Protein AF-A0A6J8BLQ0-F1 (afdb_monomer)

Mean predicted aligned error: 15.09 Å

Sequence (767 aa):
MMFILVLSVLTITDAKKMTKLKFPCEDWDKEYPFQNGVLNNCSMAIDPISVTQFLFILKSRDFQWELFRFNLRFEPKETFKTKCAIEPHIWTWTYPAPEGAYEFLKWPKEYGIWSFGLLDMYSYSMNIKVNVYGNCPVIIGGKETTQRIAAAVLEMANKSTTIKAAPKDFLYGSVCYNSKVFIPQFIYFLCKHISCPVEATGYRCCTANETSIVCNGENLHYDGAWWVFPFVLGLLMFAFSPLFLVKVFQKVASSNTEGHMQMDDTMNEGTNKWLSCNPLSLFSIVSQSITPQNNKFQYCRIILRRVAIVIMTITVVIVQVGIHYFFDHHYTVELAKHDVPLDFRSMVAGYQRSKGNFIPTIGGPYVGLCIYLFTTMLLVCIPRDLETFINRGIPNNLGLSMSPLTLDIRTKGKLGSVYHIERQSGYPKLHNLMRAHIYMLINPSFWSLAIQIQVKRYAGVMSNITRGKVTNAIKIGIAIPYFILICTTELFLSLIYYSLPIILFFKITIRSYYIGIKRSFSHLGTSGKVVHYSLMIVTLAILVFNLYILTVVFVDSLLFITRIMIFTFTGFIAYPGNTYAYFVFAMTIIIYITESIHKIRLTYSKLFKYTVKSCVVVQNKNRFPEVVIAKKEDDFYMISRELFTYVVSRHKPIRVEIFFSVLKLAFITFMFYVAAYVIVTLHRLTDLNPLTQVITALFICLLPKLWRMLLLKDKNFEDIQENIAILKLVEDYCKQKLHIKVSDENTAVELANFNPKEPDERTKLIN

Radius of gyration: 36.41 Å; Cα contacts (8 Å, |Δi|>4): 825; chains: 1; bounding box: 108×69×100 Å

pLDDT: mean 74.21, std 16.04, range [28.42, 94.19]

Organism: Mytilus coruscus (NCBI:txid42192)

Foldseek 3Di:
DVVVVVVVVVCVVCVVVPVPPPPDPDDDDQKDWDDPDDDPFKAKAWDVVLLVVVLVVLQPPPPQAFKEWEQEDEPDDDAAEDLWFQSLRIKIKGFPDPVCSVVVLLDDPCLCLLQVNLVVVNYHYDYIYMYMGGDDHHYRSDPVNVQRVQVNVLVSQVVNVVVVSDDPRSNWMKMKGKTFDDDPPVQLSCCQEFNRLAAGIFIFIWTHDPPIIMTGRDGSGHDSCLRNVLLVVLLVCLLCVVLVVLVVVVVVVCLVCVLPDDDDPDDDDDDFRWDQAQSDDLVNLVLVLVDDPDPVCPQVSQLVVQLVVLVVLCVLLVVVLVSCLVPPLSSLLSCLVSLNADQSVLCSVPQVSQCSRHPVVQSGPVSLSVLLSVLSSCLSSVDSDQQVLLQQLDDQDPDDPLALQDDHLVVLCVLLVNPDLVVDTGSSNLSSSLSSLQSSVVRPVSVVVRVVSLVVVVVVVVVVLVPDDDPRPVCVVPVVVVSVVVSVVRVVVSCVCSNGSVNVVLSSSLSSVLVVLCVVQVPPPPVSVVVSVVVSVVNVVSSSSNSSVSSSSSSVSSSSVSSSVVSNVVSCVVCVQVVVLVVLVVVVLVVLLVVLSVVLVVVSRLLVVLLQVLLVVCVVVPVQVPDNAWDADPNTIIGGPVLSVLLCVPPPPSNVSVVVSVVVSVVLVVVVVVLVVVCVVPPVNVPDRSVVSNVVNVVVVCVVVVVVVVPPPPVVVVSVVSSVVSSVSSVVVSVVVVVVVVVVVVVVVCVVDDDDDDDDDPDDPPD

Solvent-accessible surface area (backbone atoms only — not comparable to full-atom values): 42396 Å² total; per-residue (Å²): 105,70,69,57,49,53,50,47,56,54,46,60,67,47,50,77,70,52,86,70,74,80,75,74,74,71,85,60,58,72,66,50,69,59,66,97,75,91,60,101,52,58,52,46,41,58,35,69,67,42,46,51,53,52,48,52,59,60,57,42,93,79,80,68,61,41,34,37,38,34,39,55,42,69,49,93,62,79,73,45,74,43,88,41,34,46,62,71,44,44,32,39,38,31,34,67,48,100,86,46,34,64,58,61,59,39,46,65,88,59,44,24,66,35,17,75,45,57,53,38,67,31,51,45,77,46,77,34,44,34,41,60,44,64,88,64,83,44,35,36,68,37,73,69,46,46,51,38,50,42,50,21,54,49,52,52,51,51,61,36,51,80,68,76,59,48,67,84,52,55,66,48,27,35,35,25,35,39,24,60,45,91,64,59,69,70,56,49,54,42,14,25,66,54,49,59,54,60,80,56,55,27,33,37,40,30,36,39,52,103,87,42,46,39,36,43,45,59,58,43,66,51,69,55,66,76,36,40,48,48,46,53,50,27,54,52,51,56,36,47,39,52,54,56,50,34,49,50,50,32,54,55,49,41,58,63,39,68,76,61,65,80,79,74,99,80,77,87,86,80,94,68,58,69,36,80,64,73,79,73,44,76,67,53,49,63,67,48,66,79,54,81,92,59,79,93,44,56,68,60,52,55,44,53,54,50,49,52,54,59,54,58,68,48,45,58,54,53,50,52,36,48,51,43,47,76,76,36,42,68,60,51,33,50,40,42,73,61,69,40,59,46,42,70,52,24,55,70,46,35,71,78,47,14,18,77,31,15,38,50,92,64,60,6,55,68,47,44,50,53,53,38,51,56,52,48,48,48,64,66,56,66,54,89,49,65,44,66,40,50,47,64,18,53,78,84,56,89,56,86,55,90,42,78,81,51,60,28,63,68,57,39,21,62,51,22,75,37,81,68,52,84,82,45,66,27,43,60,25,52,39,51,51,46,50,10,33,43,40,21,73,73,30,67,67,45,55,53,50,43,50,51,53,51,53,56,50,49,53,54,54,51,60,61,50,72,71,52,90,81,72,46,71,68,51,50,67,52,48,50,60,52,48,51,52,51,50,54,50,49,54,51,48,32,52,54,54,34,67,29,40,39,56,50,52,48,52,28,51,53,40,21,51,49,54,54,52,48,64,74,38,66,88,46,61,77,69,33,51,55,52,47,55,51,52,49,53,51,52,50,52,53,52,52,50,42,50,52,52,50,51,29,48,50,34,50,38,44,40,53,52,50,45,30,53,51,36,33,50,50,28,38,70,76,35,47,68,75,33,50,50,57,50,51,49,52,50,48,54,52,49,53,53,51,49,49,54,50,49,54,48,49,53,51,45,51,50,45,53,50,47,52,53,36,33,48,54,46,59,76,64,57,77,55,81,91,58,91,53,57,47,81,56,96,95,41,71,24,32,40,47,68,59,53,51,50,49,35,63,73,76,60,38,67,62,57,57,48,49,53,45,51,52,51,50,51,50,51,54,48,54,49,49,50,51,51,49,50,46,71,69,38,77,76,54,65,75,48,58,50,68,57,54,40,51,50,52,52,49,63,65,42,42,67,57,52,52,54,63,69,52,75,66,62,62,67,60,54,54,49,54,52,47,53,55,48,36,51,52,54,52,52,50,51,53,53,55,48,55,49,52,56,49,56,56,49,52,64,57,47,74,76,69,73,74,95,78,90,89,85,80,96,79,88,83,91,127

Secondary structure (DSSP, 8-state):
-HHHHHHHHHHHHHHHHHTT---------SEEE--S-S-TTEEEEE-HHHHHHHHHHHHSS----SEEEEEEEEESSPEEE-SSBSSTTEEEEE---TT-GGGGGGS-TTHHHHTTTTTGGGEEEEEEEEEEEES--EEETSHHHHHHHHHHHHHHHHHHHTTT-S-GGGGG-EEEEEEEPP--HHHHHHHHHT--SS-SEEEEEEEEETTEEEEESS-B---THHHHHHHHHHHHHHHHHHHHHHHHHHHHHHHHHTTS-------------EESS----HHHHHHHHTS---GGGHHHHHHHHHHHHHHHHHHHHHHHHHHHHHHSHHHHHHHHHTT---GGGGGGG-HHHHHHHS-GGGTSHHHHHHHHHHHHHHHHHS-S-HHHHHHHHS----S--SSGGG--HHHHHHHTT-TTGGG--HHHHHHHHHHHHHHHHH-HHHHHHHHHHHHHHHHHHHHHHTTSSSSHHHHHHHHHHHHHHHHHHHHHHHHHHHH-HHHHHHHHHHHHHHHHHHHHHTTS-HHHHHHHHHHHHHHHHHHHHHHHHHHHHHHHHHHHHHHHHHHHHHHHHH-HHHHHHHHHHHHHHHHHHHHHHHHHHHHHHHHHHHHHHHHHHHHHTTS-TT---EEEETTEEEEEHHHHHHHHHHHS-HHHHHHHHHHHHHHHHHHHHHHHHHHHH-TTTTTS-HHHHHHHHHHHHHHHHHHHHHS---HHHHHHHHHHHHHHHHHHHHHHHHHHHHHHHHHHHHTTS--------------

Structure (mmCIF, N/CA/C/O backbone):
data_AF-A0A6J8BLQ0-F1
#
_entry.id   AF-A0A6J8BLQ0-F1
#
loop_
_atom_site.group_PDB
_atom_site.id
_atom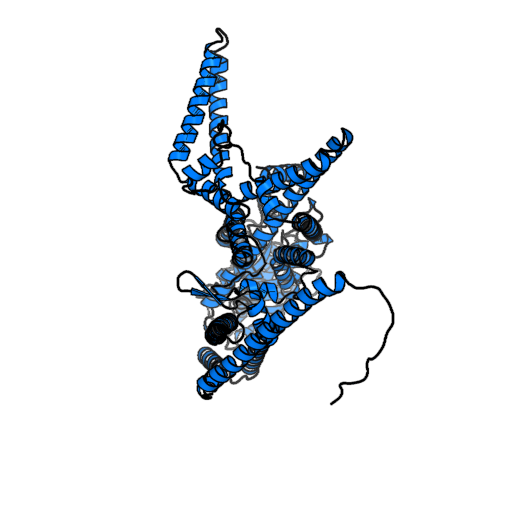_site.type_symbol
_atom_site.label_atom_id
_atom_site.label_alt_id
_atom_site.label_comp_id
_atom_site.label_asym_id
_atom_site.label_entity_id
_atom_site.label_seq_id
_atom_site.pdbx_PDB_ins_code
_atom_site.Cartn_x
_atom_site.Cartn_y
_atom_site.Cartn_z
_atom_site.occupancy
_atom_site.B_iso_or_equiv
_atom_site.auth_seq_id
_atom_site.auth_comp_id
_atom_site.auth_asym_id
_atom_site.auth_atom_id
_atom_site.pdbx_PDB_model_num
ATOM 1 N N . MET A 1 1 ? 9.297 4.542 19.751 1.00 31.48 1 MET A N 1
ATOM 2 C CA . MET A 1 1 ? 10.270 3.868 20.642 1.00 31.48 1 MET A CA 1
ATOM 3 C C . MET A 1 1 ? 10.266 2.352 20.482 1.00 31.48 1 MET A C 1
ATOM 5 O O . MET A 1 1 ? 11.299 1.849 20.103 1.00 31.48 1 MET A O 1
ATOM 9 N N . MET A 1 2 ? 9.152 1.622 20.660 1.00 30.42 2 MET A N 1
ATOM 10 C CA . MET A 1 2 ? 9.133 0.154 20.452 1.00 30.42 2 MET A CA 1
ATOM 11 C C . MET A 1 2 ? 9.454 -0.271 19.007 1.00 30.42 2 MET A C 1
ATOM 13 O O . MET A 1 2 ? 10.210 -1.208 18.808 1.00 30.42 2 MET A O 1
ATOM 17 N N . PHE A 1 3 ? 8.968 0.475 18.010 1.00 37.06 3 PHE A N 1
ATOM 18 C CA . PHE A 1 3 ? 9.333 0.287 16.598 1.00 37.06 3 PHE A CA 1
ATOM 19 C C . PHE A 1 3 ? 10.833 0.522 16.352 1.00 37.06 3 PHE A C 1
ATOM 21 O O . PHE A 1 3 ? 11.478 -0.271 15.685 1.00 37.06 3 PHE A O 1
ATOM 28 N N . ILE A 1 4 ? 11.401 1.554 16.987 1.00 38.06 4 ILE A N 1
ATOM 29 C CA . ILE A 1 4 ? 12.842 1.862 16.969 1.00 38.06 4 ILE A CA 1
ATOM 30 C C . ILE A 1 4 ? 13.644 0.790 17.720 1.00 38.06 4 ILE A C 1
ATOM 32 O O . ILE A 1 4 ? 14.761 0.511 17.325 1.00 38.06 4 ILE A O 1
ATOM 36 N N . LEU A 1 5 ? 13.076 0.168 18.760 1.00 33.12 5 LEU A N 1
ATOM 37 C CA . LEU A 1 5 ? 13.699 -0.897 19.554 1.00 33.12 5 LEU A CA 1
ATOM 38 C C . LEU A 1 5 ? 13.699 -2.244 18.815 1.00 33.12 5 LEU A C 1
ATOM 40 O O . LEU A 1 5 ? 14.665 -2.990 18.879 1.00 33.12 5 LEU A O 1
ATOM 44 N N . VAL A 1 6 ? 12.630 -2.542 18.074 1.00 42.28 6 VAL A N 1
ATOM 45 C CA . VAL A 1 6 ? 12.564 -3.705 17.177 1.00 42.28 6 VAL A CA 1
ATOM 46 C C . VAL A 1 6 ? 13.492 -3.497 15.984 1.00 42.28 6 VAL A C 1
ATOM 48 O O . VAL A 1 6 ? 14.282 -4.384 15.681 1.00 42.28 6 VAL A O 1
ATOM 51 N N . LEU A 1 7 ? 13.479 -2.307 15.371 1.00 39.69 7 LEU A N 1
ATOM 52 C CA . LEU A 1 7 ? 14.460 -1.920 14.357 1.00 39.69 7 LEU A CA 1
ATOM 53 C C . LEU A 1 7 ? 15.883 -1.993 14.908 1.00 39.69 7 LEU A C 1
ATOM 55 O O . LEU A 1 7 ? 16.737 -2.536 14.228 1.00 39.69 7 LEU A O 1
ATOM 59 N N . SER A 1 8 ? 16.149 -1.534 16.133 1.00 36.62 8 SER A N 1
ATOM 60 C CA . SER A 1 8 ? 17.502 -1.543 16.686 1.00 36.62 8 SER A CA 1
ATOM 61 C C . SER A 1 8 ? 17.990 -2.961 17.007 1.00 36.62 8 SER A C 1
ATOM 63 O O . SER A 1 8 ? 19.114 -3.312 16.657 1.00 36.62 8 SER A O 1
ATOM 65 N N . VAL A 1 9 ? 17.143 -3.832 17.561 1.00 43.19 9 VAL A N 1
ATOM 66 C CA . VAL A 1 9 ? 17.484 -5.250 17.790 1.00 43.19 9 VAL A CA 1
ATOM 67 C C . VAL A 1 9 ? 17.697 -6.006 16.468 1.00 43.19 9 VAL A C 1
ATOM 69 O O . VAL A 1 9 ? 18.651 -6.782 16.359 1.00 43.19 9 VAL A O 1
ATOM 72 N N . LEU A 1 10 ? 16.877 -5.737 15.444 1.00 42.84 10 LEU A N 1
ATOM 73 C CA . LEU A 1 10 ? 17.057 -6.286 14.093 1.00 42.84 10 LEU A CA 1
ATOM 74 C C . LEU A 1 10 ? 18.324 -5.728 13.417 1.00 42.84 10 LEU A C 1
ATOM 76 O O . LEU A 1 10 ? 19.076 -6.487 12.811 1.00 42.84 10 LEU A O 1
ATOM 80 N N . THR A 1 11 ? 18.635 -4.436 13.591 1.00 45.72 11 THR A N 1
ATOM 81 C CA . THR A 1 11 ? 19.877 -3.845 13.064 1.00 45.72 11 THR A CA 1
ATOM 82 C C . THR A 1 11 ? 21.116 -4.447 13.710 1.00 45.72 11 THR A C 1
ATOM 84 O O . THR A 1 11 ? 22.089 -4.668 13.009 1.00 45.72 11 THR A O 1
ATOM 87 N N . ILE A 1 12 ? 21.111 -4.768 15.011 1.00 43.12 12 ILE A N 1
ATOM 88 C CA . ILE A 1 12 ? 22.295 -5.318 15.697 1.00 43.12 12 ILE A CA 1
ATOM 89 C C . ILE A 1 12 ? 22.595 -6.753 15.240 1.00 43.12 12 ILE A C 1
ATOM 91 O O . ILE A 1 12 ? 23.762 -7.129 15.102 1.00 43.12 12 ILE A O 1
ATOM 95 N N . THR A 1 13 ? 21.558 -7.558 14.989 1.00 48.66 13 THR A N 1
ATOM 96 C CA . THR A 1 13 ? 21.721 -8.954 14.550 1.00 48.66 13 THR A CA 1
ATOM 97 C C . THR A 1 13 ? 22.199 -9.057 13.101 1.00 48.66 13 THR A C 1
ATOM 99 O O . THR A 1 13 ? 23.074 -9.879 12.824 1.00 48.66 13 THR A O 1
ATOM 102 N N . ASP A 1 14 ? 21.735 -8.179 12.205 1.00 46.34 14 ASP A N 1
ATOM 103 C CA . ASP A 1 14 ? 22.199 -8.148 10.811 1.00 46.34 14 ASP A CA 1
ATOM 104 C C . ASP A 1 14 ? 23.455 -7.283 10.583 1.00 46.34 14 ASP A C 1
ATOM 106 O O . ASP A 1 14 ? 24.252 -7.603 9.698 1.00 46.34 14 ASP A O 1
ATOM 110 N N . ALA A 1 15 ? 23.737 -6.269 11.414 1.00 42.91 15 ALA A N 1
ATOM 111 C CA . ALA A 1 15 ? 24.952 -5.445 11.308 1.00 42.91 15 ALA A CA 1
ATOM 112 C C . ALA A 1 15 ? 26.244 -6.281 11.355 1.00 42.91 15 ALA A C 1
ATOM 114 O O . ALA A 1 15 ? 27.201 -5.979 10.642 1.00 42.91 15 ALA A O 1
ATOM 115 N N . LYS A 1 16 ? 26.255 -7.386 12.119 1.00 44.88 16 LYS A N 1
ATOM 116 C CA . LYS A 1 16 ? 27.385 -8.336 12.166 1.00 44.88 16 LYS A CA 1
ATOM 117 C C . LYS A 1 16 ? 27.627 -9.083 10.846 1.00 44.88 16 LYS A C 1
ATOM 119 O O . LYS A 1 16 ? 28.753 -9.508 10.606 1.00 44.88 16 LYS A O 1
ATOM 124 N N . LYS A 1 17 ? 26.614 -9.230 9.983 1.00 45.72 17 LYS A N 1
ATOM 125 C CA . LYS A 1 17 ? 26.752 -9.770 8.614 1.00 45.72 17 LYS A CA 1
ATOM 126 C C . LYS A 1 17 ? 26.998 -8.679 7.563 1.00 45.72 17 LYS A C 1
ATOM 128 O O . LYS A 1 17 ? 27.463 -8.988 6.469 1.00 45.72 17 LYS A O 1
ATOM 133 N N . MET A 1 18 ? 26.705 -7.417 7.879 1.00 40.03 18 MET A N 1
ATOM 134 C CA . MET A 1 18 ? 26.668 -6.305 6.920 1.00 40.03 18 MET A CA 1
ATOM 135 C C . MET A 1 18 ? 27.987 -5.555 6.704 1.00 40.03 18 MET A C 1
ATOM 137 O O . MET A 1 18 ? 28.076 -4.784 5.751 1.00 40.03 18 MET A O 1
ATOM 141 N N . THR A 1 19 ? 29.038 -5.802 7.490 1.00 38.16 19 THR A N 1
ATOM 142 C CA . THR A 1 19 ? 30.372 -5.198 7.273 1.00 38.16 19 THR A CA 1
ATOM 143 C C . THR A 1 19 ? 31.073 -5.666 5.986 1.00 38.16 19 THR A C 1
ATOM 145 O O . THR A 1 19 ? 32.165 -5.195 5.681 1.00 38.16 19 THR A O 1
ATOM 148 N N . LYS A 1 20 ? 30.454 -6.560 5.195 1.00 37.50 20 LYS A N 1
ATOM 149 C CA . LYS A 1 20 ? 31.024 -7.134 3.961 1.00 37.50 20 LYS A CA 1
ATOM 150 C C . LYS A 1 20 ? 30.244 -6.878 2.661 1.00 37.50 20 LYS A C 1
ATOM 152 O O . LYS A 1 20 ? 30.635 -7.416 1.632 1.00 37.50 20 LYS A O 1
ATOM 157 N N . LEU A 1 21 ? 29.191 -6.056 2.639 1.00 41.44 21 LEU A N 1
ATOM 158 C CA . LEU A 1 21 ? 28.451 -5.767 1.394 1.00 41.44 21 LEU A CA 1
ATOM 159 C C . LEU A 1 21 ? 28.988 -4.506 0.697 1.00 41.44 21 LEU A C 1
ATOM 161 O O . LEU A 1 21 ? 28.283 -3.516 0.531 1.00 41.44 21 LEU A O 1
ATOM 165 N N . LYS A 1 22 ? 30.257 -4.552 0.274 1.00 38.28 22 LYS A N 1
ATOM 166 C CA . LYS A 1 22 ? 30.746 -3.688 -0.807 1.00 38.28 22 LYS A CA 1
ATOM 167 C C . LYS A 1 22 ? 30.248 -4.302 -2.116 1.00 38.28 22 LYS A C 1
ATOM 169 O O . LYS A 1 22 ? 30.799 -5.299 -2.570 1.00 38.28 22 LYS A O 1
ATOM 174 N N . PHE A 1 23 ? 29.210 -3.728 -2.712 1.00 48.69 23 PHE A N 1
ATOM 175 C CA . PHE A 1 23 ? 28.876 -3.991 -4.112 1.00 48.69 23 PHE A CA 1
ATOM 176 C C . PHE A 1 23 ? 29.263 -2.767 -4.943 1.00 48.69 23 PHE A C 1
ATOM 178 O O . PHE A 1 23 ? 28.379 -1.983 -5.289 1.00 48.69 23 PHE A O 1
ATOM 185 N N . PRO A 1 24 ? 30.556 -2.536 -5.231 1.00 47.41 24 PRO A N 1
ATOM 186 C CA . PRO A 1 24 ? 30.891 -1.531 -6.213 1.00 47.41 24 PRO A CA 1
ATOM 187 C C . PRO A 1 24 ? 30.438 -2.081 -7.567 1.00 47.41 24 PRO A C 1
ATOM 189 O O . PRO A 1 24 ? 30.967 -3.069 -8.075 1.00 47.41 24 PRO A O 1
ATOM 192 N N . CYS A 1 25 ? 29.415 -1.459 -8.143 1.00 56.81 25 CYS A N 1
ATOM 193 C CA . CYS A 1 25 ? 29.443 -1.263 -9.581 1.00 56.81 25 CYS A CA 1
ATOM 194 C C . CYS A 1 25 ? 30.658 -0.364 -9.820 1.00 56.81 25 CYS A C 1
ATOM 196 O O . CYS A 1 25 ? 30.579 0.817 -9.512 1.00 56.81 25 CYS A O 1
ATOM 198 N N . GLU A 1 26 ? 31.801 -0.956 -10.179 1.00 50.00 26 GLU A N 1
ATOM 199 C CA . GLU A 1 26 ? 33.082 -0.249 -10.309 1.00 50.00 26 GLU A CA 1
ATOM 200 C C . GLU A 1 26 ? 32.981 1.006 -11.187 1.00 50.00 26 GLU A C 1
ATOM 202 O O . GLU A 1 26 ? 32.195 1.068 -12.141 1.00 50.00 26 GLU A O 1
ATOM 207 N N . ASP A 1 27 ? 33.799 1.990 -10.804 1.00 50.12 27 ASP A N 1
ATOM 208 C CA . ASP A 1 27 ? 33.764 3.397 -11.186 1.00 50.12 27 ASP A CA 1
ATOM 209 C C . ASP A 1 27 ? 33.736 3.604 -12.702 1.00 50.12 27 ASP A C 1
ATOM 211 O O . ASP A 1 27 ? 34.723 3.424 -13.420 1.00 50.12 27 ASP A O 1
ATOM 215 N N . TRP A 1 28 ? 32.582 4.035 -13.204 1.00 48.72 28 TRP A N 1
ATOM 216 C CA . TRP A 1 28 ? 32.570 4.907 -14.366 1.00 48.72 28 TRP A CA 1
ATOM 217 C C . TRP A 1 28 ? 33.080 6.279 -13.921 1.00 48.72 28 TRP A C 1
ATOM 219 O O . TRP A 1 28 ? 32.537 6.848 -12.978 1.00 48.72 28 TRP A O 1
ATOM 229 N N . ASP A 1 29 ? 34.119 6.799 -14.577 1.00 50.16 29 ASP A N 1
ATOM 230 C CA . ASP A 1 29 ? 34.467 8.216 -14.463 1.00 50.16 29 ASP A CA 1
ATOM 231 C C . ASP A 1 29 ? 33.279 9.055 -14.960 1.00 50.16 29 ASP A C 1
ATOM 233 O O . ASP A 1 29 ? 32.456 8.560 -15.737 1.00 50.16 29 ASP A O 1
ATOM 237 N N . LYS A 1 30 ? 33.163 10.307 -14.497 1.00 55.47 30 LYS A N 1
ATOM 238 C CA . LYS A 1 30 ? 31.969 11.146 -14.720 1.00 55.47 30 LYS A CA 1
ATOM 239 C C . LYS A 1 30 ? 31.562 11.247 -16.197 1.00 55.47 30 LYS A C 1
ATOM 241 O O . LYS A 1 30 ? 30.374 11.196 -16.491 1.00 55.47 30 LYS A O 1
ATOM 246 N N . GLU A 1 31 ? 32.524 11.285 -17.118 1.00 54.44 31 GLU A N 1
ATOM 247 C CA . GLU A 1 31 ? 32.283 11.244 -18.563 1.00 54.44 31 GLU A CA 1
ATOM 248 C C . GLU A 1 31 ? 33.396 10.458 -19.266 1.00 54.44 31 GLU A C 1
ATOM 250 O O . GLU A 1 31 ? 34.575 10.619 -18.947 1.00 54.44 31 GLU A O 1
ATOM 255 N N . TYR A 1 32 ? 33.031 9.614 -20.237 1.00 57.97 32 TYR A N 1
ATOM 256 C CA . TYR A 1 32 ? 33.998 8.899 -21.074 1.00 57.97 32 TYR A CA 1
ATOM 257 C C . TYR A 1 32 ? 33.699 9.169 -22.560 1.00 57.97 32 TYR A C 1
ATOM 259 O O . TYR A 1 32 ? 32.808 8.526 -23.134 1.00 57.97 32 TYR A O 1
ATOM 267 N N . PRO A 1 33 ? 34.382 10.152 -23.185 1.00 55.84 33 PRO A N 1
ATOM 268 C CA . PRO A 1 33 ? 34.206 10.440 -24.601 1.00 55.84 33 PRO A CA 1
ATOM 269 C C . PRO A 1 33 ? 34.754 9.285 -25.441 1.00 55.84 33 PRO A C 1
ATOM 271 O O . PRO A 1 33 ? 35.781 8.688 -25.115 1.00 55.84 33 PRO A O 1
ATOM 274 N N . PHE A 1 34 ? 34.076 8.970 -26.542 1.00 51.69 34 PHE A N 1
ATOM 275 C CA . PHE A 1 34 ? 34.583 8.016 -27.522 1.00 51.69 34 PHE A CA 1
ATOM 276 C C . PHE A 1 34 ? 35.868 8.563 -28.164 1.00 51.69 34 PHE A C 1
ATOM 278 O O . PHE A 1 34 ? 35.815 9.424 -29.042 1.00 51.69 34 PHE A O 1
ATOM 285 N N . GLN A 1 35 ? 37.036 8.086 -27.729 1.00 50.16 35 GLN A N 1
ATOM 286 C CA . GLN A 1 35 ? 38.267 8.298 -28.483 1.00 50.16 35 GLN A CA 1
ATOM 287 C C . GLN A 1 35 ? 38.248 7.338 -29.675 1.00 50.16 35 GLN A C 1
ATOM 289 O O . GLN A 1 35 ? 38.288 6.120 -29.506 1.00 50.16 35 GLN A O 1
ATOM 294 N N . ASN A 1 36 ? 38.174 7.896 -30.887 1.00 41.53 36 ASN A N 1
ATOM 295 C CA . ASN A 1 36 ? 38.471 7.191 -32.134 1.00 41.53 36 ASN A CA 1
ATOM 296 C C . ASN A 1 36 ? 39.932 6.713 -32.089 1.00 41.53 36 ASN A C 1
ATOM 298 O O . ASN A 1 36 ? 40.830 7.375 -32.599 1.00 41.53 36 ASN A O 1
ATOM 302 N N . GLY A 1 37 ? 40.187 5.600 -31.410 1.00 44.97 37 GLY A N 1
ATOM 303 C CA . GLY A 1 37 ? 41.531 5.089 -31.199 1.00 44.97 37 GLY A CA 1
ATOM 304 C C . GLY A 1 37 ? 41.622 4.276 -29.919 1.00 44.97 37 GLY A C 1
ATOM 305 O O . GLY A 1 37 ? 41.794 4.839 -28.848 1.00 44.97 37 GLY A O 1
ATOM 306 N N . VAL A 1 38 ? 41.507 2.954 -30.071 1.00 40.78 38 VAL A N 1
ATOM 307 C CA . VAL A 1 38 ? 42.227 1.866 -29.371 1.00 40.78 38 VAL A CA 1
ATOM 308 C C . VAL A 1 38 ? 41.326 0.624 -29.344 1.00 40.78 38 VAL A C 1
ATOM 310 O O . VAL A 1 38 ? 40.570 0.370 -28.413 1.00 40.78 38 VAL A O 1
ATOM 313 N N . LEU A 1 39 ? 41.391 -0.111 -30.462 1.00 44.75 39 LEU A N 1
ATOM 314 C CA . LEU A 1 39 ? 41.483 -1.574 -30.625 1.00 44.75 39 LEU A CA 1
ATOM 315 C C . LEU A 1 39 ? 40.901 -1.930 -32.001 1.00 44.75 39 LEU A C 1
ATOM 317 O O . LEU A 1 39 ? 39.734 -2.289 -32.129 1.00 44.75 39 LEU A O 1
ATOM 321 N N . ASN A 1 40 ? 41.748 -1.852 -33.032 1.00 53.50 40 ASN A N 1
ATOM 322 C CA . ASN A 1 40 ? 41.447 -2.089 -34.456 1.00 53.50 40 ASN A CA 1
ATOM 323 C C . ASN A 1 40 ? 40.884 -3.491 -34.801 1.00 53.50 40 ASN A C 1
ATOM 325 O O . ASN A 1 40 ? 40.727 -3.806 -35.974 1.00 53.50 40 ASN A O 1
ATOM 329 N N . ASN A 1 41 ? 40.538 -4.321 -33.810 1.00 63.84 41 ASN A N 1
ATOM 330 C CA . ASN A 1 41 ? 40.103 -5.707 -33.986 1.00 63.84 41 ASN A CA 1
ATOM 331 C C . ASN A 1 41 ? 38.748 -6.024 -33.323 1.00 63.84 41 ASN A C 1
ATOM 333 O O . ASN A 1 41 ? 38.454 -7.201 -33.124 1.00 63.84 41 ASN A O 1
ATOM 337 N N . CYS A 1 42 ? 37.932 -5.039 -32.925 1.00 74.19 42 CYS A N 1
ATOM 338 C CA . CYS A 1 42 ? 36.568 -5.311 -32.456 1.00 74.19 42 CYS A CA 1
ATOM 339 C C . CYS A 1 42 ? 35.584 -4.189 -32.787 1.00 74.19 42 CYS A C 1
ATOM 341 O O . CYS A 1 42 ? 35.701 -3.080 -32.266 1.00 74.19 42 CYS A O 1
ATOM 343 N N . SER A 1 43 ? 34.565 -4.508 -33.581 1.00 82.94 43 SER A N 1
ATOM 344 C CA . SER A 1 43 ? 33.452 -3.608 -33.885 1.00 82.94 43 SER A CA 1
ATOM 345 C C . SER A 1 43 ? 32.116 -4.335 -33.750 1.00 82.94 43 SER A C 1
ATOM 347 O O . SER A 1 43 ? 32.039 -5.562 -33.823 1.00 82.94 43 SER A O 1
ATOM 349 N N . MET A 1 44 ? 31.054 -3.573 -33.503 1.00 88.00 44 MET A N 1
ATOM 350 C CA . MET A 1 44 ? 29.683 -4.073 -33.486 1.00 88.00 44 MET A CA 1
ATOM 351 C C . MET A 1 44 ? 28.901 -3.323 -34.550 1.00 88.00 44 MET A C 1
ATOM 353 O O . MET A 1 44 ? 29.017 -2.104 -34.635 1.00 88.00 44 MET A O 1
ATOM 357 N N . ALA A 1 45 ? 28.110 -4.037 -35.342 1.00 89.44 45 ALA A N 1
ATOM 358 C CA . ALA A 1 45 ? 27.166 -3.417 -36.261 1.00 89.44 45 ALA A CA 1
ATOM 359 C C . ALA A 1 45 ? 25.808 -4.099 -36.147 1.00 89.44 45 ALA A C 1
ATOM 361 O O . ALA A 1 45 ? 25.719 -5.295 -35.865 1.00 89.44 45 ALA A O 1
ATOM 362 N N . ILE A 1 46 ? 24.748 -3.337 -36.385 1.00 90.62 46 ILE A N 1
ATOM 363 C CA . ILE A 1 46 ? 23.402 -3.894 -36.456 1.00 90.62 46 ILE A CA 1
ATOM 364 C C . ILE A 1 46 ? 23.215 -4.600 -37.799 1.00 90.62 46 ILE A C 1
ATOM 366 O O . ILE A 1 46 ? 23.627 -4.096 -38.844 1.00 90.62 46 ILE A O 1
ATOM 370 N N . ASP A 1 47 ? 22.590 -5.773 -37.756 1.00 91.31 47 ASP A N 1
ATOM 371 C CA . ASP A 1 47 ? 22.289 -6.570 -38.936 1.00 91.31 47 ASP A CA 1
ATOM 372 C C . ASP A 1 47 ? 21.449 -5.776 -39.965 1.00 91.31 47 ASP A C 1
ATOM 374 O O . ASP A 1 47 ? 20.454 -5.147 -39.582 1.00 91.31 47 ASP A O 1
ATOM 378 N N . PRO A 1 48 ? 21.786 -5.814 -41.271 1.00 89.56 48 PRO A N 1
ATOM 379 C CA . PRO A 1 48 ? 21.096 -5.033 -42.303 1.00 89.56 48 PRO A CA 1
ATOM 380 C C . PRO A 1 48 ? 19.575 -5.245 -42.369 1.00 89.56 48 PRO A C 1
ATOM 382 O O . PRO A 1 48 ? 18.836 -4.317 -42.717 1.00 89.56 48 PRO A O 1
ATOM 385 N N . ILE A 1 49 ? 19.083 -6.439 -42.014 1.00 89.88 49 ILE A N 1
ATOM 386 C CA . ILE A 1 49 ? 17.645 -6.737 -41.981 1.00 89.88 49 ILE A CA 1
ATOM 387 C C . ILE A 1 49 ? 16.981 -5.951 -40.848 1.00 89.88 49 ILE A C 1
ATOM 389 O O . ILE A 1 49 ? 15.934 -5.338 -41.057 1.00 89.88 49 ILE A O 1
ATOM 393 N N . SER A 1 50 ? 17.619 -5.911 -39.673 1.00 90.19 50 SER A N 1
ATOM 394 C CA . SER A 1 50 ? 17.142 -5.124 -38.527 1.00 90.19 50 SER A CA 1
ATOM 395 C C . SER A 1 50 ? 17.143 -3.627 -38.857 1.00 90.19 50 SER A C 1
ATOM 397 O O . SER A 1 50 ? 16.180 -2.933 -38.546 1.00 90.19 50 SER A O 1
ATOM 399 N N . VAL A 1 51 ? 18.162 -3.134 -39.573 1.00 87.69 51 VAL A N 1
ATOM 400 C CA . VAL A 1 51 ? 18.195 -1.737 -40.045 1.00 87.69 51 VAL A CA 1
ATOM 401 C C . VAL A 1 51 ? 17.014 -1.443 -40.973 1.00 87.69 51 VAL A C 1
ATOM 403 O O . VAL A 1 51 ? 16.320 -0.447 -40.799 1.00 87.69 51 VAL A O 1
ATOM 406 N N . THR A 1 52 ? 16.741 -2.321 -41.940 1.00 87.19 52 THR A N 1
ATOM 407 C CA . THR A 1 52 ? 15.663 -2.110 -42.920 1.00 87.19 52 THR A CA 1
ATOM 408 C C . THR A 1 52 ? 14.283 -2.148 -42.261 1.00 87.19 52 THR A C 1
ATOM 410 O O . THR A 1 52 ? 13.428 -1.324 -42.578 1.00 87.19 52 THR A O 1
ATOM 413 N N . GLN A 1 53 ? 14.071 -3.060 -41.309 1.00 87.25 53 GLN A N 1
ATOM 414 C CA . GLN A 1 53 ? 12.845 -3.118 -40.510 1.00 87.25 53 GLN A CA 1
ATOM 415 C C . GLN A 1 53 ? 12.643 -1.842 -39.686 1.00 87.25 53 GLN A C 1
ATOM 417 O O . GLN A 1 53 ? 11.559 -1.264 -39.720 1.00 87.25 53 GLN A O 1
ATOM 422 N N . PHE A 1 54 ? 13.689 -1.369 -39.004 1.00 86.00 54 PHE A N 1
ATOM 423 C CA . PHE A 1 54 ? 13.641 -0.128 -38.234 1.00 86.00 54 PHE A CA 1
ATOM 424 C C . PHE A 1 54 ? 13.273 1.071 -39.122 1.00 86.00 54 PHE A C 1
ATOM 426 O O . PHE A 1 54 ? 12.349 1.817 -38.809 1.00 86.00 54 PHE A O 1
ATOM 433 N N . LEU A 1 55 ? 13.917 1.205 -40.285 1.00 84.06 55 LEU A N 1
ATOM 434 C CA . LEU A 1 55 ? 13.618 2.262 -41.257 1.00 84.06 55 LEU A CA 1
ATOM 435 C C . LEU A 1 55 ? 12.194 2.179 -41.819 1.00 84.06 55 LEU A C 1
ATOM 437 O O . LEU A 1 55 ? 11.561 3.208 -42.047 1.00 84.06 55 LEU A O 1
ATOM 441 N N . PHE A 1 56 ? 11.682 0.968 -42.047 1.00 84.06 56 PHE A N 1
ATOM 442 C CA . PHE A 1 56 ? 10.305 0.764 -42.488 1.00 84.06 56 PHE A CA 1
ATOM 443 C C . PHE A 1 56 ? 9.302 1.258 -41.438 1.00 84.06 56 PHE A C 1
ATOM 445 O O . PHE A 1 56 ? 8.357 1.964 -41.787 1.00 84.06 56 PHE A O 1
ATOM 452 N N . ILE A 1 57 ? 9.546 0.950 -40.160 1.00 80.75 57 ILE A N 1
ATOM 453 C CA . ILE A 1 57 ? 8.720 1.412 -39.038 1.00 80.75 57 ILE A CA 1
ATOM 454 C C . ILE A 1 57 ? 8.759 2.942 -38.942 1.00 80.75 57 ILE A C 1
ATOM 456 O O . ILE A 1 57 ? 7.701 3.568 -38.898 1.00 80.75 57 ILE A O 1
ATOM 460 N N . LEU A 1 58 ? 9.951 3.549 -39.010 1.00 76.75 58 LEU A N 1
ATOM 461 C CA . LEU A 1 58 ? 10.113 5.010 -39.009 1.00 76.75 58 LEU A CA 1
ATOM 462 C C . LEU A 1 58 ? 9.359 5.701 -40.159 1.00 76.75 58 LEU A C 1
ATOM 464 O O . LEU A 1 58 ? 8.860 6.808 -39.992 1.00 76.75 58 LEU A O 1
ATOM 468 N N . LYS A 1 59 ? 9.279 5.065 -41.335 1.00 75.06 59 LYS A N 1
ATOM 469 C CA . LYS A 1 59 ? 8.644 5.635 -42.535 1.00 75.06 59 LYS A CA 1
ATOM 470 C C . LYS A 1 59 ? 7.112 5.530 -42.529 1.00 75.06 59 LYS A C 1
ATOM 472 O O . LYS A 1 59 ? 6.456 6.214 -43.319 1.00 75.06 59 LYS A O 1
ATOM 477 N N . SER A 1 60 ? 6.532 4.666 -41.695 1.00 71.19 60 SER A N 1
ATOM 478 C CA . SER A 1 60 ? 5.074 4.572 -41.562 1.00 71.19 60 SER A CA 1
ATOM 479 C C . SER A 1 60 ? 4.519 5.894 -41.002 1.00 71.19 60 SER A C 1
ATOM 481 O O . SER A 1 60 ? 5.057 6.437 -40.044 1.00 71.19 60 SER A O 1
ATOM 483 N N . ARG A 1 61 ? 3.485 6.467 -41.641 1.00 50.31 61 ARG A N 1
ATOM 484 C CA . ARG A 1 61 ? 2.980 7.839 -41.385 1.00 50.31 61 ARG A CA 1
ATOM 485 C C . ARG A 1 61 ? 2.344 8.059 -39.995 1.00 50.31 61 ARG A C 1
ATOM 487 O O . ARG A 1 61 ? 1.894 9.168 -39.730 1.00 50.31 61 ARG A O 1
ATOM 494 N N . ASP A 1 62 ? 2.370 7.064 -39.111 1.00 56.59 62 ASP A N 1
ATOM 495 C CA . ASP A 1 62 ? 1.731 7.065 -37.785 1.00 56.59 62 ASP A CA 1
ATOM 496 C C . ASP A 1 62 ? 2.748 7.231 -36.637 1.00 56.59 62 ASP A C 1
ATOM 498 O O . ASP A 1 62 ? 2.629 6.620 -35.573 1.00 56.59 62 ASP A O 1
ATOM 502 N N . PHE A 1 63 ? 3.806 8.017 -36.852 1.00 61.28 63 PHE A N 1
ATOM 503 C CA . PHE A 1 63 ? 4.916 8.114 -35.905 1.00 61.28 63 PHE A CA 1
ATOM 504 C C . PHE A 1 63 ? 4.539 8.899 -34.634 1.00 61.28 63 PHE A C 1
ATOM 506 O O . PHE A 1 63 ? 4.639 10.122 -34.602 1.00 61.28 63 PHE A O 1
ATOM 513 N N . GLN A 1 64 ? 4.103 8.186 -33.590 1.00 64.75 64 GLN A N 1
ATOM 514 C CA . GLN A 1 64 ? 3.764 8.740 -32.265 1.00 64.75 64 GLN A CA 1
ATOM 515 C C . GLN A 1 64 ? 4.655 8.197 -31.128 1.00 64.75 64 GLN A C 1
ATOM 517 O O . GLN A 1 64 ? 4.409 8.482 -29.960 1.00 64.75 64 GLN A O 1
ATOM 522 N N . TRP A 1 65 ? 5.675 7.390 -31.446 1.00 72.44 65 TRP A N 1
ATOM 523 C CA . TRP A 1 65 ? 6.499 6.701 -30.448 1.00 72.44 65 TRP A CA 1
ATOM 524 C C . TRP A 1 65 ? 7.676 7.564 -30.001 1.00 72.44 65 TRP A C 1
ATOM 526 O O . TRP A 1 65 ? 8.513 7.956 -30.813 1.00 72.44 65 TRP A O 1
ATOM 536 N N . GLU A 1 66 ? 7.783 7.783 -28.697 1.00 75.69 66 GLU A N 1
ATOM 537 C CA . GLU A 1 66 ? 8.860 8.567 -28.092 1.00 75.69 66 GLU A CA 1
ATOM 538 C C . GLU A 1 66 ? 10.049 7.700 -27.649 1.00 75.69 66 GLU A C 1
ATOM 540 O O . GLU A 1 66 ? 11.184 8.172 -27.588 1.00 75.69 66 GLU A O 1
ATOM 545 N N . LEU A 1 67 ? 9.814 6.409 -27.393 1.00 81.62 67 LEU A N 1
ATOM 546 C CA . LEU A 1 67 ? 10.813 5.443 -26.943 1.00 81.62 67 LEU A CA 1
ATOM 547 C C . LEU A 1 67 ? 10.849 4.215 -27.860 1.00 81.62 67 LEU A C 1
ATOM 549 O O . LEU A 1 67 ? 9.828 3.601 -28.156 1.00 81.62 67 LEU A O 1
ATOM 553 N N . PHE A 1 68 ? 12.043 3.764 -28.230 1.00 86.38 68 PHE A N 1
ATOM 554 C CA . PHE A 1 68 ? 12.252 2.486 -28.913 1.00 86.38 68 PHE A CA 1
ATOM 555 C C . PHE A 1 68 ? 12.979 1.518 -27.993 1.00 86.38 68 PHE A C 1
ATOM 557 O O . PHE A 1 68 ? 14.130 1.742 -27.640 1.00 86.38 68 PHE A O 1
ATOM 564 N N . ARG A 1 69 ? 12.327 0.422 -27.614 1.00 88.88 69 ARG A N 1
ATOM 565 C CA . ARG A 1 69 ? 12.912 -0.668 -26.832 1.00 88.88 69 ARG A CA 1
ATOM 566 C C . ARG A 1 69 ? 13.467 -1.738 -27.775 1.00 88.88 69 ARG A C 1
ATOM 568 O O . ARG A 1 69 ? 12.733 -2.489 -28.411 1.00 88.88 69 ARG A O 1
ATOM 575 N N . PHE A 1 70 ? 14.780 -1.832 -27.853 1.00 91.19 70 PHE A N 1
ATOM 576 C CA . PHE A 1 70 ? 15.516 -2.819 -28.623 1.00 91.19 70 PHE A CA 1
ATOM 577 C C . PHE A 1 70 ? 15.885 -4.027 -27.766 1.00 91.19 70 PHE A C 1
ATOM 579 O O . PHE A 1 70 ? 16.579 -3.903 -26.761 1.00 91.19 70 PHE A O 1
ATOM 586 N N . ASN A 1 71 ? 15.461 -5.212 -28.189 1.00 91.38 71 ASN A N 1
ATOM 587 C CA . ASN A 1 71 ? 15.909 -6.485 -27.644 1.00 91.38 71 ASN A CA 1
ATOM 588 C C . ASN A 1 71 ? 17.080 -7.007 -28.487 1.00 91.38 71 ASN A C 1
ATOM 590 O O . ASN A 1 71 ? 16.882 -7.548 -29.580 1.00 91.38 71 ASN A O 1
ATOM 594 N N . LEU A 1 72 ? 18.296 -6.787 -27.996 1.00 90.19 72 LEU A N 1
ATOM 595 C CA . LEU A 1 72 ? 19.545 -7.096 -28.677 1.00 90.19 72 LEU A CA 1
ATOM 596 C C . LEU A 1 72 ? 19.870 -8.591 -28.592 1.00 90.19 72 LEU A C 1
ATOM 598 O O . LEU A 1 72 ? 19.922 -9.181 -27.512 1.00 90.19 72 LEU A O 1
ATOM 602 N N . ARG A 1 73 ? 20.157 -9.198 -29.744 1.00 89.62 73 ARG A N 1
ATOM 603 C CA . ARG A 1 73 ? 20.670 -10.568 -29.868 1.00 89.62 73 ARG A CA 1
ATOM 604 C C . ARG A 1 73 ? 22.046 -10.535 -30.517 1.00 89.62 73 ARG A C 1
ATOM 606 O O . ARG A 1 73 ? 22.183 -10.027 -31.624 1.00 89.62 73 ARG A O 1
ATOM 613 N N . PHE A 1 74 ? 23.046 -11.085 -29.838 1.00 85.62 74 PHE A N 1
ATOM 614 C CA . PHE A 1 74 ? 24.431 -11.106 -30.309 1.00 85.62 74 PHE A CA 1
ATOM 615 C C . PHE A 1 74 ? 24.733 -12.442 -31.004 1.00 85.62 74 PHE A C 1
ATOM 617 O O . PHE A 1 74 ? 24.541 -13.497 -30.402 1.00 85.62 74 PHE A O 1
ATOM 624 N N . GLU A 1 75 ? 25.221 -12.411 -32.246 1.00 80.94 75 GLU A N 1
ATOM 625 C CA . GLU A 1 75 ? 25.663 -13.598 -33.003 1.00 80.94 75 GLU A CA 1
ATOM 626 C C . GLU A 1 75 ? 27.163 -13.462 -33.370 1.00 80.94 75 GLU A C 1
ATOM 628 O O . GLU A 1 75 ? 27.574 -12.370 -33.777 1.00 80.94 75 GLU A O 1
ATOM 633 N N . PRO A 1 76 ? 28.015 -14.514 -33.260 1.00 57.78 76 PRO A N 1
ATOM 634 C CA . PRO A 1 76 ? 27.881 -15.811 -32.580 1.00 57.78 76 PRO A CA 1
ATOM 635 C C . PRO A 1 76 ? 28.850 -15.908 -31.378 1.00 57.78 76 PRO A C 1
ATOM 637 O O . PRO A 1 76 ? 29.891 -16.563 -31.455 1.00 57.78 76 PRO A O 1
ATOM 640 N N . LYS A 1 77 ? 28.563 -15.224 -30.264 1.00 67.62 77 LYS A N 1
ATOM 641 C CA . LYS A 1 77 ? 29.485 -15.185 -29.113 1.00 67.62 77 LYS A CA 1
ATOM 642 C C . LYS A 1 77 ? 28.801 -15.344 -27.769 1.00 67.62 77 LYS A C 1
ATOM 644 O O . LYS A 1 77 ? 27.692 -14.860 -27.564 1.00 67.62 77 LYS A O 1
ATOM 649 N N . GLU A 1 78 ? 29.522 -15.962 -26.836 1.00 73.44 78 GLU A N 1
ATOM 650 C CA . GLU A 1 78 ? 29.148 -15.970 -25.426 1.00 73.44 78 GLU A CA 1
ATOM 651 C C . GLU A 1 78 ? 29.099 -14.536 -24.885 1.00 73.44 78 GLU A C 1
ATOM 653 O O . GLU A 1 78 ? 30.058 -13.765 -24.979 1.00 73.44 78 GLU A O 1
ATOM 658 N N . THR A 1 79 ? 27.945 -14.172 -24.329 1.00 75.88 79 THR A N 1
ATOM 659 C CA . THR A 1 79 ? 27.723 -12.875 -23.692 1.00 75.88 79 THR A CA 1
ATOM 660 C C . THR A 1 79 ? 27.912 -13.003 -22.187 1.00 75.88 79 THR A C 1
ATOM 662 O O . THR A 1 79 ? 27.172 -13.737 -21.527 1.00 75.88 79 THR A O 1
ATOM 665 N N . PHE A 1 80 ? 28.838 -12.234 -21.628 1.00 81.31 80 PHE A N 1
ATOM 666 C CA . PHE A 1 80 ? 29.004 -12.074 -20.189 1.00 81.31 80 PHE A CA 1
ATOM 667 C C . PHE A 1 80 ? 28.186 -10.876 -19.707 1.00 81.31 80 PHE A C 1
ATOM 669 O O . PHE A 1 80 ? 28.041 -9.872 -20.405 1.00 81.31 80 PHE A O 1
ATOM 676 N N . LYS A 1 81 ? 27.630 -10.967 -18.499 1.00 79.12 81 LYS A N 1
ATOM 677 C CA . LYS A 1 81 ? 26.775 -9.924 -17.918 1.00 79.12 81 LYS A CA 1
ATOM 678 C C . LYS A 1 81 ? 27.404 -9.412 -16.632 1.00 79.12 81 LYS A C 1
ATOM 680 O O . LYS A 1 81 ? 27.768 -10.204 -15.763 1.00 79.12 81 LYS A O 1
ATOM 685 N N . THR A 1 82 ? 27.514 -8.095 -16.496 1.00 78.44 82 THR A N 1
ATOM 686 C CA . THR A 1 82 ? 27.894 -7.485 -15.217 1.00 78.44 82 THR A CA 1
ATOM 687 C C . THR A 1 82 ? 26.757 -7.609 -14.201 1.00 78.44 82 THR A C 1
ATOM 689 O O . THR A 1 82 ? 25.588 -7.738 -14.557 1.00 78.44 82 THR A O 1
ATOM 692 N N . LYS A 1 83 ? 27.079 -7.517 -12.905 1.00 74.50 83 LYS A N 1
ATOM 693 C CA . LYS A 1 83 ? 26.069 -7.511 -11.829 1.00 74.50 83 LYS A CA 1
ATOM 694 C C . LYS A 1 83 ? 25.214 -6.233 -11.793 1.00 74.50 83 LYS A C 1
ATOM 696 O O . LYS A 1 83 ? 24.263 -6.177 -11.016 1.00 74.50 83 LYS A O 1
ATOM 701 N N . CYS A 1 84 ? 25.562 -5.227 -12.595 1.00 77.25 84 CYS A N 1
ATOM 702 C CA . CYS A 1 84 ? 24.981 -3.885 -12.554 1.00 77.25 84 CYS A CA 1
ATOM 703 C C . CYS A 1 84 ? 23.972 -3.626 -13.670 1.00 77.25 84 CYS A C 1
ATOM 705 O O . CYS A 1 84 ? 23.075 -2.814 -13.471 1.00 77.25 84 CYS A O 1
ATOM 707 N N . ALA A 1 85 ? 24.099 -4.305 -14.813 1.00 83.25 85 ALA A N 1
ATOM 708 C CA . ALA A 1 85 ? 23.120 -4.232 -15.890 1.00 83.25 85 ALA A CA 1
ATOM 709 C C . ALA A 1 85 ? 21.903 -5.102 -15.549 1.00 83.25 85 ALA A C 1
ATOM 711 O O . ALA A 1 85 ? 22.034 -6.310 -15.348 1.00 83.25 85 ALA A O 1
ATOM 712 N N . ILE A 1 86 ? 20.732 -4.474 -15.489 1.00 83.19 86 ILE A N 1
ATOM 713 C CA . ILE A 1 86 ? 19.440 -5.125 -15.283 1.00 83.19 86 ILE A CA 1
ATOM 714 C C . ILE A 1 86 ? 18.824 -5.305 -16.668 1.00 83.19 86 ILE A C 1
ATOM 716 O O . ILE A 1 86 ? 18.764 -4.354 -17.436 1.00 83.19 86 ILE A O 1
ATOM 720 N N . GLU A 1 87 ? 18.406 -6.527 -17.006 1.00 85.75 87 GLU A N 1
ATOM 721 C CA . GLU A 1 87 ? 17.950 -6.873 -18.365 1.00 85.75 87 GLU A CA 1
ATOM 722 C C . GLU A 1 87 ? 18.921 -6.416 -19.471 1.00 85.75 87 GLU A C 1
ATOM 724 O O . GLU A 1 87 ? 18.563 -5.638 -20.350 1.00 85.75 87 GLU A O 1
ATOM 729 N N . PRO A 1 88 ? 20.158 -6.937 -19.481 1.00 81.56 88 PRO A N 1
ATOM 730 C CA . PRO A 1 88 ? 21.242 -6.453 -20.346 1.00 81.56 88 PRO A CA 1
ATOM 731 C C . PRO A 1 88 ? 20.950 -6.496 -21.858 1.00 81.56 88 PRO A C 1
ATOM 733 O O . PRO A 1 88 ? 21.633 -5.852 -22.651 1.00 81.56 88 PRO A O 1
ATOM 736 N N . HIS A 1 89 ? 19.947 -7.264 -22.268 1.00 85.75 89 HIS A N 1
ATOM 737 C CA . HIS A 1 89 ? 19.551 -7.411 -23.666 1.00 85.75 89 HIS A CA 1
ATOM 738 C C . HIS A 1 89 ? 18.551 -6.340 -24.108 1.00 85.75 89 HIS A C 1
ATOM 740 O O . HIS A 1 89 ? 18.348 -6.176 -25.302 1.00 85.75 89 HIS A O 1
ATOM 746 N N . ILE A 1 90 ? 17.938 -5.606 -23.177 1.00 89.00 90 ILE A N 1
ATOM 747 C CA . ILE A 1 90 ? 16.938 -4.579 -23.469 1.00 89.00 90 ILE A CA 1
ATOM 748 C C . ILE A 1 90 ? 17.595 -3.204 -23.392 1.00 89.00 90 ILE A C 1
ATOM 750 O O . ILE A 1 90 ? 18.113 -2.799 -22.353 1.00 89.00 90 ILE A O 1
ATOM 754 N N . TRP A 1 91 ? 17.551 -2.488 -24.507 1.00 90.75 91 TRP A N 1
ATOM 755 C CA . TRP A 1 91 ? 18.098 -1.149 -24.664 1.00 90.75 91 TRP A CA 1
ATOM 756 C C . TRP A 1 91 ? 17.006 -0.206 -25.133 1.00 90.75 91 TRP A C 1
ATOM 758 O O . TRP A 1 91 ? 16.170 -0.590 -25.936 1.00 90.75 91 TRP A O 1
ATOM 768 N N . THR A 1 92 ? 17.009 1.026 -24.653 1.00 89.94 92 THR A N 1
ATOM 769 C CA . THR A 1 92 ? 16.030 2.040 -25.031 1.00 89.94 92 THR A CA 1
ATOM 770 C C . THR A 1 92 ? 16.726 3.138 -25.815 1.00 89.94 92 THR A C 1
ATOM 772 O O . THR A 1 92 ? 17.704 3.703 -25.336 1.00 89.94 92 THR A O 1
ATOM 775 N N . TRP A 1 93 ? 16.231 3.458 -27.002 1.00 88.50 93 TRP A N 1
ATOM 776 C CA . TRP A 1 93 ? 16.642 4.627 -27.767 1.00 88.50 93 TRP A CA 1
ATOM 777 C C . TRP A 1 93 ? 15.538 5.680 -27.747 1.00 88.50 93 TRP A C 1
ATOM 779 O O . TRP A 1 93 ? 14.362 5.358 -27.903 1.00 88.50 93 TRP A O 1
ATOM 789 N N . THR A 1 94 ? 15.930 6.931 -27.537 1.00 84.75 94 THR A N 1
ATOM 790 C CA . THR A 1 94 ? 15.058 8.110 -27.553 1.00 84.75 94 THR A CA 1
ATOM 791 C C . THR A 1 94 ? 15.752 9.233 -28.308 1.00 84.75 94 THR A C 1
ATOM 793 O O . THR A 1 94 ? 16.979 9.257 -28.400 1.00 84.75 94 THR A O 1
ATOM 796 N N . TYR A 1 95 ? 14.990 10.196 -28.808 1.00 78.44 95 TYR A N 1
ATOM 797 C CA . TYR A 1 95 ? 15.500 11.401 -29.464 1.00 78.44 95 TYR A CA 1
ATOM 798 C C . TYR A 1 95 ? 14.972 12.657 -28.748 1.00 78.44 95 TYR A C 1
ATOM 800 O O . TYR A 1 95 ? 13.974 12.565 -28.030 1.00 78.44 95 TYR A O 1
ATOM 808 N N . PRO A 1 96 ? 15.633 13.821 -28.872 1.00 68.06 96 PRO A N 1
ATOM 809 C CA . PRO A 1 96 ? 15.140 15.075 -28.312 1.00 68.06 96 PRO A CA 1
ATOM 810 C C . PRO A 1 96 ? 13.946 15.564 -29.138 1.00 68.06 96 PRO A C 1
ATOM 812 O O . PRO A 1 96 ? 14.073 16.383 -30.041 1.00 68.06 96 PRO A O 1
ATOM 815 N N . ALA A 1 97 ? 12.772 15.004 -28.859 1.00 61.66 97 ALA A N 1
ATOM 816 C CA . ALA A 1 97 ? 11.508 15.506 -29.375 1.00 61.66 97 ALA A CA 1
ATOM 817 C C . ALA A 1 97 ? 11.122 16.810 -28.645 1.00 61.66 97 ALA A C 1
ATOM 819 O O . ALA A 1 97 ? 11.396 16.927 -27.445 1.00 61.66 97 ALA A O 1
ATOM 820 N N . PRO A 1 98 ? 10.421 17.755 -29.303 1.00 54.19 98 PRO A N 1
ATOM 821 C CA . PRO A 1 98 ? 9.917 18.976 -28.662 1.00 54.19 98 PRO A CA 1
ATOM 822 C C . PRO A 1 98 ? 8.943 18.716 -27.493 1.00 54.19 98 PRO A C 1
ATOM 824 O O . PRO A 1 98 ? 8.696 19.625 -26.705 1.00 54.19 98 PRO A O 1
ATOM 827 N N . GLU A 1 99 ? 8.430 17.488 -27.347 1.00 56.91 99 GLU A N 1
ATOM 828 C CA . GLU A 1 99 ? 7.455 17.083 -26.320 1.00 56.91 99 GLU A CA 1
ATOM 829 C C . GLU A 1 99 ? 8.071 16.364 -25.098 1.00 56.91 99 GLU A C 1
ATOM 831 O O . GLU A 1 99 ? 7.354 16.025 -24.162 1.00 56.91 99 GLU A O 1
ATOM 836 N N . GLY A 1 100 ? 9.401 16.204 -25.029 1.00 63.50 100 GLY A N 1
ATOM 837 C CA . GLY A 1 100 ? 10.059 15.723 -23.805 1.00 63.50 100 GLY A CA 1
ATOM 838 C C . GLY A 1 100 ? 10.239 14.204 -23.684 1.00 63.50 100 GLY A C 1
ATOM 839 O O . GLY A 1 100 ? 10.304 13.700 -22.569 1.00 63.50 100 GLY A O 1
ATOM 840 N N . ALA A 1 101 ? 10.432 13.478 -24.789 1.00 71.31 101 ALA A N 1
ATOM 841 C CA . ALA A 1 101 ? 10.711 12.029 -24.813 1.00 71.31 101 ALA A CA 1
ATOM 842 C C . ALA A 1 101 ? 11.822 11.566 -23.842 1.00 71.31 101 ALA A C 1
ATOM 844 O O . ALA A 1 101 ? 11.741 10.507 -23.217 1.00 71.31 101 ALA A O 1
ATOM 845 N N . TYR A 1 102 ? 12.846 12.400 -23.637 1.00 77.69 102 TYR A N 1
ATOM 846 C CA . TYR A 1 102 ? 13.906 12.139 -22.660 1.00 77.69 102 TYR A CA 1
ATOM 847 C C . TYR A 1 102 ? 13.402 12.124 -21.201 1.00 77.69 102 TYR A C 1
ATOM 849 O O . TYR A 1 102 ? 13.947 11.407 -20.364 1.00 77.69 102 TYR A O 1
ATOM 857 N N . GLU A 1 103 ? 12.342 12.870 -20.877 1.00 79.06 103 GLU A N 1
ATOM 858 C CA . GLU A 1 103 ? 11.728 12.884 -19.543 1.00 79.06 103 GLU A CA 1
ATOM 859 C C . GLU A 1 103 ? 11.054 11.548 -19.200 1.00 79.06 103 GLU A C 1
ATOM 861 O O . GLU A 1 103 ? 11.051 11.158 -18.032 1.00 79.06 103 GLU A O 1
ATOM 866 N N . PHE A 1 104 ? 10.585 10.778 -20.189 1.00 77.25 104 PHE A N 1
ATOM 867 C CA . PHE A 1 104 ? 10.035 9.437 -19.952 1.00 77.25 104 PHE A CA 1
ATOM 868 C C . PHE A 1 104 ? 11.089 8.439 -19.453 1.00 77.25 104 PHE A C 1
ATOM 870 O O . PHE A 1 104 ? 10.747 7.471 -18.772 1.00 77.25 104 PHE A O 1
ATOM 877 N N . LEU A 1 105 ? 12.380 8.676 -19.721 1.00 79.62 105 LEU A N 1
ATOM 878 C CA . LEU A 1 105 ? 13.468 7.899 -19.112 1.00 79.62 105 LEU A CA 1
ATOM 879 C C . LEU A 1 105 ? 13.657 8.226 -17.625 1.00 79.62 105 LEU A C 1
ATOM 881 O O . LEU A 1 105 ? 14.232 7.425 -16.892 1.00 79.62 105 LEU A O 1
ATOM 885 N N . LYS A 1 106 ? 13.152 9.371 -17.153 1.00 80.56 106 LYS A N 1
ATOM 886 C CA . LYS A 1 106 ? 13.112 9.722 -15.726 1.00 80.56 106 LYS A CA 1
ATOM 887 C C . LYS A 1 106 ? 11.865 9.183 -15.030 1.00 80.56 106 LYS A C 1
ATOM 889 O O . LYS A 1 106 ? 11.608 9.548 -13.879 1.00 80.56 106 LYS A O 1
ATOM 894 N N . TRP A 1 107 ? 11.099 8.308 -15.681 1.00 80.00 107 TRP A N 1
ATOM 895 C CA . TRP A 1 107 ? 9.977 7.598 -15.075 1.00 80.00 107 TRP A CA 1
ATOM 896 C C . TRP A 1 107 ? 10.313 6.117 -14.855 1.00 80.00 107 TRP A C 1
ATOM 898 O O . TRP A 1 107 ? 11.009 5.506 -15.668 1.00 80.00 107 TRP A O 1
ATOM 908 N N . PRO A 1 108 ? 9.809 5.512 -13.767 1.00 79.69 108 PRO A N 1
ATOM 909 C CA . PRO A 1 108 ? 10.077 4.115 -13.435 1.00 79.69 108 PRO A CA 1
ATOM 910 C C . PRO A 1 108 ? 9.523 3.191 -14.509 1.00 79.69 108 PRO A C 1
ATOM 912 O O . PRO A 1 108 ? 8.403 3.395 -14.958 1.00 79.69 108 PRO A O 1
ATOM 915 N N . LYS A 1 109 ? 10.261 2.147 -14.891 1.00 78.81 109 LYS A N 1
ATOM 916 C CA . LYS A 1 109 ? 9.897 1.257 -16.008 1.00 78.81 109 LYS A CA 1
ATOM 917 C C . LYS A 1 109 ? 8.472 0.687 -15.906 1.00 78.81 109 LYS A C 1
ATOM 919 O O . LYS A 1 109 ? 7.812 0.470 -16.918 1.00 78.81 109 LYS A O 1
ATOM 924 N N . GLU A 1 110 ? 7.971 0.493 -14.691 1.00 80.00 110 GLU A N 1
ATOM 925 C CA . GLU A 1 110 ? 6.623 0.002 -14.415 1.00 80.00 110 GLU A CA 1
ATOM 926 C C . GLU A 1 110 ? 5.514 1.051 -14.633 1.00 80.00 110 GLU A C 1
ATOM 928 O O . GLU A 1 110 ? 4.338 0.728 -14.449 1.00 80.00 110 GLU A O 1
ATOM 933 N N . TYR A 1 111 ? 5.838 2.285 -15.052 1.00 78.12 111 TYR A N 1
ATOM 934 C CA . TYR A 1 111 ? 4.856 3.339 -15.345 1.00 78.12 111 TYR A CA 1
ATOM 935 C C . TYR A 1 111 ? 3.800 2.860 -16.347 1.00 78.12 111 TYR A C 1
ATOM 937 O O . TYR A 1 111 ? 2.640 3.261 -16.250 1.00 78.12 111 TYR A O 1
ATOM 945 N N . GLY A 1 112 ? 4.167 1.977 -17.285 1.00 78.69 112 GLY A N 1
ATOM 946 C CA . GLY A 1 112 ? 3.236 1.385 -18.245 1.00 78.69 112 GLY A CA 1
ATOM 947 C C . GLY A 1 112 ? 2.145 0.592 -17.529 1.00 78.69 112 GLY A C 1
ATOM 948 O O . GLY A 1 112 ? 0.965 0.780 -17.785 1.00 78.69 112 GLY A O 1
ATOM 949 N N . ILE A 1 113 ? 2.510 -0.203 -16.527 1.00 83.25 113 ILE A N 1
ATOM 950 C CA . ILE A 1 113 ? 1.565 -0.982 -15.717 1.00 83.25 113 ILE A CA 1
ATOM 951 C C . ILE A 1 113 ? 0.747 -0.065 -14.807 1.00 83.25 113 ILE A C 1
ATOM 953 O O . ILE A 1 113 ? -0.469 -0.215 -14.701 1.00 83.25 113 ILE A O 1
ATOM 957 N N . TRP A 1 114 ? 1.396 0.904 -14.159 1.00 84.75 114 TRP A N 1
ATOM 958 C CA . TRP A 1 114 ? 0.730 1.816 -13.223 1.00 84.75 114 TRP A CA 1
ATOM 959 C C . TRP A 1 114 ? -0.210 2.811 -13.910 1.00 84.75 114 TRP A C 1
ATOM 961 O O . TRP A 1 114 ? -1.130 3.313 -13.272 1.00 84.75 114 TRP A O 1
ATOM 971 N N . SER A 1 115 ? -0.015 3.058 -15.204 1.00 79.81 115 SER A N 1
ATOM 972 C CA . SER A 1 115 ? -0.926 3.828 -16.057 1.00 79.81 115 SER A CA 1
ATOM 973 C C . SER A 1 115 ? -1.923 2.961 -16.829 1.00 79.81 115 SER A C 1
ATOM 975 O O . SER A 1 115 ? -2.582 3.468 -17.731 1.00 79.81 115 SER A O 1
ATOM 977 N N . PHE A 1 116 ? -2.041 1.664 -16.520 1.00 76.69 116 PHE A N 1
ATOM 978 C CA . PHE A 1 116 ? -2.903 0.721 -17.251 1.00 76.69 116 PHE A CA 1
ATOM 979 C C . PHE A 1 116 ? -2.640 0.679 -18.769 1.00 76.69 116 PHE A C 1
ATOM 981 O O . PHE A 1 116 ? -3.557 0.537 -19.574 1.00 76.69 116 PHE A O 1
ATOM 988 N N . GLY A 1 117 ? -1.376 0.810 -19.163 1.00 74.94 117 GLY A N 1
ATOM 989 C CA . GLY A 1 117 ? -0.899 0.753 -20.544 1.00 74.94 117 GLY A CA 1
ATOM 990 C C . GLY A 1 117 ? -0.976 2.081 -21.296 1.00 74.94 117 GLY A C 1
ATOM 991 O O . GLY A 1 117 ? -0.438 2.169 -22.395 1.00 74.94 117 GLY A O 1
ATOM 992 N N . LEU A 1 118 ? -1.580 3.124 -20.714 1.00 72.75 118 LEU A N 1
ATOM 993 C CA . LEU A 1 118 ? -1.772 4.418 -21.381 1.00 72.75 118 LEU A CA 1
ATOM 994 C C . LEU A 1 118 ? -0.454 5.079 -21.776 1.00 72.75 118 LEU A C 1
ATOM 996 O O . LEU A 1 118 ? -0.355 5.664 -22.848 1.00 72.75 118 LEU A O 1
ATOM 1000 N N . LEU A 1 119 ? 0.558 4.962 -20.918 1.00 73.38 119 LEU A N 1
ATOM 1001 C CA . LEU A 1 119 ? 1.881 5.518 -21.177 1.00 73.38 119 LEU A CA 1
ATOM 1002 C C . LEU A 1 119 ? 2.811 4.529 -21.904 1.00 73.38 119 LEU A C 1
ATOM 1004 O O . LEU A 1 119 ? 3.854 4.933 -22.400 1.00 73.38 119 LEU A O 1
ATOM 1008 N N . ASP A 1 120 ? 2.474 3.237 -21.998 1.00 72.38 120 ASP A N 1
ATOM 1009 C CA . ASP A 1 120 ? 3.310 2.272 -22.740 1.00 72.38 120 ASP A CA 1
ATOM 1010 C C . ASP A 1 120 ? 3.124 2.411 -24.265 1.00 72.38 120 ASP A C 1
ATOM 1012 O O . ASP A 1 120 ? 3.996 1.993 -25.026 1.00 72.38 120 ASP A O 1
ATOM 1016 N N . MET A 1 121 ? 2.051 3.097 -24.700 1.00 67.75 121 MET A N 1
ATOM 1017 C CA . MET A 1 121 ? 1.826 3.550 -26.086 1.00 67.75 121 MET A CA 1
ATOM 1018 C C . MET A 1 121 ? 2.938 4.464 -26.622 1.00 67.75 121 MET A C 1
ATOM 1020 O O . MET A 1 121 ? 3.032 4.647 -27.827 1.00 67.75 121 MET A O 1
ATOM 1024 N N . TYR A 1 122 ? 3.797 5.009 -25.759 1.00 71.38 122 TYR A N 1
ATOM 1025 C CA . TYR A 1 122 ? 4.973 5.774 -26.170 1.00 71.38 122 TYR A CA 1
ATOM 1026 C C . TYR A 1 122 ? 6.182 4.894 -26.494 1.00 71.38 122 TYR A C 1
ATOM 1028 O O . TYR A 1 122 ? 7.193 5.412 -26.965 1.00 71.38 122 TYR A O 1
ATOM 1036 N N . SER A 1 123 ? 6.117 3.578 -26.244 1.00 77.69 123 SER A N 1
ATOM 1037 C CA . SER A 1 123 ? 7.246 2.670 -26.441 1.00 77.69 123 SER A CA 1
ATOM 1038 C C . SER A 1 123 ? 7.003 1.613 -27.521 1.00 77.69 123 SER A C 1
ATOM 1040 O O . SER A 1 123 ? 6.090 0.797 -27.422 1.00 77.69 123 SER A O 1
ATOM 1042 N N . TYR A 1 124 ? 7.859 1.580 -28.541 1.00 84.75 124 TYR A N 1
ATOM 1043 C CA . TYR A 1 124 ? 7.847 0.530 -29.557 1.00 84.75 124 TYR A CA 1
ATOM 1044 C C . TYR A 1 124 ? 8.927 -0.508 -29.265 1.00 84.75 124 TYR A C 1
ATOM 1046 O O . TYR A 1 124 ? 10.084 -0.151 -29.064 1.00 84.75 124 TYR A O 1
ATOM 1054 N N . SER A 1 125 ? 8.583 -1.798 -29.264 1.00 87.12 125 SER A N 1
ATOM 1055 C CA . SER A 1 125 ? 9.546 -2.873 -28.992 1.00 87.12 125 SER A CA 1
ATOM 1056 C C . SER A 1 125 ? 9.953 -3.621 -30.262 1.00 87.12 125 SER A C 1
ATOM 1058 O O . SER A 1 125 ? 9.100 -4.092 -31.008 1.00 87.12 125 SER A O 1
ATOM 1060 N N . MET A 1 126 ? 11.258 -3.791 -30.483 1.00 88.81 126 MET A N 1
ATOM 1061 C CA . MET A 1 126 ? 11.819 -4.464 -31.659 1.00 88.81 126 MET A CA 1
ATOM 1062 C C . MET A 1 126 ? 12.967 -5.400 -31.278 1.00 88.81 126 MET A C 1
ATOM 1064 O O . MET A 1 126 ? 13.788 -5.075 -30.426 1.00 88.81 126 MET A O 1
ATOM 1068 N N . ASN A 1 127 ? 13.072 -6.553 -31.942 1.00 90.19 127 ASN A N 1
ATOM 1069 C CA . ASN A 1 127 ? 14.251 -7.412 -31.822 1.00 90.19 127 ASN A CA 1
ATOM 1070 C C . ASN A 1 127 ? 15.322 -6.964 -32.820 1.00 90.19 127 ASN A C 1
ATOM 1072 O O . ASN A 1 127 ? 15.039 -6.862 -34.010 1.00 90.19 127 ASN A O 1
ATOM 1076 N N . ILE A 1 128 ? 16.546 -6.748 -32.344 1.00 90.19 128 ILE A N 1
ATOM 1077 C CA . ILE A 1 128 ? 17.675 -6.321 -33.171 1.00 90.19 128 ILE A CA 1
ATOM 1078 C C . ILE A 1 128 ? 18.790 -7.351 -33.071 1.00 90.19 128 ILE A C 1
ATOM 1080 O O . ILE A 1 128 ? 19.198 -7.740 -31.976 1.00 90.19 128 ILE A O 1
ATOM 1084 N N . LYS A 1 129 ? 19.310 -7.774 -34.221 1.00 90.56 129 LYS A N 1
ATOM 1085 C CA . LYS A 1 129 ? 20.521 -8.594 -34.278 1.00 90.56 129 LYS A CA 1
ATOM 1086 C C . LYS A 1 129 ? 21.762 -7.709 -34.342 1.00 90.56 129 LYS A C 1
ATOM 1088 O O . LYS A 1 129 ? 21.823 -6.780 -35.146 1.00 90.56 129 LYS A O 1
ATOM 1093 N N . VAL A 1 130 ? 22.743 -8.006 -33.495 1.00 89.12 130 VAL A N 1
ATOM 1094 C CA . VAL A 1 130 ? 24.027 -7.306 -33.412 1.00 89.12 130 VAL A CA 1
ATOM 1095 C C . VAL A 1 130 ? 25.135 -8.270 -33.827 1.00 89.12 130 VAL A C 1
ATOM 1097 O O . VAL A 1 130 ? 25.391 -9.269 -33.150 1.00 89.12 130 VAL A O 1
ATOM 1100 N N . ASN A 1 131 ? 25.803 -7.940 -34.928 1.00 90.25 131 ASN A N 1
ATOM 1101 C CA . ASN A 1 131 ? 26.940 -8.680 -35.459 1.00 90.25 131 ASN A CA 1
ATOM 1102 C C . ASN A 1 131 ? 28.216 -8.170 -34.786 1.00 90.25 131 ASN A C 1
ATOM 1104 O O . ASN A 1 131 ? 28.512 -6.972 -34.820 1.00 90.25 131 ASN A O 1
ATOM 1108 N N . VAL A 1 132 ? 28.961 -9.078 -34.152 1.00 86.62 132 VAL A N 1
ATOM 1109 C CA . VAL A 1 132 ? 30.209 -8.758 -33.447 1.00 86.62 132 VAL A CA 1
ATOM 1110 C C . VAL A 1 132 ? 31.394 -9.185 -34.304 1.00 86.62 132 VAL A C 1
ATOM 1112 O O . VAL A 1 132 ? 31.648 -10.377 -34.469 1.00 86.62 132 VAL A O 1
ATOM 1115 N N . TYR A 1 133 ? 32.151 -8.218 -34.814 1.00 85.81 133 TYR A N 1
ATOM 1116 C CA . TYR A 1 133 ? 33.330 -8.464 -35.639 1.00 85.81 133 TYR A CA 1
ATOM 1117 C C . TYR A 1 133 ? 34.601 -8.505 -34.791 1.00 85.81 133 TYR A C 1
ATOM 1119 O O . TYR A 1 133 ? 34.754 -7.746 -33.833 1.00 85.81 133 TYR A O 1
ATOM 1127 N N . GLY A 1 134 ? 35.528 -9.389 -35.167 1.00 79.44 134 GLY A N 1
ATOM 1128 C CA . GLY A 1 134 ? 36.817 -9.570 -34.499 1.00 79.44 134 GLY A CA 1
ATOM 1129 C C . GLY A 1 134 ? 36.728 -10.305 -33.158 1.00 79.44 134 GLY A C 1
ATOM 1130 O O . GLY A 1 134 ? 35.689 -10.873 -32.842 1.00 79.44 134 GLY A O 1
ATOM 1131 N N . ASN A 1 135 ? 37.807 -10.374 -32.369 1.00 74.56 135 ASN A N 1
ATOM 1132 C CA . ASN A 1 135 ? 37.942 -11.323 -31.245 1.00 74.56 135 ASN A CA 1
ATOM 1133 C C . ASN A 1 135 ? 37.828 -10.657 -29.858 1.00 74.56 135 ASN A C 1
ATOM 1135 O O . ASN A 1 135 ? 38.757 -10.660 -29.061 1.00 74.56 135 ASN A O 1
ATOM 1139 N N . CYS A 1 136 ? 36.674 -10.051 -29.577 1.00 76.38 136 CYS A N 1
ATOM 1140 C CA . CYS A 1 136 ? 36.372 -9.409 -28.292 1.00 76.38 136 CYS A CA 1
ATOM 1141 C C . CYS A 1 136 ? 35.294 -10.143 -27.474 1.00 76.38 136 CYS A C 1
ATOM 1143 O O . CYS A 1 136 ? 34.341 -10.664 -28.070 1.00 76.38 136 CYS A O 1
ATOM 1145 N N . PRO A 1 137 ? 35.407 -10.148 -26.131 1.00 78.12 137 PRO A N 1
ATOM 1146 C CA . PRO A 1 137 ? 34.340 -10.591 -25.244 1.00 78.12 137 PRO A CA 1
ATOM 1147 C C . PRO A 1 137 ? 33.209 -9.554 -25.210 1.00 78.12 137 PRO A C 1
ATOM 1149 O O . PRO A 1 137 ? 33.455 -8.349 -25.150 1.00 78.12 137 PRO A O 1
ATOM 1152 N N . VAL A 1 138 ? 31.960 -10.020 -25.228 1.00 82.81 138 VAL A N 1
ATOM 1153 C CA . VAL A 1 138 ? 30.779 -9.159 -25.075 1.00 82.81 138 VAL A CA 1
ATOM 1154 C C . VAL A 1 138 ? 30.429 -9.113 -23.591 1.00 82.81 138 VAL A C 1
ATOM 1156 O O . VAL A 1 138 ? 29.859 -10.069 -23.071 1.00 82.81 138 VAL A O 1
ATOM 1159 N N . ILE A 1 139 ? 30.797 -8.031 -22.897 1.00 84.56 139 ILE A N 1
ATOM 1160 C CA . ILE A 1 139 ? 30.554 -7.861 -21.454 1.00 84.56 139 ILE A CA 1
ATOM 1161 C C . ILE A 1 139 ? 29.512 -6.763 -21.245 1.00 84.56 139 ILE A C 1
ATOM 1163 O O . ILE A 1 139 ? 29.829 -5.574 -21.185 1.00 84.56 139 ILE A O 1
ATOM 1167 N N . ILE A 1 140 ? 28.245 -7.144 -21.118 1.00 79.75 140 ILE A N 1
ATOM 1168 C CA . ILE A 1 140 ? 27.151 -6.177 -21.050 1.00 79.75 140 ILE A CA 1
ATOM 1169 C C . ILE A 1 140 ? 27.159 -5.434 -19.703 1.00 79.75 140 ILE A C 1
ATOM 1171 O O . ILE A 1 140 ? 27.161 -6.047 -18.629 1.00 79.75 140 ILE A O 1
ATOM 1175 N N . GLY A 1 141 ? 27.174 -4.099 -19.773 1.00 75.69 141 GLY A N 1
ATOM 1176 C CA . GLY A 1 141 ? 27.379 -3.177 -18.648 1.00 75.69 141 GLY A CA 1
ATOM 1177 C C . GLY A 1 141 ? 28.845 -2.791 -18.401 1.00 75.69 141 GLY A C 1
ATOM 1178 O O . GLY A 1 141 ? 29.118 -1.932 -17.564 1.00 75.69 141 GLY A O 1
ATOM 1179 N N . GLY A 1 142 ? 29.796 -3.379 -19.139 1.00 78.69 142 GLY A N 1
ATOM 1180 C CA . GLY A 1 142 ? 31.179 -2.896 -19.200 1.00 78.69 142 GLY A CA 1
ATOM 1181 C C . GLY A 1 142 ? 31.299 -1.631 -20.059 1.00 78.69 142 GLY A C 1
ATOM 1182 O O . GLY A 1 142 ? 30.536 -1.470 -21.015 1.00 78.69 142 GLY A O 1
ATOM 1183 N N . LYS A 1 143 ? 32.259 -0.747 -19.740 1.00 78.19 143 LYS A N 1
ATOM 1184 C CA . LYS A 1 143 ? 32.458 0.554 -20.417 1.00 78.19 143 LYS A CA 1
ATOM 1185 C C . LYS A 1 143 ? 32.571 0.405 -21.943 1.00 78.19 143 LYS A C 1
ATOM 1187 O O . LYS A 1 143 ? 31.736 0.930 -22.676 1.00 78.19 143 LYS A O 1
ATOM 1192 N N . GLU A 1 144 ? 33.524 -0.401 -22.414 1.00 79.12 144 GLU A N 1
ATOM 1193 C CA . GLU A 1 144 ? 33.790 -0.580 -23.852 1.00 79.12 144 GLU A CA 1
ATOM 1194 C C . GLU A 1 144 ? 32.622 -1.214 -24.618 1.00 79.12 144 GLU A C 1
ATOM 1196 O O . GLU A 1 144 ? 32.258 -0.764 -25.701 1.00 79.12 144 GLU A O 1
ATOM 1201 N N . THR A 1 145 ? 32.016 -2.273 -24.068 1.00 83.38 145 THR A N 1
ATOM 1202 C CA . THR A 1 145 ? 30.884 -2.951 -24.725 1.00 83.38 145 THR A CA 1
ATOM 1203 C C . THR A 1 145 ? 29.676 -2.020 -24.811 1.00 83.38 145 THR A C 1
ATOM 1205 O O . THR A 1 145 ? 29.010 -1.982 -25.840 1.00 83.38 145 THR A O 1
ATOM 1208 N N . THR A 1 146 ? 29.427 -1.224 -23.765 1.00 85.62 146 THR A N 1
ATOM 1209 C CA . THR A 1 146 ? 28.338 -0.238 -23.735 1.00 85.62 146 THR A CA 1
ATOM 1210 C C . THR A 1 146 ? 28.506 0.811 -24.831 1.00 85.62 146 THR A C 1
ATOM 1212 O O . THR A 1 146 ? 27.564 1.070 -25.574 1.00 85.62 146 THR A O 1
ATOM 1215 N N . GLN A 1 147 ? 29.716 1.358 -24.984 1.00 83.88 147 GLN A N 1
ATOM 1216 C CA . GLN A 1 147 ? 30.022 2.314 -26.049 1.00 83.88 147 GLN A CA 1
ATOM 1217 C C . GLN A 1 147 ? 29.869 1.707 -27.446 1.00 83.88 147 GLN A C 1
ATOM 1219 O O . GLN A 1 147 ? 29.280 2.340 -28.316 1.00 83.88 147 GLN A O 1
ATOM 1224 N N . ARG A 1 148 ? 30.354 0.476 -27.668 1.00 86.38 148 ARG A N 1
ATOM 1225 C CA . ARG A 1 148 ? 30.237 -0.208 -28.971 1.00 86.38 148 ARG A CA 1
ATOM 1226 C C . ARG A 1 148 ? 28.780 -0.485 -29.350 1.00 86.38 148 ARG A C 1
ATOM 1228 O O . ARG A 1 148 ? 28.414 -0.297 -30.506 1.00 86.38 148 ARG A O 1
ATOM 1235 N N . ILE A 1 149 ? 27.946 -0.884 -28.387 1.00 88.25 149 ILE A N 1
ATOM 1236 C CA . ILE A 1 149 ? 26.502 -1.063 -28.603 1.00 88.25 149 ILE A CA 1
ATOM 1237 C C . ILE A 1 149 ? 25.844 0.280 -28.927 1.00 88.25 149 ILE A C 1
ATOM 1239 O O . ILE A 1 149 ? 25.120 0.374 -29.917 1.00 88.25 149 ILE A O 1
ATOM 1243 N N . ALA A 1 150 ? 26.122 1.322 -28.136 1.00 88.12 150 ALA A N 1
ATOM 1244 C CA . ALA A 1 150 ? 25.582 2.657 -28.377 1.00 88.12 150 ALA A CA 1
ATOM 1245 C C . ALA A 1 150 ? 25.969 3.174 -29.770 1.00 88.12 150 ALA A C 1
ATOM 1247 O O . ALA A 1 150 ? 25.103 3.650 -30.496 1.00 88.12 150 ALA A O 1
ATOM 1248 N N . ALA A 1 151 ? 27.227 2.996 -30.183 1.00 87.06 151 ALA A N 1
ATOM 1249 C CA . ALA A 1 151 ? 27.701 3.359 -31.515 1.00 87.06 151 ALA A CA 1
ATOM 1250 C C . ALA A 1 151 ? 26.958 2.616 -32.630 1.00 87.06 151 ALA A C 1
ATOM 1252 O O . ALA A 1 151 ? 26.492 3.252 -33.570 1.00 87.06 151 ALA A O 1
ATOM 1253 N N . ALA A 1 152 ? 26.773 1.299 -32.503 1.00 88.56 152 ALA A N 1
ATOM 1254 C CA . ALA A 1 152 ? 26.054 0.503 -33.497 1.00 88.56 152 ALA A CA 1
ATOM 1255 C C . ALA A 1 152 ? 24.574 0.920 -33.630 1.00 88.56 152 ALA A C 1
ATOM 1257 O O . ALA A 1 152 ? 24.048 1.018 -34.741 1.00 88.56 152 ALA A O 1
ATOM 1258 N N . VAL A 1 153 ? 23.903 1.190 -32.503 1.00 88.44 153 VAL A N 1
ATOM 1259 C CA . VAL A 1 153 ? 22.503 1.653 -32.465 1.00 88.44 153 VAL A CA 1
ATOM 1260 C C . VAL A 1 153 ? 22.365 3.057 -33.048 1.00 88.44 153 VAL A C 1
ATOM 1262 O O . VAL A 1 153 ? 21.468 3.301 -33.855 1.00 88.44 153 VAL A O 1
ATOM 1265 N N . LEU A 1 154 ? 23.272 3.968 -32.696 1.00 84.19 154 LEU A N 1
ATOM 1266 C CA . LEU A 1 154 ? 23.286 5.328 -33.228 1.00 84.19 154 LEU A CA 1
ATOM 1267 C C . LEU A 1 154 ? 23.639 5.359 -34.719 1.00 84.19 154 LEU A C 1
ATOM 1269 O O . LEU A 1 154 ? 23.065 6.157 -35.449 1.00 84.19 154 LEU A O 1
ATOM 1273 N N . GLU A 1 155 ? 24.506 4.472 -35.214 1.00 85.81 155 GLU A N 1
ATOM 1274 C CA . GLU A 1 155 ? 24.782 4.347 -36.652 1.00 85.81 155 GLU A CA 1
ATOM 1275 C C . GLU A 1 155 ? 23.529 3.910 -37.430 1.00 85.81 155 GLU A C 1
ATOM 1277 O O . GLU A 1 155 ? 23.221 4.470 -38.485 1.00 85.81 155 GLU A O 1
ATOM 1282 N N . MET A 1 156 ? 22.766 2.945 -36.900 1.00 85.81 156 MET A N 1
ATOM 1283 C CA . MET A 1 156 ? 21.468 2.564 -37.468 1.00 85.81 156 MET A CA 1
ATOM 1284 C C . MET A 1 156 ? 20.490 3.746 -37.472 1.00 85.81 156 MET A C 1
ATOM 1286 O O . MET A 1 156 ? 19.838 3.985 -38.489 1.00 85.81 156 MET A O 1
ATOM 1290 N N . ALA A 1 157 ? 20.412 4.500 -36.371 1.00 79.75 157 ALA A N 1
ATOM 1291 C CA . ALA A 1 157 ? 19.584 5.699 -36.287 1.00 79.75 157 ALA A CA 1
ATOM 1292 C C . ALA A 1 157 ? 20.037 6.773 -37.290 1.00 79.75 157 ALA A C 1
ATOM 1294 O O . ALA A 1 157 ? 19.207 7.323 -38.007 1.00 79.75 157 ALA A O 1
ATOM 1295 N N . ASN A 1 158 ? 21.337 7.006 -37.461 1.00 78.19 158 ASN A N 1
ATOM 1296 C CA . ASN A 1 158 ? 21.861 7.974 -38.425 1.00 78.19 158 ASN A CA 1
ATOM 1297 C C . ASN A 1 158 ? 21.569 7.592 -39.883 1.00 78.19 158 ASN A C 1
ATOM 1299 O O . ASN A 1 158 ? 21.324 8.468 -40.708 1.00 78.19 158 ASN A O 1
ATOM 1303 N N . LYS A 1 159 ? 21.501 6.298 -40.224 1.00 77.56 159 LYS A N 1
ATOM 1304 C CA . LYS A 1 159 ? 21.070 5.855 -41.568 1.00 77.56 159 LYS A CA 1
ATOM 1305 C C . LYS A 1 159 ? 19.619 6.228 -41.898 1.00 77.56 159 LYS A C 1
ATOM 1307 O O . LYS A 1 159 ? 19.237 6.179 -43.062 1.00 77.56 159 LYS A O 1
ATOM 1312 N N . SER A 1 160 ? 18.810 6.620 -40.911 1.00 69.75 160 SER A N 1
ATOM 1313 C CA . SER A 1 160 ? 17.438 7.095 -41.136 1.00 69.75 160 SER A CA 1
ATOM 1314 C C . SER A 1 160 ? 17.348 8.548 -41.613 1.00 69.75 160 SER A C 1
ATOM 1316 O O . SER A 1 160 ? 16.443 8.887 -42.382 1.00 69.75 160 SER A O 1
ATOM 1318 N N . THR A 1 161 ? 18.303 9.400 -41.229 1.00 63.78 161 THR A N 1
ATOM 1319 C CA . THR A 1 161 ? 18.299 10.830 -41.580 1.00 63.78 161 THR A CA 1
ATOM 1320 C C . THR A 1 161 ? 18.711 11.055 -43.035 1.00 63.78 161 THR A C 1
ATOM 1322 O O . THR A 1 161 ? 18.190 11.950 -43.704 1.00 63.78 161 THR A O 1
ATOM 1325 N N . THR A 1 162 ? 19.562 10.182 -43.584 1.00 61.31 162 THR A N 1
ATOM 1326 C CA . THR A 1 162 ? 19.985 10.215 -44.995 1.00 61.31 162 THR A CA 1
ATOM 1327 C C . THR A 1 162 ? 18.856 9.873 -45.975 1.00 61.31 162 THR A C 1
ATOM 1329 O O . THR A 1 162 ? 18.915 10.261 -47.140 1.00 61.31 162 THR A O 1
ATOM 1332 N N . ILE A 1 163 ? 17.786 9.215 -45.514 1.00 59.47 163 ILE A N 1
ATOM 1333 C CA . ILE A 1 163 ? 16.668 8.743 -46.352 1.00 59.47 163 ILE A CA 1
ATOM 1334 C C . ILE A 1 163 ? 15.537 9.798 -46.468 1.00 59.47 163 ILE A C 1
ATOM 1336 O O . ILE A 1 163 ? 14.492 9.533 -47.058 1.00 59.47 163 ILE A O 1
ATOM 1340 N N . LYS A 1 164 ? 15.725 11.033 -45.960 1.00 54.53 164 LYS A N 1
ATOM 1341 C CA . LYS A 1 164 ? 14.678 12.086 -45.850 1.00 54.53 164 LYS A CA 1
ATOM 1342 C C . LYS A 1 164 ? 13.413 11.628 -45.096 1.00 54.53 164 LYS A C 1
ATOM 1344 O O . LYS A 1 164 ? 12.363 12.252 -45.223 1.00 54.53 164 LYS A O 1
ATOM 1349 N N . ALA A 1 165 ? 13.500 10.537 -44.334 1.00 52.16 165 ALA A N 1
ATOM 1350 C CA . ALA A 1 165 ? 12.364 9.933 -43.643 1.00 52.16 165 ALA A CA 1
ATOM 1351 C C . ALA A 1 165 ? 12.186 10.448 -42.203 1.00 52.16 165 ALA A C 1
ATOM 1353 O O . ALA A 1 165 ? 11.127 10.225 -41.630 1.00 52.16 165 ALA A O 1
ATOM 1354 N N . ALA A 1 166 ? 13.180 11.144 -41.634 1.00 54.69 166 ALA A N 1
ATOM 1355 C CA . ALA A 1 166 ? 13.178 11.572 -40.235 1.00 54.69 166 ALA A CA 1
ATOM 1356 C C . ALA A 1 166 ? 13.557 13.065 -40.058 1.00 54.69 166 ALA A C 1
ATOM 1358 O O . ALA A 1 166 ? 14.381 13.577 -40.825 1.00 54.69 166 ALA A O 1
ATOM 1359 N N . PRO A 1 167 ? 12.981 13.769 -39.059 1.00 58.81 167 PRO A N 1
ATOM 1360 C CA . PRO A 1 167 ? 13.399 15.105 -38.622 1.00 58.81 167 PRO A CA 1
ATOM 1361 C C . PRO A 1 167 ? 14.903 15.194 -38.310 1.00 58.81 167 PRO A C 1
ATOM 1363 O O . PRO A 1 167 ? 15.506 14.229 -37.843 1.00 58.81 167 PRO A O 1
ATOM 1366 N N . LYS A 1 168 ? 15.513 16.373 -38.515 1.00 58.41 168 LYS A N 1
ATOM 1367 C CA . LYS A 1 168 ? 16.946 16.615 -38.235 1.00 58.41 168 LYS A CA 1
ATOM 1368 C C . LYS A 1 168 ? 17.332 16.351 -36.769 1.00 58.41 168 LYS A C 1
ATOM 1370 O O . LYS A 1 168 ? 18.485 16.032 -36.502 1.00 58.41 168 LYS A O 1
ATOM 1375 N N . ASP A 1 169 ? 16.371 16.397 -35.850 1.00 59.72 169 ASP A N 1
ATOM 1376 C CA . ASP A 1 169 ? 16.582 16.216 -34.406 1.00 59.72 169 ASP A CA 1
ATOM 1377 C C . ASP A 1 169 ? 16.933 14.765 -34.009 1.00 59.72 169 ASP A C 1
ATOM 1379 O O . ASP A 1 169 ? 17.398 14.509 -32.900 1.00 59.72 169 ASP A O 1
ATOM 1383 N N . PHE A 1 170 ? 16.791 13.804 -34.930 1.00 63.28 170 PHE A N 1
ATOM 1384 C CA . PHE A 1 170 ? 17.127 12.388 -34.716 1.00 63.28 170 PHE A CA 1
ATOM 1385 C C . PHE A 1 170 ? 18.639 12.135 -34.572 1.00 63.28 170 PHE A C 1
ATOM 1387 O O . PHE A 1 170 ? 19.035 11.097 -34.040 1.00 63.28 170 PHE A O 1
ATOM 1394 N N . LEU A 1 171 ? 19.478 13.083 -35.008 1.00 59.94 171 LEU A N 1
ATOM 1395 C CA . LEU A 1 171 ? 20.942 13.023 -34.887 1.00 59.94 171 LEU A CA 1
ATOM 1396 C C . LEU A 1 171 ? 21.434 13.049 -33.430 1.00 59.94 171 LEU A C 1
ATOM 1398 O O . LEU A 1 171 ? 22.516 12.543 -33.147 1.00 59.94 171 LEU A O 1
ATOM 1402 N N . TYR A 1 172 ? 20.633 13.581 -32.502 1.00 69.00 172 TYR A N 1
ATOM 1403 C CA . TYR A 1 172 ? 21.012 13.787 -31.098 1.00 69.00 172 TYR A CA 1
ATOM 1404 C C . TYR A 1 172 ? 20.383 12.745 -30.155 1.00 69.00 172 TYR A C 1
ATOM 1406 O O . TYR A 1 172 ? 20.024 13.035 -29.013 1.00 69.00 172 TYR A O 1
ATOM 1414 N N . GLY A 1 173 ? 20.201 11.516 -30.645 1.00 79.00 173 GLY A N 1
ATOM 1415 C CA . GLY A 1 173 ? 19.575 10.437 -29.887 1.00 79.00 173 GLY A CA 1
ATOM 1416 C C . GLY A 1 173 ? 20.369 9.996 -28.650 1.00 79.00 173 GLY A C 1
ATOM 1417 O O . GLY A 1 173 ? 21.600 10.035 -28.616 1.00 79.00 173 GLY A O 1
ATOM 1418 N N . SER A 1 174 ? 19.646 9.527 -27.635 1.00 87.00 174 SER A N 1
ATOM 1419 C CA . SER A 1 174 ? 20.194 8.879 -26.441 1.00 87.00 174 SER A CA 1
ATOM 1420 C C . SER A 1 174 ? 19.880 7.387 -26.466 1.00 87.00 174 SER A C 1
ATOM 1422 O O . SER A 1 174 ? 18.740 6.992 -26.696 1.00 87.00 174 SER A O 1
ATOM 1424 N N . VAL A 1 175 ? 20.891 6.556 -26.220 1.00 89.38 175 VAL A N 1
ATOM 1425 C CA . VAL A 1 175 ? 20.785 5.096 -26.118 1.00 89.38 175 VAL A CA 1
ATOM 1426 C C . VAL A 1 175 ? 21.071 4.687 -24.682 1.00 89.38 175 VAL A C 1
ATOM 1428 O O . VAL A 1 175 ? 22.135 4.990 -24.148 1.00 89.38 175 VAL A O 1
ATOM 1431 N N . CYS A 1 176 ? 20.134 3.987 -24.058 1.00 89.19 176 CYS A N 1
ATOM 1432 C CA . CYS A 1 176 ? 20.137 3.719 -22.630 1.00 89.19 176 CYS A CA 1
ATOM 1433 C C . CYS A 1 176 ? 19.900 2.242 -22.326 1.00 89.19 176 CYS A C 1
ATOM 1435 O O . CYS A 1 176 ? 19.188 1.560 -23.054 1.00 89.19 176 CYS A O 1
ATOM 1437 N N . TYR A 1 177 ? 20.429 1.753 -21.211 1.00 88.62 177 TYR A N 1
ATOM 1438 C CA . TYR A 1 177 ? 20.071 0.445 -20.658 1.00 88.62 177 TYR A CA 1
ATOM 1439 C C . TYR A 1 177 ? 19.756 0.574 -19.173 1.00 88.62 177 TYR A C 1
ATOM 1441 O O . TYR A 1 177 ? 20.207 1.511 -18.508 1.00 88.62 177 TYR A O 1
ATOM 1449 N N . ASN A 1 178 ? 18.965 -0.362 -18.653 1.00 87.81 178 ASN A N 1
ATOM 1450 C CA . ASN A 1 178 ? 18.584 -0.347 -17.250 1.00 87.81 178 ASN A CA 1
ATOM 1451 C C . ASN A 1 178 ? 19.745 -0.841 -16.378 1.00 87.81 178 ASN A C 1
ATOM 1453 O O . ASN A 1 178 ? 20.385 -1.862 -16.648 1.00 87.81 178 ASN A O 1
ATOM 1457 N N . SER A 1 179 ? 20.036 -0.105 -15.318 1.00 85.75 179 SER A N 1
ATOM 1458 C CA . SER A 1 179 ? 21.143 -0.360 -14.418 1.00 85.75 179 SER A CA 1
ATOM 1459 C C . SER A 1 179 ? 20.700 -0.232 -12.963 1.00 85.75 179 SER A C 1
ATOM 1461 O O . SER A 1 179 ? 19.714 0.421 -12.615 1.00 85.75 179 SER A O 1
ATOM 1463 N N . LYS A 1 180 ? 21.438 -0.892 -12.074 1.00 81.75 180 LYS A N 1
ATOM 1464 C CA . LYS A 1 180 ? 21.234 -0.762 -10.634 1.00 81.75 180 LYS A CA 1
ATOM 1465 C C . LYS A 1 180 ? 21.741 0.600 -10.158 1.00 81.75 180 LYS A C 1
ATOM 1467 O O . LYS A 1 180 ? 22.878 0.973 -10.444 1.00 81.75 180 LYS A O 1
ATOM 1472 N N . VAL A 1 181 ? 20.929 1.308 -9.377 1.00 78.06 181 VAL A N 1
ATOM 1473 C CA . VAL A 1 181 ? 21.328 2.558 -8.716 1.00 78.06 181 VAL A CA 1
ATOM 1474 C C . VAL A 1 181 ? 21.977 2.252 -7.367 1.00 78.06 181 VAL A C 1
ATOM 1476 O O . VAL A 1 181 ? 21.562 1.342 -6.642 1.00 78.06 181 VAL A O 1
ATOM 1479 N N . PHE A 1 182 ? 23.018 3.013 -7.020 1.00 73.31 182 PHE A N 1
ATOM 1480 C CA . PHE A 1 182 ? 23.640 2.921 -5.705 1.00 73.31 182 PHE A CA 1
ATOM 1481 C C . PHE A 1 182 ? 22.689 3.454 -4.629 1.00 73.31 182 PHE A C 1
ATOM 1483 O O . PHE A 1 182 ? 22.310 4.624 -4.637 1.00 73.31 182 PHE A O 1
ATOM 1490 N N . ILE A 1 183 ? 22.332 2.592 -3.678 1.00 72.38 183 ILE A N 1
ATOM 1491 C CA . ILE A 1 183 ? 21.525 2.961 -2.516 1.00 72.38 183 ILE A CA 1
ATOM 1492 C C . ILE A 1 183 ? 22.431 2.976 -1.279 1.00 72.38 183 ILE A C 1
ATOM 1494 O O . ILE A 1 183 ? 23.070 1.958 -0.990 1.00 72.38 183 ILE A O 1
ATOM 1498 N N . PRO A 1 184 ? 22.452 4.075 -0.500 1.00 75.38 184 PRO A N 1
ATOM 1499 C CA . PRO A 1 184 ? 23.135 4.118 0.786 1.00 75.38 184 PRO A CA 1
ATOM 1500 C C . PRO A 1 184 ? 22.726 2.951 1.691 1.00 75.38 184 PRO A C 1
ATOM 1502 O O . PRO A 1 184 ? 21.549 2.606 1.795 1.00 75.38 184 PRO A O 1
ATOM 1505 N N . GLN A 1 185 ? 23.687 2.372 2.409 1.00 77.50 185 GLN A N 1
ATOM 1506 C CA . GLN A 1 185 ? 23.492 1.135 3.176 1.00 77.50 185 GLN A CA 1
ATOM 1507 C C . GLN A 1 185 ? 22.305 1.183 4.155 1.00 77.50 185 GLN A C 1
ATOM 1509 O O . GLN A 1 185 ? 21.560 0.210 4.275 1.00 77.50 185 GLN A O 1
ATOM 1514 N N . PHE A 1 186 ? 22.095 2.321 4.825 1.00 77.94 186 PHE A N 1
ATOM 1515 C CA . PHE A 1 186 ? 20.959 2.517 5.728 1.00 77.94 186 PHE A CA 1
ATOM 1516 C C . PHE A 1 186 ? 19.606 2.455 4.998 1.00 77.94 186 PHE A C 1
ATOM 1518 O O . PHE A 1 186 ? 18.671 1.818 5.481 1.00 77.94 186 PHE A O 1
ATOM 1525 N N . ILE A 1 187 ? 19.511 3.065 3.813 1.00 77.94 187 ILE A N 1
ATOM 1526 C CA . ILE A 1 187 ? 18.293 3.048 2.992 1.00 77.94 187 ILE A CA 1
ATOM 1527 C C . ILE A 1 187 ? 18.047 1.634 2.466 1.00 77.94 187 ILE A C 1
ATOM 1529 O O . ILE A 1 187 ? 16.925 1.148 2.531 1.00 77.94 187 ILE A O 1
ATOM 1533 N N . TYR A 1 188 ? 19.094 0.923 2.042 1.00 82.12 188 TYR A N 1
ATOM 1534 C CA . TYR A 1 188 ? 18.975 -0.469 1.607 1.00 82.12 188 TYR A CA 1
ATOM 1535 C C . TYR A 1 188 ? 18.438 -1.382 2.720 1.00 82.12 188 TYR A C 1
ATOM 1537 O O . TYR A 1 188 ? 17.565 -2.214 2.474 1.00 82.12 188 TYR A O 1
ATOM 1545 N N . PHE A 1 189 ? 18.910 -1.201 3.959 1.00 81.06 189 PHE A N 1
ATOM 1546 C CA . PHE A 1 189 ? 18.366 -1.913 5.117 1.00 81.06 189 PHE A CA 1
ATOM 1547 C C . PHE A 1 189 ? 16.881 -1.600 5.331 1.00 81.06 189 PHE A C 1
ATOM 1549 O O . PHE A 1 189 ? 16.080 -2.513 5.529 1.00 81.06 189 PHE A O 1
ATOM 1556 N N . LEU A 1 190 ? 16.498 -0.324 5.237 1.00 80.50 190 LEU A N 1
ATOM 1557 C CA . LEU A 1 190 ? 15.101 0.091 5.339 1.00 80.50 190 LEU A CA 1
ATOM 1558 C C . LEU A 1 190 ? 14.235 -0.575 4.257 1.00 80.50 190 LEU A C 1
ATOM 1560 O O . LEU A 1 190 ? 13.186 -1.133 4.579 1.00 80.50 190 LEU A O 1
ATOM 1564 N N . CYS A 1 191 ? 14.713 -0.598 3.010 1.00 83.31 191 CYS A N 1
ATOM 1565 C CA . CYS A 1 191 ? 14.049 -1.252 1.884 1.00 83.31 191 CYS A CA 1
ATOM 1566 C C . CYS A 1 191 ? 13.893 -2.765 2.093 1.00 83.31 191 CYS A C 1
ATOM 1568 O O . CYS A 1 191 ? 12.895 -3.345 1.689 1.00 83.31 191 CYS A O 1
ATOM 1570 N N . LYS A 1 192 ? 14.840 -3.427 2.769 1.00 85.75 192 LYS A N 1
ATOM 1571 C CA . LYS A 1 192 ? 14.718 -4.859 3.078 1.00 85.75 192 LYS A CA 1
ATOM 1572 C C . LYS A 1 192 ? 13.679 -5.187 4.143 1.00 85.75 192 LYS A C 1
ATOM 1574 O O . LYS A 1 192 ? 13.270 -6.342 4.218 1.00 85.75 192 LYS A O 1
ATOM 1579 N N . HIS A 1 193 ? 13.279 -4.236 4.986 1.00 83.94 193 HIS A N 1
ATOM 1580 C CA . HIS A 1 193 ? 12.459 -4.525 6.167 1.00 83.94 193 HIS A CA 1
ATOM 1581 C C . HIS A 1 193 ? 11.152 -3.740 6.260 1.00 83.94 193 HIS A C 1
ATOM 1583 O O . HIS A 1 193 ? 10.298 -4.136 7.047 1.00 83.94 193 HIS A O 1
ATOM 1589 N N . ILE A 1 194 ? 10.966 -2.635 5.542 1.00 79.75 194 ILE A N 1
ATOM 1590 C CA . ILE A 1 194 ? 9.732 -1.845 5.635 1.00 79.75 194 ILE A CA 1
ATOM 1591 C C . ILE A 1 194 ? 9.087 -1.713 4.267 1.00 79.75 194 ILE A C 1
ATOM 1593 O O . ILE A 1 194 ? 8.087 -2.361 3.999 1.00 79.75 194 ILE A O 1
ATOM 1597 N N . SER A 1 195 ? 9.650 -0.850 3.438 1.00 81.94 195 SER A N 1
ATOM 1598 C CA . SER A 1 195 ? 9.317 -0.651 2.034 1.00 81.94 195 SER A CA 1
ATOM 1599 C C . SER A 1 195 ? 10.356 0.311 1.475 1.00 81.94 195 SER A C 1
ATOM 1601 O O . SER A 1 195 ? 10.919 1.103 2.244 1.00 81.94 195 SER A O 1
ATOM 1603 N N . CYS A 1 196 ? 10.659 0.233 0.183 1.00 78.12 196 CYS A N 1
ATOM 1604 C CA . CYS A 1 196 ? 11.712 1.059 -0.393 1.00 78.12 196 CYS A CA 1
ATOM 1605 C C . CYS A 1 196 ? 11.210 2.466 -0.772 1.00 78.12 196 CYS A C 1
ATOM 1607 O O . CYS A 1 196 ? 10.375 2.594 -1.672 1.00 78.12 196 CYS A O 1
ATOM 1609 N N . PRO A 1 197 ? 11.714 3.545 -0.129 1.00 69.38 197 PRO A N 1
ATOM 1610 C CA . PRO A 1 197 ? 11.303 4.914 -0.441 1.00 69.38 197 PRO A CA 1
ATOM 1611 C C . PRO A 1 197 ? 12.075 5.508 -1.627 1.00 69.38 197 PRO A C 1
ATOM 1613 O O . PRO A 1 197 ? 11.922 6.688 -1.923 1.00 69.38 197 PRO A O 1
ATOM 1616 N N . VAL A 1 198 ? 12.948 4.722 -2.260 1.00 71.31 198 VAL A N 1
ATOM 1617 C CA . VAL A 1 198 ? 13.788 5.126 -3.387 1.00 71.31 198 VAL A CA 1
ATOM 1618 C C . VAL A 1 198 ? 13.770 3.995 -4.397 1.00 71.31 198 VAL A C 1
ATOM 1620 O O . VAL A 1 198 ? 13.825 2.825 -4.025 1.00 71.31 198 VAL A O 1
ATOM 1623 N N . GLU A 1 199 ? 13.701 4.340 -5.670 1.00 74.94 199 GLU A N 1
ATOM 1624 C CA . GLU A 1 199 ? 13.794 3.354 -6.731 1.00 74.94 199 GLU A CA 1
ATOM 1625 C C . GLU A 1 199 ? 15.253 2.889 -6.896 1.00 74.94 199 GLU A C 1
ATOM 1627 O O . GLU A 1 199 ? 16.197 3.679 -6.876 1.00 74.94 199 GLU A O 1
ATOM 1632 N N . ALA A 1 200 ? 15.441 1.575 -6.990 1.00 74.75 200 ALA A N 1
ATOM 1633 C CA . ALA A 1 200 ? 16.756 0.927 -6.964 1.00 74.75 200 ALA A CA 1
ATOM 1634 C C . ALA A 1 200 ? 17.337 0.660 -8.359 1.00 74.75 200 ALA A C 1
ATOM 1636 O O . ALA A 1 200 ? 18.389 0.027 -8.501 1.00 74.75 200 ALA A O 1
ATOM 1637 N N . THR A 1 201 ? 16.627 1.125 -9.377 1.00 82.56 201 THR A N 1
ATOM 1638 C CA . THR A 1 201 ? 16.941 0.984 -10.793 1.00 82.56 201 THR A CA 1
ATOM 1639 C C . THR A 1 201 ? 17.052 2.368 -11.420 1.00 82.56 201 THR A C 1
ATOM 1641 O O . THR A 1 201 ? 16.686 3.362 -10.797 1.00 82.56 201 THR A O 1
ATOM 1644 N N . GLY A 1 202 ? 17.604 2.461 -12.619 1.00 84.44 202 GLY A N 1
ATOM 1645 C CA . GLY A 1 202 ? 17.740 3.715 -13.349 1.00 84.44 202 GLY A CA 1
ATOM 1646 C C . GLY A 1 202 ? 18.341 3.463 -14.720 1.00 84.44 202 GLY A C 1
ATOM 1647 O O . GLY A 1 202 ? 18.875 2.389 -14.983 1.00 84.44 202 GLY A O 1
ATOM 1648 N N . TYR A 1 203 ? 18.267 4.446 -15.608 1.00 86.38 203 TYR A N 1
ATOM 1649 C CA . TYR A 1 203 ? 18.863 4.312 -16.933 1.00 86.38 203 TYR A CA 1
ATOM 1650 C C . TYR A 1 203 ? 20.282 4.859 -16.944 1.00 86.38 203 TYR A C 1
ATOM 1652 O O . TYR A 1 203 ? 20.530 5.970 -16.480 1.00 86.38 203 TYR A O 1
ATOM 1660 N N . ARG A 1 204 ? 21.213 4.102 -17.525 1.00 86.19 204 ARG A N 1
ATOM 1661 C CA . ARG A 1 204 ? 22.514 4.637 -17.929 1.00 86.19 204 ARG A CA 1
ATOM 1662 C C . ARG A 1 204 ? 22.496 4.872 -19.429 1.00 86.19 204 ARG A C 1
ATOM 1664 O O . ARG A 1 204 ? 22.180 3.949 -20.178 1.00 86.19 204 ARG A O 1
ATOM 1671 N N . CYS A 1 205 ? 22.831 6.090 -19.846 1.00 86.75 205 CYS A N 1
ATOM 1672 C CA . CYS A 1 205 ? 22.667 6.546 -21.221 1.00 86.75 205 CYS A CA 1
ATOM 1673 C C . CYS A 1 205 ? 23.981 6.994 -21.864 1.00 86.75 205 CYS A C 1
ATOM 1675 O O . CYS A 1 205 ? 24.857 7.570 -21.219 1.00 86.75 205 CYS A O 1
ATOM 1677 N N . CYS A 1 206 ? 24.064 6.762 -23.168 1.00 86.31 206 CYS A N 1
ATOM 1678 C CA . CYS A 1 206 ? 25.040 7.341 -24.074 1.00 86.31 206 CYS A CA 1
ATOM 1679 C C . CYS A 1 206 ? 24.321 8.279 -25.038 1.00 86.31 206 CYS A C 1
ATOM 1681 O O . CYS A 1 206 ? 23.344 7.876 -25.670 1.00 86.31 206 CYS A O 1
ATOM 1683 N N . THR A 1 207 ? 24.803 9.508 -25.158 1.00 84.62 207 THR A N 1
ATOM 1684 C CA . THR A 1 207 ? 24.257 10.528 -26.051 1.00 84.62 207 THR A CA 1
ATOM 1685 C C . THR A 1 207 ? 25.177 10.727 -27.249 1.00 84.62 207 THR A C 1
ATOM 1687 O O . THR A 1 207 ? 26.406 10.699 -27.130 1.00 84.62 207 THR A O 1
ATOM 1690 N N . ALA A 1 208 ? 24.580 10.900 -28.427 1.00 78.44 208 ALA A N 1
ATOM 1691 C CA . ALA A 1 208 ? 25.302 11.334 -29.614 1.00 78.44 208 ALA A CA 1
ATOM 1692 C C . ALA A 1 208 ? 25.459 12.860 -29.597 1.00 78.44 208 ALA A C 1
ATOM 1694 O O . ALA A 1 208 ? 24.473 13.586 -29.482 1.00 78.44 208 ALA A O 1
ATOM 1695 N N . ASN A 1 209 ? 26.693 13.337 -29.737 1.00 71.31 209 ASN A N 1
ATOM 1696 C CA . ASN A 1 209 ? 27.008 14.717 -30.090 1.00 71.31 209 ASN A CA 1
ATOM 1697 C C . ASN A 1 209 ? 27.543 14.759 -31.536 1.00 71.31 209 ASN A C 1
ATOM 1699 O O . ASN A 1 209 ? 27.931 13.722 -32.074 1.00 71.31 209 ASN A O 1
ATOM 1703 N N . GLU A 1 210 ? 27.602 15.940 -32.161 1.00 62.53 210 GLU A N 1
ATOM 1704 C CA . GLU A 1 210 ? 27.914 16.124 -33.596 1.00 62.53 210 GLU A CA 1
ATOM 1705 C C . GLU A 1 210 ? 29.199 15.421 -34.065 1.00 62.53 210 GLU A C 1
ATOM 1707 O O . GLU A 1 210 ? 29.330 15.072 -35.236 1.00 62.53 210 GLU A O 1
ATOM 1712 N N . THR A 1 211 ? 30.146 15.190 -33.153 1.00 61.69 211 THR A N 1
ATOM 1713 C CA . THR A 1 211 ? 31.463 14.613 -33.452 1.00 61.69 211 THR A CA 1
ATOM 1714 C C . THR A 1 211 ? 31.849 13.415 -32.580 1.00 61.69 211 THR A C 1
ATOM 1716 O O . THR A 1 211 ? 32.881 12.795 -32.837 1.00 61.69 211 THR A O 1
ATOM 1719 N N . SER A 1 212 ? 31.069 13.061 -31.550 1.00 73.38 212 SER A N 1
ATOM 1720 C CA . SER A 1 212 ? 31.435 11.988 -30.610 1.00 73.38 212 SER A CA 1
ATOM 1721 C C . SER A 1 212 ? 30.245 11.425 -29.830 1.00 73.38 212 SER A C 1
ATOM 1723 O O . SER A 1 212 ? 29.232 12.092 -29.637 1.00 73.38 212 SER A O 1
ATOM 1725 N N . ILE A 1 213 ? 30.383 10.185 -29.356 1.00 77.12 213 ILE A N 1
ATOM 1726 C CA . ILE A 1 213 ? 29.437 9.558 -28.426 1.00 77.12 213 ILE A CA 1
ATOM 1727 C C . ILE A 1 213 ? 29.969 9.766 -27.012 1.00 77.12 213 ILE A C 1
ATOM 1729 O O . ILE A 1 213 ? 31.107 9.390 -26.715 1.00 77.12 213 ILE A O 1
ATOM 1733 N N . VAL A 1 214 ? 29.145 10.342 -26.142 1.00 81.81 214 VAL A N 1
ATOM 1734 C CA . VAL A 1 214 ? 29.472 10.559 -24.731 1.00 81.81 214 VAL A CA 1
ATOM 1735 C C . VAL A 1 214 ? 28.577 9.661 -23.895 1.00 81.81 214 VAL A C 1
ATOM 1737 O O . VAL A 1 214 ? 27.355 9.747 -23.962 1.00 81.81 214 VAL A O 1
ATOM 1740 N N . CYS A 1 215 ? 29.177 8.777 -23.104 1.00 79.62 215 CYS A N 1
ATOM 1741 C CA . CYS A 1 215 ? 28.427 7.971 -22.150 1.00 79.62 215 CYS A CA 1
ATOM 1742 C C . CYS A 1 215 ? 28.608 8.545 -20.747 1.00 79.62 215 CYS A C 1
ATOM 1744 O O . CYS A 1 215 ? 29.734 8.612 -20.247 1.00 79.62 215 CYS A O 1
ATOM 1746 N N . ASN A 1 216 ? 27.500 8.952 -20.125 1.00 73.81 216 ASN A N 1
ATOM 1747 C CA . ASN A 1 216 ? 27.514 9.467 -18.762 1.00 73.81 216 ASN A CA 1
ATOM 1748 C C . ASN A 1 216 ? 27.671 8.296 -17.776 1.00 73.81 216 ASN A C 1
ATOM 1750 O O . ASN A 1 216 ? 27.003 7.263 -17.902 1.00 73.81 216 ASN A O 1
ATOM 1754 N N . GLY A 1 217 ? 28.582 8.440 -16.811 1.00 67.25 217 GLY A N 1
ATOM 1755 C CA . GLY A 1 217 ? 28.767 7.471 -15.730 1.00 67.25 217 GLY A CA 1
ATOM 1756 C C . GLY A 1 217 ? 27.624 7.455 -14.723 1.00 67.25 217 GLY A C 1
ATOM 1757 O O . GLY A 1 217 ? 27.363 6.410 -14.109 1.00 67.25 217 GLY A O 1
ATOM 1758 N N . GLU A 1 218 ? 26.921 8.578 -14.592 1.00 72.44 218 GLU A N 1
ATOM 1759 C CA . GLU A 1 218 ? 25.793 8.745 -13.688 1.00 72.44 218 GLU A CA 1
ATOM 1760 C C . GLU A 1 218 ? 24.515 8.134 -14.274 1.00 72.44 218 GLU A C 1
ATOM 1762 O O . GLU A 1 218 ? 24.226 8.227 -15.469 1.00 72.44 218 GLU A O 1
ATOM 1767 N N . ASN A 1 219 ? 23.741 7.477 -13.411 1.00 73.81 219 ASN A N 1
ATOM 1768 C CA . ASN A 1 219 ? 22.421 6.992 -13.786 1.00 73.81 219 ASN A CA 1
ATOM 1769 C C . ASN A 1 219 ? 21.445 8.171 -13.791 1.00 73.81 219 ASN A C 1
ATOM 1771 O O . ASN A 1 219 ? 21.473 9.010 -12.891 1.00 73.81 219 ASN A O 1
ATOM 1775 N N . LEU A 1 220 ? 20.523 8.187 -14.750 1.00 77.38 220 LEU A N 1
ATOM 1776 C CA . LEU A 1 220 ? 19.344 9.039 -14.682 1.00 77.38 220 LEU A CA 1
ATOM 1777 C C . LEU A 1 220 ? 18.536 8.645 -13.451 1.00 77.38 220 LEU A C 1
ATOM 1779 O O . LEU A 1 220 ? 17.935 7.570 -13.390 1.00 77.38 220 LEU A O 1
ATOM 1783 N N . HIS A 1 221 ? 18.571 9.521 -12.453 1.00 68.62 221 HIS A N 1
ATOM 1784 C CA . HIS A 1 221 ? 17.780 9.362 -11.252 1.00 68.62 221 HIS A CA 1
ATOM 1785 C C . HIS A 1 221 ? 16.334 9.753 -11.533 1.00 68.62 221 HIS A C 1
ATOM 1787 O O . HIS A 1 221 ? 16.047 10.815 -12.086 1.00 68.62 221 HIS A O 1
ATOM 1793 N N . TYR A 1 222 ? 15.424 8.893 -11.095 1.00 72.25 222 TYR A N 1
ATOM 1794 C CA . TYR A 1 222 ? 14.019 9.236 -10.974 1.00 72.25 222 TYR A CA 1
ATOM 1795 C C . TYR A 1 222 ? 13.851 10.351 -9.937 1.00 72.25 222 TYR A C 1
ATOM 1797 O O . TYR A 1 222 ? 14.579 10.390 -8.940 1.00 72.25 222 TYR A O 1
ATOM 1805 N N . ASP A 1 223 ? 12.887 11.247 -10.143 1.00 68.19 223 ASP A N 1
ATOM 1806 C CA . ASP A 1 223 ? 12.621 12.321 -9.187 1.00 68.19 223 ASP A CA 1
ATOM 1807 C C . ASP A 1 223 ? 12.155 11.727 -7.842 1.00 68.19 223 ASP A C 1
ATOM 1809 O O . ASP A 1 223 ? 11.049 11.193 -7.694 1.00 68.19 223 ASP A O 1
ATOM 1813 N N . GLY A 1 224 ? 13.050 11.793 -6.852 1.00 67.19 224 GLY A N 1
ATOM 1814 C CA . GLY A 1 224 ? 12.869 11.189 -5.536 1.00 67.19 224 GLY A CA 1
ATOM 1815 C C . GLY A 1 224 ? 11.707 11.788 -4.743 1.00 67.19 224 GLY A C 1
ATOM 1816 O O . GLY A 1 224 ? 11.187 11.123 -3.842 1.00 67.19 224 GLY A O 1
ATOM 1817 N N . ALA A 1 225 ? 11.244 12.996 -5.088 1.00 69.62 225 ALA A N 1
ATOM 1818 C CA . ALA A 1 225 ? 10.103 13.621 -4.424 1.00 69.62 225 ALA A CA 1
ATOM 1819 C C . ALA A 1 225 ? 8.831 12.765 -4.560 1.00 69.62 225 ALA A C 1
ATOM 1821 O O . ALA A 1 225 ? 8.110 12.569 -3.577 1.00 69.62 225 ALA A O 1
ATOM 1822 N N . TRP A 1 226 ? 8.613 12.162 -5.735 1.00 69.62 226 TRP A N 1
ATOM 1823 C CA . TRP A 1 226 ? 7.460 11.297 -6.017 1.00 69.62 226 TRP A CA 1
ATOM 1824 C C . TRP A 1 226 ? 7.475 9.973 -5.252 1.00 69.62 226 TRP A C 1
ATOM 1826 O O . TRP A 1 226 ? 6.441 9.318 -5.136 1.00 69.62 226 TRP A O 1
ATOM 1836 N N . TRP A 1 227 ? 8.623 9.583 -4.700 1.00 71.25 227 TRP A N 1
ATOM 1837 C CA . TRP A 1 227 ? 8.786 8.338 -3.951 1.00 71.25 227 TRP A CA 1
ATOM 1838 C C . TRP A 1 227 ? 8.726 8.559 -2.445 1.00 71.25 227 TRP A C 1
ATOM 1840 O O . TRP A 1 227 ? 8.036 7.832 -1.724 1.00 71.25 227 TRP A O 1
ATOM 1850 N N . VAL A 1 228 ? 9.392 9.612 -1.971 1.00 80.75 228 VAL A N 1
ATOM 1851 C CA . VAL A 1 228 ? 9.450 9.945 -0.547 1.00 80.75 228 VAL A CA 1
ATOM 1852 C C . VAL A 1 228 ? 8.112 10.496 -0.059 1.00 80.75 228 VAL A C 1
ATOM 1854 O O . VAL A 1 228 ? 7.669 10.131 1.032 1.00 80.75 228 VAL A O 1
ATOM 1857 N N . PHE A 1 229 ? 7.431 11.333 -0.850 1.00 82.81 229 PHE A N 1
ATOM 1858 C CA . PHE A 1 229 ? 6.185 11.964 -0.410 1.00 82.81 229 PHE A CA 1
ATOM 1859 C C . PHE A 1 229 ? 5.064 10.946 -0.121 1.00 82.81 229 PHE A C 1
ATOM 1861 O O . PHE A 1 229 ? 4.551 10.958 1.003 1.00 82.81 229 PHE A O 1
ATOM 1868 N N . PRO A 1 230 ? 4.713 10.007 -1.028 1.00 83.44 230 PRO A N 1
ATOM 1869 C CA . PRO A 1 230 ? 3.703 8.986 -0.741 1.00 83.44 230 PRO A CA 1
ATOM 1870 C C . PRO A 1 230 ? 4.085 8.067 0.426 1.00 83.44 230 PRO A C 1
ATOM 1872 O O . PRO A 1 230 ? 3.214 7.648 1.188 1.00 83.44 230 PRO A O 1
ATOM 1875 N N . PHE A 1 231 ? 5.380 7.791 0.614 1.00 85.25 231 PHE A N 1
ATOM 1876 C CA . PHE A 1 231 ? 5.869 6.994 1.740 1.00 85.25 231 PHE A CA 1
ATOM 1877 C C . PHE A 1 231 ? 5.641 7.706 3.081 1.00 85.25 231 PHE A C 1
ATOM 1879 O O . PHE A 1 231 ? 5.063 7.132 4.007 1.00 85.25 231 PHE A O 1
ATOM 1886 N N . VAL A 1 232 ? 6.043 8.980 3.182 1.00 86.50 232 VAL A N 1
ATOM 1887 C CA . VAL A 1 232 ? 5.838 9.805 4.385 1.00 86.50 232 VAL A CA 1
ATOM 1888 C C . VAL A 1 232 ? 4.348 9.994 4.659 1.00 86.50 232 VAL A C 1
ATOM 1890 O O . VAL A 1 232 ? 3.905 9.819 5.798 1.00 86.50 232 VAL A O 1
ATOM 1893 N N . LEU A 1 233 ? 3.560 10.283 3.620 1.00 87.50 233 LEU A N 1
ATOM 1894 C CA . LEU A 1 233 ? 2.108 10.374 3.721 1.00 87.50 233 LEU A CA 1
ATOM 1895 C C . LEU A 1 233 ? 1.510 9.058 4.229 1.00 87.50 233 LEU A C 1
ATOM 1897 O O . LEU A 1 233 ? 0.647 9.087 5.102 1.00 87.50 233 LEU A O 1
ATOM 1901 N N . GLY A 1 234 ? 2.006 7.909 3.767 1.00 87.19 234 GLY A N 1
ATOM 1902 C CA . GLY A 1 234 ? 1.567 6.596 4.233 1.00 87.19 234 GLY A CA 1
ATOM 1903 C C . GLY A 1 234 ? 1.864 6.321 5.693 1.00 87.19 234 GLY A C 1
ATOM 1904 O O . GLY A 1 234 ? 0.977 5.860 6.412 1.00 87.19 234 GLY A O 1
ATOM 1905 N N . LEU A 1 235 ? 3.054 6.678 6.173 1.00 87.94 235 LEU A N 1
ATOM 1906 C CA . LEU A 1 235 ? 3.381 6.579 7.596 1.00 87.94 235 LEU A CA 1
ATOM 1907 C C . LEU A 1 235 ? 2.482 7.479 8.455 1.00 87.94 235 LEU A C 1
ATOM 1909 O O . LEU A 1 235 ? 2.000 7.046 9.506 1.00 87.94 235 LEU A O 1
ATOM 1913 N N . LEU A 1 236 ? 2.211 8.706 7.999 1.00 88.69 236 LEU A N 1
ATOM 1914 C CA . LEU A 1 236 ? 1.295 9.624 8.676 1.00 88.69 236 LEU A CA 1
ATOM 1915 C C . LEU A 1 236 ? -0.135 9.072 8.679 1.00 88.69 236 LEU A C 1
ATOM 1917 O O . LEU A 1 236 ? -0.742 8.934 9.741 1.00 88.69 236 LEU A O 1
ATOM 1921 N N . MET A 1 237 ? -0.667 8.673 7.523 1.00 90.19 237 MET A N 1
ATOM 1922 C CA . MET A 1 237 ? -2.004 8.088 7.416 1.00 90.19 237 MET A CA 1
ATOM 1923 C C . MET A 1 237 ? -2.141 6.826 8.268 1.00 90.19 237 MET A C 1
ATOM 1925 O O . MET A 1 237 ? -3.165 6.653 8.926 1.00 90.19 237 MET A O 1
ATOM 1929 N N . PHE A 1 238 ? -1.108 5.982 8.332 1.00 90.62 238 PHE A N 1
ATOM 1930 C CA . PHE A 1 238 ? -1.099 4.805 9.193 1.00 90.62 238 PHE A CA 1
ATOM 1931 C C . PHE A 1 238 ? -1.194 5.183 10.672 1.00 90.62 238 PHE A C 1
ATOM 1933 O O . PHE A 1 238 ? -2.023 4.628 11.399 1.00 90.62 238 PHE A O 1
ATOM 1940 N N . ALA A 1 239 ? -0.407 6.165 11.117 1.00 89.38 239 ALA A N 1
ATOM 1941 C CA . ALA A 1 239 ? -0.401 6.610 12.507 1.00 89.38 239 ALA A CA 1
ATOM 1942 C C . ALA A 1 239 ? -1.754 7.191 12.964 1.00 89.38 239 ALA A C 1
ATOM 1944 O O . ALA A 1 239 ? -2.132 7.040 14.132 1.00 89.38 239 ALA A O 1
ATOM 1945 N N . PHE A 1 240 ? -2.504 7.800 12.040 1.00 90.12 240 PHE A N 1
ATOM 1946 C CA . PHE A 1 240 ? -3.853 8.324 12.278 1.00 90.12 240 PHE A CA 1
ATOM 1947 C C . PHE A 1 240 ? -4.979 7.340 11.920 1.00 90.12 240 PHE A C 1
ATOM 1949 O O . PHE A 1 240 ? -6.124 7.558 12.322 1.00 90.12 240 PHE A O 1
ATOM 1956 N N . SER A 1 241 ? -4.679 6.229 11.239 1.00 90.12 241 SER A N 1
ATOM 1957 C CA . SER A 1 241 ? -5.672 5.248 10.777 1.00 90.12 241 SER A CA 1
ATOM 1958 C C . SER A 1 241 ? -6.623 4.739 11.871 1.00 90.12 241 SER A C 1
ATOM 1960 O O . SER A 1 241 ? -7.819 4.626 11.582 1.00 90.12 241 SER A O 1
ATOM 1962 N N . PRO A 1 242 ? -6.205 4.521 13.141 1.00 89.94 242 PRO A N 1
ATOM 1963 C CA . PRO A 1 242 ? -7.120 4.033 14.171 1.00 89.94 242 PRO A CA 1
ATOM 1964 C C . PRO A 1 242 ? -8.253 5.012 14.478 1.00 89.94 242 PRO A C 1
ATOM 1966 O O . PRO A 1 242 ? -9.353 4.579 14.803 1.00 89.94 242 PRO A O 1
ATOM 1969 N N . LEU A 1 243 ? -8.027 6.320 14.326 1.00 88.50 243 LEU A N 1
ATOM 1970 C CA . LEU A 1 243 ? -9.058 7.334 14.546 1.00 88.50 243 LEU A CA 1
ATOM 1971 C C . LEU A 1 243 ? -10.212 7.169 13.544 1.00 88.50 243 LEU A C 1
ATOM 1973 O O . LEU A 1 243 ? -11.383 7.170 13.925 1.00 88.50 243 LEU A O 1
ATOM 1977 N N . PHE A 1 244 ? -9.876 6.952 12.270 1.00 86.19 244 PHE A N 1
ATOM 1978 C CA . PHE A 1 244 ? -10.851 6.706 11.209 1.00 86.19 244 PHE A CA 1
ATOM 1979 C C . PHE A 1 244 ? -11.504 5.330 11.349 1.00 86.19 244 PHE A C 1
ATOM 1981 O O . PHE A 1 244 ? -12.728 5.227 11.282 1.00 86.19 244 PHE A O 1
ATOM 1988 N N . LEU A 1 245 ? -10.711 4.286 11.609 1.00 84.25 245 LEU A N 1
ATOM 1989 C CA . LEU A 1 245 ? -11.211 2.921 11.773 1.00 84.25 245 LEU A CA 1
ATOM 1990 C C . LEU A 1 245 ? -12.200 2.818 12.935 1.00 84.25 245 LEU A C 1
ATOM 1992 O O . LEU A 1 245 ? -13.298 2.300 12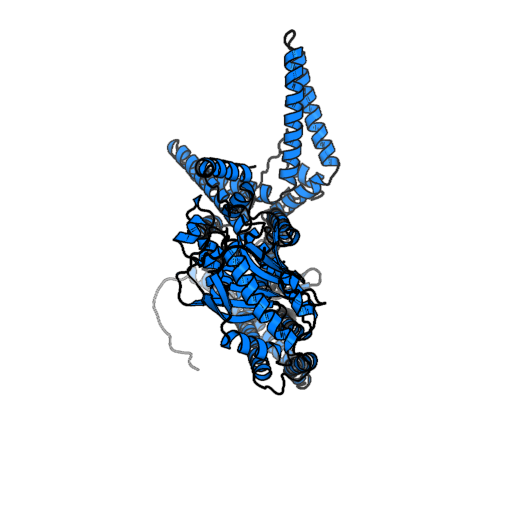.753 1.00 84.25 245 LEU A O 1
ATOM 1996 N N . VAL A 1 246 ? -11.865 3.355 14.112 1.00 84.81 246 VAL A N 1
ATOM 1997 C CA . VAL A 1 246 ? -12.758 3.320 15.281 1.00 84.81 246 VAL A CA 1
ATOM 1998 C C . VAL A 1 246 ? -14.036 4.118 15.016 1.00 84.81 246 VAL A C 1
ATOM 2000 O O . VAL A 1 246 ? -15.103 3.671 15.424 1.00 84.81 246 VAL A O 1
ATOM 2003 N N . LYS A 1 247 ? -13.979 5.235 14.277 1.00 83.19 247 LYS A N 1
ATOM 2004 C CA . LYS A 1 247 ? -15.177 5.989 13.865 1.00 83.19 247 LYS A CA 1
ATOM 2005 C C . LYS A 1 247 ? -16.073 5.185 12.921 1.00 83.19 247 LYS A C 1
ATOM 2007 O O . LYS A 1 247 ? -17.293 5.176 13.087 1.00 83.19 247 LYS A O 1
ATOM 2012 N N . VAL A 1 248 ? -15.483 4.498 11.939 1.00 76.88 248 VAL A N 1
ATOM 2013 C CA . VAL A 1 248 ? -16.221 3.604 11.035 1.00 76.88 248 VAL A CA 1
ATOM 2014 C C . VAL A 1 248 ? -16.849 2.467 11.835 1.00 76.88 248 VAL A C 1
ATOM 2016 O O . VAL A 1 248 ? -18.052 2.248 11.721 1.00 76.88 248 VAL A O 1
ATOM 2019 N N . PHE A 1 249 ? -16.091 1.805 12.712 1.00 76.19 249 PHE A N 1
ATOM 2020 C CA . PHE A 1 249 ? -16.617 0.744 13.572 1.00 76.19 249 PHE A CA 1
ATOM 2021 C C . PHE A 1 249 ? -17.690 1.241 14.535 1.00 76.19 249 PHE A C 1
ATOM 2023 O O . PHE A 1 249 ? -18.678 0.541 14.720 1.00 76.19 249 PHE A O 1
ATOM 2030 N N . GLN A 1 250 ? -17.558 2.448 15.086 1.00 77.19 250 GLN A N 1
ATOM 2031 C CA . GLN A 1 250 ? -18.596 3.080 15.893 1.00 77.19 250 GLN A CA 1
ATOM 2032 C C . GLN A 1 250 ? -19.875 3.255 15.082 1.00 77.19 250 GLN A C 1
ATOM 2034 O O . GLN A 1 250 ? -20.929 2.887 15.571 1.00 77.19 250 GLN A O 1
ATOM 2039 N N . LYS A 1 251 ? -19.796 3.768 13.849 1.00 70.31 251 LYS A N 1
ATOM 2040 C CA . LYS A 1 251 ? -20.971 3.961 12.987 1.00 70.31 251 LYS A CA 1
ATOM 2041 C C . LYS A 1 251 ? -21.587 2.635 12.536 1.00 70.31 251 LYS A C 1
ATOM 2043 O O . LYS A 1 251 ? -22.797 2.528 12.382 1.00 70.31 251 LYS A O 1
ATOM 2048 N N . VAL A 1 252 ? -20.769 1.604 12.333 1.00 65.00 252 VAL A N 1
ATOM 2049 C CA . VAL A 1 252 ? -21.241 0.249 12.016 1.00 65.00 252 VAL A CA 1
ATOM 2050 C C . VAL A 1 252 ? -21.912 -0.385 13.232 1.00 65.00 252 VAL A C 1
ATOM 2052 O O . VAL A 1 252 ? -22.990 -0.965 13.102 1.00 65.00 252 VAL A O 1
ATOM 2055 N N . ALA A 1 253 ? -21.306 -0.264 14.412 1.00 62.94 253 ALA A N 1
ATOM 2056 C CA . ALA A 1 253 ? -21.871 -0.730 15.670 1.00 62.94 253 ALA A CA 1
ATOM 2057 C C . ALA A 1 253 ? -23.173 0.014 15.969 1.00 62.94 253 ALA A C 1
ATOM 2059 O O . ALA A 1 253 ? -24.188 -0.652 16.128 1.00 62.94 253 ALA A O 1
ATOM 2060 N N . SER A 1 254 ? -23.170 1.350 15.896 1.00 54.94 254 SER A N 1
ATOM 2061 C CA . SER A 1 254 ? -24.349 2.197 16.073 1.00 54.94 254 SER A CA 1
ATOM 2062 C C . SER A 1 254 ? -25.406 1.926 15.021 1.00 54.94 254 SER A C 1
ATOM 2064 O O . SER A 1 254 ? -26.554 1.868 15.373 1.00 54.94 254 SER A O 1
ATOM 2066 N N . SER A 1 255 ? -25.095 1.608 13.764 1.00 49.59 255 SER A N 1
ATOM 2067 C CA . SER A 1 255 ? -26.152 1.204 12.817 1.00 49.59 255 SER A CA 1
ATOM 2068 C C . SER A 1 255 ? -26.804 -0.143 13.166 1.00 49.59 255 SER A C 1
ATOM 2070 O O . SER A 1 255 ? -27.958 -0.386 12.821 1.00 49.59 255 SER A O 1
ATOM 2072 N N . ASN A 1 256 ? -26.083 -1.027 13.868 1.00 45.38 256 ASN A N 1
ATOM 2073 C CA . ASN A 1 256 ? -26.643 -2.271 14.394 1.00 45.38 256 ASN A CA 1
ATOM 2074 C C . ASN A 1 256 ? -27.367 -2.048 15.735 1.00 45.38 256 ASN A C 1
ATOM 2076 O O . ASN A 1 256 ? -28.322 -2.774 16.017 1.00 45.38 256 ASN A O 1
ATOM 2080 N N . THR A 1 257 ? -26.940 -1.061 16.536 1.00 39.25 257 THR A N 1
ATOM 2081 C CA . THR A 1 257 ? -27.523 -0.719 17.842 1.00 39.25 257 THR A CA 1
ATOM 2082 C C . THR A 1 257 ? -28.510 0.449 17.841 1.00 39.25 257 THR A C 1
ATOM 2084 O O . THR A 1 257 ? -29.268 0.547 18.778 1.00 39.25 257 THR A O 1
ATOM 2087 N N . GLU A 1 258 ? -28.633 1.267 16.803 1.00 35.47 258 GLU A N 1
ATOM 2088 C CA . GLU A 1 258 ? -29.709 2.250 16.557 1.00 35.47 258 GLU A CA 1
ATOM 2089 C C . GLU A 1 258 ? -30.944 1.540 15.986 1.00 35.47 258 GLU A C 1
ATOM 2091 O O . GLU A 1 258 ? -32.042 2.078 15.983 1.00 35.47 258 GLU A O 1
ATOM 2096 N N . GLY A 1 259 ? -30.806 0.261 15.619 1.00 35.75 259 GLY A N 1
ATOM 2097 C CA . GLY A 1 259 ? -31.921 -0.683 15.649 1.00 35.75 259 GLY A CA 1
ATOM 2098 C C . GLY A 1 259 ? -32.273 -1.191 17.062 1.00 35.75 259 GLY A C 1
ATOM 2099 O O . GLY A 1 259 ? -33.144 -2.062 17.164 1.00 35.75 259 GLY A O 1
ATOM 2100 N N . HIS A 1 260 ? -31.576 -0.737 18.119 1.00 34.91 260 HIS A N 1
ATOM 2101 C CA . HIS A 1 260 ? -31.611 -1.226 19.515 1.00 34.91 260 HIS A CA 1
ATOM 2102 C C . HIS A 1 260 ? -31.407 -0.178 20.653 1.00 34.91 260 HIS A C 1
ATOM 2104 O O . HIS A 1 260 ? -31.335 -0.615 21.795 1.00 34.91 260 HIS A O 1
ATOM 2110 N N . MET A 1 261 ? -31.365 1.142 20.431 1.00 30.45 261 MET A N 1
ATOM 2111 C CA . MET A 1 261 ? -31.502 2.144 21.510 1.00 30.45 261 MET A CA 1
ATOM 2112 C C . MET A 1 261 ? -33.011 2.385 21.650 1.00 30.45 261 MET A C 1
ATOM 2114 O O . MET A 1 261 ? -33.620 2.849 20.694 1.00 30.45 261 MET A O 1
ATOM 2118 N N . GLN A 1 262 ? -33.728 1.921 22.679 1.00 30.97 262 GLN A N 1
ATOM 2119 C CA . GLN A 1 262 ? -33.510 2.091 24.123 1.00 30.97 262 GLN A CA 1
ATOM 2120 C C . GLN A 1 262 ? -33.284 3.572 24.447 1.00 30.97 262 GLN A C 1
ATOM 2122 O O . GLN A 1 262 ? -32.156 4.025 24.628 1.00 30.97 262 GLN A O 1
ATOM 2127 N N . MET A 1 263 ? -34.386 4.326 24.434 1.00 30.03 263 MET A N 1
ATOM 2128 C CA . MET A 1 263 ? -34.581 5.373 25.427 1.00 30.03 263 MET A CA 1
ATOM 2129 C C . MET A 1 263 ? -35.315 4.752 26.614 1.00 30.03 263 MET A C 1
ATOM 2131 O O . MET A 1 263 ? -36.286 4.027 26.422 1.00 30.03 263 MET A O 1
ATOM 2135 N N . ASP A 1 264 ? -34.743 5.017 27.784 1.00 28.55 264 ASP A N 1
ATOM 2136 C CA . ASP A 1 264 ? -35.212 4.821 29.151 1.00 28.55 264 ASP A CA 1
ATOM 2137 C C . ASP A 1 264 ? -35.823 3.476 29.566 1.00 28.55 264 ASP A C 1
ATOM 2139 O O . ASP A 1 264 ? -36.956 3.113 29.256 1.00 28.55 264 ASP A O 1
ATOM 2143 N N . ASP A 1 265 ? -35.056 2.797 30.425 1.00 29.30 265 ASP A N 1
ATOM 2144 C CA . ASP A 1 265 ? -35.541 1.826 31.399 1.00 29.30 265 ASP A CA 1
ATOM 2145 C C . ASP A 1 265 ? -36.511 2.517 32.375 1.00 29.30 265 ASP A C 1
ATOM 2147 O O . ASP A 1 265 ? -36.151 2.887 33.487 1.00 29.30 265 ASP A O 1
ATOM 2151 N N . THR A 1 266 ? -37.764 2.668 31.952 1.00 30.94 266 THR A N 1
ATOM 2152 C CA . THR A 1 266 ? -38.939 2.500 32.815 1.00 30.94 266 THR A CA 1
ATOM 2153 C C . THR A 1 266 ? -40.068 1.890 31.988 1.00 30.94 266 THR A C 1
ATOM 2155 O O . THR A 1 266 ? -40.934 2.588 31.486 1.00 30.94 266 THR A O 1
ATOM 2158 N N . MET A 1 267 ? -40.037 0.569 31.809 1.00 29.27 267 MET A N 1
ATOM 2159 C CA . MET A 1 267 ? -41.178 -0.329 32.043 1.00 29.27 267 MET A CA 1
ATOM 2160 C C . MET A 1 267 ? -40.880 -1.734 31.515 1.00 29.27 267 MET A C 1
ATOM 2162 O O . MET A 1 267 ? -40.349 -1.935 30.424 1.00 29.27 267 MET A O 1
ATOM 2166 N N . ASN A 1 268 ? -41.225 -2.696 32.362 1.00 32.47 268 ASN A N 1
ATOM 2167 C CA . ASN A 1 268 ? -41.187 -4.127 32.124 1.00 32.47 268 ASN A CA 1
ATOM 2168 C C . ASN A 1 268 ? -42.100 -4.577 30.964 1.00 32.47 268 ASN A C 1
ATOM 2170 O O . ASN A 1 268 ? -43.045 -3.889 30.594 1.00 32.47 268 ASN A O 1
ATOM 2174 N N . GLU A 1 269 ? -41.814 -5.810 30.525 1.00 30.23 269 GLU A N 1
ATOM 2175 C CA . GLU A 1 269 ? -42.621 -6.744 29.718 1.00 30.23 269 GLU A CA 1
ATOM 2176 C C . GLU A 1 269 ? -42.592 -6.629 28.175 1.00 30.23 269 GLU A C 1
ATOM 2178 O O . GLU A 1 269 ? -43.121 -5.719 27.550 1.00 30.23 269 GLU A O 1
ATOM 2183 N N . GLY A 1 270 ? -42.025 -7.672 27.542 1.00 34.59 270 GLY A N 1
ATOM 2184 C CA . GLY A 1 270 ? -42.477 -8.163 26.231 1.00 34.59 270 GLY A CA 1
ATOM 2185 C C . GLY A 1 270 ? -41.898 -7.522 24.960 1.00 34.59 270 GLY A C 1
ATOM 2186 O O . GLY A 1 270 ? -42.640 -6.944 24.176 1.00 34.59 270 GLY A O 1
ATOM 2187 N N . THR A 1 271 ? -40.587 -7.670 24.730 1.00 38.69 271 THR A N 1
ATOM 2188 C CA . THR A 1 271 ? -39.869 -7.896 23.438 1.00 38.69 271 THR A CA 1
ATOM 2189 C C . THR A 1 271 ? -40.338 -7.317 22.081 1.00 38.69 271 THR A C 1
ATOM 2191 O O . THR A 1 271 ? -39.777 -7.711 21.062 1.00 38.69 271 THR A O 1
ATOM 2194 N N . ASN A 1 272 ? -41.220 -6.326 21.974 1.00 47.09 272 ASN A N 1
ATOM 2195 C CA . ASN A 1 272 ? -41.531 -5.688 20.686 1.00 47.09 272 ASN A CA 1
ATOM 2196 C C . ASN A 1 272 ? -40.750 -4.376 20.533 1.00 47.09 272 ASN A C 1
ATOM 2198 O O . ASN A 1 272 ? -41.173 -3.320 20.991 1.00 47.09 272 ASN A O 1
ATOM 2202 N N . LYS A 1 273 ? -39.586 -4.433 19.872 1.00 62.19 273 LYS A N 1
ATOM 2203 C CA . LYS A 1 273 ? -38.805 -3.231 19.525 1.00 62.19 273 LYS A CA 1
ATOM 2204 C C . LYS A 1 273 ? -39.516 -2.457 18.407 1.00 62.19 273 LYS A C 1
ATOM 2206 O O . LYS A 1 273 ? -39.684 -2.986 17.307 1.00 62.19 273 LYS A O 1
ATOM 2211 N N . TRP A 1 274 ? -39.914 -1.220 18.688 1.00 64.88 274 TRP A N 1
ATOM 2212 C CA . TRP A 1 274 ? -40.628 -0.321 17.777 1.00 64.88 274 TRP A CA 1
ATOM 2213 C C . TRP A 1 274 ? -39.660 0.435 16.844 1.00 64.88 274 TRP A C 1
ATOM 2215 O O . TRP A 1 274 ? -38.549 0.780 17.239 1.00 64.88 274 TRP A O 1
ATOM 2225 N N . LEU A 1 275 ? -40.053 0.658 15.586 1.00 63.81 275 LEU A N 1
ATOM 2226 C CA . LEU A 1 275 ? -39.284 1.352 14.546 1.00 63.81 275 LEU A CA 1
ATOM 2227 C C . LEU A 1 275 ? -39.968 2.671 14.168 1.00 63.81 275 LEU A C 1
ATOM 2229 O O . LEU A 1 275 ? -41.115 2.647 13.726 1.00 63.81 275 LEU A O 1
ATOM 2233 N N . SER A 1 276 ? -39.242 3.789 14.245 1.00 57.06 276 SER A N 1
ATOM 2234 C CA . SER A 1 276 ? -39.672 5.109 13.743 1.00 57.06 276 SER A CA 1
ATOM 2235 C C . SER A 1 276 ? -39.141 5.439 12.339 1.00 57.06 276 SER A C 1
ATOM 2237 O O . SER A 1 276 ? -39.722 6.254 11.628 1.00 57.06 276 SER A O 1
ATOM 2239 N N . CYS A 1 277 ? -38.065 4.774 11.904 1.00 59.12 277 CYS A N 1
ATOM 2240 C CA . CYS A 1 277 ? -37.393 5.002 10.622 1.00 59.12 277 CYS A CA 1
ATOM 2241 C C . CYS A 1 277 ? -36.996 3.681 9.945 1.00 59.12 277 CYS A C 1
ATOM 2243 O O . CYS A 1 277 ? -36.847 2.650 10.602 1.00 59.12 277 CYS A O 1
ATOM 2245 N N . ASN A 1 278 ? -36.759 3.719 8.624 1.00 57.19 278 ASN A N 1
ATOM 2246 C CA . ASN A 1 278 ? -36.258 2.563 7.874 1.00 57.19 278 ASN A CA 1
ATOM 2247 C C . ASN A 1 278 ? -34.871 2.130 8.410 1.00 57.19 278 ASN A C 1
ATOM 2249 O O . ASN A 1 278 ? -33.915 2.900 8.283 1.00 57.19 278 ASN A O 1
ATOM 2253 N N . PRO A 1 279 ? -34.720 0.902 8.946 1.00 54.38 279 PRO A N 1
ATOM 2254 C CA . PRO A 1 279 ? -33.465 0.441 9.544 1.00 54.38 279 PRO A CA 1
ATOM 2255 C C . PRO A 1 279 ? -32.394 0.045 8.512 1.00 54.38 279 PRO A C 1
ATOM 2257 O O . PRO A 1 279 ? -31.262 -0.267 8.882 1.00 54.38 279 PRO A O 1
ATOM 2260 N N . LEU A 1 280 ? -32.729 0.006 7.216 1.00 56.41 280 LEU A N 1
ATOM 2261 C CA . LEU A 1 280 ? -31.827 -0.479 6.172 1.00 56.41 280 LEU A CA 1
ATOM 2262 C C . LEU A 1 280 ? -30.838 0.607 5.729 1.00 56.41 280 LEU A C 1
ATOM 2264 O O . LEU A 1 280 ? -31.098 1.404 4.827 1.00 56.41 280 LEU A O 1
ATOM 2268 N N . SER A 1 281 ? -29.656 0.603 6.344 1.00 55.69 281 SER A N 1
ATOM 2269 C CA . SER A 1 281 ? -28.481 1.321 5.847 1.00 55.69 281 SER A CA 1
ATOM 2270 C C . SER A 1 281 ? -27.777 0.539 4.729 1.00 55.69 281 SER A C 1
ATOM 2272 O O . SER A 1 281 ? -27.824 -0.690 4.681 1.00 55.69 281 SER A O 1
ATOM 2274 N N . LEU A 1 282 ? -27.058 1.242 3.852 1.00 52.66 282 LEU A N 1
ATOM 2275 C CA . LEU A 1 282 ? -26.243 0.670 2.767 1.00 52.66 282 LEU A CA 1
ATOM 2276 C C . LEU A 1 282 ? -25.299 -0.437 3.268 1.00 52.66 282 LEU A C 1
ATOM 2278 O O . LEU A 1 282 ? -25.169 -1.503 2.672 1.00 52.66 282 LEU A O 1
ATOM 2282 N N . PHE A 1 283 ? -24.709 -0.198 4.436 1.00 50.50 283 PHE A N 1
ATOM 2283 C CA . PHE A 1 283 ? -23.827 -1.138 5.109 1.00 50.50 283 PHE A CA 1
ATOM 2284 C C . PHE A 1 283 ? -24.592 -2.330 5.700 1.00 50.50 283 PHE A C 1
ATOM 2286 O O . PHE A 1 283 ? -24.124 -3.464 5.619 1.00 50.50 283 PHE A O 1
ATOM 2293 N N . SER A 1 284 ? -25.795 -2.102 6.245 1.00 53.66 284 SER A N 1
ATOM 2294 C CA . SER A 1 284 ? -26.655 -3.183 6.737 1.00 53.66 284 SER A CA 1
ATOM 2295 C C . SER A 1 284 ? -27.043 -4.144 5.612 1.00 53.66 284 SER A C 1
ATOM 2297 O O . SER A 1 284 ? -26.948 -5.349 5.818 1.00 53.66 284 SER A O 1
ATOM 2299 N N . ILE A 1 285 ? -27.340 -3.619 4.417 1.00 52.66 285 ILE A N 1
ATOM 2300 C CA . ILE A 1 285 ? -27.695 -4.376 3.211 1.00 52.66 285 ILE A CA 1
ATOM 2301 C C . ILE A 1 285 ? -26.530 -5.286 2.818 1.00 52.66 285 ILE A C 1
ATOM 2303 O O . ILE A 1 285 ? -26.694 -6.500 2.850 1.00 52.66 285 ILE A O 1
ATOM 2307 N N . VAL A 1 286 ? -25.333 -4.731 2.581 1.00 51.06 286 VAL A N 1
ATOM 2308 C CA . VAL A 1 286 ? -24.123 -5.511 2.240 1.00 51.06 286 VAL A CA 1
ATOM 2309 C C . VAL A 1 286 ? -23.798 -6.553 3.317 1.00 51.06 286 VAL A C 1
ATOM 2311 O O . VAL A 1 286 ? -23.464 -7.697 3.016 1.00 51.06 286 VAL A O 1
ATOM 2314 N N . SER A 1 287 ? -23.945 -6.187 4.592 1.00 50.16 287 SER A N 1
ATOM 2315 C CA . SER A 1 287 ? -23.655 -7.087 5.711 1.00 50.16 287 SER A CA 1
ATOM 2316 C C . SER A 1 287 ? -24.699 -8.198 5.915 1.00 50.16 287 SER A C 1
ATOM 2318 O O . SER A 1 287 ? -24.400 -9.184 6.598 1.00 50.16 287 SER A O 1
ATOM 2320 N N . GLN A 1 288 ? -25.915 -8.031 5.379 1.00 50.78 288 GLN A N 1
ATOM 2321 C CA . GLN A 1 288 ? -27.025 -8.988 5.450 1.00 50.78 288 GLN A CA 1
ATOM 2322 C C . GLN A 1 288 ? -27.062 -9.929 4.237 1.00 50.78 288 GLN A C 1
ATOM 2324 O O . GLN A 1 288 ? -27.501 -11.068 4.387 1.00 50.78 288 GLN A O 1
ATOM 2329 N N . SER A 1 289 ? -26.557 -9.514 3.068 1.00 44.56 289 SER A N 1
ATOM 2330 C CA . SER A 1 289 ? -26.500 -10.350 1.852 1.00 44.56 289 SER A CA 1
ATOM 2331 C C . SER A 1 289 ? -25.672 -11.616 2.031 1.00 44.56 289 SER A C 1
ATOM 2333 O O . SER A 1 289 ? -25.954 -12.632 1.410 1.00 44.56 289 SER A O 1
ATOM 2335 N N . ILE A 1 290 ? -24.641 -11.547 2.875 1.00 44.97 290 ILE A N 1
ATOM 2336 C CA . ILE A 1 290 ? -23.614 -12.587 2.985 1.00 44.97 290 ILE A CA 1
ATOM 2337 C C . ILE A 1 290 ? -24.063 -13.744 3.907 1.00 44.97 290 ILE A C 1
ATOM 2339 O O . ILE A 1 290 ? -23.350 -14.734 4.011 1.00 44.97 290 ILE A O 1
ATOM 2343 N N . THR A 1 291 ? -25.230 -13.690 4.584 1.00 41.69 291 THR A N 1
ATOM 2344 C CA . THR A 1 291 ? -25.583 -14.743 5.573 1.00 41.69 291 THR A CA 1
ATOM 2345 C C . THR A 1 291 ? -27.080 -15.113 5.725 1.00 41.69 291 THR A C 1
ATOM 2347 O O . THR A 1 291 ? -27.965 -14.268 5.543 1.00 41.69 291 THR A O 1
ATOM 2350 N N . PRO A 1 292 ? -27.393 -16.382 6.096 1.00 41.25 292 PRO A N 1
ATOM 2351 C CA . PRO A 1 292 ? -28.742 -16.850 6.441 1.00 41.25 292 PRO A CA 1
ATOM 2352 C C . PRO A 1 292 ? -29.335 -16.128 7.665 1.00 41.25 292 PRO A C 1
ATOM 2354 O O . PRO A 1 292 ? -28.611 -15.703 8.559 1.00 41.25 292 PRO A O 1
ATOM 2357 N N . GLN A 1 293 ? -30.667 -16.028 7.741 1.00 46.69 293 GLN A N 1
ATOM 2358 C CA . GLN A 1 293 ? -31.411 -15.214 8.724 1.00 46.69 293 GLN A CA 1
ATOM 2359 C C . GLN A 1 293 ? -31.552 -15.872 10.112 1.00 46.69 293 GLN A C 1
ATOM 2361 O O . GLN A 1 293 ? -32.247 -15.347 10.977 1.00 46.69 293 GLN A O 1
ATOM 2366 N N . ASN A 1 294 ? -30.926 -17.029 10.335 1.00 47.97 294 ASN A N 1
ATOM 2367 C CA . ASN A 1 294 ? -31.242 -17.875 11.481 1.00 47.97 294 ASN A CA 1
ATOM 2368 C C . ASN A 1 294 ? -30.460 -17.452 12.741 1.00 47.97 294 ASN A C 1
ATOM 2370 O O . ASN A 1 294 ? -29.226 -17.454 12.749 1.00 47.97 294 ASN A O 1
ATOM 2374 N N . ASN A 1 295 ? -31.170 -17.129 13.829 1.00 48.84 295 ASN A N 1
ATOM 2375 C CA . ASN A 1 295 ? -30.582 -16.632 15.085 1.00 48.84 295 ASN A CA 1
ATOM 2376 C C . ASN A 1 295 ? -29.626 -17.627 15.772 1.00 48.84 295 ASN A C 1
ATOM 2378 O O . ASN A 1 295 ? -28.769 -17.205 16.546 1.00 48.84 295 ASN A O 1
ATOM 2382 N N . LYS A 1 296 ? -29.688 -18.923 15.435 1.00 51.25 296 LYS A N 1
ATOM 2383 C CA . LYS A 1 296 ? -28.784 -19.956 15.976 1.00 51.25 296 LYS A CA 1
ATOM 2384 C C . LYS A 1 296 ? -27.302 -19.766 15.588 1.00 51.25 296 LYS A C 1
ATOM 2386 O O . LYS A 1 296 ? -26.438 -20.336 16.241 1.00 51.25 296 LYS A O 1
ATOM 2391 N N . PHE A 1 297 ? -26.980 -18.933 14.589 1.00 54.66 297 PHE A N 1
ATOM 2392 C CA . PHE A 1 297 ? -25.609 -18.762 14.068 1.00 54.66 297 PHE A CA 1
ATOM 2393 C C . PHE A 1 297 ? -24.967 -17.384 14.334 1.00 54.66 297 PHE A C 1
ATOM 2395 O O . PHE A 1 297 ? -23.974 -17.029 13.692 1.00 54.66 297 PHE A O 1
ATOM 2402 N N . GLN A 1 298 ? -25.476 -16.585 15.281 1.00 59.53 298 GLN A N 1
ATOM 2403 C CA . GLN A 1 298 ? -24.960 -15.224 15.525 1.00 59.53 298 GLN A CA 1
ATOM 2404 C C . GLN A 1 298 ? -23.458 -15.171 15.866 1.00 59.53 298 GLN A C 1
ATOM 2406 O O . GLN A 1 298 ? -22.764 -14.259 15.412 1.00 59.53 298 GLN A O 1
ATOM 2411 N N . TYR A 1 299 ? -22.935 -16.158 16.601 1.00 63.62 299 TYR A N 1
ATOM 2412 C CA . TYR A 1 299 ? -21.510 -16.228 16.942 1.00 63.62 299 TYR A CA 1
ATOM 2413 C C . TYR A 1 299 ? -20.631 -16.502 15.711 1.00 63.62 299 TYR A C 1
ATOM 2415 O O . TYR A 1 299 ? -19.669 -15.777 15.453 1.00 63.62 299 TYR A O 1
ATOM 2423 N N . CYS A 1 300 ? -21.027 -17.475 14.884 1.00 64.19 300 CYS A N 1
ATOM 2424 C CA . CYS A 1 300 ? -20.352 -17.790 13.624 1.00 64.19 300 CYS A CA 1
ATOM 2425 C C . CYS A 1 300 ? -20.355 -16.578 12.668 1.00 64.19 300 CYS A C 1
ATOM 2427 O O . CYS A 1 300 ? -19.337 -16.264 12.052 1.00 64.19 300 CYS A O 1
ATOM 2429 N N . ARG A 1 301 ? -21.454 -15.806 12.636 1.00 66.06 301 ARG A N 1
ATOM 2430 C CA . ARG A 1 301 ? -21.575 -14.566 11.847 1.00 66.06 301 ARG A CA 1
ATOM 2431 C C . ARG A 1 301 ? -20.533 -13.510 12.227 1.00 66.06 301 ARG A C 1
ATOM 2433 O O . ARG A 1 301 ? -19.988 -12.839 11.352 1.00 66.06 301 ARG A O 1
ATOM 2440 N N . ILE A 1 302 ? -20.286 -13.319 13.522 1.00 69.94 302 ILE A N 1
ATOM 2441 C CA . ILE A 1 302 ? -19.318 -12.328 14.015 1.00 69.94 302 ILE A CA 1
ATOM 2442 C C . ILE A 1 302 ? -17.893 -12.749 13.646 1.00 69.94 302 ILE A C 1
ATOM 2444 O O . ILE A 1 302 ? -17.113 -11.909 13.197 1.00 69.94 302 ILE A O 1
ATOM 2448 N N . ILE A 1 303 ? -17.578 -14.040 13.777 1.00 71.44 303 ILE A N 1
ATOM 2449 C CA . ILE A 1 303 ? -16.275 -14.596 13.393 1.00 71.44 303 ILE A CA 1
ATOM 2450 C C . ILE A 1 303 ? -16.044 -14.430 11.890 1.00 71.44 303 ILE A C 1
ATOM 2452 O O . ILE A 1 303 ? -15.019 -13.881 11.501 1.00 71.44 303 ILE A O 1
ATOM 2456 N N . LEU A 1 304 ? -17.010 -14.798 11.043 1.00 73.81 304 LEU A N 1
ATOM 2457 C CA . LEU A 1 304 ? -16.865 -14.683 9.588 1.00 73.81 304 LEU A CA 1
ATOM 2458 C C . LEU A 1 304 ? -16.599 -13.235 9.143 1.00 73.81 304 LEU A C 1
ATOM 2460 O O . LEU A 1 304 ? -15.733 -12.988 8.309 1.00 73.81 304 LEU A O 1
ATOM 2464 N N . ARG A 1 305 ? -17.294 -12.256 9.742 1.00 73.38 305 ARG A N 1
ATOM 2465 C CA . ARG A 1 305 ? -17.061 -10.826 9.465 1.00 73.38 305 ARG A CA 1
ATOM 2466 C C . ARG A 1 305 ? -15.651 -10.385 9.853 1.00 73.38 305 ARG A C 1
ATOM 2468 O O . ARG A 1 305 ? -15.036 -9.605 9.136 1.00 73.38 305 ARG A O 1
ATOM 2475 N N . ARG A 1 306 ? -15.141 -10.877 10.981 1.00 79.00 306 ARG A N 1
ATOM 2476 C CA . ARG A 1 306 ? -13.783 -10.582 11.451 1.00 79.00 306 ARG A CA 1
ATOM 2477 C C . ARG A 1 306 ? -12.728 -11.199 10.542 1.00 79.00 306 ARG A C 1
ATOM 2479 O O . ARG A 1 306 ? -11.790 -10.506 10.171 1.00 79.00 306 ARG A O 1
ATOM 2486 N N . VAL A 1 307 ? -12.933 -12.445 10.123 1.00 82.75 307 VAL A N 1
ATOM 2487 C CA . VAL A 1 307 ? -12.079 -13.133 9.145 1.00 82.75 307 VAL A CA 1
ATOM 2488 C C . VAL A 1 307 ? -12.044 -12.361 7.827 1.00 82.75 307 VAL A C 1
ATOM 2490 O O . VAL A 1 307 ? -10.967 -12.075 7.314 1.00 82.75 307 VAL A O 1
ATOM 2493 N N . ALA A 1 308 ? -13.202 -11.929 7.324 1.00 81.31 308 ALA A N 1
ATOM 2494 C CA . ALA A 1 308 ? -13.272 -11.117 6.114 1.00 81.31 308 ALA A CA 1
ATOM 2495 C C . ALA A 1 308 ? -12.476 -9.806 6.250 1.00 81.31 308 ALA A C 1
ATOM 2497 O O . ALA A 1 308 ? -11.731 -9.461 5.341 1.00 81.31 308 ALA A O 1
ATOM 2498 N N . ILE A 1 309 ? -12.559 -9.108 7.391 1.00 81.88 309 ILE A N 1
ATOM 2499 C CA . ILE A 1 309 ? -11.774 -7.883 7.633 1.00 81.88 309 ILE A CA 1
ATOM 2500 C C . ILE A 1 309 ? -10.268 -8.161 7.561 1.00 81.88 309 ILE A C 1
ATOM 2502 O O . ILE A 1 309 ? -9.544 -7.372 6.964 1.00 81.88 309 ILE A O 1
ATOM 2506 N N . VAL A 1 310 ? -9.796 -9.272 8.133 1.00 86.75 310 VAL A N 1
ATOM 2507 C CA . VAL A 1 310 ? -8.371 -9.640 8.093 1.00 86.75 310 VAL A CA 1
ATOM 2508 C C . VAL A 1 310 ? -7.925 -10.007 6.675 1.00 86.75 310 VAL A C 1
ATOM 2510 O O . VAL A 1 310 ? -6.840 -9.626 6.267 1.00 86.75 310 VAL A O 1
ATOM 2513 N N . ILE A 1 311 ? -8.756 -10.685 5.881 1.00 87.62 311 ILE A N 1
ATOM 2514 C CA . ILE A 1 311 ? -8.430 -10.977 4.471 1.00 87.62 311 ILE A CA 1
ATOM 2515 C C . ILE A 1 311 ? -8.374 -9.682 3.643 1.00 87.62 311 ILE A C 1
ATOM 2517 O O . ILE A 1 311 ? -7.501 -9.514 2.788 1.00 87.62 311 ILE A O 1
ATOM 2521 N N . MET A 1 312 ? -9.263 -8.729 3.932 1.00 86.31 312 MET A N 1
ATOM 2522 C CA . MET A 1 312 ? -9.286 -7.436 3.247 1.00 86.31 312 MET A CA 1
ATOM 2523 C C . MET A 1 312 ? -7.995 -6.633 3.462 1.00 86.31 312 MET A C 1
ATOM 2525 O O . MET A 1 312 ? -7.635 -5.856 2.579 1.00 86.31 312 MET A O 1
ATOM 2529 N N . THR A 1 313 ? -7.252 -6.834 4.563 1.00 88.31 313 THR A N 1
ATOM 2530 C CA . THR A 1 313 ? -5.995 -6.094 4.793 1.00 88.31 313 THR A CA 1
ATOM 2531 C C . THR A 1 313 ? -4.888 -6.461 3.808 1.00 88.31 313 THR A C 1
ATOM 2533 O O . THR A 1 313 ? -4.047 -5.616 3.529 1.00 88.31 313 THR A O 1
ATOM 2536 N N . ILE A 1 314 ? -4.900 -7.673 3.242 1.00 93.00 314 ILE A N 1
ATOM 2537 C CA . ILE A 1 314 ? -3.869 -8.143 2.300 1.00 93.00 314 ILE A CA 1
ATOM 2538 C C . ILE A 1 314 ? -4.319 -8.124 0.836 1.00 93.00 314 ILE A C 1
ATOM 2540 O O . ILE A 1 314 ? -3.545 -8.468 -0.053 1.00 93.00 314 ILE A O 1
ATOM 2544 N N . THR A 1 315 ? -5.567 -7.738 0.560 1.00 92.88 315 THR A N 1
ATOM 2545 C CA . THR A 1 315 ? -6.144 -7.835 -0.792 1.00 92.88 315 THR A CA 1
ATOM 2546 C C . THR A 1 315 ? -5.384 -6.973 -1.802 1.00 92.88 315 THR A C 1
ATOM 2548 O O . THR A 1 315 ? -5.130 -7.425 -2.913 1.00 92.88 315 THR A O 1
ATOM 2551 N N . VAL A 1 316 ? -4.955 -5.769 -1.409 1.00 92.81 316 VAL A N 1
ATOM 2552 C CA . VAL A 1 316 ? -4.171 -4.879 -2.285 1.00 92.81 316 VAL A CA 1
ATOM 2553 C C . VAL A 1 316 ? -2.816 -5.497 -2.633 1.00 92.81 316 VAL A C 1
ATOM 2555 O O . VAL A 1 316 ? -2.439 -5.492 -3.799 1.00 92.81 316 VAL A O 1
ATOM 2558 N N . VAL A 1 317 ? -2.138 -6.114 -1.661 1.00 93.06 317 VAL A N 1
ATOM 2559 C CA . VAL A 1 317 ? -0.864 -6.818 -1.886 1.00 93.06 317 VAL A CA 1
ATOM 2560 C C . VAL A 1 317 ? -1.047 -7.992 -2.850 1.00 93.06 317 VAL A C 1
ATOM 2562 O O . VAL A 1 317 ? -0.244 -8.169 -3.761 1.00 93.06 317 VAL A O 1
ATOM 2565 N N . ILE A 1 318 ? -2.125 -8.773 -2.708 1.00 94.12 318 ILE A N 1
ATOM 2566 C CA . ILE A 1 318 ? -2.437 -9.866 -3.646 1.00 94.12 318 ILE A CA 1
ATOM 2567 C C . ILE A 1 318 ? -2.639 -9.319 -5.063 1.00 94.12 318 ILE A C 1
ATOM 2569 O O . ILE A 1 318 ? -2.098 -9.877 -6.015 1.00 94.12 318 ILE A O 1
ATOM 2573 N N . VAL A 1 319 ? -3.391 -8.223 -5.208 1.00 93.12 319 VAL A N 1
ATOM 2574 C CA . VAL A 1 319 ? -3.626 -7.574 -6.507 1.00 93.12 319 VAL A CA 1
ATOM 2575 C C . VAL A 1 319 ? -2.318 -7.056 -7.108 1.00 93.12 319 VAL A C 1
ATOM 2577 O O . VAL A 1 319 ? -2.056 -7.305 -8.280 1.00 93.12 319 VAL A O 1
ATOM 2580 N N . GLN A 1 320 ? -1.466 -6.408 -6.314 1.00 92.38 320 GLN A N 1
ATOM 2581 C CA . GLN A 1 320 ? -0.151 -5.922 -6.736 1.00 92.38 320 GLN A CA 1
ATOM 2582 C C . GLN A 1 320 ? 0.748 -7.065 -7.220 1.00 92.38 320 GLN A C 1
ATOM 2584 O O . GLN A 1 320 ? 1.297 -6.994 -8.319 1.00 92.38 320 GLN A O 1
ATOM 2589 N N . VAL A 1 321 ? 0.870 -8.141 -6.437 1.00 93.31 321 VAL A N 1
ATOM 2590 C CA . VAL A 1 321 ? 1.648 -9.327 -6.825 1.00 93.31 321 VAL A CA 1
ATOM 2591 C C . VAL A 1 321 ? 1.067 -9.966 -8.087 1.00 93.31 321 VAL A C 1
ATOM 2593 O O . VAL A 1 321 ? 1.828 -10.323 -8.980 1.00 93.31 321 VAL A O 1
ATOM 2596 N N . GLY A 1 322 ? -0.261 -10.062 -8.198 1.00 93.44 322 GLY A N 1
ATOM 2597 C CA . GLY A 1 322 ? -0.940 -10.591 -9.380 1.00 93.44 322 GLY A CA 1
ATOM 2598 C C . GLY A 1 322 ? -0.654 -9.772 -10.639 1.00 93.44 322 GLY A C 1
ATOM 2599 O O . GLY A 1 322 ? -0.279 -10.337 -11.661 1.00 93.44 322 GLY A O 1
ATOM 2600 N N . ILE A 1 323 ? -0.754 -8.444 -10.560 1.00 90.31 323 ILE A N 1
ATOM 2601 C CA . ILE A 1 323 ? -0.458 -7.545 -11.682 1.00 90.31 323 ILE A CA 1
ATOM 2602 C C . ILE A 1 323 ? 0.997 -7.712 -12.139 1.00 90.31 323 ILE A C 1
ATOM 2604 O O . ILE A 1 323 ? 1.240 -7.946 -13.320 1.00 90.31 323 ILE A O 1
ATOM 2608 N N . HIS A 1 324 ? 1.968 -7.680 -11.223 1.00 89.69 324 HIS A N 1
ATOM 2609 C CA . HIS A 1 324 ? 3.376 -7.871 -11.595 1.00 89.69 324 HIS A CA 1
ATOM 2610 C C . HIS A 1 324 ? 3.677 -9.293 -12.087 1.00 89.69 324 HIS A C 1
ATOM 2612 O O . HIS A 1 324 ? 4.545 -9.474 -12.937 1.00 89.69 324 HIS A O 1
ATOM 2618 N N . TYR A 1 325 ? 2.948 -10.303 -11.609 1.00 92.56 325 TYR A N 1
ATOM 2619 C CA . TYR A 1 325 ? 3.065 -11.669 -12.111 1.00 92.56 325 TYR A CA 1
ATOM 2620 C C . TYR A 1 325 ? 2.578 -11.797 -13.561 1.00 92.56 325 TYR A C 1
ATOM 2622 O O . TYR A 1 325 ? 3.242 -12.452 -14.357 1.00 92.56 325 TYR A O 1
ATOM 2630 N N . PHE A 1 326 ? 1.451 -11.177 -13.922 1.00 90.06 326 PHE A N 1
ATOM 2631 C CA . PHE A 1 326 ? 0.898 -11.294 -15.276 1.00 90.06 326 PHE A CA 1
ATOM 2632 C C . PHE A 1 326 ? 1.566 -10.366 -16.294 1.00 90.06 326 PHE A C 1
ATOM 2634 O O . PHE A 1 326 ? 1.734 -10.769 -17.442 1.00 90.06 326 PHE A O 1
ATOM 2641 N N . PHE A 1 327 ? 1.954 -9.152 -15.894 1.00 85.69 327 PHE A N 1
ATOM 2642 C CA . PHE A 1 327 ? 2.447 -8.135 -16.829 1.00 85.69 327 PHE A CA 1
ATOM 2643 C C . PHE A 1 327 ? 3.971 -7.965 -16.835 1.00 85.69 327 PHE A C 1
ATOM 2645 O O . PHE A 1 327 ? 4.503 -7.514 -17.842 1.00 85.69 327 PHE A O 1
ATOM 2652 N N . ASP A 1 328 ? 4.687 -8.333 -15.763 1.00 85.25 328 ASP A N 1
ATOM 2653 C CA . ASP A 1 328 ? 6.118 -7.998 -15.620 1.00 85.25 328 ASP A CA 1
ATOM 2654 C C . ASP A 1 328 ? 6.956 -9.077 -14.925 1.00 85.25 328 ASP A C 1
ATOM 2656 O O . ASP A 1 328 ? 7.881 -8.808 -14.145 1.00 85.25 328 ASP A O 1
ATOM 2660 N N . HIS A 1 329 ? 6.604 -10.338 -15.183 1.00 89.94 329 HIS A N 1
ATOM 2661 C CA . HIS A 1 329 ? 7.224 -11.480 -14.520 1.00 89.94 329 HIS A CA 1
ATOM 2662 C C . HIS A 1 329 ? 8.745 -11.497 -14.704 1.00 89.94 329 HIS A C 1
ATOM 2664 O O . HIS A 1 329 ? 9.494 -11.584 -13.730 1.00 89.94 329 HIS A O 1
ATOM 2670 N N . HIS A 1 330 ? 9.202 -11.396 -15.957 1.00 88.38 330 HIS A N 1
ATOM 2671 C CA . HIS A 1 330 ? 10.617 -11.510 -16.303 1.00 88.38 330 HIS A CA 1
ATOM 2672 C C . HIS A 1 330 ? 11.450 -10.407 -15.642 1.00 88.38 330 HIS A C 1
ATOM 2674 O O . HIS A 1 330 ? 12.458 -10.703 -15.000 1.00 88.38 330 HIS A O 1
ATOM 2680 N N . TYR A 1 331 ? 10.990 -9.157 -15.723 1.00 87.31 331 TYR A N 1
ATOM 2681 C CA . TYR A 1 331 ? 11.672 -8.023 -15.109 1.00 87.31 331 TYR A CA 1
ATOM 2682 C C . TYR A 1 331 ? 11.767 -8.176 -13.590 1.00 87.31 331 TYR A C 1
ATOM 2684 O O . TYR A 1 331 ? 12.854 -8.092 -13.022 1.00 87.31 331 TYR A O 1
ATOM 2692 N N . THR A 1 332 ? 10.651 -8.497 -12.927 1.00 88.25 332 THR A N 1
ATOM 2693 C CA . THR A 1 332 ? 10.604 -8.657 -11.464 1.00 88.25 332 THR A CA 1
ATOM 2694 C C . THR A 1 332 ? 11.542 -9.773 -10.985 1.00 88.25 332 THR A C 1
ATOM 2696 O O . THR A 1 332 ? 12.216 -9.642 -9.959 1.00 88.25 332 THR A O 1
ATOM 2699 N N . VAL A 1 333 ? 11.630 -10.872 -11.741 1.00 90.25 333 VAL A N 1
ATOM 2700 C CA . VAL A 1 333 ? 12.554 -11.979 -11.462 1.00 90.25 333 VAL A CA 1
ATOM 2701 C C . VAL A 1 333 ? 14.012 -11.544 -11.623 1.00 90.25 333 VAL A C 1
ATOM 2703 O O . VAL A 1 333 ? 14.835 -11.878 -10.768 1.00 90.25 333 VAL A O 1
ATOM 2706 N N . GLU A 1 334 ? 14.350 -10.800 -12.678 1.00 87.31 334 GLU A N 1
ATOM 2707 C CA . GLU A 1 334 ? 15.704 -10.267 -12.878 1.00 87.31 334 GLU A CA 1
ATOM 2708 C C . GLU A 1 334 ? 16.095 -9.298 -11.755 1.00 87.31 334 GLU A C 1
ATOM 2710 O O . GLU A 1 334 ? 17.151 -9.461 -11.143 1.00 87.31 334 GLU A O 1
ATOM 2715 N N . LEU A 1 335 ? 15.215 -8.377 -11.361 1.00 87.44 335 LEU A N 1
ATOM 2716 C CA . LEU A 1 335 ? 15.456 -7.496 -10.215 1.00 87.44 335 LEU A CA 1
ATOM 2717 C C . LEU A 1 335 ? 15.766 -8.285 -8.933 1.00 87.44 335 LEU A C 1
ATOM 2719 O O . LEU A 1 335 ? 16.735 -7.993 -8.224 1.00 87.44 335 LEU A O 1
ATOM 2723 N N . ALA A 1 336 ? 14.999 -9.344 -8.667 1.00 87.06 336 ALA A N 1
ATOM 2724 C CA . ALA A 1 336 ? 15.226 -10.200 -7.510 1.00 87.06 336 ALA A CA 1
ATOM 2725 C C . ALA A 1 336 ? 16.561 -10.964 -7.589 1.00 87.06 336 ALA A C 1
ATOM 2727 O O . ALA A 1 336 ? 17.199 -11.181 -6.556 1.00 87.06 336 ALA A O 1
ATOM 2728 N N . LYS A 1 337 ? 17.012 -11.364 -8.789 1.00 85.50 337 LYS A N 1
ATOM 2729 C CA . LYS A 1 337 ? 18.334 -11.991 -8.998 1.00 85.50 337 LYS A CA 1
ATOM 2730 C C . LYS A 1 337 ? 19.482 -11.030 -8.692 1.00 85.50 337 LYS A C 1
ATOM 2732 O O . LYS A 1 337 ? 20.514 -11.485 -8.205 1.00 85.50 337 LYS A O 1
ATOM 2737 N N . HIS A 1 338 ? 19.289 -9.737 -8.944 1.00 82.25 338 HIS A N 1
ATOM 2738 C CA . HIS A 1 338 ? 20.271 -8.676 -8.709 1.00 82.25 338 HIS A CA 1
ATOM 2739 C C . HIS A 1 338 ? 20.204 -8.064 -7.291 1.00 82.25 338 HIS A C 1
ATOM 2741 O O . HIS A 1 338 ? 20.769 -6.991 -7.043 1.00 82.25 338 HIS A O 1
ATOM 2747 N N . ASP A 1 339 ? 19.541 -8.735 -6.339 1.00 82.25 339 ASP A N 1
ATOM 2748 C CA . ASP A 1 339 ? 19.384 -8.301 -4.941 1.00 82.25 339 ASP A CA 1
ATOM 2749 C C . ASP A 1 339 ? 18.807 -6.877 -4.795 1.00 82.25 339 ASP A C 1
ATOM 2751 O O . ASP A 1 339 ? 19.155 -6.140 -3.861 1.00 82.25 339 ASP A O 1
ATOM 2755 N N . VAL A 1 340 ? 17.951 -6.472 -5.741 1.00 83.94 340 VAL A N 1
ATOM 2756 C CA . VAL A 1 340 ? 17.172 -5.229 -5.678 1.00 83.94 340 VAL A CA 1
ATOM 2757 C C . VAL A 1 340 ? 15.989 -5.449 -4.732 1.00 83.94 340 VAL A C 1
ATOM 2759 O O . VAL A 1 340 ? 15.266 -6.415 -4.946 1.00 83.94 340 VAL A O 1
ATOM 2762 N N . PRO A 1 341 ? 15.779 -4.629 -3.687 1.00 85.44 341 PRO A N 1
ATOM 2763 C CA . PRO A 1 341 ? 14.664 -4.809 -2.760 1.00 85.44 341 PRO A CA 1
ATOM 2764 C C . PRO A 1 341 ? 13.328 -4.499 -3.454 1.00 85.44 341 PRO A C 1
ATOM 2766 O O . PRO A 1 341 ? 13.132 -3.403 -3.972 1.00 85.44 341 PRO A O 1
ATOM 2769 N N . LEU A 1 342 ? 12.419 -5.474 -3.470 1.00 85.44 342 LEU A N 1
ATOM 2770 C CA . LEU A 1 342 ? 11.149 -5.424 -4.211 1.00 85.44 342 LEU A CA 1
ATOM 2771 C C . LEU A 1 342 ? 9.910 -5.517 -3.316 1.00 85.44 342 LEU A C 1
ATOM 2773 O O . LEU A 1 342 ? 8.801 -5.684 -3.825 1.00 85.44 342 LEU A O 1
ATOM 2777 N N . ASP A 1 343 ? 10.075 -5.443 -1.999 1.00 90.00 343 ASP A N 1
ATOM 2778 C CA . ASP A 1 343 ? 8.986 -5.582 -1.032 1.00 90.00 343 ASP A CA 1
ATOM 2779 C C . ASP A 1 343 ? 8.173 -6.873 -1.281 1.00 90.00 343 ASP A C 1
ATOM 2781 O O . ASP A 1 343 ? 8.746 -7.942 -1.549 1.00 90.00 343 ASP A O 1
ATOM 2785 N N . PHE A 1 344 ? 6.837 -6.811 -1.241 1.00 91.69 344 PHE A N 1
ATOM 2786 C CA . PHE A 1 344 ? 5.984 -7.964 -1.545 1.00 91.69 344 PHE A CA 1
ATOM 2787 C C . PHE A 1 344 ? 6.042 -8.400 -3.016 1.00 91.69 344 PHE A C 1
ATOM 2789 O O . PHE A 1 344 ? 5.778 -9.568 -3.301 1.00 91.69 344 PHE A O 1
ATOM 2796 N N . ARG A 1 345 ? 6.483 -7.540 -3.950 1.00 90.62 345 ARG A N 1
ATOM 2797 C CA . ARG A 1 345 ? 6.667 -7.922 -5.367 1.00 90.62 345 ARG A CA 1
ATOM 2798 C C . ARG A 1 345 ? 7.732 -9.007 -5.533 1.00 90.62 345 ARG A C 1
ATOM 2800 O O . ARG A 1 345 ? 7.650 -9.810 -6.458 1.00 90.62 345 ARG A O 1
ATOM 2807 N N . SER A 1 346 ? 8.674 -9.114 -4.590 1.00 91.44 346 SER A N 1
ATOM 2808 C CA . SER A 1 346 ? 9.671 -10.195 -4.572 1.00 91.44 346 SER A CA 1
ATOM 2809 C C . SER A 1 346 ? 9.047 -11.597 -4.552 1.00 91.44 346 SER A C 1
ATOM 2811 O O . SER A 1 346 ? 9.697 -12.554 -4.974 1.00 91.44 346 SER A O 1
ATOM 2813 N N . MET A 1 347 ? 7.784 -11.736 -4.122 1.00 93.44 347 MET A N 1
ATOM 2814 C CA . MET A 1 347 ? 7.042 -12.997 -4.164 1.00 93.44 347 MET A CA 1
ATOM 2815 C C . MET A 1 347 ? 6.985 -13.607 -5.569 1.00 93.44 347 MET A C 1
ATOM 2817 O O . MET A 1 347 ? 7.069 -14.831 -5.686 1.00 93.44 347 MET A O 1
ATOM 2821 N N . VAL A 1 348 ? 6.929 -12.781 -6.619 1.00 93.56 348 VAL A N 1
ATOM 2822 C CA . VAL A 1 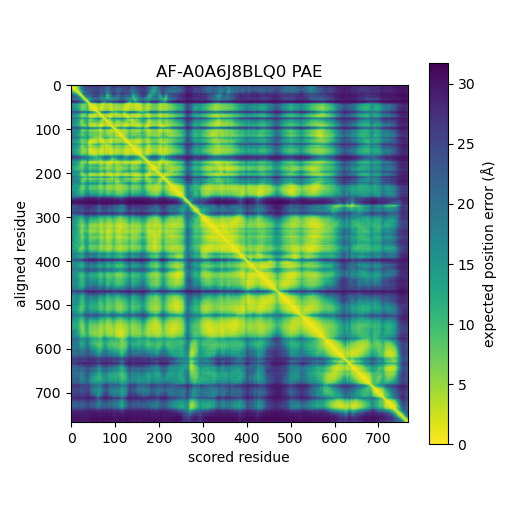348 ? 6.903 -13.217 -8.027 1.00 93.56 348 VAL A CA 1
ATOM 2823 C C . VAL A 1 348 ? 8.143 -14.049 -8.388 1.00 93.56 348 VAL A C 1
ATOM 2825 O O . VAL A 1 348 ? 8.047 -14.985 -9.176 1.00 93.56 348 VAL A O 1
ATOM 2828 N N . ALA A 1 349 ? 9.290 -13.777 -7.754 1.00 90.88 349 ALA A N 1
ATOM 2829 C CA . ALA A 1 349 ? 10.545 -14.500 -7.974 1.00 90.88 349 ALA A CA 1
ATOM 2830 C C . ALA A 1 349 ? 10.645 -15.849 -7.230 1.00 90.88 349 ALA A C 1
ATOM 2832 O O . ALA A 1 349 ? 11.676 -16.525 -7.292 1.00 90.88 349 ALA A O 1
ATOM 2833 N N . GLY A 1 350 ? 9.594 -16.247 -6.509 1.00 91.25 350 GLY A N 1
ATOM 2834 C CA . GLY A 1 350 ? 9.523 -17.502 -5.763 1.00 91.25 350 GLY A CA 1
ATOM 2835 C C . GLY A 1 350 ? 10.113 -17.436 -4.349 1.00 91.25 350 GLY A C 1
ATOM 2836 O O . GLY A 1 350 ? 10.723 -16.452 -3.920 1.00 91.25 350 GLY A O 1
ATOM 2837 N N . TYR A 1 351 ? 9.919 -18.513 -3.582 1.00 91.19 351 TYR A N 1
ATOM 2838 C CA . TYR A 1 351 ? 10.226 -18.554 -2.145 1.00 91.19 351 TYR A CA 1
ATOM 2839 C C . TYR A 1 351 ? 11.712 -18.313 -1.819 1.00 91.19 351 TYR A C 1
ATOM 2841 O O . TYR A 1 351 ? 12.037 -17.446 -1.011 1.00 91.19 351 TYR A O 1
ATOM 2849 N N . GLN A 1 352 ? 12.627 -19.032 -2.479 1.00 90.69 352 GLN A N 1
ATOM 2850 C CA . GLN A 1 352 ? 14.066 -18.946 -2.185 1.00 90.69 352 GLN A CA 1
ATOM 2851 C C . GLN A 1 352 ? 14.634 -17.539 -2.422 1.00 90.69 352 GLN A C 1
ATOM 2853 O O . GLN A 1 352 ? 15.414 -17.039 -1.614 1.00 90.69 352 GLN A O 1
ATOM 2858 N N . ARG A 1 353 ? 14.224 -16.880 -3.514 1.00 88.12 353 ARG A N 1
ATOM 2859 C CA . ARG A 1 353 ? 14.705 -15.536 -3.866 1.00 88.12 353 ARG A CA 1
ATOM 2860 C C . ARG A 1 353 ? 14.036 -14.451 -3.032 1.00 88.12 353 ARG A C 1
ATOM 2862 O O . ARG A 1 353 ? 14.733 -13.591 -2.501 1.00 88.12 353 ARG A O 1
ATOM 2869 N N . SER A 1 354 ? 12.720 -14.533 -2.832 1.00 90.88 354 SER A N 1
ATOM 2870 C CA . SER A 1 354 ? 11.987 -13.581 -1.983 1.00 90.88 354 SER A CA 1
ATOM 2871 C C . SER A 1 354 ? 12.504 -13.552 -0.540 1.00 90.88 354 SER A C 1
ATOM 2873 O O . SER A 1 354 ? 12.613 -12.478 0.049 1.00 90.88 354 SER A O 1
ATOM 2875 N N . LYS A 1 355 ? 12.926 -14.704 0.005 1.00 90.25 355 LYS A N 1
ATOM 2876 C CA . LYS A 1 355 ? 13.509 -14.815 1.351 1.00 90.25 355 LYS A CA 1
ATOM 2877 C C . LYS A 1 355 ? 14.753 -13.946 1.557 1.00 90.25 355 LYS A C 1
ATOM 2879 O O . LYS A 1 355 ? 14.926 -13.406 2.640 1.00 90.25 355 LYS A O 1
ATOM 2884 N N . GLY A 1 356 ? 15.631 -13.820 0.561 1.00 85.06 356 GLY A N 1
ATOM 2885 C CA . GLY A 1 356 ? 16.837 -12.981 0.667 1.00 85.06 356 GLY A CA 1
ATOM 2886 C C . GLY A 1 356 ? 16.583 -11.489 0.418 1.00 85.06 356 GLY A C 1
ATOM 2887 O O . GLY A 1 356 ? 17.415 -10.641 0.767 1.00 85.06 356 GLY A O 1
ATOM 2888 N N . ASN A 1 357 ? 15.436 -11.183 -0.188 1.00 86.31 357 ASN A N 1
ATOM 2889 C CA . ASN A 1 357 ? 15.111 -9.881 -0.745 1.00 86.31 357 ASN A CA 1
ATOM 2890 C C . ASN A 1 357 ? 14.340 -8.995 0.243 1.00 86.31 357 ASN A C 1
ATOM 2892 O O . ASN A 1 357 ? 14.713 -7.839 0.429 1.00 86.31 357 ASN A O 1
ATOM 2896 N N . PHE A 1 358 ? 13.330 -9.554 0.920 1.00 88.06 358 PHE A N 1
ATOM 2897 C CA . PHE A 1 358 ? 12.440 -8.806 1.806 1.00 88.06 358 PHE A CA 1
ATOM 2898 C C . PHE A 1 358 ? 12.123 -9.578 3.092 1.00 88.06 358 PHE A C 1
ATOM 2900 O O . PHE A 1 358 ? 11.771 -10.754 3.058 1.00 88.06 358 PHE A O 1
ATOM 2907 N N . ILE A 1 359 ? 12.264 -8.911 4.237 1.00 88.00 359 ILE A N 1
ATOM 2908 C CA . ILE A 1 359 ? 12.103 -9.437 5.601 1.00 88.00 359 ILE A CA 1
ATOM 2909 C C . ILE A 1 359 ? 12.819 -10.797 5.788 1.00 88.00 359 ILE A C 1
ATOM 2911 O O . ILE A 1 359 ? 12.204 -11.804 6.168 1.00 88.00 359 ILE A O 1
ATOM 2915 N N . PRO A 1 360 ? 14.144 -10.857 5.539 1.00 86.19 360 PRO A N 1
ATOM 2916 C CA . PRO A 1 360 ? 14.896 -12.111 5.597 1.00 86.19 360 PRO A CA 1
ATOM 2917 C C . PRO A 1 360 ? 14.875 -12.757 6.986 1.00 86.19 360 PRO A C 1
ATOM 2919 O O . PRO A 1 360 ? 14.883 -13.983 7.104 1.00 86.19 360 PRO A O 1
ATOM 2922 N N . THR A 1 361 ? 14.775 -11.944 8.039 1.00 85.69 361 THR A N 1
ATOM 2923 C CA . THR A 1 361 ? 14.757 -12.376 9.443 1.00 85.69 361 THR A CA 1
ATOM 2924 C C . THR A 1 361 ? 13.540 -13.222 9.812 1.00 85.69 361 THR A C 1
ATOM 2926 O O . THR A 1 361 ? 13.633 -14.053 10.710 1.00 85.69 361 THR A O 1
ATOM 2929 N N . ILE A 1 362 ? 12.415 -13.057 9.109 1.00 85.50 362 ILE A N 1
ATOM 2930 C CA . ILE A 1 362 ? 11.165 -13.805 9.346 1.00 85.50 362 ILE A CA 1
ATOM 2931 C C . ILE A 1 362 ? 11.007 -14.954 8.328 1.00 85.50 362 ILE A C 1
ATOM 2933 O O . ILE A 1 362 ? 10.050 -15.720 8.377 1.00 85.50 362 ILE A O 1
ATOM 2937 N N . GLY A 1 363 ? 11.979 -15.138 7.427 1.00 86.75 363 GLY A N 1
ATOM 2938 C CA . GLY A 1 363 ? 11.939 -16.177 6.397 1.00 86.75 363 GLY A CA 1
ATOM 2939 C C . GLY A 1 363 ? 11.265 -15.742 5.094 1.00 86.75 363 GLY A C 1
ATOM 2940 O O . GLY A 1 363 ? 10.893 -16.607 4.299 1.00 86.75 363 GLY A O 1
ATOM 2941 N N . GLY A 1 364 ? 11.141 -14.432 4.858 1.00 90.94 364 GLY A N 1
ATOM 2942 C CA . GLY A 1 364 ? 10.600 -13.860 3.627 1.00 90.94 364 GLY A CA 1
ATOM 2943 C C . GLY A 1 364 ? 9.150 -13.370 3.732 1.00 90.94 364 GLY A C 1
ATOM 2944 O O . GLY A 1 364 ? 8.469 -13.621 4.734 1.00 90.94 364 GLY A O 1
ATOM 2945 N N . PRO A 1 365 ? 8.635 -12.720 2.671 1.00 93.25 365 PRO A N 1
ATOM 2946 C CA . PRO A 1 365 ? 7.275 -12.178 2.637 1.00 93.25 365 PRO A CA 1
ATOM 2947 C C . PRO A 1 365 ? 6.195 -13.254 2.798 1.00 93.25 365 PRO A C 1
ATOM 2949 O O . PRO A 1 365 ? 5.177 -13.006 3.437 1.00 93.25 365 PRO A O 1
ATOM 2952 N N . TYR A 1 366 ? 6.422 -14.462 2.265 1.00 92.69 366 TYR A N 1
ATOM 2953 C CA . TYR A 1 366 ? 5.476 -15.580 2.360 1.00 92.69 366 TYR A CA 1
ATOM 2954 C C . TYR A 1 366 ? 5.221 -15.983 3.813 1.00 92.69 366 TYR A C 1
ATOM 2956 O O . TYR A 1 366 ? 4.083 -15.986 4.277 1.00 92.69 366 TYR A O 1
ATOM 2964 N N . VAL A 1 367 ? 6.296 -16.268 4.551 1.00 93.44 367 VAL A N 1
ATOM 2965 C CA . VAL A 1 367 ? 6.216 -16.681 5.957 1.00 93.44 367 VAL A CA 1
ATOM 2966 C C . VAL A 1 367 ? 5.676 -15.536 6.811 1.00 93.44 367 VAL A C 1
ATOM 2968 O O . VAL A 1 367 ? 4.795 -15.758 7.641 1.00 93.44 367 VAL A O 1
ATOM 2971 N N . GLY A 1 368 ? 6.132 -14.304 6.554 1.00 91.88 368 GLY A N 1
ATOM 2972 C CA . GLY A 1 368 ? 5.639 -13.106 7.230 1.00 91.88 368 GLY A CA 1
ATOM 2973 C C . GLY A 1 368 ? 4.123 -12.935 7.110 1.00 91.88 368 GLY A C 1
ATOM 2974 O O . GLY A 1 368 ? 3.454 -12.776 8.132 1.00 91.88 368 GLY A O 1
ATOM 2975 N N . LEU A 1 369 ? 3.568 -13.039 5.895 1.00 93.25 369 LEU A N 1
ATOM 2976 C CA . LEU A 1 369 ? 2.122 -12.941 5.668 1.00 93.25 369 LEU A CA 1
ATOM 2977 C C . LEU A 1 369 ? 1.348 -14.115 6.272 1.00 93.25 369 LEU A C 1
ATOM 2979 O O . LEU A 1 369 ? 0.298 -13.889 6.868 1.00 93.25 369 LEU A O 1
ATOM 2983 N N . CYS A 1 370 ? 1.849 -15.350 6.177 1.00 93.44 370 CYS A N 1
ATOM 2984 C CA . CYS A 1 370 ? 1.186 -16.508 6.781 1.00 93.44 370 CYS A CA 1
ATOM 2985 C C . CYS A 1 370 ? 1.087 -16.379 8.308 1.00 93.44 370 CYS A C 1
ATOM 2987 O O . CYS A 1 370 ? 0.009 -16.577 8.873 1.00 93.44 370 CYS A O 1
ATOM 2989 N N . ILE A 1 371 ? 2.183 -16.000 8.978 1.00 93.62 371 ILE A N 1
ATOM 2990 C CA . ILE A 1 371 ? 2.189 -15.772 10.430 1.00 93.62 371 ILE A CA 1
ATOM 2991 C C . ILE A 1 371 ? 1.275 -14.594 10.776 1.00 93.62 371 ILE A C 1
ATOM 2993 O O . ILE A 1 371 ? 0.503 -14.682 11.731 1.00 93.62 371 ILE A O 1
ATOM 2997 N N . TYR A 1 372 ? 1.322 -13.508 10.001 1.00 94.19 372 TYR A N 1
ATOM 2998 C CA . TYR A 1 372 ? 0.466 -12.339 10.202 1.00 94.19 372 TYR A CA 1
ATOM 2999 C C . TYR A 1 372 ? -1.019 -12.696 10.106 1.00 94.19 372 TYR A C 1
ATOM 3001 O O . TYR A 1 372 ? -1.779 -12.385 11.021 1.00 94.19 372 TYR A O 1
ATOM 3009 N N . LEU A 1 373 ? -1.432 -13.412 9.057 1.00 93.75 373 LEU A N 1
ATOM 3010 C CA . LEU A 1 373 ? -2.809 -13.869 8.894 1.00 93.75 373 LEU A CA 1
ATOM 3011 C C . LEU A 1 373 ? -3.223 -14.765 10.056 1.00 93.75 373 LEU A C 1
ATOM 3013 O O . LEU A 1 373 ? -4.216 -14.481 10.717 1.00 93.75 373 LEU A O 1
ATOM 3017 N N . PHE A 1 374 ? -2.448 -15.807 10.356 1.00 93.19 374 PHE A N 1
ATOM 3018 C CA . PHE A 1 374 ? -2.784 -16.748 11.421 1.00 93.19 374 PHE A CA 1
ATOM 3019 C C . PHE A 1 374 ? -2.912 -16.053 12.784 1.00 93.19 374 PHE A C 1
ATOM 3021 O O . PHE A 1 374 ? -3.913 -16.206 13.487 1.00 93.19 374 PHE A O 1
ATOM 3028 N N . THR A 1 375 ? -1.928 -15.233 13.150 1.00 92.00 375 THR A N 1
ATOM 3029 C CA . THR A 1 375 ? -1.916 -14.564 14.454 1.00 92.00 375 THR A CA 1
ATOM 3030 C C . THR A 1 375 ? -2.926 -13.421 14.549 1.00 92.00 375 THR A C 1
ATOM 3032 O O . THR A 1 375 ? -3.559 -13.270 15.594 1.00 92.00 375 THR A O 1
ATOM 3035 N N . THR A 1 376 ? -3.166 -12.662 13.475 1.00 90.69 376 THR A N 1
ATOM 3036 C CA . THR A 1 376 ? -4.231 -11.646 13.440 1.00 90.69 376 THR A CA 1
ATOM 3037 C C . THR A 1 376 ? -5.608 -12.298 13.532 1.00 90.69 376 THR A C 1
ATOM 3039 O O . THR A 1 376 ? -6.454 -11.816 14.285 1.00 90.69 376 THR A O 1
ATOM 3042 N N . MET A 1 377 ? -5.836 -13.421 12.841 1.00 88.81 377 MET A N 1
ATOM 3043 C CA . MET A 1 377 ? -7.083 -14.183 12.961 1.00 88.81 377 MET A CA 1
ATOM 3044 C C . MET A 1 377 ? -7.324 -14.619 14.404 1.00 88.81 377 MET A C 1
ATOM 3046 O O . MET A 1 377 ? -8.418 -14.400 14.921 1.00 88.81 377 MET A O 1
ATOM 3050 N N . LEU A 1 378 ? -6.306 -15.158 15.082 1.00 86.81 378 LEU A N 1
ATOM 3051 C CA . LEU A 1 378 ? -6.406 -15.516 16.498 1.00 86.81 378 LEU A CA 1
ATOM 3052 C C . LEU A 1 378 ? -6.751 -14.297 17.362 1.00 86.81 378 LEU A C 1
ATOM 3054 O O . LEU A 1 378 ? -7.745 -14.323 18.085 1.00 86.81 378 LEU A O 1
ATOM 3058 N N . LEU A 1 379 ? -5.991 -13.205 17.250 1.00 85.44 379 LEU A N 1
ATOM 3059 C CA . LEU A 1 379 ? -6.219 -11.992 18.040 1.00 85.44 379 LEU A CA 1
ATOM 3060 C C . LEU A 1 379 ? -7.626 -11.420 17.823 1.00 85.44 379 LEU A C 1
ATOM 3062 O O . LEU A 1 379 ? -8.324 -11.093 18.775 1.00 85.44 379 LEU A O 1
ATOM 3066 N N . VAL A 1 380 ? -8.090 -11.316 16.581 1.00 82.88 380 VAL A N 1
ATOM 3067 C CA . VAL A 1 380 ? -9.398 -10.715 16.300 1.00 82.88 380 VAL A CA 1
ATOM 3068 C C . VAL A 1 380 ? -10.544 -11.674 16.659 1.00 82.88 380 VAL A C 1
ATOM 3070 O O . VAL A 1 380 ? -11.611 -11.212 17.068 1.00 82.88 380 VAL A O 1
ATOM 3073 N N . CYS A 1 381 ? -10.363 -12.995 16.561 1.00 81.25 381 CYS A N 1
ATOM 3074 C CA . CYS A 1 381 ? -11.426 -13.971 16.836 1.00 81.25 381 CYS A CA 1
ATOM 3075 C C . CYS A 1 381 ? -11.571 -14.347 18.321 1.00 81.25 381 CYS A C 1
ATOM 3077 O O . CYS A 1 381 ? -12.682 -14.675 18.737 1.00 81.25 381 CYS A O 1
ATOM 3079 N N . ILE A 1 382 ? -10.510 -14.259 19.135 1.00 81.12 382 ILE A N 1
ATOM 3080 C CA . ILE A 1 382 ? -10.545 -14.631 20.565 1.00 81.12 382 ILE A CA 1
ATOM 3081 C C . ILE A 1 382 ? -11.561 -13.804 21.389 1.00 81.12 382 ILE A C 1
ATOM 3083 O O . ILE A 1 382 ? -12.322 -14.397 22.163 1.00 81.12 382 ILE A O 1
ATOM 3087 N N . PRO A 1 383 ? -11.640 -12.460 21.280 1.00 78.00 383 PRO A N 1
ATOM 3088 C CA . PRO A 1 383 ? -12.563 -11.676 22.097 1.00 78.00 383 PRO A CA 1
ATOM 3089 C C . PRO A 1 383 ? -14.020 -11.919 21.682 1.00 78.00 383 PRO A C 1
ATOM 3091 O O . PRO A 1 383 ? -14.438 -11.485 20.613 1.00 78.00 383 PRO A O 1
ATOM 3094 N N . ARG A 1 384 ? -14.842 -12.562 22.520 1.00 69.62 384 ARG A N 1
ATOM 3095 C CA . ARG A 1 384 ? -16.267 -12.796 22.189 1.00 69.62 384 ARG A CA 1
ATOM 3096 C C . ARG A 1 384 ? -17.020 -11.494 21.901 1.00 69.62 384 ARG A C 1
ATOM 3098 O O . ARG A 1 384 ? -17.740 -11.414 20.910 1.00 69.62 384 ARG A O 1
ATOM 3105 N N . ASP A 1 385 ? -16.764 -10.461 22.696 1.00 73.25 385 ASP A N 1
ATOM 3106 C CA . ASP A 1 385 ? -17.298 -9.116 22.500 1.00 73.25 385 ASP A CA 1
ATOM 3107 C C . ASP A 1 385 ? -16.160 -8.081 22.503 1.00 73.25 385 ASP A C 1
ATOM 3109 O O . ASP A 1 385 ? -15.343 -8.025 23.424 1.00 73.25 385 ASP A O 1
ATOM 3113 N N . LEU A 1 386 ? -16.089 -7.288 21.429 1.00 73.75 386 LEU A N 1
ATOM 3114 C CA . LEU A 1 386 ? -15.037 -6.291 21.242 1.00 73.75 386 LEU A CA 1
ATOM 3115 C C . LEU A 1 386 ? -15.303 -5.027 22.071 1.00 73.75 386 LEU A C 1
ATOM 3117 O O . LEU A 1 386 ? -14.358 -4.332 22.437 1.00 73.75 386 LEU A O 1
ATOM 3121 N N . GLU A 1 387 ? -16.564 -4.739 22.405 1.00 75.81 387 GLU A N 1
ATOM 3122 C CA . GLU A 1 387 ? -16.920 -3.557 23.186 1.00 75.81 387 GLU A CA 1
ATOM 3123 C C . GLU A 1 387 ? -16.442 -3.700 24.632 1.00 75.81 387 GLU A C 1
ATOM 3125 O O . GLU A 1 387 ? -15.689 -2.863 25.142 1.00 75.81 387 GLU A O 1
ATOM 3130 N N . THR A 1 388 ? -16.796 -4.813 25.279 1.00 78.69 388 THR A N 1
ATOM 3131 C CA . THR A 1 388 ? -16.279 -5.147 26.611 1.00 78.69 388 THR A CA 1
ATOM 3132 C C . THR A 1 388 ? -14.765 -5.338 26.613 1.00 78.69 388 THR A C 1
ATOM 3134 O O . THR A 1 388 ? -14.118 -4.978 27.597 1.00 78.69 388 THR A O 1
ATOM 3137 N N . PHE A 1 389 ? -14.176 -5.854 25.529 1.00 82.94 389 PHE A N 1
ATOM 3138 C CA . PHE A 1 389 ? -12.724 -5.944 25.382 1.00 82.94 389 PHE A CA 1
ATOM 3139 C C . PHE A 1 389 ? -12.062 -4.560 25.428 1.00 82.94 389 PHE A C 1
ATOM 3141 O O . PHE A 1 389 ? -11.201 -4.337 26.277 1.00 82.94 389 PHE A O 1
ATOM 3148 N N . ILE A 1 390 ? -12.517 -3.610 24.602 1.00 83.88 390 ILE A N 1
ATOM 3149 C CA . ILE A 1 390 ? -12.002 -2.231 24.571 1.00 83.88 390 ILE A CA 1
ATOM 3150 C C . ILE A 1 390 ? -12.186 -1.547 25.931 1.00 83.88 390 ILE A C 1
ATOM 3152 O O . ILE A 1 390 ? -11.249 -0.936 26.448 1.00 83.88 390 ILE A O 1
ATOM 3156 N N . ASN A 1 391 ? -13.363 -1.689 26.549 1.00 84.44 391 ASN A N 1
ATOM 3157 C CA . ASN A 1 391 ? -13.652 -1.087 27.851 1.00 84.44 391 ASN A CA 1
ATOM 3158 C C . ASN A 1 391 ? -12.710 -1.575 28.956 1.00 84.44 391 ASN A C 1
ATOM 3160 O O . ASN A 1 391 ? -12.310 -0.781 29.804 1.00 84.44 391 ASN A O 1
ATOM 3164 N N . ARG A 1 392 ? -12.305 -2.853 28.937 1.00 84.19 392 ARG A N 1
ATOM 3165 C CA . ARG A 1 392 ? -11.320 -3.388 29.895 1.00 84.19 392 ARG A CA 1
ATOM 3166 C C . ARG A 1 392 ? -9.954 -2.719 29.741 1.00 84.19 392 ARG A C 1
ATOM 3168 O O . ARG A 1 392 ? -9.259 -2.524 30.735 1.00 84.19 392 ARG A O 1
ATOM 3175 N N . GLY A 1 393 ? -9.561 -2.373 28.517 1.00 82.62 393 GLY A N 1
ATOM 3176 C CA . GLY A 1 393 ? -8.282 -1.725 28.232 1.00 82.62 393 GLY A CA 1
ATOM 3177 C C . GLY A 1 393 ? -8.200 -0.254 28.615 1.00 82.62 393 GLY A C 1
ATOM 3178 O O . GLY A 1 393 ? -7.095 0.255 28.809 1.00 82.62 393 GLY A O 1
ATOM 3179 N N . ILE A 1 394 ? -9.330 0.445 28.721 1.00 84.06 394 ILE A N 1
ATOM 3180 C CA . ILE A 1 394 ? -9.346 1.883 29.003 1.00 84.06 394 ILE A CA 1
ATOM 3181 C C . ILE A 1 394 ? -9.073 2.118 30.505 1.00 84.06 394 ILE A C 1
ATOM 3183 O O . ILE A 1 394 ? -9.780 1.576 31.354 1.00 84.06 394 ILE A O 1
ATOM 3187 N N . PRO A 1 395 ? -8.033 2.891 30.878 1.00 73.06 395 PRO A N 1
ATOM 3188 C CA . PRO A 1 395 ? -7.705 3.155 32.280 1.00 73.06 395 PRO A CA 1
ATOM 3189 C C . PRO A 1 395 ? -8.749 4.033 32.977 1.00 73.06 395 PRO A C 1
ATOM 3191 O O . PRO A 1 395 ? -8.851 5.203 32.647 1.00 73.06 395 PRO A O 1
ATOM 3194 N N . ASN A 1 396 ? -9.418 3.537 34.019 1.00 66.62 396 ASN A N 1
ATOM 3195 C CA . ASN A 1 396 ? -10.312 4.341 34.874 1.00 66.62 396 ASN A CA 1
ATOM 3196 C C . ASN A 1 396 ? -9.563 5.070 36.015 1.00 66.62 396 ASN A C 1
ATOM 3198 O O . ASN A 1 396 ? -10.094 5.212 37.112 1.00 66.62 396 ASN A O 1
ATOM 3202 N N . ASN A 1 397 ? -8.296 5.447 35.817 1.00 58.72 397 ASN A N 1
ATOM 3203 C CA . ASN A 1 397 ? -7.449 5.947 36.905 1.00 58.72 397 ASN A CA 1
ATOM 3204 C C . ASN A 1 397 ? -7.880 7.353 37.372 1.00 58.72 397 ASN A C 1
ATOM 3206 O O . ASN A 1 397 ? -7.381 8.338 36.847 1.00 58.72 397 ASN A O 1
ATOM 3210 N N . LEU A 1 398 ? -8.697 7.421 38.425 1.00 55.75 398 LEU A N 1
ATOM 3211 C CA . LEU A 1 398 ? -9.151 8.640 39.122 1.00 55.75 398 LEU A CA 1
ATOM 3212 C C . LEU A 1 398 ? -8.084 9.275 40.054 1.00 55.75 398 LEU A C 1
ATOM 3214 O O . LEU A 1 398 ? -8.417 9.990 40.995 1.00 55.75 398 LEU A O 1
ATOM 3218 N N . GLY A 1 399 ? -6.797 8.977 39.855 1.00 55.75 399 GLY A N 1
ATOM 3219 C CA . GLY A 1 399 ? -5.715 9.418 40.748 1.00 55.75 399 GLY A CA 1
ATOM 3220 C C . GLY A 1 399 ? -5.112 10.777 40.371 1.00 55.75 399 GLY A C 1
ATOM 3221 O O . GLY A 1 399 ? -5.180 11.192 39.215 1.00 55.75 399 GLY A O 1
ATOM 3222 N N . LEU A 1 400 ? -4.454 11.447 41.330 1.00 57.28 400 LEU A N 1
ATOM 3223 C CA . LEU A 1 400 ? -3.670 12.659 41.059 1.00 57.28 400 LEU A CA 1
ATOM 3224 C C . LEU A 1 400 ? -2.580 12.377 40.013 1.00 57.28 400 LEU A C 1
ATOM 3226 O O . LEU A 1 400 ? -1.719 11.514 40.197 1.00 57.28 400 LEU A O 1
ATOM 3230 N N . SER A 1 401 ? -2.601 13.133 38.916 1.00 64.56 401 SER A N 1
ATOM 3231 C CA . SER A 1 401 ? -1.622 13.011 37.840 1.00 64.56 401 SER A CA 1
ATOM 3232 C C . SER A 1 401 ? -0.270 13.567 38.282 1.00 64.56 401 SER A C 1
ATOM 3234 O O . SER A 1 401 ? -0.049 14.777 38.277 1.00 64.56 401 SER A O 1
ATOM 3236 N N . MET A 1 402 ? 0.651 12.673 38.636 1.00 74.25 402 MET A N 1
ATOM 3237 C CA . MET A 1 402 ? 2.025 13.030 39.001 1.00 74.25 402 MET A CA 1
ATOM 3238 C C . MET A 1 402 ? 2.872 13.428 37.785 1.00 74.25 402 MET A C 1
ATOM 3240 O O . MET A 1 402 ? 3.948 13.981 37.975 1.00 74.25 402 MET A O 1
ATOM 3244 N N . SER A 1 403 ? 2.422 13.140 36.552 1.00 84.31 403 SER A N 1
ATOM 3245 C CA . SER A 1 403 ? 3.138 13.350 35.280 1.00 84.31 403 SER A CA 1
ATOM 3246 C C . SER A 1 403 ? 2.208 13.851 34.165 1.00 84.31 403 SER A C 1
ATOM 3248 O O . SER A 1 403 ? 1.086 13.332 34.070 1.00 84.31 403 SER A O 1
ATOM 3250 N N . PRO A 1 404 ? 2.680 14.735 33.254 1.00 84.50 404 PRO A N 1
ATOM 3251 C CA . PRO A 1 404 ? 1.956 15.101 32.033 1.00 84.50 404 PRO A CA 1
ATOM 3252 C C . PRO A 1 404 ? 1.593 13.895 31.143 1.00 84.50 404 PRO A C 1
ATOM 3254 O O . PRO A 1 404 ? 0.581 13.926 30.447 1.00 84.50 404 PRO A O 1
ATOM 3257 N N . LEU A 1 405 ? 2.345 12.787 31.205 1.00 84.62 405 LEU A N 1
ATOM 3258 C CA . LEU A 1 405 ? 2.059 11.538 30.474 1.00 84.62 405 LEU A CA 1
ATOM 3259 C C . LEU A 1 405 ? 0.885 10.736 31.061 1.00 84.62 405 LEU A C 1
ATOM 3261 O O . LEU A 1 405 ? 0.319 9.856 30.405 1.00 84.62 405 LEU A O 1
ATOM 3265 N N . THR A 1 406 ? 0.529 11.005 32.317 1.00 83.31 406 THR A N 1
ATOM 3266 C CA . THR A 1 406 ? -0.433 10.213 33.102 1.00 83.31 406 THR A CA 1
ATOM 3267 C C . THR A 1 406 ? -1.617 11.049 33.568 1.00 83.31 406 THR A C 1
ATOM 3269 O O . THR A 1 406 ? -2.101 10.894 34.685 1.00 83.31 406 THR A O 1
ATOM 3272 N N . LEU A 1 407 ? -2.102 11.942 32.704 1.00 83.31 407 LEU A N 1
ATOM 3273 C CA . LEU A 1 407 ? -3.318 12.700 32.988 1.00 83.31 407 LEU A CA 1
ATOM 3274 C C . LEU A 1 407 ? -4.536 11.769 33.081 1.00 83.31 407 LEU A C 1
ATOM 3276 O O . LEU A 1 407 ? -4.670 10.809 32.307 1.00 83.31 407 LEU A O 1
ATOM 3280 N N . ASP A 1 408 ? -5.429 12.080 34.015 1.00 84.00 408 ASP A N 1
ATOM 3281 C CA . ASP A 1 408 ? -6.727 11.423 34.153 1.00 84.00 408 ASP A CA 1
ATOM 3282 C C . ASP A 1 408 ? -7.609 11.673 32.911 1.00 84.00 408 ASP A C 1
ATOM 3284 O O . ASP A 1 408 ? -7.457 12.673 32.202 1.00 84.00 408 ASP A O 1
ATOM 3288 N N . ILE A 1 409 ? -8.532 10.749 32.633 1.00 83.56 409 ILE A N 1
ATOM 3289 C CA . ILE A 1 409 ? -9.532 10.851 31.566 1.00 83.56 409 ILE A CA 1
ATOM 3290 C C . ILE A 1 409 ? -10.345 12.138 31.713 1.00 83.56 409 ILE A C 1
ATOM 3292 O O . ILE A 1 409 ? -10.574 12.809 30.705 1.00 83.56 409 ILE A O 1
ATOM 3296 N N . ARG A 1 410 ? -10.721 12.528 32.938 1.00 81.38 410 ARG A N 1
ATOM 3297 C CA . ARG A 1 410 ? -11.486 13.759 33.173 1.00 81.38 410 ARG A CA 1
ATOM 3298 C C . ARG A 1 410 ? -10.726 14.997 32.713 1.00 81.38 410 ARG A C 1
ATOM 3300 O O . ARG A 1 410 ? -11.275 15.852 32.018 1.00 81.38 410 ARG A O 1
ATOM 3307 N N . THR A 1 411 ? -9.447 15.079 33.073 1.00 83.38 411 THR A N 1
ATOM 3308 C CA . THR A 1 411 ? -8.558 16.183 32.689 1.00 83.38 411 THR A CA 1
ATOM 3309 C C . THR A 1 411 ? -8.324 16.201 31.181 1.00 83.38 411 THR A C 1
ATOM 3311 O O . THR A 1 411 ? -8.400 17.265 30.572 1.00 83.38 411 THR A O 1
ATOM 3314 N N . LYS A 1 412 ? -8.136 15.031 30.558 1.00 86.19 412 LYS A N 1
ATOM 3315 C CA . LYS A 1 412 ? -8.022 14.900 29.095 1.00 86.19 412 LYS A CA 1
ATOM 3316 C C . LYS A 1 412 ? -9.279 15.374 28.373 1.00 86.19 412 LYS A C 1
ATOM 3318 O O . LYS A 1 412 ? -9.169 16.102 27.395 1.00 86.19 412 LYS A O 1
ATOM 3323 N N . GLY A 1 413 ? -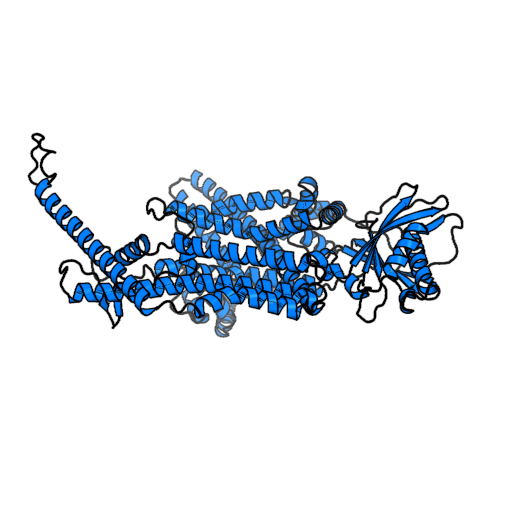10.462 14.997 28.858 1.00 82.56 413 GLY A N 1
ATOM 3324 C CA . GLY A 1 413 ? -11.737 15.438 28.289 1.00 82.56 413 GLY A CA 1
ATOM 3325 C C . GLY A 1 413 ? -11.933 16.948 28.400 1.00 82.56 413 GLY A C 1
ATOM 3326 O O . GLY A 1 413 ? -12.285 17.586 27.414 1.00 82.56 413 GLY A O 1
ATOM 3327 N N . LYS A 1 414 ? -11.622 17.535 29.565 1.00 84.38 414 LYS A N 1
ATOM 3328 C CA . LYS A 1 414 ? -11.690 18.991 29.778 1.00 84.38 414 LYS A CA 1
ATOM 3329 C C . LYS A 1 414 ? -10.731 19.760 28.868 1.00 84.38 414 LYS A C 1
ATOM 3331 O O . LYS A 1 414 ? -11.158 20.693 28.202 1.00 84.38 414 LYS A O 1
ATOM 3336 N N . LEU A 1 415 ? -9.457 19.366 28.822 1.00 85.12 415 LEU A N 1
ATOM 3337 C CA . LEU A 1 415 ? -8.445 20.053 28.010 1.00 85.12 415 LEU A CA 1
ATOM 3338 C C . LEU A 1 415 ? -8.634 19.816 26.505 1.00 85.12 415 LEU A C 1
ATOM 3340 O O . LEU A 1 415 ? -8.271 20.672 25.707 1.00 85.12 415 LEU A O 1
ATOM 3344 N N . GLY A 1 416 ? -9.205 18.675 26.117 1.00 83.06 416 GLY A N 1
ATOM 3345 C CA . GLY A 1 416 ? -9.542 18.357 24.731 1.00 83.06 416 GLY A CA 1
ATOM 3346 C C . GLY A 1 416 ? -10.925 18.839 24.284 1.00 83.06 416 GLY A C 1
ATOM 3347 O O . GLY A 1 416 ? -11.314 18.530 23.160 1.00 83.06 416 GLY A O 1
ATOM 3348 N N . SER A 1 417 ? -11.678 19.542 25.138 1.00 82.94 417 SER A N 1
ATOM 3349 C CA . SER A 1 417 ? -13.032 20.048 24.841 1.00 82.94 417 SER A CA 1
ATOM 3350 C C . SER A 1 417 ? -14.045 18.952 24.468 1.00 82.94 417 SER A C 1
ATOM 3352 O O . SER A 1 417 ? -14.980 19.182 23.703 1.00 82.94 417 SER A O 1
ATOM 3354 N N . VAL A 1 418 ? -13.861 17.736 24.988 1.00 81.44 418 VAL A N 1
ATOM 3355 C CA . VAL A 1 418 ? -14.750 16.592 24.750 1.00 81.44 418 VAL A CA 1
ATOM 3356 C C . VAL A 1 418 ? -15.448 16.233 26.060 1.00 81.44 418 VAL A C 1
ATOM 3358 O O . VAL A 1 418 ? -14.871 15.601 26.948 1.00 81.44 418 VAL A O 1
ATOM 3361 N N . TYR A 1 419 ? -16.706 16.654 26.185 1.00 73.69 419 TYR A N 1
ATOM 3362 C CA . TYR A 1 419 ? -17.523 16.410 27.373 1.00 73.69 419 TYR A CA 1
ATOM 3363 C C . TYR A 1 419 ? -18.013 14.954 27.445 1.00 73.69 419 TYR A C 1
ATOM 3365 O O . TYR A 1 419 ? -18.196 14.283 26.432 1.00 73.69 419 TYR A O 1
ATOM 3373 N N . HIS A 1 420 ? -18.239 14.467 28.669 1.00 73.62 420 HIS A N 1
ATOM 3374 C CA . HIS A 1 420 ? -18.872 13.172 28.963 1.00 73.62 420 HIS A CA 1
ATOM 3375 C C . HIS A 1 420 ? -18.174 11.903 28.426 1.00 73.62 420 HIS A C 1
ATOM 3377 O O . HIS A 1 420 ? -18.830 10.870 28.297 1.00 73.62 420 HIS A O 1
ATOM 3383 N N . ILE A 1 421 ? -16.848 11.915 28.204 1.00 78.19 421 ILE A N 1
ATOM 3384 C CA . ILE A 1 421 ? -16.083 10.700 27.821 1.00 78.19 421 ILE A CA 1
ATOM 3385 C C . ILE A 1 421 ? -16.332 9.540 28.802 1.00 78.19 421 ILE A C 1
ATOM 3387 O O . ILE A 1 421 ? -16.410 8.381 28.405 1.00 78.19 421 ILE A O 1
ATOM 3391 N N . GLU A 1 422 ? -16.475 9.843 30.092 1.00 75.56 422 GLU A N 1
ATOM 3392 C CA . GLU A 1 422 ? -16.679 8.851 31.154 1.00 75.56 422 GLU A CA 1
ATOM 3393 C C . GLU A 1 422 ? -18.011 8.102 31.053 1.00 75.56 422 GLU A C 1
ATOM 3395 O O . GLU A 1 422 ? -18.065 6.933 31.427 1.00 75.56 422 GLU A O 1
ATOM 3400 N N . ARG A 1 423 ? -19.060 8.751 30.525 1.00 76.69 423 ARG A N 1
ATOM 3401 C CA . ARG A 1 423 ? -20.414 8.179 30.421 1.00 76.69 423 ARG A CA 1
ATOM 3402 C C . ARG A 1 423 ? -20.572 7.228 29.235 1.00 76.69 423 ARG A C 1
ATOM 3404 O O . ARG A 1 423 ? -21.564 6.517 29.156 1.00 76.69 423 ARG A O 1
ATOM 3411 N N . GLN A 1 424 ? -19.622 7.227 28.304 1.00 79.75 424 GLN A N 1
ATOM 3412 C CA . GLN A 1 424 ? -19.676 6.390 27.111 1.00 79.75 424 GLN A CA 1
ATOM 3413 C C . GLN A 1 424 ? -18.927 5.073 27.327 1.00 79.75 424 GLN A C 1
ATOM 3415 O O . GLN A 1 424 ? -17.954 5.017 28.080 1.00 79.75 424 GLN A O 1
ATOM 3420 N N . SER A 1 425 ? -19.335 4.026 26.613 1.00 80.44 425 SER A N 1
ATOM 3421 C CA . SER A 1 425 ? -18.672 2.722 26.560 1.00 80.44 425 SER A CA 1
ATOM 3422 C C . SER A 1 425 ? -18.147 2.437 25.148 1.00 80.44 425 SER A C 1
ATOM 3424 O O . SER A 1 425 ? -18.579 3.040 24.168 1.00 80.44 425 SER A O 1
ATOM 3426 N N . GLY A 1 426 ? -17.172 1.537 25.030 1.00 84.00 426 GLY A N 1
ATOM 3427 C CA . GLY A 1 426 ? -16.804 0.904 23.770 1.00 84.00 426 GLY A CA 1
ATOM 3428 C C . GLY A 1 426 ? -16.051 1.788 22.777 1.00 84.00 426 GLY A C 1
ATOM 3429 O O . GLY A 1 426 ? -15.167 2.570 23.138 1.00 84.00 426 GLY A O 1
ATOM 3430 N N . TYR A 1 427 ? -16.404 1.644 21.495 1.00 84.00 427 TYR A N 1
ATOM 3431 C CA . TYR A 1 427 ? -15.835 2.430 20.393 1.00 84.00 427 TYR A CA 1
ATOM 3432 C C . TYR A 1 427 ? -16.071 3.943 20.530 1.00 84.00 427 TYR A C 1
ATOM 3434 O O . TYR A 1 427 ? -15.103 4.675 20.322 1.00 84.00 427 TYR A O 1
ATOM 3442 N N . PRO A 1 428 ? -17.271 4.439 20.920 1.00 84.44 428 PRO A N 1
ATOM 3443 C CA . PRO A 1 428 ? -17.472 5.861 21.208 1.00 84.44 428 PRO A CA 1
ATOM 3444 C C . PRO A 1 428 ? -16.469 6.416 22.225 1.00 84.44 428 PRO A C 1
ATOM 3446 O O . PRO A 1 428 ? -15.826 7.435 21.965 1.00 84.44 428 PRO A O 1
ATOM 3449 N N . LYS A 1 429 ? -16.265 5.702 23.344 1.00 88.19 429 LYS A N 1
ATOM 3450 C CA . LYS A 1 429 ? -15.306 6.099 24.386 1.00 88.19 429 LYS A CA 1
ATOM 3451 C C . LYS A 1 429 ? -13.882 6.165 23.837 1.00 88.19 429 LYS A C 1
ATOM 3453 O O . LYS A 1 429 ? -13.172 7.140 24.073 1.00 88.19 429 LYS A O 1
ATOM 3458 N N . LEU A 1 430 ? -13.471 5.143 23.084 1.00 89.50 430 LEU A N 1
ATOM 3459 C CA . LEU A 1 430 ? -12.141 5.060 22.478 1.00 89.50 430 LEU A CA 1
ATOM 3460 C C . LEU A 1 430 ? -11.892 6.183 21.460 1.00 89.50 430 LEU A C 1
ATOM 3462 O O . LEU A 1 430 ? -10.856 6.843 21.520 1.00 89.50 430 LEU A O 1
ATOM 3466 N N . HIS A 1 431 ? -12.849 6.421 20.560 1.00 90.12 431 HIS A N 1
ATOM 3467 C CA . HIS A 1 431 ? -12.779 7.481 19.554 1.00 90.12 431 HIS A CA 1
ATOM 3468 C C . HIS A 1 431 ? -12.668 8.861 20.208 1.00 90.12 431 HIS A C 1
ATOM 3470 O O . HIS A 1 431 ? -11.784 9.649 19.870 1.00 90.12 431 HIS A O 1
ATOM 3476 N N . ASN A 1 432 ? -13.527 9.139 21.188 1.00 89.38 432 ASN A N 1
ATOM 3477 C CA . ASN A 1 432 ? -13.544 10.422 21.880 1.00 89.38 432 ASN A CA 1
ATOM 3478 C C . ASN A 1 432 ? -12.295 10.642 22.738 1.00 89.38 432 ASN A C 1
ATOM 3480 O O . ASN A 1 432 ? -11.804 11.766 22.807 1.00 89.38 432 ASN A O 1
ATOM 3484 N N . LEU A 1 433 ? -11.714 9.580 23.303 1.00 90.38 433 LEU A N 1
ATOM 3485 C CA . LEU A 1 433 ? -10.429 9.654 23.995 1.00 90.38 433 LEU A CA 1
ATOM 3486 C C . LEU A 1 433 ? -9.264 9.965 23.038 1.00 90.38 433 LEU A C 1
ATOM 3488 O O . LEU A 1 433 ? -8.438 10.820 23.353 1.00 90.38 433 LEU A O 1
ATOM 3492 N N . MET A 1 434 ? -9.201 9.317 21.867 1.00 92.12 434 MET A N 1
ATOM 3493 C CA . MET A 1 434 ? -8.195 9.626 20.837 1.00 92.12 434 MET A CA 1
ATOM 3494 C C . MET A 1 434 ? -8.319 11.069 20.342 1.00 92.12 434 MET A C 1
ATOM 3496 O O . MET A 1 434 ? -7.319 11.770 20.209 1.00 92.12 434 MET A O 1
ATOM 3500 N N . ARG A 1 435 ? -9.551 11.531 20.112 1.00 92.00 435 ARG A N 1
ATOM 3501 C CA . ARG A 1 435 ? -9.837 12.908 19.700 1.00 92.00 435 ARG A CA 1
ATOM 3502 C C . ARG A 1 435 ? -9.426 13.918 20.776 1.00 92.00 435 ARG A C 1
ATOM 3504 O O . ARG A 1 435 ? -8.788 14.917 20.458 1.00 92.00 435 ARG A O 1
ATOM 3511 N N . ALA A 1 436 ? -9.727 13.626 22.042 1.00 90.75 436 ALA A N 1
ATOM 3512 C CA . ALA A 1 436 ? -9.334 14.464 23.170 1.00 90.75 436 ALA A CA 1
ATOM 3513 C C . ALA A 1 436 ? -7.807 14.581 23.306 1.00 90.75 436 ALA A C 1
ATOM 3515 O O . ALA A 1 436 ? -7.317 15.669 23.583 1.00 90.75 436 ALA A O 1
ATOM 3516 N N . HIS A 1 437 ? -7.047 13.504 23.066 1.00 91.94 437 HIS A N 1
ATOM 3517 C CA . HIS A 1 437 ? -5.578 13.551 23.070 1.00 91.94 437 HIS A CA 1
ATOM 3518 C C . HIS A 1 437 ? -5.018 14.559 22.050 1.00 91.94 437 HIS A C 1
ATOM 3520 O O . HIS A 1 437 ? -4.146 15.351 22.402 1.00 91.94 437 HIS A O 1
ATOM 3526 N N . ILE A 1 438 ? -5.547 14.563 20.821 1.00 91.31 438 ILE A N 1
ATOM 3527 C CA . ILE A 1 438 ? -5.100 15.482 19.762 1.00 91.31 438 ILE A CA 1
ATOM 3528 C C . ILE A 1 438 ? -5.448 16.929 20.126 1.00 91.31 438 ILE A C 1
ATOM 3530 O O . ILE A 1 438 ? -4.578 17.795 20.100 1.00 91.31 438 ILE A O 1
ATOM 3534 N N . TYR A 1 439 ? -6.701 17.206 20.501 1.00 90.38 439 TYR A N 1
ATOM 3535 C CA . TYR A 1 439 ? -7.110 18.579 20.822 1.00 90.38 439 TYR A CA 1
ATOM 3536 C C . TYR A 1 439 ? -6.444 19.129 22.075 1.00 90.38 439 TYR A C 1
ATOM 3538 O O . TYR A 1 439 ? -6.154 20.320 22.140 1.00 90.38 439 TYR A O 1
ATOM 3546 N N . MET A 1 440 ? -6.144 18.266 23.043 1.00 91.56 440 MET A N 1
ATOM 3547 C CA . MET A 1 440 ? -5.399 18.658 24.230 1.00 91.56 440 MET A CA 1
ATOM 3548 C C . MET A 1 440 ? -4.009 19.203 23.878 1.00 91.56 440 MET A C 1
ATOM 3550 O O . MET A 1 440 ? -3.587 20.165 24.504 1.00 91.56 440 MET A O 1
ATOM 3554 N N . LEU A 1 441 ? -3.316 18.655 22.871 1.00 90.50 441 LEU A N 1
ATOM 3555 C CA . LEU A 1 441 ? -2.008 19.176 22.443 1.00 90.50 441 LEU A CA 1
ATOM 3556 C C . LEU A 1 441 ? -2.085 20.564 21.801 1.00 90.50 441 LEU A C 1
ATOM 3558 O O . LEU A 1 441 ? -1.138 21.340 21.911 1.00 90.50 441 LEU A O 1
ATOM 3562 N N . ILE A 1 442 ? -3.195 20.866 21.129 1.00 89.06 442 ILE A N 1
ATOM 3563 C CA . ILE A 1 442 ? -3.426 22.168 20.489 1.00 89.06 442 ILE A CA 1
ATOM 3564 C C . ILE A 1 442 ? -3.815 23.218 21.543 1.00 89.06 442 ILE A C 1
ATOM 3566 O O . ILE A 1 442 ? -3.593 24.408 21.346 1.00 89.06 442 ILE A O 1
ATOM 3570 N N . ASN A 1 443 ? -4.359 22.789 22.685 1.00 89.44 443 ASN A N 1
ATOM 3571 C CA . ASN A 1 443 ? -4.806 23.677 23.748 1.00 89.44 443 ASN A CA 1
ATOM 3572 C C . ASN A 1 443 ? -3.617 24.276 24.543 1.00 89.44 443 ASN A C 1
ATOM 3574 O O . ASN A 1 443 ? -2.905 23.533 25.227 1.00 89.44 443 ASN A O 1
ATOM 3578 N N . PRO A 1 444 ? -3.430 25.613 24.567 1.00 88.81 444 PRO A N 1
ATOM 3579 C CA . PRO A 1 444 ? -2.377 26.263 25.357 1.00 88.81 444 PRO A CA 1
ATOM 3580 C C . PRO A 1 444 ? -2.437 25.938 26.858 1.00 88.81 444 PRO A C 1
ATOM 3582 O O . PRO A 1 444 ? -1.404 25.850 27.527 1.00 88.81 444 PRO A O 1
ATOM 3585 N N . SER A 1 445 ? -3.637 25.698 27.402 1.00 89.31 445 SER A N 1
ATOM 3586 C CA . SER A 1 445 ? -3.824 25.349 28.814 1.00 89.31 445 SER A CA 1
ATOM 3587 C C . SER A 1 445 ? -3.167 24.017 29.189 1.00 89.31 445 SER A C 1
ATOM 3589 O O . SER A 1 445 ? -2.745 23.853 30.334 1.00 89.31 445 SER A O 1
ATOM 3591 N N . PHE A 1 446 ? -3.029 23.076 28.247 1.00 89.81 446 PHE A N 1
ATOM 3592 C CA . PHE A 1 446 ? -2.301 21.827 28.486 1.00 89.81 446 PHE A CA 1
ATOM 3593 C C . PHE A 1 446 ? -0.810 22.084 28.722 1.00 89.81 446 PHE A C 1
ATOM 3595 O O . PHE A 1 446 ? -0.241 21.546 29.670 1.00 89.81 446 PHE A O 1
ATOM 3602 N N . TRP A 1 447 ? -0.185 22.935 27.907 1.00 90.31 447 TRP A N 1
ATOM 3603 C CA . TRP A 1 447 ? 1.233 23.268 28.050 1.00 90.31 447 TRP A CA 1
ATOM 3604 C C . TRP A 1 447 ? 1.505 24.046 29.336 1.00 90.31 447 TRP A C 1
ATOM 3606 O O . TRP A 1 447 ? 2.472 23.749 30.036 1.00 90.31 447 TRP A O 1
ATOM 3616 N N . SER A 1 448 ? 0.599 24.954 29.712 1.00 89.94 448 SER A N 1
ATOM 3617 C CA . SER A 1 448 ? 0.648 25.623 31.017 1.00 89.94 448 SER A CA 1
ATOM 3618 C C . SER A 1 448 ? 0.599 24.612 32.172 1.00 89.94 448 SER A C 1
ATOM 3620 O O . SER A 1 448 ? 1.457 24.639 33.056 1.00 89.94 448 SER A O 1
ATOM 3622 N N . LEU A 1 449 ? -0.330 23.648 32.127 1.00 88.19 449 LEU A N 1
ATOM 3623 C CA . LEU A 1 449 ? -0.423 22.579 33.125 1.00 88.19 449 LEU A CA 1
ATOM 3624 C C . LEU A 1 449 ? 0.846 21.713 33.160 1.00 88.19 449 LEU A C 1
ATOM 3626 O O . LEU A 1 449 ? 1.336 21.378 34.239 1.00 88.19 449 LEU A O 1
ATOM 3630 N N . ALA A 1 450 ? 1.395 21.355 31.998 1.00 88.62 450 ALA A N 1
ATOM 3631 C CA . ALA A 1 450 ? 2.607 20.551 31.905 1.00 88.62 450 ALA A CA 1
ATOM 3632 C C . ALA A 1 450 ? 3.803 21.265 32.553 1.00 88.62 450 ALA A C 1
ATOM 3634 O O . ALA A 1 450 ? 4.510 20.655 33.355 1.00 88.62 450 ALA A O 1
ATOM 3635 N N . ILE A 1 451 ? 3.982 22.564 32.284 1.00 88.81 451 ILE A N 1
ATOM 3636 C CA . ILE A 1 451 ? 5.023 23.393 32.908 1.00 88.81 451 ILE A CA 1
ATOM 3637 C C . ILE A 1 451 ? 4.808 23.475 34.423 1.00 88.81 451 ILE A C 1
ATOM 3639 O O . ILE A 1 451 ? 5.746 23.241 35.182 1.00 88.81 451 ILE A O 1
ATOM 3643 N N . GLN A 1 452 ? 3.578 23.719 34.888 1.00 88.94 452 GLN A N 1
ATOM 3644 C CA . GLN A 1 452 ? 3.269 23.769 36.323 1.00 88.94 452 GLN A CA 1
ATOM 3645 C C . GLN A 1 452 ? 3.610 22.459 37.049 1.00 88.94 452 GLN A C 1
ATOM 3647 O O . GLN A 1 452 ? 4.121 22.494 38.171 1.00 88.94 452 GLN A O 1
ATOM 3652 N N . ILE A 1 453 ? 3.364 21.301 36.423 1.00 88.38 453 ILE A N 1
ATOM 3653 C CA . ILE A 1 453 ? 3.746 19.995 36.982 1.00 88.38 453 ILE A CA 1
ATOM 3654 C C . ILE A 1 453 ? 5.272 19.901 37.135 1.00 88.38 453 ILE A C 1
ATOM 3656 O O . ILE A 1 453 ? 5.748 19.464 38.186 1.00 88.38 453 ILE A O 1
ATOM 3660 N N . GLN A 1 454 ? 6.044 20.345 36.138 1.00 89.75 454 GLN A N 1
ATOM 3661 C CA . GLN A 1 454 ? 7.509 20.317 36.221 1.00 89.75 454 GLN A CA 1
ATOM 3662 C C . GLN A 1 454 ? 8.056 21.298 37.261 1.00 89.75 454 GLN A C 1
ATOM 3664 O O . GLN A 1 454 ? 8.938 20.926 38.030 1.00 89.75 454 GLN A O 1
ATOM 3669 N N . VAL A 1 455 ? 7.492 22.506 37.363 1.00 87.31 455 VAL A N 1
ATOM 3670 C CA . VAL A 1 455 ? 7.885 23.501 38.378 1.00 87.31 455 VAL A CA 1
ATOM 3671 C C . VAL A 1 455 ? 7.653 22.965 39.793 1.00 87.31 455 VAL A C 1
ATOM 3673 O O . VAL A 1 455 ? 8.538 23.061 40.642 1.00 87.31 455 VAL A O 1
ATOM 3676 N N . LYS A 1 456 ? 6.502 22.327 40.050 1.00 87.44 456 LYS A N 1
ATOM 3677 C CA . LYS A 1 456 ? 6.217 21.703 41.355 1.00 87.44 456 LYS A CA 1
ATOM 3678 C C . LYS A 1 456 ? 7.209 20.589 41.696 1.00 87.44 456 LYS A C 1
ATOM 3680 O O . LYS A 1 456 ? 7.662 20.500 42.836 1.00 87.44 456 LYS A O 1
ATOM 3685 N N . ARG A 1 457 ? 7.577 19.753 40.719 1.00 85.44 457 ARG A N 1
ATOM 3686 C CA . ARG A 1 457 ? 8.589 18.702 40.912 1.00 85.44 457 ARG A CA 1
ATOM 3687 C C . ARG A 1 457 ? 9.977 19.280 41.163 1.00 85.44 457 ARG A C 1
ATOM 3689 O O . ARG A 1 457 ? 10.665 18.798 42.057 1.00 85.44 457 ARG A O 1
ATOM 3696 N N . TYR A 1 458 ? 10.360 20.321 40.424 1.00 84.56 458 TYR A N 1
ATOM 3697 C CA . TYR A 1 458 ? 11.626 21.023 40.622 1.00 84.56 458 TYR A CA 1
ATOM 3698 C C . TYR A 1 458 ? 11.730 21.585 42.042 1.00 84.56 458 TYR A C 1
ATOM 3700 O O . TYR A 1 458 ? 12.723 21.341 42.722 1.00 84.56 458 TYR A O 1
ATOM 3708 N N . ALA A 1 459 ? 10.676 22.247 42.533 1.00 83.69 459 ALA A N 1
ATOM 3709 C CA . ALA A 1 459 ? 10.626 22.759 43.902 1.00 83.69 459 ALA A CA 1
ATOM 3710 C C . ALA A 1 459 ? 10.800 21.643 44.951 1.00 83.69 459 ALA A C 1
ATOM 3712 O O . ALA A 1 459 ? 11.558 21.804 45.908 1.00 83.69 459 ALA A O 1
ATOM 3713 N N . GLY A 1 460 ? 10.162 20.484 44.743 1.00 81.81 460 GLY A N 1
ATOM 3714 C CA . GLY A 1 460 ? 10.329 19.316 45.611 1.00 81.81 460 GLY A CA 1
ATOM 3715 C C . GLY A 1 460 ? 11.760 18.768 45.608 1.00 81.81 460 GLY A C 1
ATOM 3716 O O . GLY A 1 460 ? 12.339 18.562 46.673 1.00 81.81 460 GLY A O 1
ATOM 3717 N N . VAL A 1 461 ? 12.371 18.600 44.431 1.00 78.88 461 VAL A N 1
ATOM 3718 C CA . VAL A 1 461 ? 13.772 18.157 44.300 1.00 78.88 461 VAL A CA 1
ATOM 3719 C C . VAL A 1 461 ? 14.727 19.156 44.958 1.00 78.88 461 VAL A C 1
ATOM 3721 O O . VAL A 1 461 ? 15.590 18.753 45.736 1.00 78.88 461 VAL A O 1
ATOM 3724 N N . MET A 1 462 ? 14.531 20.456 44.723 1.00 76.50 462 MET A N 1
ATOM 3725 C CA . MET A 1 462 ? 15.365 21.514 45.291 1.00 76.50 462 MET A CA 1
ATOM 3726 C C . MET A 1 462 ? 15.289 21.545 46.822 1.00 76.50 462 MET A C 1
ATOM 3728 O O . MET A 1 462 ? 16.325 21.634 47.476 1.00 76.50 462 MET A O 1
ATOM 3732 N N . SER A 1 463 ? 14.093 21.382 47.404 1.00 78.06 463 SER A N 1
ATOM 3733 C CA . SER A 1 463 ? 13.904 21.320 48.864 1.00 78.06 463 SER A CA 1
ATOM 3734 C C . SER A 1 463 ? 14.599 20.124 49.533 1.00 78.06 463 SER A C 1
ATOM 3736 O O . SER A 1 463 ? 15.028 20.214 50.684 1.00 78.06 463 SER A O 1
ATOM 3738 N N . ASN A 1 464 ? 14.746 19.005 48.815 1.00 73.00 464 ASN A N 1
ATOM 3739 C CA . ASN A 1 464 ? 15.444 17.819 49.313 1.00 73.00 464 ASN A CA 1
ATOM 3740 C C . ASN A 1 464 ? 16.968 17.979 49.231 1.00 73.00 464 ASN A C 1
ATOM 3742 O O . ASN A 1 464 ? 17.684 17.489 50.101 1.00 73.00 464 ASN A O 1
ATOM 3746 N N . ILE A 1 465 ? 17.467 18.689 48.214 1.00 70.88 465 ILE A N 1
ATOM 3747 C CA . ILE A 1 465 ? 18.899 18.957 48.032 1.00 70.88 465 ILE A CA 1
ATOM 3748 C C . ILE A 1 465 ? 19.400 19.987 49.055 1.00 70.88 465 ILE A C 1
ATOM 3750 O O . ILE A 1 465 ? 20.456 19.791 49.652 1.00 70.88 465 ILE A O 1
ATOM 3754 N N . THR A 1 466 ? 18.631 21.044 49.332 1.00 68.69 466 THR A N 1
ATOM 3755 C CA . THR A 1 466 ? 19.020 22.094 50.293 1.00 68.69 466 THR A CA 1
ATOM 3756 C C . THR A 1 466 ? 19.078 21.621 51.751 1.00 68.69 466 THR A C 1
ATOM 3758 O O . THR A 1 466 ? 19.687 22.297 52.578 1.00 68.69 466 THR A O 1
ATOM 3761 N N . ARG A 1 467 ? 18.521 20.445 52.085 1.00 70.38 467 ARG A N 1
ATOM 3762 C CA . ARG A 1 467 ? 18.613 19.837 53.429 1.00 70.38 467 ARG A CA 1
ATOM 3763 C C . ARG A 1 467 ? 19.940 19.117 53.720 1.00 70.38 467 ARG A C 1
ATOM 3765 O O . ARG A 1 467 ? 20.255 18.921 54.891 1.00 70.38 467 ARG A O 1
ATOM 3772 N N . GLY A 1 468 ? 20.734 18.738 52.714 1.00 60.41 468 GLY A N 1
ATOM 3773 C CA . GLY A 1 468 ? 22.083 18.184 52.922 1.00 60.41 468 GLY A CA 1
ATOM 3774 C C . GLY A 1 468 ? 23.122 19.306 52.985 1.00 60.41 468 GLY A C 1
ATOM 3775 O O . GLY A 1 468 ? 23.052 20.208 52.168 1.00 60.41 468 GLY A O 1
ATOM 3776 N N . LYS A 1 469 ? 24.071 19.317 53.936 1.00 56.69 469 LYS A N 1
ATOM 3777 C CA . LYS A 1 469 ? 24.888 20.528 54.198 1.00 56.69 469 LYS A CA 1
ATOM 3778 C C . LYS A 1 469 ? 26.272 20.643 53.537 1.00 56.69 469 LYS A C 1
ATOM 3780 O O . LYS A 1 469 ? 26.812 21.736 53.599 1.00 56.69 469 LYS A O 1
ATOM 3785 N N . VAL A 1 470 ? 26.869 19.630 52.890 1.00 50.16 470 VAL A N 1
ATOM 3786 C CA . VAL A 1 470 ? 28.283 19.778 52.423 1.00 50.16 470 VAL A CA 1
ATOM 3787 C C . VAL A 1 470 ? 28.616 19.171 51.040 1.00 50.16 470 VAL A C 1
ATOM 3789 O O . VAL A 1 470 ? 29.598 19.563 50.427 1.00 50.16 470 VAL A O 1
ATOM 3792 N N . THR A 1 471 ? 27.779 18.314 50.438 1.00 55.03 471 THR A N 1
ATOM 3793 C CA . THR A 1 471 ? 28.038 17.731 49.087 1.00 55.03 471 THR A CA 1
ATOM 3794 C C . THR A 1 471 ? 27.233 18.385 47.951 1.00 55.03 471 THR A C 1
ATOM 3796 O O . THR A 1 471 ? 26.975 17.761 46.923 1.00 55.03 471 THR A O 1
ATOM 3799 N N . ASN A 1 472 ? 26.810 19.641 48.123 1.00 60.88 472 ASN A N 1
ATOM 3800 C CA . ASN A 1 472 ? 25.747 20.236 47.309 1.00 60.88 472 ASN A CA 1
ATOM 3801 C C . ASN A 1 472 ? 26.183 20.802 45.956 1.00 60.88 472 ASN A C 1
ATOM 3803 O O . ASN A 1 472 ? 25.429 20.648 45.009 1.00 60.88 472 ASN A O 1
ATOM 3807 N N . ALA A 1 473 ? 27.363 21.406 45.802 1.00 63.41 473 ALA A N 1
ATOM 3808 C CA . ALA A 1 473 ? 27.704 22.084 44.541 1.00 63.41 473 ALA A CA 1
ATOM 3809 C C . ALA A 1 473 ? 27.834 21.109 43.353 1.00 63.41 473 ALA A C 1
ATOM 3811 O O . ALA A 1 473 ? 27.233 21.323 42.302 1.00 63.41 473 ALA A O 1
ATOM 3812 N N . ILE A 1 474 ? 28.534 19.985 43.548 1.00 64.88 474 ILE A N 1
ATOM 3813 C CA . ILE A 1 474 ? 28.701 18.941 42.521 1.00 64.88 474 ILE A CA 1
ATOM 3814 C C . ILE A 1 474 ? 27.369 18.222 42.253 1.00 64.88 474 ILE A C 1
ATOM 3816 O O . ILE A 1 474 ? 27.009 17.977 41.102 1.00 64.88 474 ILE A O 1
ATOM 3820 N N . LYS A 1 475 ? 26.587 17.933 43.306 1.00 67.44 475 LYS A N 1
ATOM 3821 C CA . LYS A 1 475 ? 25.255 17.322 43.165 1.00 67.44 475 LYS A CA 1
ATOM 3822 C C . LYS A 1 475 ? 24.273 18.244 42.442 1.00 67.44 475 LYS A C 1
ATOM 3824 O O . LYS A 1 475 ? 23.525 17.759 41.606 1.00 67.44 475 LYS A O 1
ATOM 3829 N N . ILE A 1 476 ? 24.299 19.550 42.705 1.00 73.38 476 ILE A N 1
ATOM 3830 C CA . ILE A 1 476 ? 23.478 20.555 42.014 1.00 73.38 476 ILE A CA 1
ATOM 3831 C C . ILE A 1 476 ? 23.916 20.686 40.547 1.00 73.38 476 ILE A C 1
ATOM 3833 O O . ILE A 1 476 ? 23.062 20.663 39.660 1.00 73.38 476 ILE A O 1
ATOM 3837 N N . GLY A 1 477 ? 25.229 20.735 40.287 1.00 75.81 477 GLY A N 1
ATOM 3838 C CA . GLY A 1 477 ? 25.795 20.843 38.939 1.00 75.81 477 GLY A CA 1
ATOM 3839 C C . GLY A 1 477 ? 25.430 19.682 38.008 1.00 75.81 477 GLY A C 1
ATOM 3840 O O . GLY A 1 477 ? 25.248 19.904 36.817 1.00 75.81 477 GLY A O 1
ATOM 3841 N N . ILE A 1 478 ? 25.254 18.464 38.537 1.00 79.19 478 ILE A N 1
ATOM 3842 C CA . ILE A 1 478 ? 24.844 17.280 37.755 1.00 79.19 478 ILE A CA 1
ATOM 3843 C C . ILE A 1 478 ? 23.318 17.080 37.769 1.00 79.19 478 ILE A C 1
ATOM 3845 O O . ILE A 1 478 ? 22.728 16.717 36.748 1.00 79.19 478 ILE A O 1
ATOM 3849 N N . ALA A 1 479 ? 22.648 17.326 38.900 1.00 78.69 479 ALA A N 1
ATOM 3850 C CA . ALA A 1 479 ? 21.216 17.062 39.038 1.00 78.69 479 ALA A CA 1
ATOM 3851 C C . ALA A 1 479 ? 20.344 18.015 38.209 1.00 78.69 479 ALA A C 1
ATOM 3853 O O . ALA A 1 479 ? 19.322 17.576 37.686 1.00 78.69 479 ALA A O 1
ATOM 3854 N N . ILE A 1 480 ? 20.731 19.289 38.059 1.00 82.81 480 ILE A N 1
ATOM 3855 C CA . ILE A 1 480 ? 19.948 20.262 37.279 1.00 82.81 480 ILE A CA 1
ATOM 3856 C C . ILE A 1 480 ? 19.928 19.900 35.781 1.00 82.81 480 ILE A C 1
ATOM 3858 O O . ILE A 1 480 ? 18.827 19.747 35.245 1.00 82.81 480 ILE A O 1
ATOM 3862 N N . PRO A 1 481 ? 21.072 19.688 35.094 1.00 86.81 481 PRO A N 1
ATOM 3863 C CA . PRO A 1 481 ? 21.067 19.259 33.693 1.00 86.81 481 PRO A CA 1
ATOM 3864 C C . PRO A 1 481 ? 20.319 17.941 33.481 1.00 86.81 481 PRO A C 1
ATOM 3866 O O . PRO A 1 481 ? 19.559 17.806 32.523 1.00 86.81 481 PRO A O 1
ATOM 3869 N N . TYR A 1 482 ? 20.475 16.986 34.402 1.00 85.12 482 TYR A N 1
ATOM 3870 C CA . TYR A 1 482 ? 19.772 15.707 34.337 1.00 85.12 482 TYR A CA 1
ATOM 3871 C C . TYR A 1 482 ? 18.252 15.863 34.503 1.00 85.12 482 TYR A C 1
ATOM 3873 O O . TYR A 1 482 ? 17.481 15.247 33.768 1.00 85.12 482 TYR A O 1
ATOM 3881 N N . PHE A 1 483 ? 17.799 16.732 35.413 1.00 87.00 483 PHE A N 1
ATOM 3882 C CA . PHE A 1 483 ? 16.382 17.057 35.570 1.00 87.00 483 PHE A CA 1
ATOM 3883 C C . PHE A 1 483 ? 15.816 17.731 34.315 1.00 87.00 483 PHE A C 1
ATOM 3885 O O . PHE A 1 483 ? 14.760 17.324 33.836 1.00 87.00 483 PHE A O 1
ATOM 3892 N N . ILE A 1 484 ? 16.536 18.695 33.728 1.00 88.19 484 ILE A N 1
ATOM 3893 C CA . ILE A 1 484 ? 16.142 19.341 32.465 1.00 88.19 484 ILE A CA 1
ATOM 3894 C C . ILE A 1 484 ? 16.036 18.300 31.342 1.00 88.19 484 ILE A C 1
ATOM 3896 O O . ILE A 1 484 ? 15.057 18.307 30.592 1.00 88.19 484 ILE A O 1
ATOM 3900 N N . LEU A 1 485 ? 16.985 17.364 31.247 1.00 90.19 485 LEU A N 1
ATOM 3901 C CA . LEU A 1 485 ? 16.938 16.269 30.278 1.00 90.19 485 LEU A CA 1
ATOM 3902 C C . LEU A 1 485 ? 15.710 15.366 30.496 1.00 90.19 485 LEU A C 1
ATOM 3904 O O . LEU A 1 485 ? 15.015 15.027 29.539 1.00 90.19 485 LEU A O 1
ATOM 3908 N N . ILE A 1 486 ? 15.374 15.013 31.740 1.00 88.88 486 ILE A N 1
ATOM 3909 C CA . ILE A 1 486 ? 14.159 14.236 32.047 1.00 88.88 486 ILE A CA 1
ATOM 3910 C C . ILE A 1 486 ? 12.891 15.021 31.688 1.00 88.88 486 ILE A C 1
ATOM 3912 O O . ILE A 1 486 ? 11.979 14.469 31.078 1.00 88.88 486 ILE A O 1
ATOM 3916 N N . CYS A 1 487 ? 12.811 16.308 32.024 1.00 88.19 487 CYS A N 1
ATOM 3917 C CA . CYS A 1 487 ? 11.634 17.121 31.722 1.00 88.19 487 CYS A CA 1
ATOM 3918 C C . CYS A 1 487 ? 11.440 17.307 30.214 1.00 88.19 487 CYS A C 1
ATOM 3920 O O . CYS A 1 487 ? 10.327 17.151 29.715 1.00 88.19 487 CYS A O 1
ATOM 3922 N N . THR A 1 488 ? 12.512 17.608 29.478 1.00 89.19 488 THR A N 1
ATOM 3923 C CA . THR A 1 488 ? 12.469 17.752 28.014 1.00 89.19 488 THR A CA 1
ATOM 3924 C C . THR A 1 488 ? 12.097 16.434 27.341 1.00 89.19 488 THR A C 1
ATOM 3926 O O . THR A 1 488 ? 11.222 16.419 26.475 1.00 89.19 488 THR A O 1
ATOM 3929 N N . THR A 1 489 ? 12.664 15.309 27.789 1.00 90.06 489 THR A N 1
ATOM 3930 C CA . THR A 1 489 ? 12.291 13.980 27.281 1.00 90.06 489 THR A CA 1
ATOM 3931 C C . THR A 1 489 ? 10.850 13.603 27.631 1.00 90.06 489 THR A C 1
ATOM 3933 O O . THR A 1 489 ? 10.150 13.067 26.779 1.00 90.06 489 THR A O 1
ATOM 3936 N N . GLU A 1 490 ? 10.346 13.923 28.825 1.00 90.94 490 GLU A N 1
ATOM 3937 C CA . GLU A 1 490 ? 8.952 13.667 29.213 1.00 90.94 490 GLU A CA 1
ATOM 3938 C C . GLU A 1 490 ? 7.956 14.522 28.416 1.00 90.94 490 GLU A C 1
ATOM 3940 O O . GLU A 1 490 ? 6.906 14.019 28.002 1.00 90.94 490 GLU A O 1
ATOM 3945 N N . LEU A 1 491 ? 8.276 15.795 28.160 1.00 90.50 491 LEU A N 1
ATOM 3946 C CA . LEU A 1 491 ? 7.470 16.676 27.307 1.00 90.50 491 LEU A CA 1
ATOM 3947 C C . LEU A 1 491 ? 7.464 16.184 25.857 1.00 90.50 491 LEU A C 1
ATOM 3949 O O . LEU A 1 491 ? 6.398 16.092 25.247 1.00 90.50 491 LEU A O 1
ATOM 3953 N N . PHE A 1 492 ? 8.620 15.779 25.331 1.00 90.44 492 PHE A N 1
ATOM 3954 C CA . PHE A 1 492 ? 8.728 15.188 23.998 1.00 90.44 492 PHE A CA 1
ATOM 3955 C C . PHE A 1 492 ? 7.958 13.862 23.889 1.00 90.44 492 PHE A C 1
ATOM 3957 O O . PHE A 1 492 ? 7.206 13.639 22.940 1.00 90.44 492 PHE A O 1
ATOM 3964 N N . LEU A 1 493 ? 8.056 12.994 24.900 1.00 89.88 493 LEU A N 1
ATOM 3965 C CA . LEU A 1 493 ? 7.260 11.769 24.979 1.00 89.88 493 LEU A CA 1
ATOM 3966 C C . LEU A 1 493 ? 5.763 12.069 25.085 1.00 89.88 493 LEU A C 1
ATOM 3968 O O . LEU A 1 493 ? 4.964 11.321 24.527 1.00 89.88 493 LEU A O 1
ATOM 3972 N N . SER A 1 494 ? 5.374 13.152 25.764 1.00 89.81 494 SER A N 1
ATOM 3973 C CA . SER A 1 494 ? 3.975 13.587 25.856 1.00 89.81 494 SER A CA 1
ATOM 3974 C C . SER A 1 494 ? 3.458 14.040 24.498 1.00 89.81 494 SER A C 1
ATOM 3976 O O . SER A 1 494 ? 2.378 13.610 24.094 1.00 89.81 494 SER A O 1
ATOM 3978 N N . LEU A 1 495 ? 4.256 14.814 23.756 1.00 91.75 495 LEU A N 1
ATOM 3979 C CA . LEU A 1 495 ? 3.962 15.189 22.376 1.00 91.75 495 LEU A CA 1
ATOM 3980 C C . LEU A 1 495 ? 3.716 13.938 21.523 1.00 91.75 495 LEU A C 1
ATOM 3982 O O . LEU A 1 495 ? 2.658 13.816 20.915 1.00 91.75 495 LEU A O 1
ATOM 3986 N N . ILE A 1 496 ? 4.634 12.967 21.529 1.00 89.88 496 ILE A N 1
ATOM 3987 C CA . ILE A 1 496 ? 4.503 11.726 20.745 1.00 89.88 496 ILE A CA 1
ATOM 3988 C C . ILE A 1 496 ? 3.281 10.904 21.186 1.00 89.88 496 ILE A C 1
ATOM 3990 O O . ILE A 1 496 ? 2.503 10.439 20.354 1.00 89.88 496 ILE A O 1
ATOM 3994 N N . TYR A 1 497 ? 3.097 10.712 22.493 1.00 90.25 497 TYR A N 1
ATOM 3995 C CA . TYR A 1 497 ? 2.036 9.869 23.045 1.00 90.25 497 TYR A CA 1
ATOM 3996 C C . TYR A 1 497 ? 0.632 10.423 22.770 1.00 90.25 497 TYR A C 1
ATOM 3998 O O . TYR A 1 497 ? -0.293 9.649 22.508 1.00 90.25 497 TYR A O 1
ATOM 4006 N N . TYR A 1 498 ? 0.460 11.744 22.838 1.00 90.62 498 TYR A N 1
ATOM 4007 C CA . TYR A 1 498 ? -0.830 12.388 22.597 1.00 90.62 498 TYR A CA 1
ATOM 4008 C C . TYR A 1 498 ? -1.079 12.706 21.114 1.00 90.62 498 TYR A C 1
ATOM 4010 O O . TYR A 1 498 ? -2.237 12.747 20.707 1.00 90.62 498 TYR A O 1
ATOM 4018 N N . SER A 1 499 ? -0.033 12.865 20.291 1.00 89.06 499 SER A N 1
ATOM 4019 C CA . SER A 1 499 ? -0.182 13.192 18.861 1.00 89.06 499 SER A CA 1
ATOM 4020 C C . SER A 1 499 ? -0.519 11.988 17.992 1.00 89.06 499 SER A C 1
ATOM 4022 O O . SER A 1 499 ? -1.153 12.166 16.957 1.00 89.06 499 SER A O 1
ATOM 4024 N N . LEU A 1 500 ? -0.123 10.775 18.396 1.00 90.81 500 LEU A N 1
ATOM 4025 C CA . LEU A 1 500 ? -0.262 9.566 17.582 1.00 90.81 500 LEU A CA 1
ATOM 4026 C C . LEU A 1 500 ? -1.366 8.636 18.133 1.00 90.81 500 LEU A C 1
ATOM 4028 O O . LEU A 1 500 ? -1.113 7.872 19.074 1.00 90.81 500 LEU A O 1
ATOM 4032 N N . PRO A 1 501 ? -2.577 8.613 17.530 1.00 91.38 501 PRO A N 1
ATOM 4033 C CA . PRO A 1 501 ? -3.687 7.747 17.950 1.00 91.38 501 PRO A CA 1
ATOM 4034 C C . PRO A 1 501 ? -3.322 6.265 18.009 1.00 91.38 501 PRO A C 1
ATOM 4036 O O . PRO A 1 501 ? -3.823 5.529 18.863 1.00 91.38 501 PRO A O 1
ATOM 4039 N N . ILE A 1 502 ? -2.415 5.832 17.132 1.00 89.31 502 ILE A N 1
ATOM 4040 C CA . ILE A 1 502 ? -1.917 4.462 17.096 1.00 89.31 502 ILE A CA 1
ATOM 4041 C C . ILE A 1 502 ? -1.286 4.023 18.415 1.00 89.31 502 ILE A C 1
ATOM 4043 O O . ILE A 1 502 ? -1.564 2.921 18.883 1.00 89.31 502 ILE A O 1
ATOM 4047 N N . ILE A 1 503 ? -0.541 4.895 19.096 1.00 89.31 503 ILE A N 1
ATOM 4048 C CA . ILE A 1 503 ? 0.077 4.555 20.382 1.00 89.31 503 ILE A CA 1
ATOM 4049 C C . ILE A 1 503 ? -1.000 4.282 21.435 1.00 89.31 503 ILE A C 1
ATOM 4051 O O . ILE A 1 503 ? -0.907 3.302 22.180 1.00 89.31 503 ILE A O 1
ATOM 4055 N N . LEU A 1 504 ? -2.048 5.110 21.477 1.00 89.12 504 LEU A N 1
ATOM 4056 C CA . LEU A 1 504 ? -3.174 4.906 22.385 1.00 89.12 504 LEU A CA 1
ATOM 4057 C C . LEU A 1 504 ? -3.930 3.611 22.055 1.00 89.12 504 LEU A C 1
ATOM 4059 O O . LEU A 1 504 ? -4.225 2.834 22.965 1.00 89.12 504 LEU A O 1
ATOM 4063 N N . PHE A 1 505 ? -4.201 3.357 20.772 1.00 89.12 505 PHE A N 1
ATOM 4064 C CA . PHE A 1 505 ? -4.861 2.134 20.313 1.00 89.12 505 PHE A CA 1
ATOM 4065 C C . PHE A 1 505 ? -4.100 0.878 20.760 1.00 89.12 505 PHE A C 1
ATOM 4067 O O . PHE A 1 505 ? -4.688 -0.032 21.351 1.00 89.12 505 PHE A O 1
ATOM 4074 N N . PHE A 1 506 ? -2.779 0.854 20.562 1.00 86.00 506 PHE A N 1
ATOM 4075 C CA . PHE A 1 506 ? -1.935 -0.264 20.981 1.00 86.00 506 PHE A CA 1
ATOM 4076 C C . PHE A 1 506 ? -1.866 -0.409 22.491 1.00 86.00 506 PHE A C 1
ATOM 4078 O O . PHE A 1 506 ? -2.014 -1.518 23.000 1.00 86.00 506 PHE A O 1
ATOM 4085 N N . LYS A 1 507 ? -1.716 0.694 23.229 1.00 87.50 507 LYS A N 1
ATOM 4086 C CA . LYS A 1 507 ? -1.707 0.665 24.695 1.00 87.50 507 LYS A CA 1
ATOM 4087 C C . LYS A 1 507 ? -2.996 0.064 25.256 1.00 87.50 507 LYS A C 1
ATOM 4089 O O . LYS A 1 507 ? -2.935 -0.757 26.170 1.00 87.50 507 LYS A O 1
ATOM 4094 N N . ILE A 1 508 ? -4.148 0.446 24.706 1.00 89.19 508 ILE A N 1
ATOM 4095 C CA . ILE A 1 508 ? -5.455 -0.080 25.119 1.00 89.19 508 ILE A CA 1
ATOM 4096 C C . ILE A 1 508 ? -5.586 -1.551 24.728 1.00 89.19 508 ILE A C 1
ATOM 4098 O O . ILE A 1 508 ? -6.013 -2.353 25.554 1.00 89.19 508 ILE A O 1
ATOM 4102 N N . THR A 1 509 ? -5.157 -1.932 23.526 1.00 86.81 509 THR A N 1
ATOM 4103 C CA . THR A 1 509 ? -5.194 -3.326 23.058 1.00 86.81 509 THR A CA 1
ATOM 4104 C C . THR A 1 509 ? -4.331 -4.237 23.935 1.00 86.81 509 THR A C 1
ATOM 4106 O O . THR A 1 509 ? -4.831 -5.227 24.466 1.00 86.81 509 THR A O 1
ATOM 4109 N N . ILE A 1 510 ? -3.070 -3.864 24.185 1.00 86.69 510 ILE A N 1
ATOM 4110 C CA . ILE A 1 510 ? -2.146 -4.602 25.063 1.00 86.69 510 ILE A CA 1
ATOM 4111 C C . ILE A 1 510 ? -2.730 -4.722 26.473 1.00 86.69 510 ILE A C 1
ATOM 4113 O O . ILE A 1 510 ? -2.758 -5.811 27.044 1.00 86.69 510 ILE A O 1
ATOM 4117 N N . ARG A 1 511 ? -3.246 -3.621 27.035 1.00 87.81 511 ARG A N 1
ATOM 4118 C CA . ARG A 1 511 ? -3.855 -3.626 28.372 1.00 87.81 511 ARG A CA 1
ATOM 4119 C C . ARG A 1 511 ? -5.105 -4.506 28.440 1.00 87.81 511 ARG A C 1
ATOM 4121 O O . ARG A 1 511 ? -5.309 -5.183 29.445 1.00 87.81 511 ARG A O 1
ATOM 4128 N N . SER A 1 512 ? -5.915 -4.523 27.384 1.00 88.00 512 SER A N 1
ATOM 4129 C CA . SER A 1 512 ? -7.112 -5.368 27.288 1.00 88.00 512 SER A CA 1
ATOM 4130 C C . SER A 1 512 ? -6.745 -6.852 27.320 1.00 88.00 512 SER A C 1
ATOM 4132 O O . SER A 1 512 ? -7.322 -7.606 28.106 1.00 88.00 512 SER A O 1
ATOM 4134 N N . TYR A 1 513 ? -5.736 -7.257 26.538 1.00 86.62 513 TYR A N 1
ATOM 4135 C CA . TYR A 1 513 ? -5.208 -8.622 26.568 1.00 86.62 513 TYR A CA 1
ATOM 4136 C C . TYR A 1 513 ? -4.583 -8.966 27.919 1.00 86.62 513 TYR A C 1
ATOM 4138 O O . TYR A 1 513 ? -4.897 -10.016 28.471 1.00 86.62 513 TYR A O 1
ATOM 4146 N N . TYR A 1 514 ? -3.791 -8.060 28.503 1.00 86.19 514 TYR A N 1
ATOM 4147 C CA . TYR A 1 514 ? -3.202 -8.259 29.829 1.00 86.19 514 TYR A CA 1
ATOM 4148 C C . TYR A 1 514 ? -4.258 -8.556 30.893 1.00 86.19 514 TYR A C 1
ATOM 4150 O O . TYR A 1 514 ? -4.147 -9.535 31.627 1.00 86.19 514 TYR A O 1
ATOM 4158 N N . ILE A 1 515 ? -5.310 -7.738 30.963 1.00 86.12 515 ILE A N 1
ATOM 4159 C CA . ILE A 1 515 ? -6.387 -7.917 31.941 1.00 86.12 515 ILE A CA 1
ATOM 4160 C C . ILE A 1 515 ? -7.166 -9.207 31.659 1.00 86.12 515 ILE A C 1
ATOM 4162 O O . ILE A 1 515 ? -7.532 -9.911 32.601 1.00 86.12 515 ILE A O 1
ATOM 4166 N N . GLY A 1 516 ? -7.398 -9.539 30.385 1.00 82.44 516 GLY A N 1
ATOM 4167 C CA . GLY A 1 516 ? -8.042 -10.791 29.982 1.00 82.44 516 GLY A CA 1
ATOM 4168 C C . GLY A 1 516 ? -7.265 -12.029 30.436 1.00 82.44 516 GLY A C 1
ATOM 4169 O O . GLY A 1 516 ? -7.836 -12.918 31.071 1.00 82.44 516 GLY A O 1
ATOM 4170 N N . ILE A 1 517 ? -5.954 -12.053 30.187 1.00 83.12 517 ILE A N 1
ATOM 4171 C CA . ILE A 1 517 ? -5.074 -13.148 30.608 1.00 83.12 517 ILE A CA 1
ATOM 4172 C C . ILE A 1 517 ? -4.974 -13.177 32.138 1.00 83.12 517 ILE A C 1
ATOM 4174 O O . ILE A 1 517 ? -5.159 -14.227 32.743 1.00 83.12 517 ILE A O 1
ATOM 4178 N N . LYS A 1 518 ? -4.765 -12.032 32.801 1.00 83.81 518 LYS A N 1
ATOM 4179 C CA . LYS A 1 518 ? -4.666 -11.962 34.269 1.00 83.81 518 LYS A CA 1
ATOM 4180 C C . LYS A 1 518 ? -5.896 -12.548 34.964 1.00 83.81 518 LYS A C 1
ATOM 4182 O O . LYS A 1 518 ? -5.733 -13.280 35.928 1.00 83.81 518 LYS A O 1
ATOM 4187 N N . ARG A 1 519 ? -7.108 -12.254 34.478 1.00 81.50 519 ARG A N 1
ATOM 4188 C CA . ARG A 1 519 ? -8.354 -12.822 35.029 1.00 81.50 519 ARG A CA 1
ATOM 4189 C C . ARG A 1 519 ? -8.479 -14.325 34.793 1.00 81.50 519 ARG A C 1
ATOM 4191 O O . ARG A 1 519 ? -8.995 -15.027 35.646 1.00 81.50 519 ARG A O 1
ATOM 4198 N N . SER A 1 520 ? -8.005 -14.815 33.651 1.00 80.69 520 SER A N 1
ATOM 4199 C CA . SER A 1 520 ? -8.072 -16.248 33.332 1.00 80.69 520 SER A CA 1
ATOM 4200 C C . SER A 1 520 ? -7.134 -17.073 34.221 1.00 80.69 520 SER A C 1
ATOM 4202 O O . SER A 1 520 ? -7.433 -18.217 34.537 1.00 80.69 520 SER A O 1
ATOM 4204 N N . PHE A 1 521 ? -6.022 -16.475 34.661 1.00 79.50 521 PHE A N 1
ATOM 4205 C CA . PHE A 1 521 ? -4.995 -17.140 35.465 1.00 79.50 521 PHE A CA 1
ATOM 4206 C C . PHE A 1 521 ? -4.968 -16.703 36.940 1.00 79.50 521 PHE A C 1
ATOM 4208 O O . PHE A 1 521 ? -4.129 -17.188 37.694 1.00 79.50 521 PHE A O 1
ATOM 4215 N N . SER A 1 522 ? -5.875 -15.826 37.392 1.00 75.94 522 SER A N 1
ATOM 4216 C CA . SER A 1 522 ? -5.876 -15.321 38.778 1.00 75.94 522 SER A CA 1
ATOM 4217 C C . SER A 1 522 ? -6.192 -16.384 39.827 1.00 75.94 522 SER A C 1
ATOM 4219 O O . SER A 1 522 ? -5.866 -16.188 40.992 1.00 75.94 522 SER A O 1
ATOM 4221 N N . HIS A 1 523 ? -6.817 -17.489 39.420 1.00 78.88 523 HIS A N 1
ATOM 4222 C CA . HIS A 1 523 ? -7.189 -18.600 40.298 1.00 78.88 523 HIS A CA 1
ATOM 4223 C C . HIS A 1 523 ? -6.107 -19.686 40.406 1.00 78.88 523 HIS A C 1
ATOM 4225 O O . HIS A 1 523 ? -6.246 -20.606 41.204 1.00 78.88 523 HIS A O 1
ATOM 4231 N N . LEU A 1 524 ? -5.033 -19.598 39.614 1.00 74.06 524 LEU A N 1
ATOM 4232 C CA . LEU A 1 524 ? -3.951 -20.581 39.615 1.00 74.06 524 LEU A CA 1
ATOM 4233 C C . LEU A 1 524 ? -2.831 -20.149 40.575 1.00 74.06 524 LEU A C 1
ATOM 4235 O O . LEU A 1 524 ? -2.535 -18.961 40.712 1.00 74.06 524 LEU A O 1
ATOM 4239 N N . GLY A 1 525 ? -2.205 -21.127 41.240 1.00 80.00 525 GLY A N 1
ATOM 4240 C CA . GLY A 1 525 ? -1.117 -20.915 42.203 1.00 80.00 525 GLY A CA 1
ATOM 4241 C C . GLY A 1 525 ? 0.178 -20.356 41.588 1.00 80.00 525 GLY A C 1
ATOM 4242 O O . GLY A 1 525 ? 0.203 -19.784 40.499 1.00 80.00 525 GLY A O 1
ATOM 4243 N N . THR A 1 526 ? 1.307 -20.525 42.277 1.00 79.19 526 THR A N 1
ATOM 4244 C CA . THR A 1 526 ? 2.626 -20.003 41.862 1.00 79.19 526 THR A CA 1
ATOM 4245 C C . THR A 1 526 ? 3.062 -20.470 40.468 1.00 79.19 526 THR A C 1
ATOM 4247 O O . THR A 1 526 ? 3.604 -19.668 39.708 1.00 79.19 526 THR A O 1
ATOM 4250 N N . SER A 1 527 ? 2.755 -21.712 40.082 1.00 77.19 527 SER A N 1
ATOM 4251 C CA . SER A 1 527 ? 2.992 -22.236 38.725 1.00 77.19 527 SER A CA 1
ATOM 4252 C C . SER A 1 527 ? 2.172 -21.499 37.656 1.00 77.19 527 SER A C 1
ATOM 4254 O O . SER A 1 527 ? 2.685 -21.177 36.584 1.00 77.19 527 SER A O 1
ATOM 4256 N N . GLY A 1 528 ? 0.932 -21.119 37.976 1.00 79.25 528 GLY A N 1
ATOM 4257 C CA . GLY A 1 528 ? 0.074 -20.301 37.116 1.00 79.25 528 GLY A CA 1
ATOM 4258 C C . GLY A 1 528 ? 0.626 -18.901 36.856 1.00 79.25 528 GLY A C 1
ATOM 4259 O O . GLY A 1 528 ? 0.434 -18.364 35.767 1.00 79.25 528 GLY A O 1
ATOM 4260 N N . LYS A 1 529 ? 1.377 -18.324 37.806 1.00 80.88 529 LYS A N 1
ATOM 4261 C CA . LYS A 1 529 ? 2.043 -17.023 37.617 1.00 80.88 529 LYS A CA 1
ATOM 4262 C C . LYS A 1 529 ? 3.146 -17.098 36.557 1.00 80.88 529 LYS A C 1
ATOM 4264 O O . LYS A 1 529 ? 3.245 -16.194 35.734 1.00 80.88 529 LYS A O 1
ATOM 4269 N N . VAL A 1 530 ? 3.936 -18.174 36.525 1.00 84.19 530 VAL A N 1
ATOM 4270 C CA . VAL A 1 530 ? 4.992 -18.366 35.509 1.00 84.19 530 VAL A CA 1
ATOM 4271 C C . VAL A 1 530 ? 4.383 -18.535 34.112 1.00 84.19 530 VAL A C 1
ATOM 4273 O O . VAL A 1 530 ? 4.819 -17.892 33.153 1.00 84.19 530 VAL A O 1
ATOM 4276 N N . VAL A 1 531 ? 3.312 -19.328 34.000 1.00 83.75 531 VAL A N 1
ATOM 4277 C CA . VAL A 1 531 ? 2.546 -19.479 32.750 1.00 83.75 531 VAL A CA 1
ATOM 4278 C C . VAL A 1 531 ? 1.914 -18.147 32.325 1.00 83.75 531 VAL A C 1
ATOM 4280 O O . VAL A 1 531 ? 1.957 -17.782 31.154 1.00 83.75 531 VAL A O 1
ATOM 4283 N N . HIS A 1 532 ? 1.404 -17.360 33.274 1.00 84.12 532 HIS A N 1
ATOM 4284 C CA . HIS A 1 532 ? 0.879 -16.024 33.004 1.00 84.12 532 HIS A CA 1
ATOM 4285 C C . HIS A 1 532 ? 1.945 -15.089 32.413 1.00 84.12 532 HIS A C 1
ATOM 4287 O O . HIS A 1 532 ? 1.700 -14.465 31.380 1.00 84.12 532 HIS A O 1
ATOM 4293 N N . TYR A 1 533 ? 3.127 -14.994 33.033 1.00 84.75 533 TYR A N 1
ATOM 4294 C CA . TYR A 1 533 ? 4.198 -14.117 32.548 1.00 84.75 533 TYR A CA 1
ATOM 4295 C C . TYR A 1 533 ? 4.728 -14.544 31.174 1.00 84.75 533 TYR A C 1
ATOM 4297 O O . TYR A 1 533 ? 4.923 -13.690 30.309 1.00 84.75 533 TYR A O 1
ATOM 4305 N N . SER A 1 534 ? 4.903 -15.847 30.939 1.00 86.38 534 SER A N 1
ATOM 4306 C CA . SER A 1 534 ? 5.335 -16.358 29.630 1.00 86.38 534 SER A CA 1
ATOM 4307 C C . SER A 1 534 ? 4.297 -16.084 28.537 1.00 86.38 534 SER A C 1
ATOM 4309 O O . SER A 1 534 ? 4.637 -15.501 27.507 1.00 86.38 534 SER A O 1
ATOM 4311 N N . LEU A 1 535 ? 3.016 -16.382 28.782 1.00 86.62 535 LEU A N 1
ATOM 4312 C CA . LEU A 1 535 ? 1.934 -16.095 27.835 1.00 86.62 535 LEU A CA 1
ATOM 4313 C C . LEU A 1 535 ? 1.802 -14.592 27.549 1.00 86.62 535 LEU A C 1
ATOM 4315 O O . LEU A 1 535 ? 1.509 -14.191 26.422 1.00 86.62 535 LEU A O 1
ATOM 4319 N N . MET A 1 536 ? 2.059 -13.748 28.549 1.00 85.75 536 MET A N 1
ATOM 4320 C CA . MET A 1 536 ? 2.083 -12.295 28.394 1.00 85.75 536 MET A CA 1
ATOM 4321 C C . MET A 1 536 ? 3.192 -11.814 27.460 1.00 85.75 536 MET A C 1
ATOM 4323 O O . MET A 1 536 ? 2.927 -10.993 26.580 1.00 85.75 536 MET A O 1
ATOM 4327 N N . ILE A 1 537 ? 4.412 -12.332 27.623 1.00 88.25 537 ILE A N 1
ATOM 4328 C CA . ILE A 1 537 ? 5.547 -12.005 26.749 1.00 88.25 537 ILE A CA 1
ATOM 4329 C C . ILE A 1 537 ? 5.251 -12.459 25.317 1.00 88.25 537 ILE A C 1
ATOM 4331 O O . ILE A 1 537 ? 5.432 -11.682 24.380 1.00 88.25 537 ILE A O 1
ATOM 4335 N N . VAL A 1 538 ? 4.721 -13.673 25.149 1.00 89.19 538 VAL A N 1
ATOM 4336 C CA . VAL A 1 538 ? 4.341 -14.217 23.83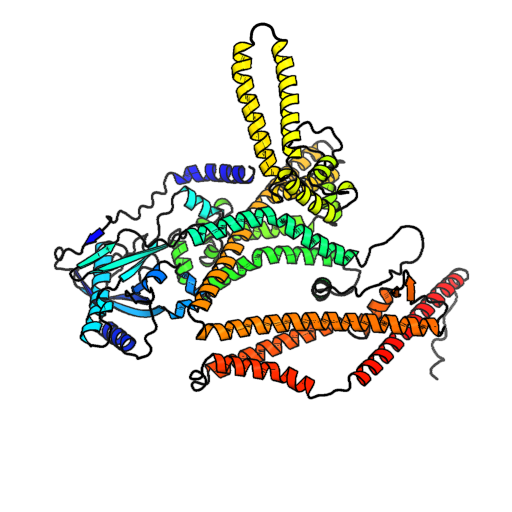6 1.00 89.19 538 VAL A CA 1
ATOM 4337 C C . VAL A 1 538 ? 3.252 -13.366 23.180 1.00 89.19 538 VAL A C 1
ATOM 4339 O O . VAL A 1 538 ? 3.389 -12.975 22.024 1.00 89.19 538 VAL A O 1
ATOM 4342 N N . THR A 1 539 ? 2.198 -13.001 23.914 1.00 86.75 539 THR A N 1
ATOM 4343 C CA . THR A 1 539 ? 1.107 -12.164 23.384 1.00 86.75 539 THR A CA 1
ATOM 4344 C C . THR A 1 539 ? 1.612 -10.779 22.979 1.00 86.75 539 THR A C 1
ATOM 4346 O O . THR A 1 539 ? 1.222 -10.258 21.935 1.00 86.75 539 THR A O 1
ATOM 4349 N N . LEU A 1 540 ? 2.509 -10.183 23.772 1.00 87.56 540 LEU A N 1
ATOM 4350 C CA . LEU A 1 540 ? 3.136 -8.907 23.436 1.00 87.56 540 LEU A CA 1
ATOM 4351 C C . LEU A 1 540 ? 3.984 -9.021 22.163 1.00 87.56 540 LEU A C 1
ATOM 4353 O O . LEU A 1 540 ? 3.852 -8.176 21.281 1.00 87.56 540 LEU A O 1
ATOM 4357 N N . ALA A 1 541 ? 4.804 -10.068 22.039 1.00 88.94 541 ALA A N 1
ATOM 4358 C CA . ALA A 1 541 ? 5.612 -10.315 20.847 1.00 88.94 541 ALA A CA 1
ATOM 4359 C C . ALA A 1 541 ? 4.736 -10.482 19.595 1.00 88.94 541 ALA A C 1
ATOM 4361 O O . ALA A 1 541 ? 5.002 -9.855 18.571 1.00 88.94 541 ALA A O 1
ATOM 4362 N N . ILE A 1 542 ? 3.639 -11.240 19.701 1.00 90.19 542 ILE A N 1
ATOM 4363 C CA . ILE A 1 542 ? 2.666 -11.427 18.617 1.00 90.19 542 ILE A CA 1
ATOM 4364 C C . ILE A 1 542 ? 1.994 -10.099 18.232 1.00 90.19 542 ILE A C 1
ATOM 4366 O O . ILE A 1 542 ? 1.834 -9.813 17.047 1.00 90.19 542 ILE A O 1
ATOM 4370 N N . LEU A 1 543 ? 1.602 -9.265 19.199 1.00 87.75 543 LEU A N 1
ATOM 4371 C CA . LEU A 1 543 ? 0.994 -7.958 18.919 1.00 87.75 543 LEU A CA 1
ATOM 4372 C C . LEU A 1 543 ? 1.970 -7.007 18.219 1.00 87.75 543 LEU A C 1
ATOM 4374 O O . LEU A 1 543 ? 1.585 -6.322 17.274 1.00 87.75 543 LEU A O 1
ATOM 4378 N N . VAL A 1 544 ? 3.226 -6.979 18.667 1.00 88.94 544 VAL A N 1
ATOM 4379 C CA . VAL A 1 544 ? 4.286 -6.161 18.061 1.00 88.94 544 VAL A CA 1
ATOM 4380 C C . VAL A 1 544 ? 4.589 -6.634 16.641 1.00 88.94 544 VAL A C 1
ATOM 4382 O O . VAL A 1 544 ? 4.689 -5.807 15.738 1.00 88.94 544 VAL A O 1
ATOM 4385 N N . PHE A 1 545 ? 4.667 -7.949 16.428 1.00 90.62 545 PHE A N 1
ATOM 4386 C CA . PHE A 1 545 ? 4.840 -8.540 15.105 1.00 90.62 545 PHE A CA 1
ATOM 4387 C C . PHE A 1 545 ? 3.689 -8.168 14.160 1.00 90.62 545 PHE A C 1
ATOM 4389 O O . PHE A 1 545 ? 3.930 -7.688 13.054 1.00 90.62 545 PHE A O 1
ATOM 4396 N N . ASN A 1 546 ? 2.437 -8.318 14.608 1.00 90.69 546 ASN A N 1
ATOM 4397 C CA . ASN A 1 546 ? 1.270 -7.972 13.794 1.00 90.69 546 ASN A CA 1
ATOM 4398 C C . ASN A 1 546 ? 1.207 -6.485 13.462 1.00 90.69 546 ASN A C 1
ATOM 4400 O O . ASN A 1 546 ? 0.861 -6.134 12.342 1.00 90.69 546 ASN A O 1
ATOM 4404 N N . LEU A 1 547 ? 1.569 -5.613 14.405 1.00 88.38 547 LEU A N 1
ATOM 4405 C CA . LEU A 1 547 ? 1.692 -4.182 14.141 1.00 88.38 547 LEU A CA 1
ATOM 4406 C C . LEU A 1 547 ? 2.754 -3.902 13.077 1.00 88.38 547 LEU A C 1
ATOM 4408 O O . LEU A 1 547 ? 2.503 -3.129 12.156 1.00 88.38 547 LEU A O 1
ATOM 4412 N N . TYR A 1 548 ? 3.926 -4.519 13.200 1.00 89.62 548 TYR A N 1
ATOM 4413 C CA . TYR A 1 548 ? 5.015 -4.339 12.248 1.00 89.62 548 TYR A CA 1
ATOM 4414 C C . TYR A 1 548 ? 4.593 -4.755 10.833 1.00 89.62 548 TYR A C 1
ATOM 4416 O O . TYR A 1 548 ? 4.647 -3.922 9.932 1.00 89.62 548 TYR A O 1
ATOM 4424 N N . ILE A 1 549 ? 4.070 -5.973 10.648 1.00 91.44 549 ILE A N 1
ATOM 4425 C CA . ILE A 1 549 ? 3.620 -6.435 9.325 1.00 91.44 549 ILE A CA 1
ATOM 4426 C C . ILE A 1 549 ? 2.428 -5.618 8.817 1.00 91.44 549 ILE A C 1
AT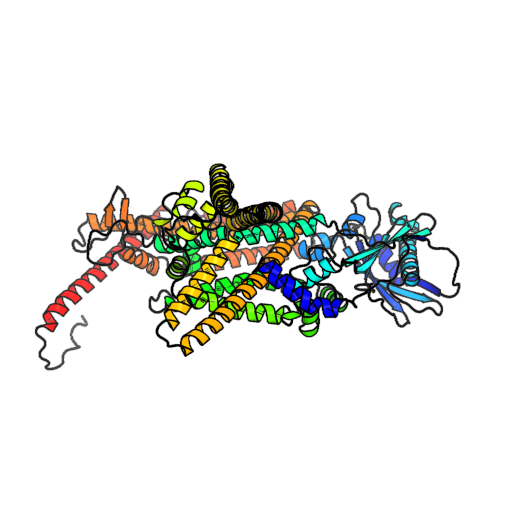OM 4428 O O . ILE A 1 549 ? 2.410 -5.250 7.649 1.00 91.44 549 ILE A O 1
ATOM 4432 N N . LEU A 1 550 ? 1.468 -5.253 9.675 1.00 90.38 550 LEU A N 1
ATOM 4433 C CA . LEU A 1 550 ? 0.348 -4.394 9.276 1.00 90.38 550 LEU A CA 1
ATOM 4434 C C . LEU A 1 550 ? 0.823 -3.013 8.800 1.00 90.38 550 LEU A C 1
ATOM 4436 O O . LEU A 1 550 ? 0.269 -2.489 7.840 1.00 90.38 550 LEU A O 1
ATOM 4440 N N . THR A 1 551 ? 1.844 -2.435 9.442 1.00 89.81 551 THR A N 1
ATOM 4441 C CA . THR A 1 551 ? 2.455 -1.167 9.001 1.00 89.81 551 THR A CA 1
ATOM 4442 C C . THR A 1 551 ? 3.038 -1.320 7.603 1.00 89.81 551 THR A C 1
ATOM 4444 O O . THR A 1 551 ? 2.778 -0.499 6.732 1.00 89.81 551 THR A O 1
ATOM 4447 N N . VAL A 1 552 ? 3.799 -2.395 7.392 1.00 90.50 552 VAL A N 1
ATOM 4448 C CA . VAL A 1 552 ? 4.450 -2.707 6.118 1.00 90.50 552 VAL A CA 1
ATOM 4449 C C . VAL A 1 552 ? 3.422 -2.902 5.003 1.00 90.50 552 VAL A C 1
ATOM 4451 O O . VAL A 1 552 ? 3.496 -2.230 3.981 1.00 90.50 552 VAL A O 1
ATOM 4454 N N . VAL A 1 553 ? 2.409 -3.740 5.239 1.00 92.62 553 VAL A N 1
ATOM 4455 C CA . VAL A 1 553 ? 1.301 -3.980 4.303 1.00 92.62 553 VAL A CA 1
ATOM 4456 C C . VAL A 1 553 ? 0.551 -2.687 3.989 1.00 92.62 553 VAL A C 1
ATOM 4458 O O . VAL A 1 553 ? 0.248 -2.429 2.827 1.00 92.62 553 VAL A O 1
ATOM 4461 N N . PHE A 1 554 ? 0.264 -1.855 4.994 1.00 91.31 554 PHE A N 1
ATOM 4462 C CA . PHE A 1 554 ? -0.455 -0.597 4.796 1.00 91.31 554 PHE A CA 1
ATOM 4463 C C . PHE A 1 554 ? 0.345 0.402 3.953 1.00 91.31 554 PHE A C 1
ATOM 4465 O O . PHE A 1 554 ? -0.211 1.001 3.034 1.00 91.31 554 PHE A O 1
ATOM 4472 N N . VAL A 1 555 ? 1.633 0.587 4.260 1.00 90.12 555 VAL A N 1
ATOM 4473 C CA . VAL A 1 555 ? 2.499 1.531 3.541 1.00 90.12 555 VAL A CA 1
ATOM 4474 C C . VAL A 1 555 ? 2.701 1.082 2.096 1.00 90.12 555 VAL A C 1
ATOM 4476 O O . VAL A 1 555 ? 2.468 1.886 1.200 1.00 90.12 555 VAL A O 1
ATOM 4479 N N . ASP A 1 556 ? 3.041 -0.188 1.855 1.00 90.44 556 ASP A N 1
ATOM 4480 C CA . ASP A 1 556 ? 3.213 -0.725 0.495 1.00 90.44 556 ASP A CA 1
ATOM 4481 C C . ASP A 1 556 ? 1.912 -0.626 -0.322 1.00 90.44 556 ASP A C 1
ATOM 4483 O O . ASP A 1 556 ? 1.911 -0.116 -1.442 1.00 90.44 556 ASP A O 1
ATOM 4487 N N . SER A 1 557 ? 0.769 -0.969 0.284 1.00 92.12 557 SER A N 1
ATOM 4488 C CA . SER A 1 557 ? -0.543 -0.833 -0.365 1.00 92.12 557 SER A CA 1
ATOM 4489 C C . SER A 1 557 ? -0.863 0.617 -0.738 1.00 92.12 557 SER A C 1
ATOM 4491 O O . SER A 1 557 ? -1.381 0.877 -1.824 1.00 92.12 557 SER A O 1
ATOM 4493 N N . LEU A 1 558 ? -0.571 1.580 0.146 1.00 89.94 558 LEU A N 1
ATOM 4494 C CA . LEU A 1 558 ? -0.818 2.991 -0.148 1.00 89.94 558 LEU A CA 1
ATOM 4495 C C . LEU A 1 558 ? 0.132 3.514 -1.227 1.00 89.94 558 LEU A C 1
ATOM 4497 O O . LEU A 1 558 ? -0.311 4.255 -2.104 1.00 89.94 558 LEU A O 1
ATOM 4501 N N . LEU A 1 559 ? 1.410 3.126 -1.187 1.00 88.06 559 LEU A N 1
ATOM 4502 C CA . LEU A 1 559 ? 2.380 3.459 -2.229 1.00 88.06 559 LEU A CA 1
ATOM 4503 C C . LEU A 1 559 ? 1.901 2.963 -3.589 1.00 88.06 559 LEU A C 1
ATOM 4505 O O . LEU A 1 559 ? 1.870 3.736 -4.545 1.00 88.06 559 LEU A O 1
ATOM 4509 N N . PHE A 1 560 ? 1.469 1.707 -3.661 1.00 88.81 560 PHE A N 1
ATOM 4510 C CA . PHE A 1 560 ? 0.953 1.107 -4.882 1.00 88.81 560 PHE A CA 1
ATOM 4511 C C . PHE A 1 560 ? -0.278 1.849 -5.421 1.00 88.81 560 PHE A C 1
ATOM 4513 O O . PHE A 1 560 ? -0.287 2.261 -6.581 1.00 88.81 560 PHE A O 1
ATOM 4520 N N . ILE A 1 561 ? -1.284 2.102 -4.573 1.00 89.81 561 ILE A N 1
ATOM 4521 C CA . ILE A 1 561 ? -2.497 2.840 -4.968 1.00 89.81 561 ILE A CA 1
ATOM 4522 C C . ILE A 1 561 ? -2.149 4.258 -5.430 1.00 89.81 561 ILE A C 1
ATOM 4524 O O . ILE A 1 561 ? -2.655 4.714 -6.452 1.00 89.81 561 ILE A O 1
ATOM 4528 N N . THR A 1 562 ? -1.279 4.955 -4.700 1.00 88.19 562 THR A N 1
ATOM 4529 C CA . THR A 1 562 ? -0.894 6.334 -5.029 1.00 88.19 562 THR A CA 1
ATOM 4530 C C . THR A 1 562 ? -0.153 6.391 -6.362 1.00 88.19 562 THR A C 1
ATOM 45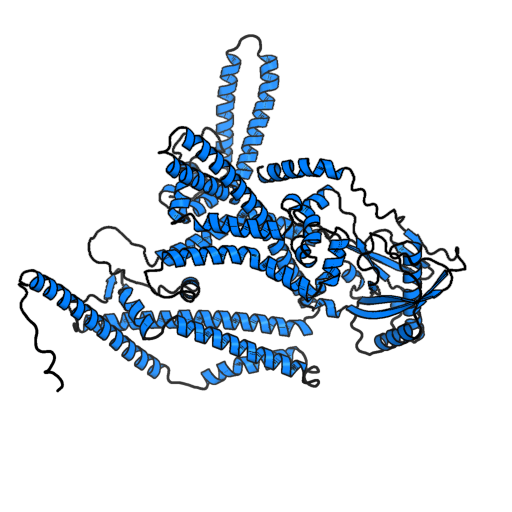32 O O . THR A 1 562 ? -0.437 7.270 -7.169 1.00 88.19 562 THR A O 1
ATOM 4535 N N . ARG A 1 563 ? 0.734 5.425 -6.642 1.00 85.81 563 ARG A N 1
ATOM 4536 C CA . ARG A 1 563 ? 1.421 5.318 -7.937 1.00 85.81 563 ARG A CA 1
ATOM 4537 C C . ARG A 1 563 ? 0.440 5.075 -9.071 1.00 85.81 563 ARG A C 1
ATOM 4539 O O . ARG A 1 563 ? 0.472 5.821 -10.041 1.00 85.81 563 ARG A O 1
ATOM 4546 N N . ILE A 1 564 ? -0.469 4.110 -8.925 1.00 88.00 564 ILE A N 1
ATOM 4547 C CA . ILE A 1 564 ? -1.508 3.876 -9.936 1.00 88.00 564 ILE A CA 1
ATOM 4548 C C . ILE A 1 564 ? -2.296 5.161 -10.195 1.00 88.00 564 ILE A C 1
ATOM 4550 O O . ILE A 1 564 ? -2.459 5.555 -11.344 1.00 88.00 564 ILE A O 1
ATOM 4554 N N . MET A 1 565 ? -2.740 5.850 -9.142 1.00 86.06 565 MET A N 1
ATOM 4555 C CA . MET A 1 565 ? -3.516 7.084 -9.280 1.00 86.06 565 MET A CA 1
ATOM 4556 C C . MET A 1 565 ? -2.738 8.185 -10.008 1.00 86.06 565 MET A C 1
ATOM 4558 O O . MET A 1 565 ? -3.282 8.786 -10.930 1.00 86.06 565 MET A O 1
ATOM 4562 N N . ILE A 1 566 ? -1.481 8.433 -9.627 1.00 84.94 566 ILE A N 1
ATOM 4563 C CA . ILE A 1 566 ? -0.641 9.464 -10.250 1.00 84.94 566 ILE A CA 1
ATOM 4564 C C . ILE A 1 566 ? -0.391 9.127 -11.720 1.00 84.94 566 ILE A C 1
ATOM 4566 O O . ILE A 1 566 ? -0.700 9.941 -12.579 1.00 84.94 566 ILE A O 1
ATOM 4570 N N . PHE A 1 567 ? 0.100 7.925 -12.033 1.00 83.81 567 PHE A N 1
ATOM 4571 C CA . PHE A 1 567 ? 0.458 7.569 -13.410 1.00 83.81 567 PHE A CA 1
ATOM 4572 C C . PHE A 1 567 ? -0.759 7.391 -14.319 1.00 83.81 567 PHE A C 1
ATOM 4574 O O . PHE A 1 567 ? -0.690 7.730 -15.498 1.00 83.81 567 PHE A O 1
ATOM 4581 N N . THR A 1 568 ? -1.895 6.938 -13.785 1.00 83.19 568 THR A N 1
ATOM 4582 C CA . THR A 1 568 ? -3.160 6.932 -14.533 1.00 83.19 568 THR A CA 1
ATOM 4583 C C . THR A 1 568 ? -3.630 8.359 -14.819 1.00 83.19 568 THR A C 1
ATOM 4585 O O . THR A 1 568 ? -4.062 8.643 -15.932 1.00 83.19 568 THR A O 1
ATOM 4588 N N . PHE A 1 569 ? -3.521 9.278 -13.852 1.00 83.25 569 PHE A N 1
ATOM 4589 C CA . PHE A 1 569 ? -3.886 10.684 -14.046 1.00 83.25 569 PHE A CA 1
ATOM 4590 C C . PHE A 1 569 ? -2.954 11.395 -15.036 1.00 83.25 569 PHE A C 1
ATOM 4592 O O . PHE A 1 569 ? -3.425 12.115 -15.912 1.00 83.25 569 PHE A O 1
ATOM 4599 N N . THR A 1 570 ? -1.646 11.143 -14.960 1.00 80.75 570 THR A N 1
ATOM 4600 C CA . THR A 1 570 ? -0.676 11.639 -15.943 1.00 80.75 570 THR A CA 1
ATOM 4601 C C . THR A 1 570 ? -0.985 11.094 -17.336 1.00 80.75 570 THR A C 1
ATOM 4603 O O . THR A 1 570 ? -1.050 11.870 -18.284 1.00 80.75 570 THR A O 1
ATOM 4606 N N . GLY A 1 571 ? -1.270 9.791 -17.461 1.00 76.62 571 GLY A N 1
ATOM 4607 C CA . GLY A 1 571 ? -1.701 9.187 -18.725 1.00 76.62 571 GLY A CA 1
ATOM 4608 C C . GLY A 1 571 ? -2.992 9.800 -19.274 1.00 76.62 571 GLY A C 1
ATOM 4609 O O . GLY A 1 571 ? -3.105 10.019 -20.476 1.00 76.62 571 GLY A O 1
ATOM 4610 N N . PHE A 1 572 ? -3.940 10.144 -18.397 1.00 76.69 572 PHE A N 1
ATOM 4611 C CA . PHE A 1 572 ? -5.178 10.835 -18.766 1.00 76.69 572 PHE A CA 1
ATOM 4612 C C . PHE A 1 572 ? -4.930 12.232 -19.348 1.00 76.69 572 PHE A C 1
ATOM 4614 O O . PHE A 1 572 ? -5.525 12.585 -20.364 1.00 76.69 572 PHE A O 1
ATOM 4621 N N . ILE A 1 573 ? -4.041 13.016 -18.730 1.00 79.44 573 ILE A N 1
ATOM 4622 C CA . ILE A 1 573 ? -3.667 14.349 -19.227 1.00 79.44 573 ILE A CA 1
ATOM 4623 C C . ILE A 1 573 ? -2.903 14.250 -20.547 1.00 79.44 573 ILE A C 1
ATOM 4625 O O . ILE A 1 573 ? -3.142 15.058 -21.441 1.00 79.44 573 ILE A O 1
ATOM 4629 N N . ALA A 1 574 ? -2.003 13.274 -20.662 1.00 73.50 574 ALA A N 1
ATOM 4630 C CA . ALA A 1 574 ? -1.179 13.090 -21.848 1.00 73.50 574 ALA A CA 1
ATOM 4631 C C . ALA A 1 574 ? -2.017 12.680 -23.073 1.00 73.50 574 ALA A C 1
ATOM 4633 O O . ALA A 1 574 ? -1.838 13.233 -24.154 1.00 73.50 574 ALA A O 1
ATOM 4634 N N . TYR A 1 575 ? -2.996 11.782 -22.896 1.00 69.00 575 TYR A N 1
ATOM 4635 C CA . TYR A 1 575 ? -3.843 11.290 -23.988 1.00 69.00 575 TYR A CA 1
ATOM 4636 C C . TYR A 1 575 ? -5.334 11.366 -23.690 1.00 69.00 575 TYR A C 1
ATOM 4638 O O . TYR A 1 575 ? -6.002 10.332 -23.562 1.00 69.00 575 TYR A O 1
ATOM 4646 N N . PRO A 1 576 ? -5.912 12.574 -23.671 1.00 66.69 576 PRO A N 1
ATOM 4647 C CA . PRO A 1 576 ? -7.347 12.747 -23.505 1.00 66.69 576 PRO A CA 1
ATOM 4648 C C . PRO A 1 576 ? -8.153 11.889 -24.494 1.00 66.69 576 PRO A C 1
ATOM 4650 O O . PRO A 1 576 ? -9.104 11.219 -24.099 1.00 66.69 576 PRO A O 1
ATOM 4653 N N . GLY A 1 577 ? -7.741 11.835 -25.768 1.00 65.31 577 GLY A N 1
ATOM 4654 C CA . GLY A 1 577 ? -8.461 11.117 -26.828 1.00 65.31 577 GLY A CA 1
ATOM 4655 C C . GLY A 1 577 ? -8.699 9.633 -26.527 1.00 65.31 577 GLY A C 1
ATOM 4656 O O . GLY A 1 577 ? -9.834 9.169 -26.610 1.00 65.31 577 GLY A O 1
ATOM 4657 N N . ASN A 1 578 ? -7.662 8.909 -26.099 1.00 65.50 578 ASN A N 1
ATOM 4658 C CA . ASN A 1 578 ? -7.764 7.477 -25.791 1.00 65.50 578 ASN A CA 1
ATOM 4659 C C . ASN A 1 578 ? -8.353 7.221 -24.397 1.00 65.50 578 ASN A C 1
ATOM 4661 O O . ASN A 1 578 ? -8.978 6.190 -24.160 1.00 65.50 578 ASN A O 1
ATOM 4665 N N . THR A 1 579 ? -8.173 8.154 -23.461 1.00 66.31 579 THR A N 1
ATOM 4666 C CA . THR A 1 579 ? -8.472 7.942 -22.037 1.00 66.31 579 THR A CA 1
ATOM 4667 C C . THR A 1 579 ? -9.867 8.388 -21.626 1.00 66.31 579 THR A C 1
ATOM 4669 O O . THR A 1 579 ? -10.453 7.773 -20.730 1.00 66.31 579 THR A O 1
ATOM 4672 N N . TYR A 1 580 ? -10.449 9.391 -22.295 1.00 67.62 580 TYR A N 1
ATOM 4673 C CA . TYR A 1 580 ? -11.806 9.860 -22.006 1.00 67.62 580 TYR A CA 1
ATOM 4674 C C . TYR A 1 580 ? -12.830 8.729 -22.106 1.00 67.62 580 TYR A C 1
ATOM 4676 O O . TYR A 1 580 ? -13.727 8.653 -21.268 1.00 67.62 580 TYR A O 1
ATOM 4684 N N . ALA A 1 581 ? -12.673 7.810 -23.063 1.00 64.69 581 ALA A N 1
ATOM 4685 C CA . ALA A 1 581 ? -13.565 6.665 -23.205 1.00 64.69 581 ALA A CA 1
ATOM 4686 C C . ALA A 1 581 ? -13.511 5.727 -21.990 1.00 64.69 581 ALA A C 1
ATOM 4688 O O . ALA A 1 581 ? -14.553 5.417 -21.408 1.00 64.69 581 ALA A O 1
ATOM 4689 N N . TYR A 1 582 ? -12.311 5.340 -21.545 1.00 68.81 582 TYR A N 1
ATOM 4690 C CA . TYR A 1 582 ? -12.131 4.493 -20.360 1.00 68.81 582 TYR A CA 1
ATOM 4691 C C . TYR A 1 582 ? -12.570 5.188 -19.067 1.00 68.81 582 TYR A C 1
ATOM 4693 O O . TYR A 1 582 ? -13.173 4.560 -18.196 1.00 68.81 582 TYR A O 1
ATOM 4701 N N . PHE A 1 583 ? -12.324 6.493 -18.944 1.00 70.62 583 PHE A N 1
ATOM 4702 C CA . PHE A 1 583 ? -12.762 7.273 -17.790 1.00 70.62 583 PHE A CA 1
ATOM 4703 C C . PHE A 1 583 ? -14.288 7.379 -17.725 1.00 70.62 583 PHE A C 1
ATOM 4705 O O . PHE A 1 583 ? -14.885 7.090 -16.687 1.00 70.62 583 PHE A O 1
ATOM 4712 N N . VAL A 1 584 ? -14.940 7.732 -18.837 1.00 69.25 584 VAL A N 1
ATOM 4713 C CA . VAL A 1 584 ? -16.405 7.787 -18.921 1.00 69.25 584 VAL A CA 1
ATOM 4714 C C . VAL A 1 584 ? -17.003 6.413 -18.648 1.00 69.25 584 VAL A C 1
ATOM 4716 O O . VAL A 1 584 ? -17.983 6.313 -17.911 1.00 69.25 584 VAL A O 1
ATOM 4719 N N . PHE A 1 585 ? -16.390 5.346 -19.155 1.00 69.56 585 PHE A N 1
ATOM 4720 C CA . PHE A 1 585 ? -16.783 3.973 -18.862 1.00 69.56 585 PHE A CA 1
ATOM 4721 C C . PHE A 1 585 ? -16.729 3.658 -17.361 1.00 69.56 585 PHE A C 1
ATOM 4723 O O . PHE A 1 585 ? -17.732 3.239 -16.776 1.00 69.56 585 PHE A O 1
ATOM 4730 N N . ALA A 1 586 ? -15.590 3.920 -16.713 1.00 72.12 586 ALA A N 1
ATOM 4731 C CA . ALA A 1 586 ? -15.405 3.685 -15.285 1.00 72.12 586 ALA A CA 1
ATOM 4732 C C . ALA A 1 586 ? -16.398 4.502 -14.442 1.00 72.12 586 ALA A C 1
ATOM 4734 O O . ALA A 1 586 ? -17.073 3.957 -13.564 1.00 72.12 586 ALA A O 1
ATOM 4735 N N . MET A 1 587 ? -16.561 5.790 -14.756 1.00 75.50 587 MET A N 1
ATOM 4736 C CA . MET A 1 587 ? -17.529 6.665 -14.092 1.00 75.50 587 MET A CA 1
ATOM 4737 C C . MET A 1 587 ? -18.965 6.188 -14.300 1.00 75.50 587 MET A C 1
ATOM 4739 O O . MET A 1 587 ? -19.763 6.225 -13.367 1.00 75.50 587 MET A O 1
ATOM 4743 N N . THR A 1 588 ? -19.295 5.670 -15.482 1.00 72.94 588 THR A N 1
ATOM 4744 C CA . THR A 1 588 ? -20.630 5.140 -15.770 1.00 72.94 588 THR A CA 1
ATOM 4745 C C . THR A 1 588 ? -20.924 3.891 -14.940 1.00 72.94 588 THR A C 1
ATOM 4747 O O . THR A 1 588 ? -21.997 3.798 -14.341 1.00 72.94 588 THR A O 1
ATOM 4750 N N . ILE A 1 589 ? -19.965 2.967 -14.806 1.00 75.31 589 ILE A N 1
ATOM 4751 C CA . ILE A 1 589 ? -20.093 1.813 -13.901 1.00 75.31 589 ILE A CA 1
ATOM 4752 C C . ILE A 1 589 ? -20.311 2.285 -12.458 1.00 75.31 589 ILE A C 1
ATOM 4754 O O . ILE A 1 589 ? -21.232 1.809 -11.792 1.00 75.31 589 ILE A O 1
ATOM 4758 N N . ILE A 1 590 ? -19.528 3.257 -11.979 1.00 75.94 590 ILE A N 1
ATOM 4759 C CA . ILE A 1 590 ? -19.671 3.817 -10.624 1.00 75.94 590 ILE A CA 1
ATOM 4760 C C . ILE A 1 590 ? -21.055 4.451 -10.428 1.00 75.94 590 ILE A C 1
ATOM 4762 O O . ILE A 1 590 ? -21.698 4.228 -9.395 1.00 75.94 590 ILE A O 1
ATOM 4766 N N . ILE A 1 591 ? -21.550 5.199 -11.418 1.00 79.75 591 ILE A N 1
ATOM 4767 C CA . ILE A 1 591 ? -22.890 5.795 -11.401 1.00 79.75 591 ILE A CA 1
ATOM 4768 C C . ILE A 1 591 ? -23.953 4.698 -11.320 1.00 79.75 591 ILE A C 1
ATOM 4770 O O . ILE A 1 591 ? -24.839 4.788 -10.473 1.00 79.75 591 ILE A O 1
ATOM 4774 N N . TYR A 1 592 ? -23.856 3.628 -12.116 1.00 77.81 592 TYR A N 1
ATOM 4775 C CA . TYR A 1 592 ? -24.819 2.524 -12.067 1.00 77.81 592 TYR A CA 1
ATOM 4776 C C . TYR A 1 592 ? -24.767 1.734 -10.759 1.00 77.81 592 TYR A C 1
ATOM 4778 O O . TYR A 1 592 ? -25.821 1.322 -10.263 1.00 77.81 592 TYR A O 1
ATOM 4786 N N . ILE A 1 593 ? -23.582 1.537 -10.172 1.00 78.19 593 ILE A N 1
ATOM 4787 C CA . ILE A 1 593 ? -23.439 0.940 -8.837 1.00 78.19 593 ILE A CA 1
ATOM 4788 C C . ILE A 1 593 ? -24.153 1.828 -7.813 1.00 78.19 593 ILE A C 1
ATOM 4790 O O . ILE A 1 593 ? -25.006 1.350 -7.062 1.00 78.19 593 ILE A O 1
ATOM 4794 N N . THR A 1 594 ? -23.874 3.132 -7.832 1.00 77.81 594 THR A N 1
ATOM 4795 C CA . THR A 1 594 ? -24.467 4.110 -6.910 1.00 77.81 594 THR A CA 1
ATOM 4796 C C . THR A 1 594 ? -25.985 4.204 -7.080 1.00 77.81 594 THR A C 1
ATOM 4798 O O . THR A 1 594 ? -26.718 4.190 -6.092 1.00 77.81 594 THR A O 1
ATOM 4801 N N . GLU A 1 595 ? -26.482 4.224 -8.318 1.00 78.38 595 GLU A N 1
ATOM 4802 C CA . GLU A 1 595 ? -27.911 4.250 -8.640 1.00 78.38 595 GLU A CA 1
ATOM 4803 C C . GLU A 1 595 ? -28.609 2.959 -8.196 1.00 78.38 595 GLU A C 1
ATOM 4805 O O . GLU A 1 595 ? -29.698 3.013 -7.625 1.00 78.38 595 GLU A O 1
ATOM 4810 N N . SER A 1 596 ? -27.981 1.797 -8.399 1.00 79.62 596 SER A N 1
ATOM 4811 C CA . SER A 1 596 ? -28.526 0.507 -7.954 1.00 79.62 596 SER A CA 1
ATOM 4812 C C . SER A 1 596 ? -28.670 0.476 -6.436 1.00 79.62 596 SER A C 1
ATOM 4814 O O . SER A 1 596 ? -29.726 0.125 -5.908 1.00 79.62 596 SER A O 1
ATOM 4816 N N . ILE A 1 597 ? -27.646 0.943 -5.725 1.00 75.69 597 ILE A N 1
ATOM 4817 C CA . ILE A 1 597 ? -27.674 1.057 -4.271 1.00 75.69 597 ILE A CA 1
ATOM 4818 C C . ILE A 1 597 ? -28.742 2.061 -3.802 1.00 75.69 597 ILE A C 1
ATOM 4820 O O . ILE A 1 597 ? -29.500 1.783 -2.867 1.00 75.69 597 ILE A O 1
ATOM 4824 N N . HIS A 1 598 ? -28.837 3.220 -4.457 1.00 77.06 598 HIS A N 1
ATOM 4825 C CA . HIS A 1 598 ? -29.836 4.239 -4.144 1.00 77.06 598 HIS A CA 1
ATOM 4826 C C . HIS A 1 598 ? -31.265 3.720 -4.360 1.00 77.06 598 HIS A C 1
ATOM 4828 O O . HIS A 1 598 ? -32.135 3.929 -3.512 1.00 77.06 598 HIS A O 1
ATOM 4834 N N . LYS A 1 599 ? -31.498 2.972 -5.444 1.00 79.69 599 LYS A N 1
ATOM 4835 C CA . LYS A 1 599 ? -32.787 2.344 -5.748 1.00 79.69 599 LYS A CA 1
ATOM 4836 C C . LYS A 1 599 ? -33.203 1.359 -4.659 1.00 79.69 599 LYS A C 1
ATOM 4838 O O . LYS A 1 599 ? -34.341 1.431 -4.208 1.00 79.69 599 LYS A O 1
ATOM 4843 N N . ILE A 1 600 ? -32.296 0.491 -4.201 1.00 78.00 600 ILE A N 1
ATOM 4844 C CA . ILE A 1 600 ? -32.578 -0.437 -3.094 1.00 78.00 600 ILE A CA 1
ATOM 4845 C C . ILE A 1 600 ? -33.036 0.356 -1.862 1.00 78.00 600 ILE A C 1
ATOM 4847 O O . ILE A 1 600 ? -34.094 0.073 -1.300 1.00 78.00 600 ILE A O 1
ATOM 4851 N N . ARG A 1 601 ? -32.294 1.403 -1.476 1.00 74.50 601 ARG A N 1
ATOM 4852 C CA . ARG A 1 601 ? -32.656 2.254 -0.331 1.00 74.50 601 ARG A CA 1
ATOM 4853 C C . ARG A 1 601 ? -34.050 2.876 -0.486 1.00 74.50 601 ARG A C 1
ATOM 4855 O O . ARG A 1 601 ? -34.829 2.855 0.467 1.00 74.50 601 ARG A O 1
ATOM 4862 N N . LEU A 1 602 ? -34.368 3.412 -1.666 1.00 78.50 602 LEU A N 1
ATOM 4863 C CA . LEU A 1 602 ? -35.677 4.002 -1.957 1.00 78.50 602 LEU A CA 1
ATOM 4864 C C . LEU A 1 602 ? -36.811 2.975 -1.866 1.00 78.50 602 LEU A C 1
ATOM 4866 O O . LEU A 1 602 ? -37.824 3.266 -1.233 1.00 78.50 602 LEU A O 1
ATOM 4870 N N . THR A 1 603 ? -36.640 1.780 -2.440 1.00 81.38 603 THR A N 1
ATOM 4871 C CA . THR A 1 603 ? -37.645 0.705 -2.397 1.00 81.38 603 THR A CA 1
ATOM 4872 C C . THR A 1 603 ? -38.022 0.362 -0.959 1.00 81.38 603 THR A C 1
ATOM 4874 O O . THR A 1 603 ? -39.203 0.350 -0.619 1.00 81.38 603 THR A O 1
ATOM 4877 N N . TYR A 1 604 ? -37.037 0.161 -0.081 1.00 81.19 604 TYR A N 1
ATOM 4878 C CA . TYR A 1 604 ? -37.313 -0.170 1.319 1.00 81.19 604 TYR A CA 1
ATOM 4879 C C . TYR A 1 604 ? -37.841 1.015 2.130 1.00 81.19 604 TYR A C 1
ATOM 4881 O O . TYR A 1 604 ? -38.631 0.822 3.051 1.00 81.19 604 TYR A O 1
ATOM 4889 N N . SER A 1 605 ? -37.470 2.247 1.769 1.00 76.81 605 SER A N 1
ATOM 4890 C CA . SER A 1 605 ? -38.054 3.444 2.382 1.00 76.81 605 SER A CA 1
ATOM 4891 C C . SER A 1 605 ? -39.535 3.597 2.025 1.00 76.81 605 SER A C 1
ATOM 4893 O O . SER A 1 605 ? -40.337 3.957 2.886 1.00 76.81 605 SER A O 1
ATOM 4895 N N . LYS A 1 606 ? -39.911 3.302 0.772 1.00 81.44 606 LYS A N 1
ATOM 4896 C CA . LYS A 1 606 ? -41.313 3.269 0.334 1.00 81.44 606 LYS A CA 1
ATOM 4897 C C . LYS A 1 606 ? -42.083 2.149 1.026 1.00 81.44 606 LYS A C 1
ATOM 4899 O O . LYS A 1 606 ? -43.139 2.413 1.591 1.00 81.44 606 LYS A O 1
ATOM 4904 N N . LEU A 1 607 ? -41.516 0.941 1.059 1.00 83.56 607 LEU A N 1
ATOM 4905 C CA . LEU A 1 607 ? -42.111 -0.214 1.732 1.00 83.56 607 LEU A CA 1
ATOM 4906 C C . LEU A 1 607 ? -42.398 0.085 3.209 1.00 83.56 607 LEU A C 1
ATOM 4908 O O . LEU A 1 607 ? -43.487 -0.211 3.695 1.00 83.56 607 LEU A O 1
ATOM 4912 N N . PHE A 1 608 ? -41.459 0.730 3.909 1.00 80.81 608 PHE A N 1
ATOM 4913 C CA . PHE A 1 608 ? -41.656 1.171 5.291 1.00 80.81 608 PHE A CA 1
ATOM 4914 C C . PHE A 1 608 ? -42.833 2.146 5.409 1.00 80.81 608 PHE A C 1
ATOM 4916 O O . PHE A 1 608 ? -43.743 1.911 6.200 1.00 80.81 608 PHE A O 1
ATOM 4923 N N . LYS A 1 609 ? -42.883 3.185 4.564 1.00 82.31 609 LYS A N 1
ATOM 4924 C CA . LYS A 1 609 ? -43.980 4.167 4.553 1.00 82.31 609 LYS A CA 1
ATOM 4925 C C . LYS A 1 609 ? -45.349 3.519 4.303 1.00 82.31 609 LYS A C 1
ATOM 4927 O O . LYS A 1 609 ? -46.311 3.846 4.997 1.00 82.31 609 LYS A O 1
ATOM 4932 N N . TYR A 1 610 ? -45.447 2.597 3.345 1.00 83.56 610 TYR A N 1
ATOM 4933 C CA . TYR A 1 610 ? -46.692 1.874 3.059 1.00 83.56 610 TYR A CA 1
ATOM 4934 C C . TYR A 1 610 ? -47.084 0.915 4.186 1.00 83.56 610 TYR A C 1
ATOM 4936 O O . TYR A 1 610 ? -48.267 0.804 4.506 1.00 83.56 610 TYR A O 1
ATOM 4944 N N . THR A 1 611 ? -46.106 0.280 4.837 1.00 83.69 611 THR A N 1
ATOM 4945 C CA . THR A 1 611 ? -46.353 -0.574 6.008 1.00 83.69 611 THR A CA 1
ATOM 4946 C C . THR A 1 611 ? -46.921 0.252 7.158 1.00 83.69 611 THR A C 1
ATOM 4948 O O . THR A 1 611 ? -47.968 -0.106 7.688 1.00 83.69 611 THR A O 1
ATOM 4951 N N . VAL A 1 612 ? -46.314 1.401 7.483 1.00 82.56 612 VAL A N 1
ATOM 4952 C CA . VAL A 1 612 ? -46.824 2.330 8.508 1.00 82.56 612 VAL A CA 1
ATOM 4953 C C . VAL A 1 612 ? -48.255 2.766 8.183 1.00 82.56 612 VAL A C 1
ATOM 4955 O O . VAL A 1 612 ? -49.140 2.634 9.024 1.00 82.56 612 VAL A O 1
ATOM 4958 N N . LYS A 1 613 ? -48.516 3.208 6.943 1.00 84.50 613 LYS A N 1
ATOM 4959 C CA . LYS A 1 613 ? -49.862 3.618 6.507 1.00 84.50 613 LYS A CA 1
ATOM 4960 C C . LYS A 1 613 ? -50.882 2.481 6.647 1.00 84.50 613 LYS A C 1
ATOM 4962 O O . LYS A 1 613 ? -51.985 2.711 7.131 1.00 84.50 613 LYS A O 1
ATOM 4967 N N . SER A 1 614 ? -50.508 1.263 6.260 1.00 83.50 614 SER A N 1
ATOM 4968 C CA . SER A 1 614 ? -51.369 0.079 6.364 1.00 83.50 614 SER A CA 1
ATOM 4969 C C . SER A 1 614 ? -51.661 -0.284 7.822 1.00 83.50 614 SER A C 1
ATOM 4971 O O . SER A 1 614 ? -52.806 -0.573 8.153 1.00 83.50 614 SER A O 1
ATOM 4973 N N . CYS A 1 615 ? -50.668 -0.185 8.714 1.00 83.12 615 CYS A N 1
ATOM 4974 C CA . CYS A 1 615 ? -50.859 -0.429 10.146 1.00 83.12 615 CYS A CA 1
ATOM 4975 C C . CYS A 1 615 ? -51.830 0.577 10.770 1.00 83.12 615 CYS A C 1
ATOM 4977 O O . CYS A 1 615 ? -52.736 0.176 11.492 1.00 83.12 615 CYS A O 1
ATOM 4979 N N . VAL A 1 616 ? -51.692 1.867 10.440 1.00 81.88 616 VAL A N 1
ATOM 4980 C CA . VAL A 1 616 ? -52.614 2.917 10.905 1.00 81.88 616 VAL A CA 1
ATOM 4981 C C . VAL A 1 616 ? -54.043 2.649 10.427 1.00 81.88 616 VAL A C 1
ATOM 4983 O O . VAL A 1 616 ? -54.983 2.780 11.201 1.00 81.88 616 VAL A O 1
ATOM 4986 N N . VAL A 1 617 ? -54.228 2.215 9.175 1.00 83.50 617 VAL A N 1
ATOM 4987 C CA . VAL A 1 617 ? -55.559 1.874 8.641 1.00 83.50 617 VAL A CA 1
ATOM 4988 C C . VAL A 1 617 ? -56.174 0.672 9.362 1.00 83.50 617 VAL A C 1
ATOM 4990 O O . VAL A 1 617 ? -57.364 0.703 9.670 1.00 83.50 617 VAL A O 1
ATOM 4993 N N . VAL A 1 618 ? -55.400 -0.383 9.630 1.00 80.69 618 VAL A N 1
ATOM 4994 C CA . VAL A 1 618 ? -55.898 -1.584 10.325 1.00 80.69 618 VAL A CA 1
ATOM 4995 C C . VAL A 1 618 ? -56.223 -1.279 11.792 1.00 80.69 618 VAL A C 1
ATOM 4997 O O . VAL A 1 618 ? -57.280 -1.697 12.266 1.00 80.69 618 VAL A O 1
ATOM 5000 N N . GLN A 1 619 ? -55.389 -0.481 12.470 1.00 79.31 619 GLN A N 1
ATOM 5001 C CA . GLN A 1 619 ? -55.619 -0.036 13.848 1.00 79.31 619 GLN A CA 1
ATOM 5002 C C . GLN A 1 619 ? -56.862 0.865 13.950 1.00 79.31 619 GLN A C 1
ATOM 5004 O O . GLN A 1 619 ? -57.733 0.608 14.772 1.00 79.31 619 GLN A O 1
ATOM 5009 N N . ASN A 1 620 ? -57.007 1.862 13.067 1.00 79.06 620 ASN A N 1
ATOM 5010 C CA . ASN A 1 620 ? -58.158 2.779 13.069 1.00 79.06 620 ASN A CA 1
ATOM 5011 C C . ASN A 1 620 ? -59.486 2.082 12.740 1.00 79.06 620 ASN A C 1
ATOM 5013 O O . ASN A 1 620 ? -60.545 2.553 13.141 1.00 79.06 620 ASN A O 1
ATOM 5017 N N . LYS A 1 621 ? -59.449 0.970 11.995 1.00 80.19 621 LYS A N 1
ATOM 5018 C CA . LYS A 1 621 ? -60.639 0.165 11.680 1.00 80.19 621 LYS A CA 1
ATOM 5019 C C . LYS A 1 621 ? -61.035 -0.803 12.803 1.00 80.19 621 LYS A C 1
ATOM 5021 O O . LYS A 1 621 ? -61.989 -1.548 12.603 1.00 80.19 621 LYS A O 1
ATOM 5026 N N . ASN A 1 622 ? -60.312 -0.839 13.930 1.00 67.69 622 ASN A N 1
ATOM 5027 C CA . ASN A 1 622 ? -60.551 -1.744 15.065 1.00 67.69 622 ASN A CA 1
ATOM 5028 C C . ASN A 1 622 ? -60.711 -3.230 14.677 1.00 67.69 622 ASN A C 1
ATOM 5030 O O . ASN A 1 622 ? -61.381 -3.993 15.365 1.00 67.69 622 ASN A O 1
ATOM 5034 N N . ARG A 1 623 ? -60.080 -3.676 13.580 1.00 65.25 623 ARG A N 1
ATOM 5035 C CA . ARG A 1 623 ? -60.218 -5.067 13.103 1.00 65.25 623 ARG A CA 1
ATOM 5036 C C . ARG A 1 623 ? -59.544 -6.090 14.022 1.00 65.25 623 ARG A C 1
ATOM 5038 O O . ARG A 1 623 ? -59.944 -7.247 14.012 1.00 65.25 623 ARG A O 1
ATOM 5045 N N . PHE A 1 624 ? -58.537 -5.668 14.793 1.00 71.00 624 PHE A N 1
ATOM 5046 C CA . PHE A 1 624 ? -57.766 -6.513 15.712 1.00 71.00 624 PHE A CA 1
ATOM 5047 C C . PHE A 1 624 ? -57.410 -5.729 16.995 1.00 71.00 624 PHE A C 1
ATOM 5049 O O . PHE A 1 624 ? -56.292 -5.226 17.109 1.00 71.00 624 PHE A O 1
ATOM 5056 N N . PRO A 1 625 ? -58.345 -5.574 17.951 1.00 62.41 625 PRO A N 1
ATOM 5057 C CA . PRO A 1 625 ? -58.157 -4.708 19.124 1.00 62.41 625 PRO A CA 1
ATOM 5058 C C . PRO A 1 625 ? -57.059 -5.194 20.089 1.00 62.41 625 PRO A C 1
ATOM 5060 O O . PRO A 1 625 ? -56.452 -4.391 20.790 1.00 62.41 625 PRO A O 1
ATOM 5063 N N . GLU A 1 626 ? -56.750 -6.492 20.090 1.00 65.12 626 GLU A N 1
ATOM 5064 C CA . GLU A 1 626 ? -55.808 -7.127 21.028 1.00 65.12 626 GLU A CA 1
ATOM 5065 C C . GLU A 1 626 ? -54.336 -7.114 20.566 1.00 65.12 626 GLU A C 1
ATOM 5067 O O . GLU A 1 626 ? -53.441 -7.597 21.277 1.00 65.12 626 GLU A O 1
ATOM 5072 N N . VAL A 1 627 ? -54.062 -6.592 19.363 1.00 67.75 627 VAL A N 1
ATOM 5073 C CA . VAL A 1 627 ? -52.715 -6.521 18.780 1.00 67.75 627 VAL A CA 1
ATOM 5074 C C . VAL A 1 627 ? -52.365 -5.067 18.483 1.00 67.75 627 VAL A C 1
ATOM 5076 O O . VAL A 1 627 ? -52.856 -4.475 17.526 1.00 67.75 627 VAL A O 1
ATOM 5079 N N . VAL A 1 628 ? -51.461 -4.490 19.276 1.00 70.62 628 VAL A N 1
ATOM 5080 C CA . VAL A 1 628 ? -50.922 -3.151 19.005 1.00 70.62 628 VAL A CA 1
ATOM 5081 C C . VAL A 1 628 ? -49.905 -3.258 17.867 1.00 70.62 628 VAL A C 1
ATOM 5083 O O . VAL A 1 628 ? -48.829 -3.834 18.042 1.00 70.62 628 VAL A O 1
ATOM 5086 N N . ILE A 1 629 ? -50.241 -2.723 16.690 1.00 74.31 629 ILE A N 1
ATOM 5087 C CA . ILE A 1 629 ? -49.377 -2.764 15.492 1.00 74.31 629 ILE A CA 1
ATOM 5088 C C . ILE A 1 629 ? -48.749 -1.414 15.137 1.00 74.31 629 ILE A C 1
ATOM 5090 O O . ILE A 1 629 ? -47.702 -1.387 14.484 1.00 74.31 629 ILE A O 1
ATOM 5094 N N . ALA A 1 630 ? -49.342 -0.308 15.593 1.00 74.44 630 ALA A N 1
ATOM 5095 C CA . ALA A 1 630 ? -48.795 1.037 15.455 1.00 74.44 630 ALA A CA 1
ATOM 5096 C C . ALA A 1 630 ? -48.941 1.823 16.768 1.00 74.44 630 ALA A C 1
ATOM 5098 O O . ALA A 1 630 ? -50.016 1.832 17.363 1.00 74.44 630 ALA A O 1
ATOM 5099 N N . LYS A 1 631 ? -47.873 2.506 17.193 1.00 77.00 631 LYS A N 1
ATOM 5100 C CA . LYS A 1 631 ? -47.860 3.421 18.348 1.00 77.00 631 LYS A CA 1
ATOM 5101 C C . LYS A 1 631 ? -47.578 4.840 17.851 1.00 77.00 631 LYS A C 1
ATOM 5103 O O . LYS A 1 631 ? -46.707 5.012 17.004 1.00 77.00 631 LYS A O 1
ATOM 5108 N N . LYS A 1 632 ? -48.303 5.849 18.342 1.00 71.62 632 LYS A N 1
ATOM 5109 C CA . LYS A 1 632 ? -48.002 7.264 18.065 1.00 71.62 632 LYS A CA 1
ATOM 5110 C C . LYS A 1 632 ? -47.194 7.835 19.233 1.00 71.62 632 LYS A C 1
ATOM 5112 O O . LYS A 1 632 ? -47.644 7.737 20.369 1.00 71.62 632 LYS A O 1
ATOM 5117 N N . GLU A 1 633 ? -46.028 8.407 18.952 1.00 61.69 633 GLU A N 1
ATOM 5118 C CA . GLU A 1 633 ? -45.130 9.009 19.949 1.00 61.69 633 GLU A CA 1
ATOM 5119 C C . GLU A 1 633 ? -44.448 10.227 19.302 1.00 61.69 633 GLU A C 1
ATOM 5121 O O . GLU A 1 633 ? -43.935 10.112 18.188 1.00 61.69 633 GLU A O 1
ATOM 5126 N N . ASP A 1 634 ? -44.544 11.402 19.935 1.00 48.12 634 ASP A N 1
ATOM 5127 C CA . ASP A 1 634 ? -44.013 12.691 19.448 1.00 48.12 634 ASP A CA 1
ATOM 5128 C C . ASP A 1 634 ? -44.285 12.978 17.956 1.00 48.12 634 ASP A C 1
ATOM 5130 O O . ASP A 1 634 ? -43.383 13.268 17.176 1.00 48.12 634 ASP A O 1
ATOM 5134 N N . ASP A 1 635 ? -45.552 12.855 17.541 1.00 60.97 635 ASP A N 1
ATOM 5135 C CA . ASP A 1 635 ? -46.045 13.046 16.163 1.00 60.97 635 ASP A CA 1
ATOM 5136 C C . ASP A 1 635 ? -45.576 12.049 15.089 1.00 60.97 635 ASP A C 1
ATOM 5138 O O . ASP A 1 635 ? -46.031 12.122 13.942 1.00 60.97 635 ASP A O 1
ATOM 5142 N N . PHE A 1 636 ? -44.796 11.028 15.449 1.00 57.66 636 PHE A N 1
ATOM 5143 C CA . PHE A 1 636 ? -44.409 9.953 14.535 1.00 57.66 636 PHE A CA 1
ATOM 5144 C C . PHE A 1 636 ? -45.141 8.640 14.845 1.00 57.66 636 PHE A C 1
ATOM 5146 O O . PHE A 1 636 ? -45.354 8.262 15.997 1.00 57.66 636 PHE A O 1
ATOM 5153 N N . TYR A 1 637 ? -45.528 7.916 13.790 1.00 71.25 637 TYR A N 1
ATOM 5154 C CA . TYR A 1 637 ? -46.061 6.558 13.910 1.00 71.25 637 TYR A CA 1
ATOM 5155 C C . TYR A 1 637 ? -44.914 5.550 13.919 1.00 71.25 637 TYR A C 1
ATOM 5157 O O . TYR A 1 637 ? -44.144 5.462 12.961 1.00 71.25 637 TYR A O 1
ATOM 5165 N N . MET A 1 638 ? -44.837 4.760 14.982 1.00 74.06 638 MET A N 1
ATOM 5166 C CA . MET A 1 638 ? -43.901 3.658 15.135 1.00 74.06 638 MET A CA 1
ATOM 5167 C C . MET A 1 638 ? -44.578 2.317 14.851 1.00 74.06 638 MET A C 1
ATOM 5169 O O . MET A 1 638 ? -45.723 2.108 15.246 1.00 74.06 638 MET A O 1
ATOM 5173 N N . ILE A 1 639 ? -43.862 1.383 14.219 1.00 79.25 639 ILE A N 1
ATOM 5174 C CA . ILE A 1 639 ? -44.338 0.011 13.944 1.00 79.25 639 ILE A CA 1
ATOM 5175 C C . ILE A 1 639 ? -43.408 -1.040 14.551 1.00 79.25 639 ILE A C 1
ATOM 5177 O O . ILE A 1 639 ? -42.209 -0.805 14.686 1.00 79.25 639 ILE A O 1
ATOM 5181 N N . SER A 1 640 ? -43.925 -2.223 14.892 1.00 74.62 640 SER A N 1
ATOM 5182 C CA . SER A 1 640 ? -43.080 -3.311 15.410 1.00 74.62 640 SER A CA 1
ATOM 5183 C C . SER A 1 640 ? -42.037 -3.768 14.377 1.00 74.62 640 SER A C 1
ATOM 5185 O O . SER A 1 640 ? -42.339 -3.971 13.196 1.00 74.62 640 SER A O 1
ATOM 5187 N N . ARG A 1 641 ? -40.793 -3.984 14.826 1.00 68.19 641 ARG A N 1
ATOM 5188 C CA . ARG A 1 641 ? -39.704 -4.505 13.988 1.00 68.19 641 ARG A CA 1
ATOM 5189 C C . ARG A 1 641 ? -40.011 -5.883 13.414 1.00 68.19 641 ARG A C 1
ATOM 5191 O O . ARG A 1 641 ? -39.653 -6.129 12.265 1.00 68.19 641 ARG A O 1
ATOM 5198 N N . GLU A 1 642 ? -40.665 -6.749 14.186 1.00 70.19 642 GLU A N 1
ATOM 5199 C CA . GLU A 1 642 ? -41.036 -8.104 13.759 1.00 70.19 642 GLU A CA 1
ATOM 5200 C C . GLU A 1 642 ? -41.985 -8.062 12.559 1.00 70.19 642 GLU A C 1
ATOM 5202 O O . GLU A 1 642 ? -41.736 -8.723 11.547 1.00 70.19 642 GLU A O 1
ATOM 5207 N N . LEU A 1 643 ? -42.989 -7.182 12.624 1.00 79.88 643 LEU A N 1
ATOM 5208 C CA . LEU A 1 643 ? -43.934 -6.934 11.540 1.00 79.88 643 LEU A CA 1
ATOM 5209 C C . LEU A 1 643 ? -43.219 -6.426 10.283 1.00 79.88 643 LEU A C 1
ATOM 5211 O O . LEU A 1 643 ? -43.431 -6.952 9.192 1.00 79.88 643 LEU A O 1
ATOM 5215 N N . PHE A 1 644 ? -42.318 -5.446 10.417 1.00 79.81 644 PHE A N 1
ATOM 5216 C CA . PHE A 1 644 ? -41.584 -4.941 9.255 1.00 79.81 644 PHE A CA 1
ATOM 5217 C C . PHE A 1 644 ? -40.658 -6.006 8.648 1.00 79.81 644 PHE A C 1
ATOM 5219 O O . PHE A 1 644 ? -40.589 -6.142 7.427 1.00 79.81 644 PHE A O 1
ATOM 5226 N N . THR A 1 645 ? -39.984 -6.820 9.470 1.00 74.00 645 THR A N 1
ATOM 5227 C CA . THR A 1 645 ? -39.178 -7.944 8.968 1.00 74.00 645 THR A CA 1
ATOM 5228 C C . THR A 1 645 ? -40.023 -9.020 8.292 1.00 74.00 645 THR A C 1
ATOM 5230 O O . THR A 1 645 ? -39.578 -9.575 7.287 1.00 74.00 645 THR A O 1
ATOM 5233 N N . TYR A 1 646 ? -41.238 -9.274 8.785 1.00 78.25 646 TYR A N 1
ATOM 5234 C CA . TYR A 1 646 ? -42.193 -10.187 8.164 1.00 78.25 646 TYR A CA 1
ATOM 5235 C C . TYR A 1 646 ? -42.592 -9.687 6.770 1.00 78.25 646 TYR A C 1
ATOM 5237 O O . TYR A 1 646 ? -42.396 -10.403 5.785 1.00 78.25 646 TYR A O 1
ATOM 5245 N N . VAL A 1 647 ? -43.007 -8.419 6.658 1.00 81.75 647 VAL A N 1
ATOM 5246 C CA . VAL A 1 647 ? -43.357 -7.779 5.377 1.00 81.75 647 VAL A CA 1
ATOM 5247 C C . VAL A 1 647 ? -42.178 -7.804 4.397 1.00 81.75 647 VAL A C 1
ATOM 5249 O O . VAL A 1 647 ? -42.344 -8.209 3.247 1.00 81.75 647 VAL A O 1
ATOM 5252 N N . VAL A 1 648 ? -40.964 -7.456 4.844 1.00 81.25 648 VAL A N 1
ATOM 5253 C CA . VAL A 1 648 ? -39.746 -7.520 4.013 1.00 81.25 648 VAL A CA 1
ATOM 5254 C C . VAL A 1 648 ? -39.468 -8.948 3.538 1.00 81.25 648 VAL A C 1
ATOM 5256 O O . VAL A 1 648 ? -39.183 -9.158 2.364 1.00 81.25 648 VAL A O 1
ATOM 5259 N N . SER A 1 649 ? -39.564 -9.947 4.418 1.00 75.81 649 SER A N 1
ATOM 5260 C CA . SER A 1 649 ? -39.257 -11.338 4.063 1.00 75.81 649 SER A CA 1
ATOM 5261 C C . SER A 1 649 ? -40.216 -11.934 3.027 1.00 75.81 649 SER A C 1
ATOM 5263 O O . SER A 1 649 ? -39.801 -12.792 2.248 1.00 75.81 649 SER A O 1
ATOM 5265 N N . ARG A 1 650 ? -41.478 -11.478 3.006 1.00 80.75 650 ARG A N 1
ATOM 5266 C CA . ARG A 1 650 ? -42.548 -12.071 2.194 1.00 80.75 650 ARG A CA 1
ATOM 5267 C C . ARG A 1 650 ? -42.877 -11.287 0.929 1.00 80.75 650 ARG A C 1
ATOM 5269 O O . ARG A 1 650 ? -43.223 -11.902 -0.072 1.00 80.75 650 ARG A O 1
ATOM 5276 N N . HIS A 1 651 ? -42.760 -9.961 0.964 1.00 83.19 651 HIS A N 1
ATOM 5277 C CA . HIS A 1 651 ? -43.102 -9.110 -0.175 1.00 83.19 651 HIS A CA 1
ATOM 5278 C C . HIS A 1 651 ? -41.894 -8.810 -1.070 1.00 83.19 651 HIS A C 1
ATOM 5280 O O . HIS A 1 651 ? -41.943 -9.037 -2.275 1.00 83.19 651 HIS A O 1
ATOM 5286 N N . LYS A 1 652 ? -40.798 -8.309 -0.485 1.00 80.62 652 LYS A N 1
ATOM 5287 C CA . LYS A 1 652 ? -39.575 -7.917 -1.208 1.00 80.62 652 LYS A CA 1
ATOM 5288 C C . LYS A 1 652 ? -38.337 -8.313 -0.397 1.00 80.62 652 LYS A C 1
ATOM 5290 O O . LYS A 1 652 ? -37.824 -7.492 0.362 1.00 80.62 652 LYS A O 1
ATOM 5295 N N . PRO A 1 653 ? -37.857 -9.566 -0.512 1.00 78.19 653 PRO A N 1
ATOM 5296 C CA . PRO A 1 653 ? -36.701 -10.019 0.248 1.00 78.19 653 PRO A CA 1
ATOM 5297 C C . PRO A 1 653 ? -35.404 -9.376 -0.260 1.00 78.19 653 PRO A C 1
ATOM 5299 O O . PRO A 1 653 ? -35.092 -9.391 -1.451 1.00 78.19 653 PRO A O 1
ATOM 5302 N N . ILE A 1 654 ? -34.583 -8.892 0.676 1.00 72.81 654 ILE A N 1
ATOM 5303 C CA . ILE A 1 654 ? -33.327 -8.164 0.405 1.00 72.81 654 ILE A CA 1
ATOM 5304 C C . ILE A 1 654 ? -32.383 -8.940 -0.514 1.00 72.81 654 ILE A C 1
ATOM 5306 O O . ILE A 1 654 ? -31.787 -8.359 -1.416 1.00 72.81 654 ILE A O 1
ATOM 5310 N N . ARG A 1 655 ? -32.280 -10.261 -0.336 1.00 74.31 655 ARG A N 1
ATOM 5311 C CA . ARG A 1 655 ? -31.396 -11.107 -1.153 1.00 74.31 655 ARG A CA 1
ATOM 5312 C C . ARG A 1 655 ? -31.767 -11.087 -2.633 1.00 74.31 655 ARG A C 1
ATOM 5314 O O . ARG A 1 655 ? -30.874 -11.072 -3.470 1.00 74.31 655 ARG A O 1
ATOM 5321 N N . VAL A 1 656 ? -33.062 -11.054 -2.939 1.00 78.44 656 VAL A N 1
ATOM 5322 C CA . VAL A 1 656 ? -33.568 -11.047 -4.316 1.00 78.44 656 VAL A CA 1
ATOM 5323 C C . VAL A 1 656 ? -33.295 -9.694 -4.973 1.00 78.44 656 VAL A C 1
ATOM 5325 O O . VAL A 1 656 ? -32.776 -9.651 -6.082 1.00 78.44 656 VAL A O 1
ATOM 5328 N N . GLU A 1 657 ? -33.524 -8.586 -4.263 1.00 78.62 657 GLU A N 1
ATOM 5329 C CA . GLU A 1 657 ? -33.208 -7.236 -4.763 1.00 78.62 657 GLU A CA 1
ATOM 5330 C C . GLU A 1 657 ? -31.707 -7.029 -5.014 1.00 78.62 657 GLU A C 1
ATOM 5332 O O . GLU A 1 657 ? -31.309 -6.404 -6.001 1.00 78.62 657 GLU A O 1
ATOM 5337 N N . ILE A 1 658 ? -30.854 -7.577 -4.144 1.00 77.06 658 ILE A N 1
ATOM 5338 C CA . ILE A 1 658 ? -29.400 -7.5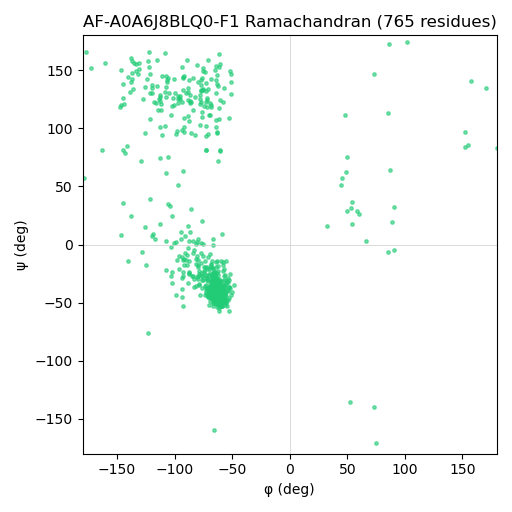37 -4.330 1.00 77.06 658 ILE A CA 1
ATOM 5339 C C . ILE A 1 658 ? -28.990 -8.408 -5.510 1.00 77.06 658 ILE A C 1
ATOM 5341 O O . ILE A 1 658 ? -28.226 -7.941 -6.348 1.00 77.06 658 ILE A O 1
ATOM 5345 N N . PHE A 1 659 ? -29.520 -9.628 -5.614 1.00 78.31 659 PHE A N 1
ATOM 5346 C CA . PHE A 1 659 ? -29.250 -10.511 -6.745 1.00 78.31 659 PHE A CA 1
ATOM 5347 C C . PHE A 1 659 ? -29.634 -9.855 -8.075 1.00 78.31 659 PHE A C 1
ATOM 5349 O O . PHE A 1 659 ? -28.804 -9.788 -8.976 1.00 78.31 659 PHE A O 1
ATOM 5356 N N . PHE A 1 660 ? -30.834 -9.275 -8.182 1.00 78.69 660 PHE A N 1
ATOM 5357 C CA . PHE A 1 660 ? -31.247 -8.551 -9.386 1.00 78.69 660 PHE A CA 1
ATOM 5358 C C . PHE A 1 660 ? -30.381 -7.321 -9.665 1.00 78.69 660 PHE A C 1
ATOM 5360 O O . PHE A 1 660 ? -30.122 -7.010 -10.825 1.00 78.69 660 PHE A O 1
ATOM 5367 N N . SER A 1 661 ? -29.905 -6.627 -8.631 1.00 79.25 661 SER A N 1
ATOM 5368 C CA . SER A 1 661 ? -28.994 -5.490 -8.800 1.00 79.25 661 SER A CA 1
ATOM 5369 C C . SER A 1 661 ? -27.612 -5.924 -9.294 1.00 79.25 661 SER A C 1
ATOM 5371 O O . SER A 1 661 ? -27.063 -5.285 -10.187 1.00 79.25 661 SER A O 1
ATOM 5373 N N . VAL A 1 662 ? -27.075 -7.032 -8.773 1.00 78.50 662 VAL A N 1
ATOM 5374 C CA . VAL A 1 662 ? -25.817 -7.636 -9.239 1.00 78.50 662 VAL A CA 1
ATOM 5375 C C . VAL A 1 662 ? -25.967 -8.149 -10.667 1.00 78.50 662 VAL A C 1
ATOM 5377 O O . VAL A 1 662 ? -25.123 -7.849 -11.501 1.00 78.50 662 VAL A O 1
ATOM 5380 N N . LEU A 1 663 ? -27.059 -8.850 -10.979 1.00 80.81 663 LEU A N 1
ATOM 5381 C CA . LEU A 1 663 ? -27.348 -9.338 -12.326 1.00 80.81 663 LEU A CA 1
ATOM 5382 C C . LEU A 1 663 ? -27.480 -8.178 -13.321 1.00 80.81 663 LEU A C 1
ATOM 5384 O O . LEU A 1 663 ? -26.936 -8.239 -14.418 1.00 80.81 663 LEU A O 1
ATOM 5388 N N . LYS A 1 664 ? -28.148 -7.089 -12.924 1.00 78.75 664 LYS A N 1
ATOM 5389 C CA . LYS A 1 664 ? -28.258 -5.872 -13.734 1.00 78.75 664 LYS A CA 1
ATOM 5390 C C . LYS A 1 664 ? -26.891 -5.231 -13.975 1.00 78.75 664 LYS A C 1
ATOM 5392 O O . LYS A 1 664 ? -26.614 -4.829 -15.098 1.00 78.75 664 LYS A O 1
ATOM 5397 N N . LEU A 1 665 ? -26.047 -5.138 -12.946 1.00 80.12 665 LEU A N 1
ATOM 5398 C CA . LEU A 1 665 ? -24.676 -4.648 -13.091 1.00 80.12 665 LEU A CA 1
ATOM 5399 C C . LEU A 1 665 ? -23.860 -5.551 -14.017 1.00 80.12 665 LEU A C 1
ATOM 5401 O O . LEU A 1 665 ? -23.218 -5.037 -14.920 1.00 80.12 665 LEU A O 1
ATOM 5405 N N . ALA A 1 666 ? -23.946 -6.873 -13.860 1.00 78.81 666 ALA A N 1
ATOM 5406 C CA . ALA A 1 666 ? -23.272 -7.833 -14.730 1.00 78.81 666 ALA A CA 1
ATOM 5407 C C . ALA A 1 666 ? -23.721 -7.692 -16.193 1.00 78.81 666 ALA A C 1
ATOM 5409 O O . ALA A 1 666 ? -22.876 -7.655 -17.081 1.00 78.81 666 ALA A O 1
ATOM 5410 N N . PHE A 1 667 ? -25.025 -7.537 -16.444 1.00 80.50 667 PHE A N 1
ATOM 5411 C CA . PHE A 1 667 ? -25.558 -7.300 -17.786 1.00 80.50 667 PHE A CA 1
ATOM 5412 C C . PHE A 1 667 ? -25.072 -5.972 -18.375 1.00 80.50 667 PHE A C 1
ATOM 5414 O O . PHE A 1 667 ? -24.673 -5.930 -19.533 1.00 80.50 667 PHE A O 1
ATOM 5421 N N . ILE A 1 668 ? -25.061 -4.895 -17.582 1.00 75.06 668 ILE A N 1
ATOM 5422 C CA . ILE A 1 668 ? -24.530 -3.594 -18.010 1.00 75.06 668 ILE A CA 1
ATOM 5423 C C . ILE A 1 668 ? -23.050 -3.725 -18.369 1.00 75.06 668 ILE A C 1
ATOM 5425 O O . ILE A 1 668 ? -22.676 -3.343 -19.470 1.00 75.06 668 ILE A O 1
ATOM 5429 N N . THR A 1 669 ? -22.228 -4.315 -17.497 1.00 75.81 669 THR A N 1
ATOM 5430 C CA . THR A 1 669 ? -20.797 -4.545 -17.749 1.00 75.81 669 THR A CA 1
ATOM 5431 C C . THR A 1 669 ? -20.570 -5.420 -18.981 1.00 75.81 669 THR A C 1
ATOM 5433 O O . THR A 1 669 ? -19.672 -5.142 -19.767 1.00 75.81 669 THR A O 1
ATOM 5436 N N . PHE A 1 670 ? -21.401 -6.444 -19.189 1.00 78.81 670 PHE A N 1
ATOM 5437 C CA . PHE A 1 670 ? -21.345 -7.296 -20.374 1.00 78.81 670 PHE A CA 1
ATOM 5438 C C . PHE A 1 670 ? -21.699 -6.529 -21.656 1.00 78.81 670 PHE A C 1
ATOM 5440 O O . PHE A 1 670 ? -20.946 -6.587 -22.621 1.00 78.81 670 PHE A O 1
ATOM 5447 N N . MET A 1 671 ? -22.787 -5.752 -21.664 1.00 72.00 671 MET A N 1
ATOM 5448 C CA . MET A 1 671 ? -23.160 -4.898 -22.804 1.00 72.00 671 MET A CA 1
ATOM 5449 C C . MET A 1 671 ? -22.063 -3.888 -23.132 1.00 72.00 671 MET A C 1
ATOM 5451 O O . MET A 1 671 ? -21.760 -3.641 -24.294 1.00 72.00 671 MET A O 1
ATOM 5455 N N . PHE A 1 672 ? -21.441 -3.337 -22.098 1.00 71.12 672 PHE A N 1
ATOM 5456 C CA . PHE A 1 672 ? -20.300 -2.443 -22.196 1.00 71.12 672 PHE A CA 1
ATOM 5457 C C . PHE A 1 672 ? -19.067 -3.115 -22.801 1.00 71.12 672 PHE A C 1
ATOM 5459 O O . PHE A 1 672 ? -18.428 -2.541 -23.679 1.00 71.12 672 PHE A O 1
ATOM 5466 N N . TYR A 1 673 ? -18.760 -4.336 -22.367 1.00 74.75 673 TYR A N 1
ATOM 5467 C CA . TYR A 1 673 ? -17.699 -5.151 -22.947 1.00 74.75 673 TYR A CA 1
ATOM 5468 C C . TYR A 1 673 ? -17.969 -5.449 -24.426 1.00 74.75 673 TYR A C 1
ATOM 5470 O O . TYR A 1 673 ? -17.083 -5.258 -25.250 1.00 74.75 673 TYR A O 1
ATOM 5478 N N . VAL A 1 674 ? -19.199 -5.837 -24.778 1.00 71.50 674 VAL A N 1
ATOM 5479 C CA . VAL A 1 674 ? -19.602 -6.072 -26.172 1.00 71.50 674 VAL A CA 1
ATOM 5480 C C . VAL A 1 674 ? -19.505 -4.786 -26.994 1.00 71.50 674 VAL A C 1
ATOM 5482 O O . VAL A 1 674 ? -18.972 -4.820 -28.095 1.00 71.50 674 VAL A O 1
ATOM 5485 N N . ALA A 1 675 ? -19.949 -3.643 -26.468 1.00 67.00 675 ALA A N 1
ATOM 5486 C CA . ALA A 1 675 ? -19.834 -2.356 -27.151 1.00 67.00 675 ALA A CA 1
ATOM 5487 C C . ALA A 1 675 ? -18.366 -1.972 -27.398 1.00 67.00 675 ALA A C 1
ATOM 5489 O O . ALA A 1 675 ? -18.015 -1.604 -28.516 1.00 67.00 675 ALA A O 1
ATOM 5490 N N . ALA A 1 676 ? -17.500 -2.120 -26.391 1.00 67.12 676 ALA A N 1
ATOM 5491 C CA . ALA A 1 676 ? -16.065 -1.888 -26.535 1.00 67.12 676 ALA A CA 1
ATOM 5492 C C . ALA A 1 676 ? -15.441 -2.850 -27.558 1.00 67.12 676 ALA A C 1
ATOM 5494 O O . ALA A 1 676 ? -14.702 -2.421 -28.438 1.00 67.12 676 ALA A O 1
ATOM 5495 N N . TYR A 1 677 ? -15.793 -4.135 -27.497 1.00 68.06 677 TYR A N 1
ATOM 5496 C CA . TYR A 1 677 ? -15.334 -5.146 -28.444 1.00 68.06 677 TYR A CA 1
ATOM 5497 C C . TYR A 1 677 ? -15.750 -4.811 -29.882 1.00 68.06 677 TYR A C 1
ATOM 5499 O O . TYR A 1 677 ? -14.922 -4.845 -30.786 1.00 68.06 677 TYR A O 1
ATOM 5507 N N . VAL A 1 678 ? -17.005 -4.414 -30.104 1.00 64.69 678 VAL A N 1
ATOM 5508 C CA . VAL A 1 678 ? -17.526 -4.014 -31.421 1.00 64.69 678 VAL A CA 1
ATOM 5509 C C . VAL A 1 678 ? -16.805 -2.769 -31.946 1.00 64.69 678 VAL A C 1
ATOM 5511 O O . VAL A 1 678 ? -16.414 -2.761 -33.110 1.00 64.69 678 VAL A O 1
ATOM 5514 N N . ILE A 1 679 ? -16.564 -1.756 -31.104 1.00 62.56 679 ILE A N 1
ATOM 5515 C CA . ILE A 1 679 ? -15.807 -0.547 -31.482 1.00 62.56 679 ILE A CA 1
ATOM 5516 C C . ILE A 1 679 ? -14.375 -0.901 -31.902 1.00 62.56 679 ILE A C 1
ATOM 5518 O O . ILE A 1 679 ? -13.904 -0.402 -32.918 1.00 62.56 679 ILE A O 1
ATOM 5522 N N . VAL A 1 680 ? -13.704 -1.784 -31.158 1.00 61.47 680 VAL A N 1
ATOM 5523 C CA . VAL A 1 680 ? -12.327 -2.215 -31.454 1.00 61.47 680 VAL A CA 1
ATOM 5524 C C . VAL A 1 680 ? -12.256 -3.085 -32.716 1.00 61.47 680 VAL A C 1
ATOM 5526 O O . VAL A 1 680 ? -11.297 -2.992 -33.476 1.00 61.47 680 VAL A O 1
ATOM 5529 N N . THR A 1 681 ? -13.262 -3.929 -32.959 1.00 58.53 681 THR A N 1
ATOM 5530 C CA . THR A 1 681 ? -13.240 -4.907 -34.064 1.00 58.53 681 THR A CA 1
ATOM 5531 C C . THR A 1 681 ? -13.685 -4.296 -35.399 1.00 58.53 681 THR A C 1
ATOM 5533 O O . THR A 1 681 ? -13.259 -4.744 -36.463 1.00 58.53 681 THR A O 1
ATOM 5536 N N . LEU A 1 682 ? -14.520 -3.252 -35.382 1.00 60.34 682 LEU A N 1
ATOM 5537 C CA . LEU A 1 682 ? -14.908 -2.520 -36.589 1.00 60.34 682 LEU A CA 1
ATOM 5538 C C . LEU A 1 682 ? -13.884 -1.429 -36.912 1.00 60.34 682 LEU A C 1
ATOM 5540 O O . LEU A 1 682 ? -13.998 -0.291 -36.467 1.00 60.34 682 LEU A O 1
ATOM 5544 N N . HIS A 1 683 ? -12.950 -1.763 -37.799 1.00 47.56 683 HIS A N 1
ATOM 5545 C CA . HIS A 1 683 ? -11.881 -0.886 -38.302 1.00 47.56 683 HIS A CA 1
ATOM 5546 C C . HIS A 1 683 ? -12.357 0.452 -38.919 1.00 47.56 683 HIS A C 1
ATOM 5548 O O . HIS A 1 683 ? -11.560 1.350 -39.132 1.00 47.56 683 HIS A O 1
ATOM 5554 N N . ARG A 1 684 ? -13.658 0.604 -39.220 1.00 50.62 684 ARG A N 1
ATOM 5555 C CA . ARG A 1 684 ? -14.267 1.867 -39.692 1.00 50.62 684 ARG A CA 1
ATOM 5556 C C . ARG A 1 684 ? -14.775 2.780 -38.570 1.00 50.62 684 ARG A C 1
ATOM 5558 O O . ARG A 1 684 ? -15.042 3.949 -38.822 1.00 50.62 684 ARG A O 1
ATOM 5565 N N . LEU A 1 685 ? -14.973 2.259 -37.356 1.00 49.84 685 LEU A N 1
ATOM 5566 C CA . LEU A 1 685 ? -15.390 3.058 -36.196 1.00 49.84 685 LEU A CA 1
ATOM 5567 C C . LEU A 1 685 ? -14.188 3.660 -35.464 1.00 49.84 685 LEU A C 1
ATOM 5569 O O . LEU A 1 685 ? -14.349 4.692 -34.819 1.00 49.84 685 LEU A O 1
ATOM 5573 N N . THR A 1 686 ? -12.999 3.066 -35.595 1.00 51.53 686 THR A N 1
ATOM 5574 C CA . THR A 1 686 ? -11.731 3.609 -35.080 1.00 51.53 686 THR A CA 1
ATOM 5575 C C . THR A 1 686 ? -11.351 4.952 -35.710 1.00 51.53 686 THR A C 1
ATOM 5577 O O . THR A 1 686 ? -10.661 5.730 -35.063 1.00 51.53 686 THR A O 1
ATOM 5580 N N . ASP A 1 687 ? -11.870 5.259 -36.904 1.00 53.47 687 ASP A N 1
ATOM 5581 C CA . ASP A 1 687 ? -11.671 6.545 -37.592 1.00 53.47 687 ASP A CA 1
ATOM 5582 C C . ASP A 1 687 ? -12.606 7.663 -37.085 1.00 53.47 687 ASP A C 1
ATOM 5584 O O . ASP A 1 687 ? -12.424 8.837 -37.414 1.00 53.47 687 ASP A O 1
ATOM 5588 N N . LEU A 1 688 ? -13.636 7.333 -36.292 1.00 56.75 688 LEU A N 1
ATOM 5589 C CA . LEU A 1 688 ? -14.497 8.341 -35.669 1.00 56.75 688 LEU A CA 1
ATOM 5590 C C . LEU A 1 688 ? -13.788 8.978 -34.479 1.00 56.75 688 LEU A C 1
ATOM 5592 O O . LEU A 1 688 ? -13.138 8.296 -33.689 1.00 56.75 688 LEU A O 1
ATOM 5596 N N . ASN A 1 689 ? -14.011 10.281 -34.296 1.00 57.72 689 ASN A N 1
ATOM 5597 C CA . ASN A 1 689 ? -13.525 11.002 -33.126 1.00 57.72 689 ASN A CA 1
ATOM 5598 C C . ASN A 1 689 ? -13.934 10.239 -31.841 1.00 57.72 689 ASN A C 1
ATOM 5600 O O . ASN A 1 689 ? -15.119 9.911 -31.690 1.00 57.72 689 ASN A O 1
ATOM 5604 N N . PRO A 1 690 ? -13.006 9.958 -30.907 1.00 59.31 690 PRO A N 1
ATOM 5605 C CA . PRO A 1 690 ? -13.302 9.250 -29.660 1.00 59.31 690 PRO A CA 1
ATOM 5606 C C . PRO A 1 690 ? -14.448 9.888 -28.863 1.00 59.31 690 PRO A C 1
ATOM 5608 O O . PRO A 1 690 ? -15.217 9.187 -28.209 1.00 59.31 690 PRO A O 1
ATOM 5611 N N . LEU A 1 691 ? -14.657 11.202 -28.988 1.00 56.19 691 LEU A N 1
ATOM 5612 C CA . LEU A 1 691 ? -15.814 11.884 -28.407 1.00 56.19 691 LEU A CA 1
ATOM 5613 C C . LEU A 1 691 ? -17.151 11.366 -28.976 1.00 56.19 691 LEU A C 1
ATOM 5615 O O . LEU A 1 691 ? -18.111 11.167 -28.236 1.00 56.19 691 LEU A O 1
ATOM 5619 N N . THR A 1 692 ? -17.213 11.082 -30.275 1.00 64.44 692 THR A N 1
ATOM 5620 C CA . THR A 1 692 ? -18.390 10.523 -30.953 1.00 64.44 692 THR A CA 1
ATOM 5621 C C . THR A 1 692 ? -18.626 9.068 -30.557 1.00 64.44 692 THR A C 1
ATOM 5623 O O . THR A 1 692 ? -19.773 8.671 -30.345 1.00 64.44 692 THR A O 1
ATOM 5626 N N . GLN A 1 693 ? -17.559 8.282 -30.380 1.00 63.09 693 GLN A N 1
ATOM 5627 C CA . GLN A 1 693 ? -17.653 6.917 -29.850 1.00 63.09 693 GLN A CA 1
ATOM 5628 C C . GLN A 1 693 ? -18.216 6.922 -28.420 1.00 63.09 693 GLN A C 1
ATOM 5630 O O . GLN A 1 693 ? -19.126 6.155 -28.105 1.00 63.09 693 GLN A O 1
ATOM 5635 N N . VAL A 1 694 ? -17.748 7.851 -27.580 1.00 61.31 694 VAL A N 1
ATOM 5636 C CA . VAL A 1 694 ? -18.237 8.051 -26.209 1.00 61.31 694 VAL A CA 1
ATOM 5637 C C . VAL A 1 694 ? -19.697 8.493 -26.183 1.00 61.31 694 VAL A C 1
ATOM 5639 O O . VAL A 1 694 ? -20.484 7.925 -25.429 1.00 61.31 694 VAL A O 1
ATOM 5642 N N . ILE A 1 695 ? -20.089 9.460 -27.016 1.00 66.44 695 ILE A N 1
ATOM 5643 C CA . ILE A 1 695 ? -21.487 9.905 -27.124 1.00 66.44 695 ILE A CA 1
ATOM 5644 C C . ILE A 1 695 ? -22.380 8.746 -27.569 1.00 66.44 695 ILE A C 1
ATOM 5646 O O . ILE A 1 695 ? -23.449 8.549 -26.997 1.00 66.44 695 ILE A O 1
ATOM 5650 N N . THR A 1 696 ? -21.930 7.941 -28.530 1.00 66.75 696 THR A N 1
ATOM 5651 C CA . THR A 1 696 ? -22.682 6.779 -29.022 1.00 66.75 696 THR A CA 1
ATOM 5652 C C . THR A 1 696 ? -22.828 5.714 -27.934 1.00 66.75 696 THR A C 1
ATOM 5654 O O . THR A 1 696 ? -23.931 5.221 -27.699 1.00 66.75 696 THR A O 1
ATOM 5657 N N . ALA A 1 697 ? -21.756 5.412 -27.196 1.00 66.06 697 ALA A N 1
ATOM 5658 C CA . ALA A 1 697 ? -21.796 4.488 -26.064 1.00 66.06 697 ALA A CA 1
ATOM 5659 C C . ALA A 1 697 ? -22.715 4.995 -24.937 1.00 66.06 697 ALA A C 1
ATOM 5661 O O . ALA A 1 697 ? -23.553 4.241 -24.439 1.00 66.06 697 ALA A O 1
ATOM 5662 N N . LEU A 1 698 ? -22.623 6.279 -24.572 1.00 66.38 698 LEU A N 1
ATOM 5663 C CA . LEU A 1 698 ? -23.510 6.913 -23.593 1.00 66.38 698 LEU A CA 1
ATOM 5664 C C . LEU A 1 698 ? -24.971 6.884 -24.051 1.00 66.38 698 LEU A C 1
ATOM 5666 O O . LEU A 1 698 ? -25.852 6.601 -23.242 1.00 66.38 698 LEU A O 1
ATOM 5670 N N . PHE A 1 699 ? -25.237 7.122 -25.336 1.00 69.12 699 PHE A N 1
ATOM 5671 C CA . PHE A 1 699 ? -26.581 7.080 -25.910 1.00 69.12 699 PHE A CA 1
ATOM 5672 C C . PHE A 1 699 ? -27.173 5.664 -25.869 1.00 69.12 699 PHE A C 1
ATOM 5674 O O . PHE A 1 699 ? -28.300 5.483 -25.406 1.00 69.12 699 PHE A O 1
ATOM 5681 N N . ILE A 1 700 ? -26.390 4.644 -26.238 1.00 66.62 700 ILE A N 1
ATOM 5682 C CA . ILE A 1 700 ? -26.771 3.227 -26.105 1.00 66.62 700 ILE A CA 1
ATOM 5683 C C . ILE A 1 700 ? -27.054 2.875 -24.634 1.00 66.62 700 ILE A C 1
ATOM 5685 O O . ILE A 1 700 ? -28.005 2.152 -24.340 1.00 66.62 700 ILE A O 1
ATOM 5689 N N . CYS A 1 701 ? -26.295 3.432 -23.687 1.00 61.94 701 CYS A N 1
ATOM 5690 C CA . CYS A 1 701 ? -26.508 3.210 -22.252 1.00 61.94 701 CYS A CA 1
ATOM 5691 C C . CYS A 1 701 ? -27.701 3.989 -21.673 1.00 61.94 701 CYS A C 1
ATOM 5693 O O . CYS A 1 701 ? -28.318 3.560 -20.693 1.00 61.94 701 CYS A O 1
ATOM 5695 N N . LEU A 1 702 ? -28.057 5.124 -22.277 1.00 66.44 702 LEU A N 1
ATOM 5696 C CA . LEU A 1 702 ? -29.244 5.913 -21.944 1.00 66.44 702 LEU A CA 1
ATOM 5697 C C . LEU A 1 702 ? -30.523 5.321 -22.543 1.00 66.44 702 LEU A C 1
ATOM 5699 O O . LEU A 1 702 ? -31.601 5.547 -21.989 1.00 66.44 702 LEU A O 1
ATOM 5703 N N . LEU A 1 703 ? -30.418 4.518 -23.606 1.00 63.81 703 LEU A N 1
ATOM 5704 C CA . LEU A 1 703 ? -31.549 3.905 -24.304 1.00 63.81 703 LEU A CA 1
ATOM 5705 C C . LEU A 1 703 ? -32.501 3.132 -23.369 1.00 63.81 703 LEU A C 1
ATOM 5707 O O . LEU A 1 703 ? -33.704 3.381 -23.420 1.00 63.81 703 LEU A O 1
ATOM 5711 N N . PRO A 1 704 ? -32.027 2.281 -22.433 1.00 62.50 704 PRO A N 1
ATOM 5712 C CA . PRO A 1 704 ? -32.900 1.611 -21.468 1.00 62.50 704 PRO A CA 1
ATOM 5713 C C . PRO A 1 704 ? -33.623 2.579 -20.521 1.00 62.50 704 PRO A C 1
ATOM 5715 O O . PRO A 1 704 ? -34.734 2.294 -20.073 1.00 62.50 704 PRO A O 1
ATOM 5718 N N . LYS A 1 705 ? -33.006 3.722 -20.189 1.00 62.72 705 LYS A N 1
ATOM 5719 C CA . LYS A 1 705 ? -33.610 4.766 -19.343 1.00 62.72 705 LYS A CA 1
ATOM 5720 C C . LYS A 1 705 ? -34.679 5.537 -20.119 1.00 62.72 705 LYS A C 1
ATOM 5722 O O . LYS A 1 705 ? -35.763 5.746 -19.583 1.00 62.72 705 LYS A O 1
ATOM 5727 N N . LEU A 1 706 ? -34.398 5.885 -21.375 1.00 62.00 706 LEU A N 1
ATOM 5728 C CA . LEU A 1 706 ? -35.341 6.521 -22.300 1.00 62.00 706 LEU A CA 1
ATOM 5729 C C . LEU A 1 706 ? -36.542 5.612 -22.583 1.00 62.00 706 LEU A C 1
ATOM 5731 O O . LEU A 1 706 ? -37.680 6.046 -22.439 1.00 62.00 706 LEU A O 1
ATOM 5735 N N . TRP A 1 707 ? -36.304 4.327 -22.854 1.00 61.06 707 TRP A N 1
ATOM 5736 C CA . TRP A 1 707 ? -37.353 3.324 -23.052 1.00 61.06 707 TRP A CA 1
ATOM 5737 C C . TRP A 1 707 ? -38.283 3.210 -21.840 1.00 61.06 707 TRP A C 1
ATOM 5739 O O . TRP A 1 707 ? -39.499 3.111 -21.971 1.00 61.06 707 TRP A O 1
ATOM 5749 N N . ARG A 1 708 ? -37.722 3.293 -20.629 1.00 58.12 708 ARG A N 1
ATOM 5750 C CA . ARG A 1 708 ? -38.491 3.255 -19.380 1.00 58.12 708 ARG A CA 1
ATOM 5751 C C . ARG A 1 708 ? -39.254 4.547 -19.081 1.00 58.12 708 ARG A C 1
ATOM 5753 O O . ARG A 1 708 ? -40.204 4.500 -18.311 1.00 58.12 708 ARG A O 1
ATOM 5760 N N . MET A 1 709 ? -38.822 5.682 -19.632 1.00 59.31 709 MET A N 1
ATOM 5761 C CA . MET A 1 709 ? -39.576 6.939 -19.570 1.00 59.31 709 MET A CA 1
ATOM 5762 C C . MET A 1 709 ? -40.709 6.964 -20.603 1.00 59.31 709 MET A C 1
ATOM 5764 O O . MET A 1 709 ? -41.774 7.492 -20.302 1.00 59.31 709 MET A O 1
ATOM 5768 N N . LEU A 1 710 ? -40.499 6.358 -21.776 1.00 56.44 710 LEU A N 1
ATOM 5769 C CA . LEU A 1 710 ? -41.502 6.219 -22.840 1.00 56.44 710 LEU A CA 1
ATOM 5770 C C . LEU A 1 710 ? -42.586 5.189 -22.497 1.00 56.44 710 LEU A C 1
ATOM 5772 O O . LEU A 1 710 ? -43.755 5.395 -22.810 1.00 56.44 710 LEU A O 1
ATOM 5776 N N . LEU A 1 711 ? -42.228 4.113 -21.791 1.00 56.16 711 LEU A N 1
ATOM 5777 C CA . LEU A 1 711 ? -43.189 3.240 -21.123 1.00 56.16 711 LEU A CA 1
ATOM 5778 C C . LEU A 1 711 ? -43.753 3.965 -19.894 1.00 56.16 711 LEU A C 1
ATOM 5780 O O . LEU A 1 711 ? -43.323 3.734 -18.762 1.00 56.16 711 LEU A O 1
ATOM 5784 N N . LEU A 1 712 ? -44.737 4.837 -20.129 1.00 49.66 712 LEU A N 1
ATOM 5785 C CA . LEU A 1 712 ? -45.658 5.372 -19.125 1.00 49.66 712 LEU A CA 1
ATOM 5786 C C . LEU A 1 712 ? -46.480 4.219 -18.535 1.00 49.66 712 LEU A C 1
ATOM 5788 O O . LEU A 1 712 ? -47.661 4.042 -18.813 1.00 49.66 712 LEU A O 1
ATOM 5792 N N . LYS A 1 713 ? -45.831 3.381 -17.731 1.00 55.31 713 LYS A N 1
ATOM 5793 C CA . LYS A 1 713 ? -46.526 2.425 -16.886 1.00 55.31 713 LYS A CA 1
ATOM 5794 C C . LYS A 1 713 ? -47.153 3.230 -15.757 1.00 55.31 713 LYS A C 1
ATOM 5796 O O . LYS A 1 713 ? -46.447 3.979 -15.078 1.00 55.31 713 LYS A O 1
ATOM 5801 N N . ASP A 1 714 ? -48.468 3.127 -15.618 1.00 58.19 714 ASP A N 1
ATOM 5802 C CA . ASP A 1 714 ? -49.252 3.956 -14.711 1.00 58.19 714 ASP A CA 1
ATOM 5803 C C . ASP A 1 714 ? -48.827 3.703 -13.254 1.00 58.19 714 ASP A C 1
ATOM 5805 O O . ASP A 1 714 ? -49.236 2.733 -12.610 1.00 58.19 714 ASP A O 1
ATOM 5809 N N . LYS A 1 715 ? -47.925 4.555 -12.748 1.00 60.72 715 LYS A N 1
ATOM 5810 C CA . LYS A 1 715 ? -47.316 4.432 -11.413 1.00 60.72 715 LYS A CA 1
ATOM 5811 C C . LYS A 1 715 ? -48.371 4.401 -10.311 1.00 60.72 715 LYS A C 1
ATOM 5813 O O . LYS A 1 715 ? -48.136 3.802 -9.266 1.00 60.72 715 LYS A O 1
ATOM 5818 N N . ASN A 1 716 ? -49.530 5.008 -10.558 1.00 62.88 716 ASN A N 1
ATOM 5819 C CA . ASN A 1 716 ? -50.637 5.022 -9.615 1.00 62.88 716 ASN A CA 1
ATOM 5820 C C . ASN A 1 716 ? -51.249 3.627 -9.441 1.00 62.88 716 ASN A C 1
ATOM 5822 O O . ASN A 1 716 ? -51.566 3.245 -8.318 1.00 62.88 716 ASN A O 1
ATOM 5826 N N . PHE A 1 717 ? -51.360 2.836 -10.511 1.00 69.25 717 PHE A N 1
ATOM 5827 C CA . PHE A 1 717 ? -51.919 1.486 -10.436 1.00 69.25 717 PHE A CA 1
ATOM 5828 C C . PHE A 1 717 ? -50.988 0.515 -9.692 1.00 69.25 717 PHE A C 1
ATOM 5830 O O . PHE A 1 717 ? -51.448 -0.256 -8.849 1.00 69.25 717 PHE A O 1
ATOM 5837 N N . GLU A 1 718 ? -49.673 0.594 -9.932 1.00 70.88 718 GLU A N 1
ATOM 5838 C CA . GLU A 1 718 ? -48.681 -0.202 -9.189 1.00 70.88 718 GLU A CA 1
ATOM 5839 C C . GLU A 1 718 ? -48.637 0.181 -7.704 1.00 70.88 718 GLU A C 1
ATOM 5841 O O . GLU A 1 718 ? -48.661 -0.704 -6.849 1.00 70.88 718 GLU A O 1
ATOM 5846 N N . ASP A 1 719 ? -48.654 1.479 -7.378 1.00 73.50 719 ASP A N 1
ATOM 5847 C CA . ASP A 1 719 ? -48.674 1.943 -5.986 1.00 73.50 719 ASP A CA 1
ATOM 5848 C C . ASP A 1 719 ? -49.961 1.495 -5.258 1.00 73.50 719 ASP A C 1
ATOM 5850 O O . ASP A 1 719 ? -49.924 1.185 -4.063 1.00 73.50 719 ASP A O 1
ATOM 5854 N N . ILE A 1 720 ? -51.106 1.423 -5.950 1.00 75.75 720 ILE A N 1
ATOM 5855 C CA . ILE A 1 720 ? -52.368 0.910 -5.388 1.00 75.75 720 ILE A CA 1
ATOM 5856 C C . ILE A 1 720 ? -52.286 -0.602 -5.142 1.00 75.75 720 ILE A C 1
ATOM 5858 O O . ILE A 1 720 ? -52.606 -1.053 -4.039 1.00 75.75 720 ILE A O 1
ATOM 5862 N N . GLN A 1 721 ? -51.822 -1.389 -6.118 1.00 80.69 721 GLN A N 1
ATOM 5863 C CA . GLN A 1 721 ? -51.653 -2.838 -5.953 1.00 80.69 721 GLN A CA 1
ATOM 5864 C C . GLN A 1 721 ? -50.652 -3.179 -4.841 1.00 80.69 721 GLN A C 1
ATOM 5866 O O . GLN A 1 721 ? -50.904 -4.078 -4.036 1.00 80.69 721 GLN A O 1
ATOM 5871 N N . GLU A 1 722 ? -49.544 -2.437 -4.756 1.00 80.69 722 GLU A N 1
ATOM 5872 C CA . GLU A 1 722 ? -48.521 -2.627 -3.727 1.00 80.69 722 GLU A CA 1
ATOM 5873 C C . GLU A 1 722 ? -49.086 -2.324 -2.328 1.00 80.69 722 GLU A C 1
ATOM 5875 O O . GLU A 1 722 ? -48.889 -3.108 -1.399 1.00 80.69 722 GLU A O 1
ATOM 5880 N N . ASN A 1 723 ? -49.889 -1.264 -2.183 1.00 79.94 723 ASN A N 1
ATOM 5881 C CA . ASN A 1 723 ? -50.586 -0.968 -0.928 1.00 79.94 723 ASN A CA 1
ATOM 5882 C C . ASN A 1 723 ? -51.569 -2.074 -0.512 1.00 79.94 723 ASN A C 1
ATOM 5884 O O . ASN A 1 723 ? -51.604 -2.439 0.662 1.00 79.94 723 ASN A O 1
ATOM 5888 N N . ILE A 1 724 ? -52.350 -2.627 -1.447 1.00 81.81 724 ILE A N 1
ATOM 5889 C CA . ILE A 1 724 ? -53.309 -3.708 -1.156 1.00 81.81 724 ILE A CA 1
ATOM 5890 C C . ILE A 1 724 ? -52.576 -4.980 -0.706 1.00 81.81 724 ILE A C 1
ATOM 5892 O O . ILE A 1 724 ? -52.981 -5.621 0.266 1.00 81.81 724 ILE A O 1
ATOM 5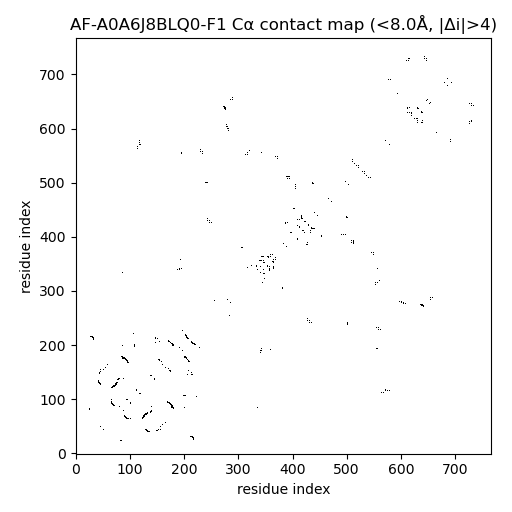896 N N . ALA A 1 725 ? -51.472 -5.330 -1.370 1.00 84.12 725 ALA A N 1
ATOM 5897 C CA . ALA A 1 725 ? -50.666 -6.493 -1.010 1.00 84.12 725 ALA A CA 1
ATOM 5898 C C . ALA A 1 725 ? -50.036 -6.355 0.388 1.00 84.12 725 ALA A C 1
ATOM 5900 O O . ALA A 1 725 ? -50.050 -7.308 1.169 1.00 84.12 725 ALA A O 1
ATOM 5901 N N . ILE A 1 726 ? -49.518 -5.169 0.726 1.00 84.94 726 ILE A N 1
ATOM 5902 C CA . ILE A 1 726 ? -48.941 -4.890 2.050 1.00 84.94 726 ILE A CA 1
ATOM 5903 C C . ILE A 1 726 ? -50.024 -4.914 3.130 1.00 84.94 726 ILE A C 1
ATOM 5905 O O . ILE A 1 726 ? -49.803 -5.499 4.188 1.00 84.94 726 ILE A O 1
ATOM 5909 N N . LEU A 1 727 ? -51.201 -4.340 2.862 1.00 84.81 727 LEU A N 1
ATOM 5910 C CA . LEU A 1 727 ? -52.333 -4.369 3.788 1.00 84.81 727 LEU A CA 1
ATOM 5911 C C . LEU A 1 727 ? -52.717 -5.809 4.149 1.00 84.81 727 LEU A C 1
ATOM 5913 O O . LEU A 1 727 ? -52.827 -6.128 5.330 1.00 84.81 727 LEU A O 1
ATOM 5917 N N . LYS A 1 728 ? -52.827 -6.693 3.150 1.00 85.00 728 LYS A N 1
ATOM 5918 C CA . LYS A 1 728 ? -53.120 -8.117 3.363 1.00 85.00 728 LYS A CA 1
ATOM 5919 C C . LYS A 1 728 ? -52.053 -8.806 4.222 1.00 85.00 728 LYS A C 1
ATOM 5921 O O . LYS A 1 728 ? -52.392 -9.543 5.138 1.00 85.00 728 LYS A O 1
ATOM 5926 N N . LEU A 1 729 ? -50.771 -8.516 3.990 1.00 85.69 729 LEU A N 1
ATOM 5927 C CA . LEU A 1 729 ? -49.671 -9.072 4.791 1.00 85.69 729 LEU A CA 1
ATOM 5928 C C . LEU A 1 729 ? -49.684 -8.595 6.250 1.00 85.69 729 LEU A C 1
ATOM 5930 O O . LEU A 1 729 ? -49.335 -9.365 7.144 1.00 85.69 729 LEU A O 1
ATOM 5934 N N . VAL A 1 730 ? -50.077 -7.342 6.499 1.00 84.00 730 VAL A N 1
ATOM 5935 C CA . VAL A 1 730 ? -50.259 -6.818 7.862 1.00 84.00 730 VAL A CA 1
ATOM 5936 C C . VAL A 1 730 ? -51.429 -7.526 8.552 1.00 84.00 730 VAL A C 1
ATOM 5938 O O . VAL A 1 730 ? -51.294 -7.923 9.709 1.00 84.00 730 VAL A O 1
ATOM 5941 N N . GLU A 1 731 ? -52.547 -7.740 7.853 1.00 83.44 731 GLU A N 1
ATOM 5942 C CA . GLU A 1 731 ? -53.695 -8.491 8.384 1.00 83.44 731 GLU A CA 1
ATOM 5943 C C . GLU A 1 731 ? -53.341 -9.958 8.683 1.00 83.44 731 GLU A C 1
ATOM 5945 O O . GLU A 1 731 ? -53.678 -10.461 9.754 1.00 83.44 731 GLU A O 1
ATOM 5950 N N . ASP A 1 732 ? -52.611 -10.629 7.787 1.00 83.44 732 ASP A N 1
ATOM 5951 C CA . ASP A 1 732 ? -52.156 -12.013 7.974 1.00 83.44 732 ASP A CA 1
ATOM 5952 C C . ASP A 1 732 ? -51.219 -12.144 9.188 1.00 83.44 732 ASP A C 1
ATOM 5954 O O . ASP A 1 732 ? -51.343 -13.084 9.974 1.00 83.44 732 ASP A O 1
ATOM 5958 N N . TYR A 1 733 ? -50.327 -11.169 9.397 1.00 82.94 733 TYR A N 1
ATOM 5959 C CA . TYR A 1 733 ? -49.475 -11.118 10.588 1.00 82.94 733 TYR A CA 1
ATOM 5960 C C . TYR A 1 733 ? -50.292 -10.965 11.881 1.00 82.94 733 TYR A C 1
ATOM 5962 O O . TYR A 1 733 ? -50.013 -11.640 12.874 1.00 82.94 733 TYR A O 1
ATOM 5970 N N . CYS A 1 734 ? -51.318 -10.105 11.879 1.00 80.56 734 CYS A N 1
ATOM 5971 C CA . CYS A 1 734 ? -52.194 -9.917 13.040 1.00 80.56 734 CYS A CA 1
ATOM 5972 C C . CYS A 1 734 ? -52.944 -11.208 13.389 1.00 80.56 734 CYS A C 1
ATOM 5974 O O . CYS A 1 734 ? -52.957 -11.606 14.553 1.00 80.56 734 CYS A O 1
ATOM 5976 N N . LYS A 1 735 ? -53.492 -11.905 12.383 1.00 81.81 735 LYS A N 1
ATOM 5977 C CA . LYS A 1 735 ? -54.145 -13.214 12.559 1.00 81.81 735 LYS A CA 1
ATOM 5978 C C . LYS A 1 735 ? -53.192 -14.251 13.153 1.00 81.81 735 LYS A C 1
ATOM 5980 O O . LYS A 1 735 ? -53.565 -14.969 14.075 1.00 81.81 735 LYS A O 1
ATOM 5985 N N . GLN A 1 736 ? -51.949 -14.302 12.674 1.00 80.38 736 GLN A N 1
ATOM 5986 C CA . GLN A 1 736 ? -50.945 -15.236 13.184 1.00 80.38 736 GLN A CA 1
ATOM 5987 C C . GLN A 1 736 ? -50.584 -14.958 14.655 1.00 80.38 736 GLN A C 1
ATOM 5989 O O . GLN A 1 736 ? -50.493 -15.893 15.446 1.00 80.38 736 GLN A O 1
ATOM 5994 N N . LYS A 1 737 ? -50.428 -13.686 15.050 1.00 75.88 737 LYS A N 1
ATOM 5995 C CA . LYS A 1 737 ? -50.190 -13.290 16.454 1.00 75.88 737 LYS A CA 1
ATOM 5996 C C . LYS A 1 737 ? -51.369 -13.623 17.373 1.00 75.88 737 LYS A C 1
ATOM 5998 O O . LYS A 1 737 ? -51.133 -14.004 18.516 1.00 75.88 737 LYS A O 1
ATOM 6003 N N . LEU A 1 738 ? -52.603 -13.495 16.885 1.00 70.75 738 LEU A N 1
ATOM 6004 C CA . LEU A 1 738 ? -53.813 -13.859 17.633 1.00 70.75 738 LEU A CA 1
ATOM 6005 C C . LEU A 1 738 ? -53.907 -15.371 17.857 1.00 70.75 738 LEU A C 1
ATOM 6007 O O . LEU A 1 738 ? -54.115 -15.798 18.984 1.00 70.75 738 LEU A O 1
ATOM 6011 N N . HIS A 1 739 ? -53.654 -16.188 16.830 1.00 64.00 739 HIS A N 1
ATOM 6012 C CA . HIS A 1 739 ? -53.630 -17.649 16.981 1.00 64.00 739 HIS A CA 1
ATOM 6013 C C . HIS A 1 739 ? -52.569 -18.139 17.978 1.00 64.00 739 HIS A C 1
ATOM 6015 O O . HIS A 1 739 ? -52.812 -19.106 18.694 1.00 64.00 739 HIS A O 1
ATOM 6021 N N . ILE A 1 740 ? -51.413 -17.471 18.053 1.00 57.72 740 ILE A N 1
ATOM 6022 C CA . ILE A 1 740 ? -50.361 -17.802 19.026 1.00 57.72 740 ILE A CA 1
ATOM 6023 C C . ILE A 1 740 ? -50.805 -17.449 20.456 1.00 57.72 740 ILE A C 1
ATOM 6025 O O . ILE A 1 740 ? -50.630 -18.268 21.349 1.00 57.72 740 ILE A O 1
ATOM 6029 N N . LYS A 1 741 ? -51.453 -16.292 20.669 1.00 54.06 741 LYS A N 1
ATOM 6030 C CA . LYS A 1 741 ? -52.018 -15.923 21.982 1.00 54.06 741 LYS A CA 1
ATOM 6031 C C . LYS A 1 741 ? -53.100 -16.903 22.458 1.00 54.06 741 LYS A C 1
ATOM 6033 O O . LYS A 1 741 ? -53.049 -17.336 23.600 1.00 54.06 741 LYS A O 1
ATOM 6038 N N . VAL A 1 742 ? -54.023 -17.295 21.574 1.00 53.00 742 VAL A N 1
ATOM 6039 C CA . VAL A 1 742 ? -55.095 -18.261 21.892 1.00 53.00 742 VAL A CA 1
ATOM 6040 C C . VAL A 1 742 ? -54.527 -19.659 22.179 1.00 53.00 742 VAL A C 1
ATOM 6042 O O . VAL A 1 742 ? -55.037 -20.372 23.038 1.00 53.00 742 VAL A O 1
ATOM 6045 N N . SER A 1 743 ? -53.446 -20.053 21.495 1.00 45.69 743 SER A N 1
ATOM 6046 C CA . SER A 1 743 ? -52.737 -21.303 21.785 1.00 45.69 743 SER A CA 1
ATOM 6047 C C . SER A 1 743 ? -52.080 -21.266 23.166 1.00 45.69 743 SER A C 1
ATOM 6049 O O . SER A 1 743 ? -52.259 -22.212 23.923 1.00 45.69 743 SER A O 1
ATOM 6051 N N . ASP A 1 744 ? -51.365 -20.193 23.521 1.00 46.03 744 ASP A N 1
ATOM 6052 C CA . ASP A 1 744 ? -50.674 -20.066 24.815 1.00 46.03 744 ASP A CA 1
ATOM 6053 C C . ASP A 1 744 ? -51.656 -19.980 26.006 1.00 46.03 744 ASP A C 1
ATOM 6055 O O . ASP A 1 744 ? -51.387 -20.557 27.061 1.00 46.03 744 ASP A O 1
ATOM 6059 N N . GLU A 1 745 ? -52.826 -19.349 25.840 1.00 48.25 745 GLU A N 1
ATOM 6060 C CA . GLU A 1 745 ? -53.894 -19.340 26.859 1.00 48.25 745 GLU A CA 1
ATOM 6061 C C . GLU A 1 745 ? -54.560 -20.715 27.030 1.00 48.25 745 GLU A C 1
ATOM 6063 O O . GLU A 1 745 ? -54.777 -21.155 28.159 1.00 48.25 745 GLU A O 1
ATOM 6068 N N . ASN A 1 746 ? -54.800 -21.451 25.939 1.00 44.81 746 ASN A N 1
ATOM 6069 C CA . ASN A 1 746 ? -55.353 -22.807 26.025 1.00 44.81 746 ASN A CA 1
ATOM 6070 C C . ASN A 1 746 ? -54.335 -23.826 26.565 1.00 44.81 746 ASN A C 1
ATOM 6072 O O . ASN A 1 746 ? -54.723 -24.742 27.290 1.00 44.81 746 ASN A O 1
ATOM 6076 N N . THR A 1 747 ? -53.030 -23.640 26.318 1.00 40.97 747 THR A N 1
ATOM 6077 C CA . THR A 1 747 ? -52.003 -24.532 26.894 1.00 40.97 747 THR A CA 1
ATOM 6078 C C . THR A 1 747 ? -51.831 -24.321 28.404 1.00 40.97 747 THR A C 1
ATOM 6080 O O . THR A 1 747 ? -51.471 -25.259 29.111 1.00 40.97 747 THR A O 1
ATOM 6083 N N . ALA A 1 748 ? -52.136 -23.129 28.934 1.00 39.09 748 ALA A N 1
ATOM 6084 C CA . ALA A 1 748 ? -52.128 -22.868 30.377 1.00 39.09 748 ALA A CA 1
ATOM 6085 C C . ALA A 1 748 ? -53.322 -23.509 31.115 1.00 39.09 748 ALA A C 1
ATOM 6087 O O . ALA A 1 748 ? -53.203 -23.842 32.294 1.00 39.09 748 ALA A O 1
ATOM 6088 N N . VAL A 1 749 ? -54.448 -23.731 30.426 1.00 46.72 749 VAL A N 1
ATOM 6089 C CA . VAL A 1 749 ? -55.633 -24.405 30.987 1.00 46.72 749 VAL A CA 1
ATOM 6090 C C . VAL A 1 749 ? -55.561 -25.930 30.805 1.00 46.72 749 VAL A C 1
ATOM 6092 O O . VAL A 1 749 ? -55.966 -26.669 31.702 1.00 46.72 749 VAL A O 1
ATOM 6095 N N . GLU A 1 750 ? -54.965 -26.432 29.719 1.00 39.94 750 GLU A N 1
ATOM 6096 C CA . GLU A 1 750 ? -54.808 -27.880 29.497 1.00 39.94 750 GLU A CA 1
ATOM 6097 C C . GLU A 1 750 ? -53.698 -28.527 30.347 1.00 39.94 750 GLU A C 1
ATOM 6099 O O . GLU A 1 750 ? -53.829 -29.692 30.723 1.00 39.94 750 GLU A O 1
ATOM 6104 N N . LEU A 1 751 ? -52.652 -27.792 30.755 1.00 38.97 751 LEU A N 1
ATOM 6105 C CA . LEU A 1 751 ? -51.617 -28.324 31.662 1.00 38.97 751 LEU A CA 1
ATOM 6106 C C . LEU A 1 751 ? -52.057 -28.445 33.133 1.00 38.97 751 LEU A C 1
ATOM 6108 O O . LEU A 1 751 ? -51.349 -29.075 33.918 1.00 38.97 751 LEU A O 1
ATOM 6112 N N . ALA A 1 752 ? -53.219 -27.901 33.508 1.00 41.97 752 ALA A N 1
ATOM 6113 C CA . ALA A 1 752 ? -53.791 -28.076 34.844 1.00 41.97 752 ALA A CA 1
ATOM 6114 C C . ALA A 1 752 ? -54.745 -29.284 34.951 1.00 41.97 752 ALA A C 1
ATOM 6116 O O . ALA A 1 752 ? -55.079 -29.677 36.064 1.00 41.97 752 ALA A O 1
ATOM 6117 N N . ASN A 1 753 ? -55.159 -29.894 33.831 1.00 42.00 753 ASN A N 1
ATOM 6118 C CA . ASN A 1 753 ? -56.175 -30.957 33.818 1.00 42.00 753 ASN A CA 1
ATOM 6119 C C . ASN A 1 753 ? -55.863 -32.141 32.882 1.00 42.00 753 ASN A C 1
ATOM 6121 O O . ASN A 1 753 ? -56.774 -32.862 32.474 1.00 42.00 753 ASN A O 1
ATOM 6125 N N . PHE A 1 754 ? -54.592 -32.404 32.565 1.00 30.48 754 PHE A N 1
ATOM 6126 C CA . PHE A 1 754 ? -54.235 -33.572 31.755 1.00 30.48 754 PHE A CA 1
ATOM 6127 C C . PHE A 1 754 ? -53.911 -34.808 32.610 1.00 30.48 754 PHE A C 1
ATOM 6129 O O . PHE A 1 754 ? -52.794 -34.996 33.090 1.00 30.48 754 PHE A O 1
ATOM 6136 N N . ASN A 1 755 ? -54.916 -35.673 32.765 1.00 32.53 755 ASN A N 1
ATOM 6137 C CA . ASN A 1 755 ? -54.787 -37.079 33.154 1.00 32.53 755 ASN A CA 1
ATOM 6138 C C . ASN A 1 755 ? -54.770 -37.914 31.850 1.00 32.53 755 ASN A C 1
ATOM 6140 O O . ASN A 1 755 ? -55.653 -37.711 31.015 1.00 32.53 755 ASN A O 1
ATOM 6144 N N . PRO A 1 756 ? -53.796 -38.808 31.598 1.00 41.34 756 PRO A N 1
ATOM 6145 C CA . PRO A 1 756 ? -53.602 -39.361 30.264 1.00 41.34 756 PRO A CA 1
ATOM 6146 C C . PRO A 1 756 ? -54.452 -40.618 30.063 1.00 41.34 756 PRO A C 1
ATOM 6148 O O . PRO A 1 756 ? -54.121 -41.660 30.625 1.00 41.34 756 PRO A O 1
ATOM 6151 N N . LYS A 1 757 ? -55.490 -40.561 29.218 1.00 32.28 757 LYS A N 1
ATOM 6152 C CA . LYS A 1 757 ? -56.031 -41.753 28.544 1.00 32.28 757 LYS A CA 1
ATOM 6153 C C . LYS A 1 757 ? -56.574 -41.456 27.140 1.00 32.28 757 LYS A C 1
ATOM 6155 O O . LYS A 1 757 ? -57.533 -40.718 26.979 1.00 32.28 757 LYS A O 1
ATOM 6160 N N . GLU A 1 758 ? -55.939 -42.161 26.210 1.00 33.00 758 GLU A N 1
ATOM 6161 C CA . GLU A 1 758 ? -56.401 -42.707 24.926 1.00 33.00 758 GLU A CA 1
ATOM 6162 C C . GLU A 1 758 ? -56.682 -41.830 23.685 1.00 33.00 758 GLU A C 1
ATOM 6164 O O . GLU A 1 758 ? -57.075 -40.672 23.802 1.00 33.00 758 GLU A O 1
ATOM 6169 N N . PRO A 1 759 ? -56.422 -42.395 22.477 1.00 44.16 759 PRO A N 1
ATOM 6170 C CA . PRO A 1 759 ? -56.451 -41.703 21.192 1.00 44.16 759 PRO A CA 1
ATOM 6171 C C . PRO A 1 759 ? -57.685 -42.058 20.339 1.00 44.16 759 PRO A C 1
ATOM 6173 O O . PRO A 1 759 ? -58.092 -43.209 20.302 1.00 44.16 759 PRO A O 1
ATOM 6176 N N . ASP A 1 760 ? -58.216 -41.070 19.618 1.00 34.69 760 ASP A N 1
ATOM 6177 C CA . ASP A 1 760 ? -59.002 -41.117 18.362 1.00 34.69 760 ASP A CA 1
ATOM 6178 C C . ASP A 1 760 ? -59.804 -39.799 18.324 1.00 34.69 760 ASP A C 1
ATOM 6180 O O . ASP A 1 760 ? -60.190 -39.282 19.360 1.00 34.69 760 ASP A O 1
ATOM 6184 N N . GLU A 1 761 ? -60.029 -39.071 17.237 1.00 31.45 761 GLU A N 1
ATOM 6185 C CA . GLU A 1 761 ? -60.284 -39.455 15.861 1.00 31.45 761 GLU A CA 1
ATOM 6186 C C . GLU A 1 761 ? -59.617 -38.428 14.934 1.00 31.45 761 GLU A C 1
ATOM 6188 O O . GLU A 1 761 ? -59.940 -37.238 14.923 1.00 31.45 761 GLU A O 1
ATOM 6193 N N . ARG A 1 762 ? -58.701 -38.889 14.085 1.00 34.25 762 ARG A N 1
ATOM 6194 C CA . ARG A 1 762 ? -58.115 -38.084 13.010 1.00 34.25 762 ARG A CA 1
ATOM 6195 C C . ARG A 1 762 ? -58.842 -38.368 11.699 1.00 34.25 762 ARG A C 1
ATOM 6197 O O . ARG A 1 762 ? -58.207 -38.731 10.715 1.00 34.25 762 ARG A O 1
ATOM 6204 N N . THR A 1 763 ? -60.173 -38.291 11.667 1.00 38.59 763 THR A N 1
ATOM 6205 C CA . THR A 1 763 ? -60.941 -38.431 10.414 1.00 38.59 763 THR A CA 1
ATOM 6206 C C . THR A 1 763 ? -62.365 -37.899 10.566 1.00 38.59 763 THR A C 1
ATOM 6208 O O . THR A 1 763 ? -63.287 -38.667 10.789 1.00 38.59 763 THR A O 1
ATOM 6211 N N . LYS A 1 764 ? -62.551 -36.578 10.454 1.00 31.11 764 LYS A N 1
ATOM 6212 C CA . LYS A 1 764 ? -63.818 -35.913 10.072 1.00 31.11 764 LYS A CA 1
ATOM 6213 C C . LYS A 1 764 ? -63.598 -34.403 10.074 1.00 31.11 764 LYS A C 1
ATOM 6215 O O . LYS A 1 764 ? -63.839 -33.746 11.071 1.00 31.11 764 LYS A O 1
ATOM 6220 N N . LEU A 1 765 ? -63.061 -33.884 8.973 1.00 28.42 765 LEU A N 1
ATOM 6221 C CA . LEU A 1 765 ? -63.312 -32.532 8.443 1.00 28.42 765 LEU A CA 1
ATOM 6222 C C . LEU A 1 765 ? -62.508 -32.379 7.142 1.00 28.42 765 LEU A C 1
ATOM 6224 O O . LEU A 1 765 ? -61.632 -31.536 6.985 1.00 28.42 765 LEU A O 1
ATOM 6228 N N . ILE A 1 766 ? -62.793 -33.301 6.221 1.00 39.75 766 ILE A N 1
ATOM 6229 C CA . ILE A 1 766 ? -62.833 -33.013 4.791 1.00 39.75 766 ILE A CA 1
ATOM 6230 C C . ILE A 1 766 ? -64.325 -32.813 4.515 1.00 39.75 766 ILE A C 1
ATOM 6232 O O . ILE A 1 766 ? -65.068 -33.793 4.492 1.00 39.75 766 ILE A O 1
ATOM 6236 N N . ASN A 1 767 ? -64.746 -31.549 4.485 1.00 33.22 767 ASN A N 1
ATOM 6237 C CA . ASN A 1 767 ? -65.877 -30.979 3.744 1.00 33.22 767 ASN A CA 1
ATOM 6238 C C . ASN A 1 767 ? -65.865 -29.464 3.936 1.00 33.22 767 ASN A C 1
ATOM 6240 O O . ASN A 1 767 ? -65.869 -29.031 5.112 1.00 33.22 767 ASN A O 1
#